Protein 2OQ2 (pdb70)

B-factor: mean 36.64, std 3.57, range [14.25, 61.61]

Nearest PDB structures (foldseek):
  2oq2-assembly2_C  TM=1.004E+00  e=1.503E-54  Saccharomyces cerevisiae
  2oq2-assembly1_B  TM=9.986E-01  e=6.247E-50  Saccharomyces cerevisiae
  2oq2-assembly1_A  TM=9.926E-01  e=9.339E-49  Saccharomyces cerevisiae
  2oq2-assembly2_D  TM=9.976E-01  e=1.194E-48  Saccharomyces cerevisiae
  4bwv-assembly1_B  TM=8.427E-01  e=4.543E-19  Physcomitrium patens

Structure (mmCIF, N/CA/C/O backbone):
data_2OQ2
#
_entry.id   2OQ2
#
_cell.length_a   49.418
_cell.length_b   63.082
_cell.length_c   323.960
_cell.angle_alpha   90.00
_cell.angle_beta   90.00
_cell.angle_gamma   90.00
#
_symmetry.space_group_name_H-M   'P 21 21 21'
#
loop_
_entity.id
_entity.type
_entity.pdbx_description
1 polymer 'Phosphoadenosine phosphosulfate reductase'
2 non-polymer "ADENOSINE-3'-5'-DIPHOSPHATE"
3 water water
#
loop_
_atom_site.group_PDB
_atom_site.id
_atom_site.type_symbol
_atom_site.label_atom_id
_atom_site.label_alt_id
_atom_site.label_comp_id
_atom_site.label_asym_id
_atom_site.label_entity_id
_atom_site.label_seq_id
_atom_site.pdbx_PDB_ins_code
_atom_site.Cartn_x
_atom_site.Cartn_y
_atom_site.Cartn_z
_atom_site.occupancy
_atom_site.B_iso_or_equiv
_atom_site.auth_seq_id
_atom_site.auth_comp_id
_atom_site.auth_asym_id
_atom_site.auth_atom_id
_atom_site.pdbx_PDB_model_num
ATOM 1 N N . MET A 1 1 ? 38.324 9.466 61.173 1.00 41.25 1 MET A N 1
ATOM 2 C CA . MET A 1 1 ? 37.109 10.203 60.722 1.00 41.36 1 MET A CA 1
ATOM 3 C C . MET A 1 1 ? 37.385 10.975 59.429 1.00 40.87 1 MET A C 1
ATOM 4 O O . MET A 1 1 ? 38.125 11.966 59.431 1.00 40.88 1 MET A O 1
ATOM 9 N N . LYS A 1 2 ? 36.798 10.508 58.328 1.00 40.24 2 LYS A N 1
ATOM 10 C CA . LYS A 1 2 ? 36.880 11.222 57.056 1.00 39.80 2 LYS A CA 1
ATOM 11 C C . LYS A 1 2 ? 36.074 12.522 57.106 1.00 39.38 2 LYS A C 1
ATOM 12 O O . LYS A 1 2 ? 34.895 12.523 57.465 1.00 39.25 2 LYS A O 1
ATOM 18 N N . THR A 1 3 ? 36.730 13.626 56.760 1.00 38.81 3 THR A N 1
ATOM 19 C CA . THR A 1 3 ? 36.055 14.910 56.640 1.00 38.56 3 THR A CA 1
ATOM 20 C C . THR A 1 3 ? 36.254 15.484 55.239 1.00 38.35 3 THR A C 1
ATOM 21 O O . THR A 1 3 ? 37.280 15.244 54.594 1.00 38.49 3 THR A O 1
ATOM 25 N N . TYR A 1 4 ? 35.257 16.234 54.785 1.00 38.09 4 TYR A N 1
ATOM 26 C CA . TYR A 1 4 ? 35.239 16.821 53.453 1.00 38.02 4 TYR A CA 1
ATOM 27 C C . TYR A 1 4 ? 35.335 18.338 53.547 1.00 37.92 4 TYR A C 1
ATOM 28 O O . TYR A 1 4 ? 34.558 18.973 54.262 1.00 38.07 4 TYR A O 1
ATOM 37 N N . HIS A 1 5 ? 36.284 18.914 52.822 1.00 37.86 5 HIS A N 1
ATOM 38 C CA . HIS A 1 5 ? 36.453 20.361 52.805 1.00 37.80 5 HIS A CA 1
ATOM 39 C C . HIS A 1 5 ? 35.711 20.980 51.630 1.00 37.61 5 HIS A C 1
ATOM 40 O O . HIS A 1 5 ? 35.935 20.613 50.475 1.00 37.84 5 HIS A O 1
ATOM 47 N N . LEU A 1 6 ? 34.817 21.912 51.946 1.00 37.17 6 LEU A N 1
ATOM 48 C CA . LEU A 1 6 ? 33.961 22.559 50.961 1.00 36.57 6 LEU A CA 1
ATOM 49 C C . LEU A 1 6 ? 34.260 24.062 50.862 1.00 36.37 6 LEU A C 1
ATOM 50 O O . LEU A 1 6 ? 34.945 24.621 51.724 1.00 36.07 6 LEU A O 1
ATOM 55 N N . ASN A 1 7 ? 33.730 24.710 49.820 1.00 35.60 7 ASN A N 1
ATOM 56 C CA . ASN A 1 7 ? 33.792 26.165 49.696 1.00 35.16 7 ASN A CA 1
ATOM 57 C C . ASN A 1 7 ? 33.199 26.872 50.929 1.00 35.09 7 ASN A C 1
ATOM 58 O O . ASN A 1 7 ? 32.411 26.280 51.677 1.00 34.93 7 ASN A O 1
ATOM 63 N N . ASN A 1 8 ? 33.593 28.128 51.136 1.00 35.15 8 ASN A N 1
ATOM 64 C CA . ASN A 1 8 ? 33.131 28.937 52.276 1.00 35.50 8 ASN A CA 1
ATOM 65 C C . ASN A 1 8 ? 33.460 28.330 53.641 1.00 35.90 8 ASN A C 1
ATOM 66 O O . ASN A 1 8 ? 32.717 28.525 54.615 1.00 36.15 8 ASN A O 1
ATOM 71 N N . ASP A 1 9 ? 34.568 27.587 53.688 1.00 36.21 9 ASP A N 1
ATOM 72 C CA . ASP A 1 9 ? 35.126 27.018 54.920 1.00 36.59 9 ASP A CA 1
ATOM 73 C C . ASP A 1 9 ? 34.227 26.039 55.671 1.00 36.63 9 ASP A C 1
ATOM 74 O O . ASP A 1 9 ? 34.455 25.753 56.849 1.00 36.90 9 ASP A O 1
ATOM 79 N N . ILE A 1 10 ? 33.222 25.517 54.975 1.00 36.64 10 ILE A N 1
ATOM 80 C CA . ILE A 1 10 ? 32.326 24.497 55.516 1.00 36.92 10 ILE A CA 1
ATOM 81 C C . ILE A 1 10 ? 33.021 23.139 55.538 1.00 36.81 10 ILE A C 1
ATOM 82 O O . ILE A 1 10 ? 33.787 22.804 54.630 1.00 37.12 10 ILE A O 1
ATOM 87 N N . ILE A 1 11 ? 32.754 22.370 56.589 1.00 36.51 11 ILE A N 1
ATOM 88 C CA . ILE A 1 11 ? 33.325 21.040 56.744 1.00 36.20 11 ILE A CA 1
ATOM 89 C C . ILE A 1 11 ? 32.207 20.051 57.063 1.00 35.92 11 ILE A C 1
ATOM 90 O O . ILE A 1 11 ? 31.342 20.326 57.908 1.00 36.14 11 ILE A O 1
ATOM 95 N N . VAL A 1 12 ? 32.215 18.919 56.361 1.00 35.26 12 VAL A N 1
ATOM 96 C CA . VAL A 1 12 ? 31.258 17.834 56.587 1.00 34.94 12 VAL A CA 1
ATOM 97 C C . VAL A 1 12 ? 32.005 16.540 56.929 1.00 34.71 12 VAL A C 1
ATOM 98 O O . VAL A 1 12 ? 32.944 16.164 56.231 1.00 34.73 12 VAL A O 1
ATOM 102 N N . THR A 1 13 ? 31.598 15.868 58.003 1.00 34.28 13 THR A N 1
ATOM 103 C CA . THR A 1 13 ? 32.170 14.567 58.343 1.00 34.08 13 THR A CA 1
ATOM 104 C C . THR A 1 13 ? 31.365 13.474 57.646 1.00 34.08 13 THR A C 1
ATOM 105 O O . THR A 1 13 ? 30.219 13.700 57.244 1.00 33.97 13 THR A O 1
ATOM 109 N N . GLN A 1 14 ? 31.969 12.297 57.505 1.00 33.85 14 GLN A N 1
ATOM 110 C CA . GLN A 1 14 ? 31.289 11.141 56.933 1.00 33.96 14 GLN A CA 1
ATOM 111 C C . GLN A 1 14 ? 30.030 10.814 57.727 1.00 33.64 14 GLN A C 1
ATOM 112 O O . GLN A 1 14 ? 29.017 10.441 57.150 1.00 33.31 14 GLN A O 1
ATOM 118 N N . GLU A 1 15 ? 30.107 10.961 59.049 1.00 33.59 15 GLU A N 1
ATOM 119 C CA . GLU A 1 15 ? 28.975 10.684 59.936 1.00 33.85 15 GLU A CA 1
ATOM 120 C C . GLU A 1 15 ? 27.774 11.562 59.615 1.00 33.58 15 GLU A C 1
ATOM 121 O O . GLU A 1 15 ? 26.648 11.084 59.623 1.00 33.52 15 GLU A O 1
ATOM 127 N N . GLN A 1 16 ? 28.025 12.839 59.344 1.00 33.80 16 GLN A N 1
ATOM 128 C CA . GLN A 1 16 ? 26.973 13.775 58.921 1.00 34.39 16 GLN A CA 1
ATOM 129 C C . GLN A 1 16 ? 26.385 13.385 57.573 1.00 34.23 16 GLN A C 1
ATOM 130 O O . GLN A 1 16 ? 25.163 13.379 57.394 1.00 34.09 16 GLN A O 1
ATOM 136 N N . LEU A 1 17 ? 27.268 13.068 56.628 1.00 34.19 17 LEU A N 1
ATOM 137 C CA . LEU A 1 17 ? 26.865 12.674 55.293 1.00 34.33 17 LEU A CA 1
ATOM 138 C C . LEU A 1 17 ? 25.991 11.419 55.352 1.00 33.98 17 LEU A C 1
ATOM 139 O O . LEU A 1 17 ? 24.890 11.399 54.804 1.00 33.54 17 LEU A O 1
ATOM 144 N N . ASP A 1 18 ? 26.492 10.390 56.031 1.00 33.93 18 ASP A N 1
ATOM 145 C CA . ASP A 1 18 ? 25.753 9.149 56.243 1.00 34.14 18 ASP A CA 1
ATOM 146 C C . ASP A 1 18 ? 24.423 9.392 56.943 1.00 34.08 18 ASP A C 1
ATOM 147 O O . ASP A 1 18 ? 23.416 8.779 56.591 1.00 34.42 18 ASP A O 1
ATOM 152 N N . HIS A 1 19 ? 24.431 10.264 57.950 1.00 33.89 19 HIS A N 1
ATOM 153 C CA . HIS A 1 19 ? 23.232 10.541 58.737 1.00 33.62 19 HIS A CA 1
ATOM 154 C C . HIS A 1 19 ? 22.154 11.194 57.878 1.00 33.52 19 HIS A C 1
ATOM 155 O O . HIS A 1 19 ? 20.987 10.816 57.967 1.00 33.73 19 HIS A O 1
ATOM 162 N N . TRP A 1 20 ? 22.542 12.146 57.033 1.00 33.91 20 TRP A N 1
ATOM 163 C CA . TRP A 1 20 ? 21.577 12.819 56.154 1.00 34.36 20 TRP A CA 1
ATOM 164 C C . TRP A 1 20 ? 20.931 11.851 55.177 1.00 35.03 20 TRP A C 1
ATOM 165 O O . TRP A 1 20 ? 19.720 11.884 55.002 1.00 35.37 20 TRP A O 1
ATOM 176 N N . ASN A 1 21 ? 21.733 10.979 54.563 1.00 35.68 21 ASN A N 1
ATOM 177 C CA . ASN A 1 21 ? 21.216 9.991 53.615 1.00 36.34 21 ASN A CA 1
ATOM 178 C C . ASN A 1 21 ? 20.333 8.940 54.265 1.00 36.49 21 ASN A C 1
ATOM 179 O O . ASN A 1 21 ? 19.456 8.391 53.609 1.00 36.79 21 ASN A O 1
ATOM 184 N N . GLU A 1 22 ? 20.577 8.652 55.544 1.00 36.66 22 GLU A N 1
ATOM 185 C CA . GLU A 1 22 ? 19.740 7.723 56.303 1.00 36.99 22 GLU A CA 1
ATOM 186 C C . GLU A 1 22 ? 18.404 8.342 56.694 1.00 36.64 22 GLU A C 1
ATOM 187 O O . GLU A 1 22 ? 17.375 7.681 56.636 1.00 36.63 22 GLU A O 1
ATOM 193 N N . GLN A 1 23 ? 18.428 9.601 57.114 1.00 36.63 23 GLN A N 1
ATOM 194 C CA . GLN A 1 23 ? 17.206 10.286 57.540 1.00 36.75 23 GLN A CA 1
ATOM 195 C C . GLN A 1 23 ? 16.353 10.774 56.368 1.00 36.78 23 GLN A C 1
ATOM 196 O O . GLN A 1 23 ? 15.120 10.708 56.422 1.00 36.40 23 GLN A O 1
ATOM 202 N N . LEU A 1 24 ? 17.009 11.249 55.313 1.00 36.73 24 LEU A N 1
ATOM 203 C CA . LEU A 1 24 ? 16.301 11.856 54.191 1.00 37.14 24 LEU A CA 1
ATOM 204 C C . LEU A 1 24 ? 15.497 10.854 53.363 1.00 37.47 24 LEU A C 1
ATOM 205 O O . LEU A 1 24 ? 14.503 11.226 52.732 1.00 37.44 24 LEU A O 1
ATOM 210 N N . ILE A 1 25 ? 15.914 9.590 53.373 1.00 37.88 25 ILE A N 1
ATOM 211 C CA . ILE A 1 25 ? 15.141 8.527 52.710 1.00 38.59 25 ILE A CA 1
ATOM 212 C C . ILE A 1 25 ? 13.774 8.318 53.368 1.00 38.72 25 ILE A C 1
ATOM 213 O O . ILE A 1 25 ? 12.884 7.707 52.781 1.00 39.12 25 ILE A O 1
ATOM 218 N N . LYS A 1 26 ? 13.613 8.850 54.576 1.00 38.87 26 LYS A N 1
ATOM 219 C CA . LYS A 1 26 ? 12.337 8.795 55.288 1.00 38.84 26 LYS A CA 1
ATOM 220 C C . LYS A 1 26 ? 11.359 9.887 54.852 1.00 38.86 26 LYS A C 1
ATOM 221 O O . LYS A 1 26 ? 10.172 9.813 55.166 1.00 39.00 26 LYS A O 1
ATOM 227 N N . LEU A 1 27 ? 11.852 10.897 54.133 1.00 38.66 27 LEU A N 1
ATOM 228 C CA . LEU A 1 27 ? 10.987 11.956 53.609 1.00 38.48 27 LEU A CA 1
ATOM 229 C C . LEU A 1 27 ? 10.173 11.454 52.407 1.00 38.46 27 LEU A C 1
ATOM 230 O O . LEU A 1 27 ? 10.675 10.701 51.558 1.00 38.47 27 LEU A O 1
ATOM 235 N N . GLU A 1 28 ? 8.911 11.865 52.358 1.00 37.93 28 GLU A N 1
ATOM 236 C CA . GLU A 1 28 ? 7.946 11.288 51.436 1.00 37.56 28 GLU A CA 1
ATOM 237 C C . GLU A 1 28 ? 7.916 11.958 50.071 1.00 36.77 28 GLU A C 1
ATOM 238 O O . GLU A 1 28 ? 7.466 11.356 49.096 1.00 36.54 28 GLU A O 1
ATOM 244 N N . THR A 1 29 ? 8.380 13.205 50.005 1.00 35.86 29 THR A N 1
ATOM 245 C CA . THR A 1 29 ? 8.267 13.998 48.785 1.00 35.11 29 THR A CA 1
ATOM 246 C C . THR A 1 29 ? 9.558 14.755 48.502 1.00 34.38 29 THR A C 1
ATOM 247 O O . THR A 1 29 ? 10.325 15.038 49.427 1.00 34.12 29 THR A O 1
ATOM 251 N N . PRO A 1 30 ? 9.819 15.063 47.214 1.00 33.79 30 PRO A N 1
ATOM 252 C CA . PRO A 1 30 ? 10.959 15.914 46.880 1.00 33.40 30 PRO A CA 1
ATOM 253 C C . PRO A 1 30 ? 10.842 17.290 47.520 1.00 33.07 30 PRO A C 1
ATOM 254 O O . PRO A 1 30 ? 11.851 17.853 47.929 1.00 32.44 30 PRO A O 1
ATOM 258 N N . GLN A 1 31 ? 9.619 17.807 47.618 1.00 33.16 31 GLN A N 1
ATOM 259 C CA . GLN A 1 31 ? 9.368 19.096 48.276 1.00 33.61 31 GLN A CA 1
ATOM 260 C C . GLN A 1 31 ? 9.878 19.131 49.721 1.00 33.99 31 GLN A C 1
ATOM 261 O O . GLN A 1 31 ? 10.384 20.147 50.184 1.00 34.16 31 GLN A O 1
ATOM 267 N N . GLU A 1 32 ? 9.765 18.008 50.421 1.00 34.95 32 GLU A N 1
ATOM 268 C CA . GLU A 1 32 ? 10.335 17.880 51.769 1.00 35.30 32 GLU A CA 1
ATOM 269 C C . GLU A 1 32 ? 11.865 17.878 51.799 1.00 35.11 32 GLU A C 1
ATOM 270 O O . GLU A 1 32 ? 12.464 18.501 52.679 1.00 35.37 32 GLU A O 1
ATOM 276 N N . ILE A 1 33 ? 12.486 17.179 50.847 1.00 34.87 33 ILE A N 1
ATOM 277 C CA . ILE A 1 33 ? 13.943 17.193 50.693 1.00 34.96 33 ILE A CA 1
ATOM 278 C C . ILE A 1 33 ? 14.417 18.615 50.355 1.00 35.05 33 ILE A C 1
ATOM 279 O O . ILE A 1 33 ? 15.377 19.126 50.940 1.00 35.24 33 ILE A O 1
ATOM 284 N N . ILE A 1 34 ? 13.737 19.246 49.405 1.00 34.63 34 ILE A N 1
ATOM 285 C CA . ILE A 1 34 ? 14.047 20.616 49.026 1.00 34.35 34 ILE A CA 1
ATOM 286 C C . ILE A 1 34 ? 13.882 21.586 50.221 1.00 34.38 34 ILE A C 1
ATOM 287 O O . ILE A 1 34 ? 14.776 22.397 50.483 1.00 34.35 34 ILE A O 1
ATOM 292 N N . ALA A 1 35 ? 12.763 21.504 50.943 1.00 33.90 35 ALA A N 1
ATOM 293 C CA . ALA A 1 35 ? 12.542 22.380 52.113 1.00 34.29 35 ALA A CA 1
ATOM 294 C C . ALA A 1 35 ? 13.648 22.251 53.165 1.00 34.65 35 ALA A C 1
ATOM 295 O O . ALA A 1 35 ? 14.117 23.256 53.710 1.00 34.64 35 ALA A O 1
ATOM 297 N N . TRP A 1 36 ? 14.062 21.014 53.439 1.00 35.01 36 TRP A N 1
ATOM 298 C CA . TRP A 1 36 ? 15.133 20.742 54.398 1.00 35.01 36 TRP A CA 1
ATOM 299 C C . TRP A 1 36 ? 16.457 21.355 53.932 1.00 35.52 36 TRP A C 1
ATOM 300 O O . TRP A 1 36 ? 17.177 21.973 54.729 1.00 35.21 36 TRP A O 1
ATOM 311 N N . SER A 1 37 ? 16.765 21.166 52.644 1.00 35.81 37 SER A N 1
ATOM 312 C CA . SER A 1 37 ? 18.001 21.668 52.038 1.00 36.06 37 SER A CA 1
ATOM 313 C C . SER A 1 37 ? 18.111 23.188 52.149 1.00 36.35 37 SER A C 1
ATOM 314 O O . SER A 1 37 ? 19.165 23.711 52.499 1.00 35.93 37 SER A O 1
ATOM 317 N N . ILE A 1 38 ? 17.014 23.869 51.808 1.00 36.83 38 ILE A N 1
ATOM 318 C CA . ILE A 1 38 ? 16.865 25.316 51.937 1.00 37.45 38 ILE A CA 1
ATOM 319 C C . ILE A 1 38 ? 17.147 25.789 53.360 1.00 37.24 38 ILE A C 1
ATOM 320 O O . ILE A 1 38 ? 17.884 26.760 53.568 1.00 37.50 38 ILE A O 1
ATOM 325 N N . VAL A 1 39 ? 16.552 25.121 54.338 1.00 37.28 39 VAL A N 1
ATOM 326 C CA . VAL A 1 39 ? 16.772 25.498 55.738 1.00 37.31 39 VAL A CA 1
ATOM 327 C C . VAL A 1 39 ? 18.211 25.197 56.174 1.00 37.38 39 VAL A C 1
ATOM 328 O O . VAL A 1 39 ? 18.805 25.948 56.952 1.00 37.64 39 VAL A O 1
ATOM 332 N N . THR A 1 40 ? 18.783 24.126 55.636 1.00 37.48 40 THR A N 1
ATOM 333 C CA . THR A 1 40 ? 20.041 23.611 56.163 1.00 37.51 40 THR A CA 1
ATOM 334 C C . THR A 1 40 ? 21.295 24.265 55.590 1.00 37.48 40 THR A C 1
ATOM 335 O O . THR A 1 40 ? 22.268 24.463 56.314 1.00 37.33 40 THR A O 1
ATOM 339 N N . PHE A 1 41 ? 21.269 24.621 54.309 1.00 37.60 41 PHE A N 1
ATOM 340 C CA . PHE A 1 41 ? 22.490 25.075 53.641 1.00 37.63 41 PHE A CA 1
ATOM 341 C C . PHE A 1 41 ? 22.501 26.531 53.185 1.00 37.34 41 PHE A C 1
ATOM 342 O O . PHE A 1 41 ? 21.668 26.934 52.357 1.00 37.66 41 PHE A O 1
ATOM 350 N N . PRO A 1 42 ? 23.454 27.324 53.724 1.00 36.74 42 PRO A N 1
ATOM 351 C CA . PRO A 1 42 ? 23.774 28.617 53.120 1.00 35.94 42 PRO A CA 1
ATOM 352 C C . PRO A 1 42 ? 24.495 28.372 51.795 1.00 35.59 42 PRO A C 1
ATOM 353 O O . PRO A 1 42 ? 24.968 27.256 51.554 1.00 35.17 42 PRO A O 1
ATOM 357 N N . HIS A 1 43 ? 24.568 29.391 50.940 1.00 35.17 43 HIS A N 1
ATOM 358 C CA . HIS A 1 43 ? 25.304 29.286 49.672 1.00 35.08 43 HIS A CA 1
ATOM 359 C C . HIS A 1 43 ? 24.770 28.124 48.837 1.00 34.51 43 HIS A C 1
ATOM 360 O O . HIS A 1 43 ? 25.526 27.334 48.262 1.00 34.22 43 HIS A O 1
ATOM 367 N N . LEU A 1 44 ? 23.449 28.030 48.804 1.00 34.12 44 LEU A N 1
ATOM 368 C CA . LEU A 1 44 ? 22.753 26.960 48.129 1.00 33.98 44 LEU A CA 1
ATOM 369 C C . LEU A 1 44 ? 22.241 27.450 46.782 1.00 34.16 44 LEU A C 1
ATOM 370 O O . LEU A 1 44 ? 21.485 28.424 46.711 1.00 33.96 44 LEU A O 1
ATOM 375 N N . PHE A 1 45 ? 22.655 26.760 45.724 1.00 34.37 45 PHE A N 1
ATOM 376 C CA . PHE A 1 45 ? 22.297 27.127 44.357 1.00 34.94 45 PHE A CA 1
ATOM 377 C C . PHE A 1 45 ? 21.604 25.932 43.717 1.00 35.00 45 PHE A C 1
ATOM 378 O O . PHE A 1 45 ? 21.668 24.828 44.240 1.00 35.62 45 PHE A O 1
ATOM 386 N N . GLN A 1 46 ? 20.914 26.165 42.610 1.00 35.09 46 GLN A N 1
ATOM 387 C CA . GLN A 1 46 ? 20.507 25.077 41.726 1.00 35.64 46 GLN A CA 1
ATOM 388 C C . GLN A 1 46 ? 21.381 25.164 40.481 1.00 36.00 46 GLN A C 1
ATOM 389 O O . GLN A 1 46 ? 21.718 26.271 40.036 1.00 36.82 46 GLN A O 1
ATOM 395 N N . THR A 1 47 ? 21.789 24.012 39.952 1.00 36.18 47 THR A N 1
ATOM 396 C CA . THR A 1 47 ? 22.381 23.959 38.612 1.00 36.74 47 THR A CA 1
ATOM 397 C C . THR A 1 47 ? 21.347 23.298 37.709 1.00 37.04 47 THR A C 1
ATOM 398 O O . THR A 1 47 ? 20.686 22.340 38.120 1.00 36.82 47 THR A O 1
ATOM 402 N N . THR A 1 48 ? 21.182 23.822 36.494 1.00 36.84 48 THR A N 1
ATOM 403 C CA . THR A 1 48 ? 20.243 23.227 35.546 1.00 36.61 48 THR A CA 1
ATOM 404 C C . THR A 1 48 ? 20.666 23.437 34.093 1.00 36.84 48 THR A C 1
ATOM 405 O O . THR A 1 48 ? 21.352 24.416 33.770 1.00 36.92 48 THR A O 1
ATOM 409 N N . ALA A 1 49 ? 20.268 22.499 33.235 1.00 36.74 49 ALA A N 1
ATOM 410 C CA . ALA A 1 49 ? 20.341 22.686 31.788 1.00 37.15 49 ALA A CA 1
ATOM 411 C C . ALA A 1 49 ? 18.932 22.856 31.233 1.00 37.15 49 ALA A C 1
ATOM 412 O O . ALA A 1 49 ? 18.727 22.812 30.025 1.00 37.78 49 ALA A O 1
ATOM 414 N N . PHE A 1 50 ? 17.972 23.070 32.133 1.00 36.96 50 PHE A N 1
ATOM 415 C CA . PHE A 1 50 ? 16.543 23.179 31.800 1.00 36.64 50 PHE A CA 1
ATOM 416 C C . PHE A 1 50 ? 15.952 21.871 31.269 1.00 36.55 50 PHE A C 1
ATOM 417 O O . PHE A 1 50 ? 14.997 21.859 30.483 1.00 36.45 50 PHE A O 1
ATOM 425 N N . GLY A 1 51 ? 16.544 20.770 31.723 1.00 36.60 51 GLY A N 1
ATOM 426 C CA . GLY A 1 51 ? 15.962 19.456 31.548 1.00 36.75 51 GLY A CA 1
ATOM 427 C C . GLY A 1 51 ? 14.683 19.428 32.361 1.00 36.46 51 GLY A C 1
ATOM 428 O O . GLY A 1 51 ? 14.504 20.222 33.287 1.00 36.60 51 GLY A O 1
ATOM 429 N N . LEU A 1 52 ? 13.796 18.516 32.003 1.00 35.99 52 LEU A N 1
ATOM 430 C CA . LEU A 1 52 ? 12.477 18.429 32.599 1.00 35.73 52 LEU A CA 1
ATOM 431 C C . LEU A 1 52 ? 12.498 18.257 34.119 1.00 35.60 52 LEU A C 1
ATOM 432 O O . LEU A 1 52 ? 11.650 18.818 34.818 1.00 34.75 52 LEU A O 1
ATOM 437 N N . THR A 1 53 ? 13.447 17.459 34.613 1.00 35.71 53 THR A N 1
ATOM 438 C CA . THR A 1 53 ? 13.588 17.210 36.050 1.00 36.05 53 THR A CA 1
ATOM 439 C C . THR A 1 53 ? 13.900 18.513 36.785 1.00 36.12 53 THR A C 1
ATOM 440 O O . THR A 1 53 ? 13.280 18.819 37.794 1.00 36.78 53 THR A O 1
ATOM 444 N N . GLY A 1 54 ? 14.853 19.278 36.264 1.00 36.03 54 GLY A N 1
ATOM 445 C CA . GLY A 1 54 ? 15.274 20.511 36.909 1.00 35.79 54 GLY A CA 1
ATOM 446 C C . GLY A 1 54 ? 14.215 21.589 36.849 1.00 35.74 54 GLY A C 1
ATOM 447 O O . GLY A 1 54 ? 14.141 22.429 37.739 1.00 35.97 54 GLY A O 1
ATOM 448 N N . LEU A 1 55 ? 13.395 21.564 35.796 1.00 35.36 55 LEU A N 1
ATOM 449 C CA . LEU A 1 55 ? 12.267 22.483 35.681 1.00 34.49 55 LEU A CA 1
ATOM 450 C C . LEU A 1 55 ? 11.234 22.244 36.774 1.00 34.73 55 LEU A C 1
ATOM 451 O O . LEU A 1 55 ? 10.626 23.199 37.284 1.00 34.88 55 LEU A O 1
ATOM 456 N N . VAL A 1 56 ? 11.026 20.970 37.113 1.00 33.94 56 VAL A N 1
ATOM 457 C CA . VAL A 1 56 ? 10.179 20.596 38.242 1.00 33.80 56 VAL A CA 1
ATOM 458 C C . VAL A 1 56 ? 10.730 21.213 39.537 1.00 33.79 56 VAL A C 1
ATOM 459 O O . VAL A 1 56 ? 9.990 21.857 40.275 1.00 33.25 56 VAL A O 1
ATOM 463 N N . THR A 1 57 ? 12.028 21.032 39.784 1.00 33.99 57 THR A N 1
ATOM 464 C CA . THR A 1 57 ? 12.684 21.624 40.952 1.00 34.64 57 THR A CA 1
ATOM 465 C C . THR A 1 57 ? 12.521 23.149 40.995 1.00 34.49 57 THR A C 1
ATOM 466 O O . THR A 1 57 ? 12.206 23.686 42.050 1.00 34.88 57 THR A O 1
ATOM 470 N N . ILE A 1 58 ? 12.732 23.835 39.863 1.00 34.27 58 ILE A N 1
ATOM 471 C CA . ILE A 1 58 ? 12.545 25.298 39.785 1.00 33.96 58 ILE A CA 1
ATOM 472 C C . ILE A 1 58 ? 11.151 25.689 40.260 1.00 34.14 58 ILE A C 1
ATOM 473 O O . ILE A 1 58 ? 10.988 26.618 41.052 1.00 34.26 58 ILE A O 1
ATOM 478 N N . ASP A 1 59 ? 10.148 24.970 39.764 1.00 34.11 59 ASP A N 1
ATOM 479 C CA . ASP A 1 59 ? 8.767 25.260 40.096 1.00 34.50 59 ASP A CA 1
ATOM 480 C C . ASP A 1 59 ? 8.469 24.955 41.562 1.00 34.57 59 ASP A C 1
ATOM 481 O O . ASP A 1 59 ? 7.767 25.718 42.222 1.00 34.56 59 ASP A O 1
ATOM 486 N N . MET A 1 60 ? 9.018 23.850 42.063 1.00 34.56 60 MET A N 1
ATOM 487 C CA . MET A 1 60 ? 8.890 23.489 43.470 1.00 34.59 60 MET A CA 1
ATOM 488 C C . MET A 1 60 ? 9.542 24.534 44.386 1.00 34.27 60 MET A C 1
ATOM 489 O O . MET A 1 60 ? 8.972 24.909 45.411 1.00 33.80 60 MET A O 1
ATOM 494 N N . LEU A 1 61 ? 10.734 24.995 44.007 1.00 34.16 61 LEU A N 1
ATOM 495 C CA . LEU A 1 61 ? 11.443 26.041 44.760 1.00 34.22 61 LEU A CA 1
ATOM 496 C C . LEU A 1 61 ? 10.664 27.353 44.747 1.00 34.24 61 LEU A C 1
ATOM 497 O O . LEU A 1 61 ? 10.646 28.084 45.736 1.00 34.25 61 LEU A O 1
ATOM 502 N N . SER A 1 62 ? 10.037 27.643 43.607 1.00 34.61 62 SER A N 1
ATOM 503 C CA . SER A 1 62 ? 9.206 28.828 43.429 1.00 34.94 62 SER A CA 1
ATOM 504 C C . SER A 1 62 ? 8.026 28.829 44.406 1.00 35.18 62 SER A C 1
ATOM 505 O O . SER A 1 62 ? 7.721 29.854 45.018 1.00 35.12 62 SER A O 1
ATOM 508 N N . LYS A 1 63 ? 7.376 27.673 44.552 1.00 35.47 63 LYS A N 1
ATOM 509 C CA . LYS A 1 63 ? 6.270 27.519 45.494 1.00 35.70 63 LYS A CA 1
ATOM 510 C C . LYS A 1 63 ? 6.752 27.635 46.940 1.00 35.88 63 LYS A C 1
ATOM 511 O O . LYS A 1 63 ? 6.071 28.229 47.783 1.00 35.63 63 LYS A O 1
ATOM 517 N N . LEU A 1 64 ? 7.937 27.090 47.207 1.00 36.02 64 LEU A N 1
ATOM 518 C CA . LEU A 1 64 ? 8.543 27.126 48.544 1.00 36.45 64 LEU A CA 1
ATOM 519 C C . LEU A 1 64 ? 9.151 28.486 48.895 1.00 36.50 64 LEU A C 1
ATOM 520 O O . LEU A 1 64 ? 9.389 28.779 50.069 1.00 36.51 64 LEU A O 1
ATOM 525 N N . SER A 1 65 ? 9.393 29.315 47.880 1.00 36.61 65 SER A N 1
ATOM 526 C CA . SER A 1 65 ? 10.111 30.580 48.064 1.00 36.52 65 SER A CA 1
ATOM 527 C C . SER A 1 65 ? 9.300 31.640 48.801 1.00 36.91 65 SER A C 1
ATOM 528 O O . SER A 1 65 ? 9.871 32.591 49.334 1.00 36.96 65 SER A O 1
ATOM 531 N N . GLU A 1 66 ? 7.977 31.483 48.812 1.00 37.42 66 GLU A N 1
ATOM 532 C CA . GLU A 1 66 ? 7.086 32.395 49.534 1.00 37.82 66 GLU A CA 1
ATOM 533 C C . GLU A 1 66 ? 7.335 32.313 51.042 1.00 38.08 66 GLU A C 1
ATOM 534 O O . GLU A 1 66 ? 7.397 33.341 51.726 1.00 38.25 66 GLU A O 1
ATOM 536 N N . LYS A 1 67 ? 7.473 31.083 51.541 1.00 37.94 67 LYS A N 1
ATOM 537 C CA . LYS A 1 67 ? 7.783 30.817 52.944 1.00 38.05 67 LYS A CA 1
ATOM 538 C C . LYS A 1 67 ? 9.263 31.061 53.242 1.00 37.87 67 LYS A C 1
ATOM 539 O O . LYS A 1 67 ? 9.588 31.697 54.245 1.00 38.15 67 LYS A O 1
ATOM 545 N N . TYR A 1 68 ? 10.141 30.552 52.371 1.00 37.34 68 TYR A N 1
ATOM 546 C CA . TYR A 1 68 ? 11.600 30.623 52.550 1.00 36.97 68 TYR A CA 1
ATOM 547 C C . TYR A 1 68 ? 12.280 31.686 51.658 1.00 36.82 68 TYR A C 1
ATOM 548 O O . TYR A 1 68 ? 12.066 32.882 51.843 1.00 36.83 68 TYR A O 1
ATOM 557 N N . TYR A 1 69 ? 13.116 31.244 50.716 1.00 36.41 69 TYR A N 1
ATOM 558 C CA . TYR A 1 69 ? 13.773 32.126 49.737 1.00 36.13 69 TYR A CA 1
ATOM 559 C C . TYR A 1 69 ? 13.936 31.344 48.434 1.00 35.37 69 TYR A C 1
ATOM 560 O O . TYR A 1 69 ? 13.773 30.117 48.421 1.00 34.97 69 TYR A O 1
ATOM 569 N N . MET A 1 70 ? 14.252 32.049 47.346 1.00 34.81 70 MET A N 1
ATOM 570 C CA . MET A 1 70 ? 14.548 31.389 46.067 1.00 34.56 70 MET A CA 1
ATOM 571 C C . MET A 1 70 ? 16.058 31.223 45.876 1.00 34.71 70 MET A C 1
ATOM 572 O O . MET A 1 70 ? 16.764 32.211 45.646 1.00 34.97 70 MET A O 1
ATOM 577 N N . PRO A 1 71 ? 16.558 29.977 45.961 1.00 34.74 71 PRO A N 1
ATOM 578 C CA . PRO A 1 71 ? 17.974 29.729 45.678 1.00 34.77 71 PRO A CA 1
ATOM 579 C C . PRO A 1 71 ? 18.302 30.133 44.246 1.00 34.82 71 PRO A C 1
ATOM 580 O O . PRO A 1 71 ? 17.519 29.863 43.330 1.00 34.81 71 PRO A O 1
ATOM 584 N N . GLU A 1 72 ? 19.438 30.801 44.067 1.00 34.78 72 GLU A N 1
ATOM 585 C CA . GLU A 1 72 ? 19.848 31.296 42.755 1.00 35.04 72 GLU A CA 1
ATOM 586 C C . GLU A 1 72 ? 20.125 30.144 41.784 1.00 34.81 72 GLU A C 1
ATOM 587 O O . GLU A 1 72 ? 20.442 29.038 42.205 1.00 34.76 72 GLU A O 1
ATOM 593 N N . LEU A 1 73 ? 20.006 30.415 40.486 1.00 35.06 73 LEU A N 1
ATOM 594 C CA . LEU A 1 73 ? 20.179 29.398 39.452 1.00 34.80 73 LEU A CA 1
ATOM 595 C C . LEU A 1 73 ? 21.469 29.590 38.667 1.00 35.24 73 LEU A C 1
ATOM 596 O O . LEU A 1 73 ? 21.801 30.698 38.260 1.00 35.23 73 LEU A O 1
ATOM 601 N N . LEU A 1 74 ? 22.183 28.486 38.458 1.00 35.62 74 LEU A N 1
ATOM 602 C CA . LEU A 1 74 ? 23.391 28.470 37.641 1.00 35.03 74 LEU A CA 1
ATOM 603 C C . LEU A 1 74 ? 23.155 27.614 36.396 1.00 35.08 74 LEU A C 1
ATOM 604 O O . LEU A 1 74 ? 22.745 26.471 36.497 1.00 34.29 74 LEU A O 1
ATOM 609 N N . PHE A 1 75 ? 23.435 28.191 35.229 1.00 35.10 75 PHE A N 1
ATOM 610 C CA . PHE A 1 75 ? 23.317 27.500 33.961 1.00 35.30 75 PHE A CA 1
ATOM 611 C C . PHE A 1 75 ? 24.651 27.609 33.237 1.00 35.56 75 PHE A C 1
ATOM 612 O O . PHE A 1 75 ? 25.206 28.701 33.104 1.00 35.61 75 PHE A O 1
ATOM 620 N N . ILE A 1 76 ? 25.172 26.476 32.774 1.00 35.75 76 ILE A N 1
ATOM 621 C CA . ILE A 1 76 ? 26.404 26.498 31.987 1.00 35.77 76 ILE A CA 1
ATOM 622 C C . ILE A 1 76 ? 26.043 26.593 30.510 1.00 35.74 76 ILE A C 1
ATOM 623 O O . ILE A 1 76 ? 25.383 25.702 29.952 1.00 36.12 76 ILE A O 1
ATOM 628 N N . ASP A 1 77 ? 26.444 27.691 29.884 1.00 35.60 77 ASP A N 1
ATOM 629 C CA . ASP A 1 77 ? 26.279 27.819 28.432 1.00 35.57 77 ASP A CA 1
ATOM 630 C C . ASP A 1 77 ? 27.513 27.261 27.729 1.00 34.96 77 ASP A C 1
ATOM 631 O O . ASP A 1 77 ? 28.540 27.936 27.634 1.00 34.12 77 ASP A O 1
ATOM 636 N N . THR A 1 78 ? 27.383 26.033 27.228 1.00 34.81 78 THR A N 1
ATOM 637 C CA . THR A 1 78 ? 28.481 25.309 26.549 1.00 34.15 78 THR A CA 1
ATOM 638 C C . THR A 1 78 ? 28.852 25.939 25.219 1.00 33.92 78 THR A C 1
ATOM 639 O O . THR A 1 78 ? 29.837 25.543 24.586 1.00 34.33 78 THR A O 1
ATOM 643 N N . LEU A 1 79 ? 28.029 26.895 24.796 1.00 33.39 79 LEU A N 1
ATOM 644 C CA . LEU A 1 79 ? 28.099 27.552 23.482 1.00 33.31 79 LEU A CA 1
ATOM 645 C C . LEU A 1 79 ? 27.641 26.671 22.319 1.00 33.61 79 LEU A C 1
ATOM 646 O O . LEU A 1 79 ? 27.760 27.058 21.151 1.00 33.55 79 LEU A O 1
ATOM 651 N N . HIS A 1 80 ? 27.089 25.509 22.652 1.00 33.83 80 HIS A N 1
ATOM 652 C CA . HIS A 1 80 ? 26.715 24.499 21.659 1.00 34.36 80 HIS A CA 1
ATOM 653 C C . HIS A 1 80 ? 25.325 23.953 21.960 1.00 34.59 80 HIS A C 1
ATOM 654 O O . HIS A 1 80 ? 24.970 22.852 21.535 1.00 34.53 80 HIS A O 1
ATOM 661 N N . HIS A 1 81 ? 24.539 24.740 22.698 1.00 34.79 81 HIS A N 1
ATOM 662 C CA . HIS A 1 81 ? 23.162 24.385 23.014 1.00 34.32 81 HIS A CA 1
ATOM 663 C C . HIS A 1 81 ? 22.263 24.483 21.785 1.00 34.40 81 HIS A C 1
ATOM 664 O O . HIS A 1 81 ? 22.590 25.167 20.814 1.00 34.22 81 HIS A O 1
ATOM 671 N N . PHE A 1 82 ? 21.115 23.814 21.839 1.00 34.56 82 PHE A N 1
ATOM 672 C CA . PHE A 1 82 ? 20.037 24.097 20.894 1.00 34.28 82 PHE A CA 1
ATOM 673 C C . PHE A 1 82 ? 19.505 25.489 21.257 1.00 34.26 82 PHE A C 1
ATOM 674 O O . PHE A 1 82 ? 19.403 25.811 22.444 1.00 34.58 82 PHE A O 1
ATOM 682 N N . PRO A 1 83 ? 19.189 26.328 20.253 1.00 34.22 83 PRO A N 1
ATOM 683 C CA . PRO A 1 83 ? 18.524 27.611 20.524 1.00 34.00 83 PRO A CA 1
ATOM 684 C C . PRO A 1 83 ? 17.296 27.494 21.424 1.00 34.02 83 PRO A C 1
ATOM 685 O O . PRO A 1 83 ? 17.021 28.413 22.201 1.00 33.81 83 PRO A O 1
ATOM 689 N N . GLN A 1 84 ? 16.568 26.381 21.282 1.00 33.86 84 GLN A N 1
ATOM 690 C CA . GLN A 1 84 ? 15.344 26.096 22.033 1.00 34.01 84 GLN A CA 1
ATOM 691 C C . GLN A 1 84 ? 15.580 25.998 23.537 1.00 34.42 84 GLN A C 1
ATOM 692 O O . GLN A 1 84 ? 14.729 26.421 24.312 1.00 34.45 84 GLN A O 1
ATOM 698 N N . THR A 1 85 ? 16.718 25.420 23.933 1.00 34.50 85 THR A N 1
ATOM 699 C CA . THR A 1 85 ? 17.181 25.446 25.322 1.00 34.58 85 THR A CA 1
ATOM 700 C C . THR A 1 85 ? 17.360 26.879 25.823 1.00 35.24 85 THR A C 1
ATOM 701 O O . THR A 1 85 ? 16.993 27.188 26.963 1.00 35.36 85 THR A O 1
ATOM 705 N N . LEU A 1 86 ? 17.933 27.739 24.975 1.00 35.37 86 LEU A N 1
ATOM 706 C CA . LEU A 1 86 ? 18.235 29.128 25.346 1.00 35.52 86 LEU A CA 1
ATOM 707 C C . LEU A 1 86 ? 17.000 30.012 25.448 1.00 35.37 86 LEU A C 1
ATOM 708 O O . LEU A 1 86 ? 16.929 30.879 26.314 1.00 35.59 86 LEU A O 1
ATOM 713 N N . THR A 1 87 ? 16.025 29.793 24.576 1.00 35.19 87 THR A N 1
ATOM 714 C CA . THR A 1 87 ? 14.771 30.529 24.653 1.00 35.87 87 THR A CA 1
ATOM 715 C C . THR A 1 87 ? 13.965 30.103 25.887 1.00 35.95 87 THR A C 1
ATOM 716 O O . THR A 1 87 ? 13.318 30.932 26.528 1.00 35.87 87 THR A O 1
ATOM 720 N N . LEU A 1 88 ? 14.020 28.815 26.214 1.00 36.05 88 LEU A N 1
ATOM 721 C CA . LEU A 1 88 ? 13.403 28.298 27.433 1.00 36.71 88 LEU A CA 1
ATOM 722 C C . LEU A 1 88 ? 14.005 28.955 28.671 1.00 36.99 88 LEU A C 1
ATOM 723 O O . LEU A 1 88 ? 13.276 29.328 29.577 1.00 37.29 88 LEU A O 1
ATOM 728 N N . LYS A 1 89 ? 15.329 29.093 28.694 1.00 37.53 89 LYS A N 1
ATOM 729 C CA . LYS A 1 89 ? 16.030 29.880 29.712 1.00 38.10 89 LYS A CA 1
ATOM 730 C C . LYS A 1 89 ? 15.423 31.283 29.906 1.00 38.20 89 LYS A C 1
ATOM 731 O O . LYS A 1 89 ? 15.162 31.694 31.040 1.00 38.57 89 LYS A O 1
ATOM 737 N N . ASN A 1 90 ? 15.210 32.013 28.808 1.00 38.46 90 ASN A N 1
ATOM 738 C CA . ASN A 1 90 ? 14.631 33.364 28.880 1.00 38.74 90 ASN A CA 1
ATOM 739 C C . ASN A 1 90 ? 13.227 33.323 29.468 1.00 38.62 90 ASN A C 1
ATOM 740 O O . ASN A 1 90 ? 12.890 34.139 30.323 1.00 38.46 90 ASN A O 1
ATOM 745 N N . GLU A 1 91 ? 12.427 32.362 29.000 1.00 38.78 91 GLU A N 1
ATOM 746 C CA . GLU A 1 91 ? 11.087 32.074 29.521 1.00 39.45 91 GLU A CA 1
ATOM 747 C C . GLU A 1 91 ? 11.089 31.782 31.023 1.00 38.73 91 GLU A C 1
ATOM 748 O O . GLU A 1 91 ? 10.220 32.251 31.767 1.00 38.69 91 GLU A O 1
ATOM 754 N N . ILE A 1 92 ? 12.061 30.982 31.452 1.00 38.03 92 ILE A N 1
ATOM 755 C CA . ILE A 1 92 ? 12.225 30.627 32.857 1.00 37.52 92 ILE A CA 1
ATOM 756 C C . ILE A 1 92 ? 12.696 31.814 33.706 1.00 37.54 92 ILE A C 1
ATOM 757 O O . ILE A 1 92 ? 12.200 32.016 34.816 1.00 37.09 92 ILE A O 1
ATOM 762 N N . GLU A 1 93 ? 13.634 32.600 33.176 1.00 37.77 93 GLU A N 1
ATOM 763 C CA . GLU A 1 93 ? 14.091 33.814 33.854 1.00 38.06 93 GLU A CA 1
ATOM 764 C C . GLU A 1 93 ? 12.929 34.790 34.057 1.00 37.91 93 GLU A C 1
ATOM 765 O O . GLU A 1 93 ? 12.736 35.306 35.162 1.00 37.80 93 GLU A O 1
ATOM 771 N N . LYS A 1 94 ? 12.149 35.016 32.999 1.00 37.97 94 LYS A N 1
ATOM 772 C CA . LYS A 1 94 ? 10.979 35.900 33.058 1.00 38.48 94 LYS A CA 1
ATOM 773 C C . LYS A 1 94 ? 9.947 35.430 34.085 1.00 38.04 94 LYS A C 1
ATOM 774 O O . LYS A 1 94 ? 9.466 36.226 34.891 1.00 38.03 94 LYS A O 1
ATOM 780 N N . LYS A 1 95 ? 9.616 34.138 34.051 1.00 37.86 95 LYS A N 1
ATOM 781 C CA . LYS A 1 95 ? 8.554 33.593 34.903 1.00 37.59 95 LYS A CA 1
ATOM 782 C C . LYS A 1 95 ? 8.954 33.486 36.376 1.00 37.49 95 LYS A C 1
ATOM 783 O O . LYS A 1 95 ? 8.189 33.890 37.251 1.00 37.46 95 LYS A O 1
ATOM 789 N N . TYR A 1 96 ? 10.146 32.950 36.640 1.00 37.18 96 TYR A N 1
ATOM 790 C CA . TYR A 1 96 ? 10.514 32.547 37.997 1.00 36.79 96 TYR A CA 1
ATOM 791 C C . TYR A 1 96 ? 11.549 33.418 38.701 1.00 36.91 96 TYR A C 1
ATOM 792 O O . TYR A 1 96 ? 11.602 33.436 39.926 1.00 36.84 96 TYR A O 1
ATOM 801 N N . TYR A 1 97 ? 12.377 34.128 37.944 1.00 37.14 97 TYR A N 1
ATOM 802 C CA . TYR A 1 97 ? 13.512 34.833 38.553 1.00 37.63 97 TYR A CA 1
ATOM 803 C C . TYR A 1 97 ? 13.399 36.352 38.555 1.00 37.94 97 TYR A C 1
ATOM 804 O O . TYR A 1 97 ? 13.673 36.983 39.576 1.00 37.84 97 TYR A O 1
ATOM 813 N N . GLN A 1 98 ? 12.967 36.926 37.430 1.00 38.33 98 GLN A N 1
ATOM 814 C CA . GLN A 1 98 ? 12.729 38.371 37.321 1.00 39.07 98 GLN A CA 1
ATOM 815 C C . GLN A 1 98 ? 11.795 38.913 38.419 1.00 39.13 98 GLN A C 1
ATOM 816 O O . GLN A 1 98 ? 12.099 39.947 39.027 1.00 39.01 98 GLN A O 1
ATOM 822 N N . PRO A 1 99 ? 10.643 38.243 38.653 1.00 39.27 99 PRO A N 1
ATOM 823 C CA . PRO A 1 99 ? 9.734 38.662 39.725 1.00 39.49 99 PRO A CA 1
ATOM 824 C C . PRO A 1 99 ? 10.375 38.721 41.112 1.00 39.67 99 PRO A C 1
ATOM 825 O O . PRO A 1 99 ? 9.927 39.498 41.958 1.00 40.00 99 PRO A O 1
ATOM 829 N N . LYS A 1 100 ? 11.410 37.910 41.329 1.00 39.61 100 LYS A N 1
ATOM 830 C CA . LYS A 1 100 ? 12.109 37.836 42.615 1.00 39.55 100 LYS A CA 1
ATOM 831 C C . LYS A 1 100 ? 13.419 38.653 42.616 1.00 39.43 100 LYS A C 1
ATOM 832 O O . LYS A 1 100 ? 14.297 38.442 43.464 1.00 39.27 100 LYS A O 1
ATOM 838 N N . ASN A 1 101 ? 13.519 39.595 41.674 1.00 39.19 101 ASN A N 1
ATOM 839 C CA . ASN A 1 101 ? 14.704 40.457 41.475 1.00 39.23 101 ASN A CA 1
ATOM 840 C C . ASN A 1 101 ? 16.010 39.683 41.259 1.00 38.78 101 ASN A C 1
ATOM 841 O O . ASN A 1 101 ? 17.083 40.086 41.732 1.00 38.76 101 ASN A O 1
ATOM 846 N N . GLN A 1 102 ? 15.910 38.572 40.540 1.00 38.24 102 GLN A N 1
ATOM 847 C CA . GLN A 1 102 ? 17.070 37.743 40.251 1.00 38.00 102 GLN A CA 1
ATOM 848 C C . GLN A 1 102 ? 17.287 37.619 38.757 1.00 37.84 102 GLN A C 1
ATOM 849 O O . GLN A 1 102 ? 16.360 37.802 37.964 1.00 37.96 102 GLN A O 1
ATOM 855 N N . THR A 1 103 ? 18.526 37.318 38.387 1.00 37.43 103 THR A N 1
ATOM 856 C CA . THR A 1 103 ? 18.841 36.830 37.058 1.00 37.15 103 THR A CA 1
ATOM 857 C C . THR A 1 103 ? 19.508 35.468 37.191 1.00 36.75 103 THR A C 1
ATOM 858 O O . THR A 1 103 ? 20.167 35.187 38.198 1.00 36.49 103 THR A O 1
ATOM 862 N N . ILE A 1 104 ? 19.302 34.619 36.184 1.00 36.27 104 ILE A N 1
ATOM 863 C CA . ILE A 1 104 ? 19.993 33.336 36.090 1.00 35.46 104 ILE A CA 1
ATOM 864 C C . ILE A 1 104 ? 21.481 33.598 35.837 1.00 35.67 104 ILE A C 1
ATOM 865 O O . ILE A 1 104 ? 21.839 34.414 34.982 1.00 34.97 104 ILE A O 1
ATOM 870 N N . HIS A 1 105 ? 22.343 32.941 36.612 1.00 35.97 105 HIS A N 1
ATOM 871 C CA . HIS A 1 105 ? 23.786 33.076 36.413 1.00 36.51 105 HIS A CA 1
ATOM 872 C C . HIS A 1 105 ? 24.175 32.209 35.233 1.00 36.40 105 HIS A C 1
ATOM 873 O O . HIS A 1 105 ? 23.871 31.026 35.211 1.00 36.45 105 HIS A O 1
ATOM 880 N N . VAL A 1 106 ? 24.842 32.803 34.254 1.00 36.83 106 VAL A N 1
ATOM 881 C CA . VAL A 1 106 ? 25.251 32.064 33.062 1.00 37.43 106 VAL A CA 1
ATOM 882 C C . VAL A 1 106 ? 26.763 32.062 32.977 1.00 37.35 106 VAL A C 1
ATOM 883 O O . VAL A 1 106 ? 27.380 33.115 32.956 1.00 37.38 106 VAL A O 1
ATOM 887 N N . TYR A 1 107 ? 27.348 30.866 32.946 1.00 37.57 107 TYR A N 1
ATOM 888 C CA . TYR A 1 107 ? 28.798 30.719 32.799 1.00 37.23 107 TYR A CA 1
ATOM 889 C C . TYR A 1 107 ? 29.171 30.031 31.483 1.00 37.35 107 TYR A C 1
ATOM 890 O O . TYR A 1 107 ? 28.541 29.049 31.074 1.00 37.05 107 TYR A O 1
ATOM 899 N N . LYS A 1 108 ? 30.192 30.573 30.825 1.00 37.44 108 LYS A N 1
ATOM 900 C CA . LYS A 1 108 ? 30.617 30.146 29.496 1.00 37.93 108 LYS A CA 1
ATOM 901 C C . LYS A 1 108 ? 32.076 29.671 29.522 1.00 37.84 108 LYS A C 1
ATOM 902 O O . LYS A 1 108 ? 32.815 30.014 30.432 1.00 38.19 108 LYS A O 1
ATOM 908 N N . PRO A 1 109 ? 32.490 28.860 28.529 1.00 38.30 109 PRO A N 1
ATOM 909 C CA . PRO A 1 109 ? 33.907 28.511 28.398 1.00 38.27 109 PRO A CA 1
ATOM 910 C C . PRO A 1 109 ? 34.789 29.752 28.406 1.00 38.47 109 PRO A C 1
ATOM 911 O O . PRO A 1 109 ? 34.476 30.740 27.737 1.00 38.59 109 PRO A O 1
ATOM 915 N N . ASP A 1 110 ? 35.874 29.687 29.174 1.00 38.26 110 ASP A N 1
ATOM 916 C CA . ASP A 1 110 ? 36.767 30.818 29.381 1.00 38.39 110 ASP A CA 1
ATOM 917 C C . ASP A 1 110 ? 37.224 31.455 28.070 1.00 37.83 110 ASP A C 1
ATOM 918 O O . ASP A 1 110 ? 37.692 30.764 27.160 1.00 37.96 110 ASP A O 1
ATOM 923 N N . GLY A 1 111 ? 37.052 32.770 27.972 1.00 37.46 111 GLY A N 1
ATOM 924 C CA . GLY A 1 111 ? 37.511 33.544 26.810 1.00 37.31 111 GLY A CA 1
ATOM 925 C C . GLY A 1 111 ? 36.685 33.404 25.538 1.00 37.21 111 GLY A C 1
ATOM 926 O O . GLY A 1 111 ?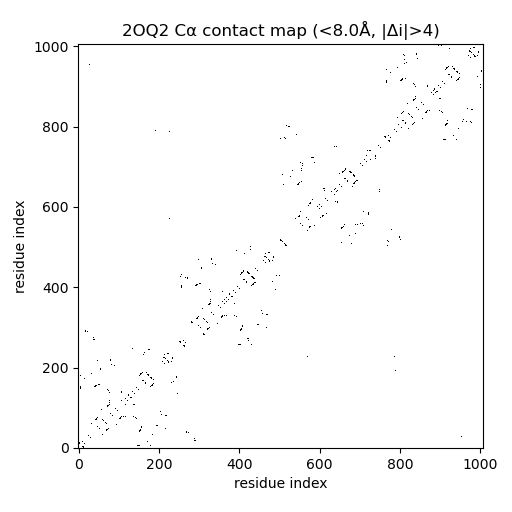 37.032 33.985 24.509 1.00 37.20 111 GLY A O 1
ATOM 927 N N . CYS A 1 112 ? 35.595 32.638 25.609 1.00 36.99 112 CYS A N 1
ATOM 928 C CA . CYS A 1 112 ? 34.723 32.390 24.456 1.00 36.88 112 CYS A CA 1
ATOM 929 C C . CYS A 1 112 ? 33.321 32.949 24.683 1.00 36.47 112 CYS A C 1
ATOM 930 O O . CYS A 1 112 ? 32.741 32.767 25.752 1.00 36.39 112 CYS A O 1
ATOM 933 N N . GLU A 1 113 ? 32.767 33.594 23.664 1.00 36.31 113 GLU A N 1
ATOM 934 C CA . GLU A 1 113 ? 31.382 34.054 23.723 1.00 36.41 113 GLU A CA 1
ATOM 935 C C . GLU A 1 113 ? 30.500 33.370 22.674 1.00 35.30 113 GLU A C 1
ATOM 936 O O . GLU A 1 113 ? 29.288 33.577 22.655 1.00 35.29 113 GLU A O 1
ATOM 942 N N . SER A 1 114 ? 31.111 32.553 21.814 1.00 34.24 114 SER A N 1
ATOM 943 C CA . SER A 1 114 ? 30.391 31.870 20.743 1.00 33.22 114 SER A CA 1
ATOM 944 C C . SER A 1 114 ? 31.049 30.541 20.383 1.00 33.31 114 SER A C 1
ATOM 945 O O . SER A 1 114 ? 32.194 30.281 20.760 1.00 32.96 114 SER A O 1
ATOM 948 N N . GLU A 1 115 ? 30.311 29.724 19.633 1.00 33.09 115 GLU A N 1
ATOM 949 C CA . GLU A 1 115 ? 30.803 28.472 19.078 1.00 33.25 115 GLU A CA 1
ATOM 950 C C . GLU A 1 115 ? 32.013 28.687 18.163 1.00 33.01 115 GLU A C 1
ATOM 951 O O . GLU A 1 115 ? 32.957 27.911 18.205 1.00 32.60 115 GLU A O 1
ATOM 957 N N . ALA A 1 116 ? 31.976 29.739 17.345 1.00 32.91 116 ALA A N 1
ATOM 958 C CA . ALA A 1 116 ? 33.115 30.092 16.490 1.00 33.14 116 ALA A CA 1
ATOM 959 C C . ALA A 1 116 ? 34.356 30.487 17.305 1.00 33.12 116 ALA A C 1
ATOM 960 O O . ALA A 1 116 ? 35.464 30.096 16.962 1.00 33.23 116 ALA A O 1
ATOM 962 N N . ASP A 1 117 ? 34.167 31.237 18.390 1.00 33.30 117 ASP A N 1
ATOM 963 C CA . ASP A 1 117 ? 35.264 31.516 19.333 1.00 33.50 117 ASP A CA 1
ATOM 964 C C . ASP A 1 117 ? 35.904 30.211 19.830 1.00 33.74 117 ASP A C 1
ATOM 965 O O . ASP A 1 117 ? 37.130 30.081 19.868 1.00 33.49 117 ASP A O 1
ATOM 970 N N . PHE A 1 118 ? 35.052 29.262 20.220 1.00 34.03 118 PHE A N 1
ATOM 971 C CA . PHE A 1 118 ? 35.472 27.960 20.737 1.00 34.20 118 PHE A CA 1
ATOM 972 C C . PHE A 1 118 ? 36.268 27.166 19.706 1.00 34.40 118 PHE A C 1
ATOM 973 O O . PHE A 1 118 ? 37.314 26.595 20.031 1.00 34.42 118 PHE A O 1
ATOM 981 N N . ALA A 1 119 ? 35.772 27.132 18.470 1.00 34.69 119 ALA A N 1
ATOM 982 C CA . ALA A 1 119 ? 36.428 26.404 17.390 1.00 35.03 119 ALA A CA 1
ATOM 983 C C . ALA A 1 119 ? 37.731 27.093 16.985 1.00 35.50 119 ALA A C 1
ATOM 984 O O . ALA A 1 119 ? 38.696 26.432 16.597 1.00 35.95 119 ALA A O 1
ATOM 986 N N . SER A 1 120 ? 37.761 28.421 17.093 1.00 35.68 120 SER A N 1
ATOM 987 C CA . SER A 1 120 ? 38.984 29.188 16.871 1.00 35.67 120 SER A CA 1
ATOM 988 C C . SER A 1 120 ? 40.065 28.811 17.892 1.00 35.85 120 SER A C 1
ATOM 989 O O . SER A 1 120 ? 41.233 28.619 17.530 1.00 35.72 120 SER A O 1
ATOM 992 N N . LYS A 1 121 ? 39.665 28.698 19.158 1.00 35.73 121 LYS A N 1
ATOM 993 C CA . LYS A 1 121 ? 40.591 28.377 20.238 1.00 36.10 121 LYS A CA 1
ATOM 994 C C . LYS A 1 121 ? 41.091 26.928 20.250 1.00 36.12 121 LYS A C 1
ATOM 995 O O . LYS A 1 121 ? 42.242 26.675 20.580 1.00 36.42 121 LYS A O 1
ATOM 1001 N N . TYR A 1 122 ? 40.228 25.985 19.886 1.00 36.24 122 TYR A N 1
ATOM 1002 C CA . TYR A 1 122 ? 40.495 24.572 20.147 1.00 36.09 122 TYR A CA 1
ATOM 1003 C C . TYR A 1 122 ? 40.327 23.662 18.934 1.00 36.27 122 TYR A C 1
ATOM 1004 O O . TYR A 1 122 ? 40.527 22.444 19.037 1.00 36.11 122 TYR A O 1
ATOM 1013 N N . GLY A 1 123 ? 39.973 24.257 17.794 1.00 36.36 123 GLY A N 1
ATOM 1014 C CA . GLY A 1 123 ? 39.799 23.517 16.545 1.00 36.42 123 GLY A CA 1
ATOM 1015 C C . GLY A 1 123 ? 38.347 23.176 16.276 1.00 36.56 123 GLY A C 1
ATOM 1016 O O . GLY A 1 123 ? 37.525 23.133 17.197 1.00 36.72 123 GLY A O 1
ATOM 1017 N N . ASP A 1 124 ? 38.032 22.936 15.007 1.00 36.90 124 ASP A N 1
ATOM 1018 C CA . ASP A 1 124 ? 36.683 22.533 14.594 1.00 36.90 124 ASP A CA 1
ATOM 1019 C C . ASP A 1 124 ? 36.349 21.132 15.108 1.00 36.27 124 ASP A C 1
ATOM 1020 O O . ASP A 1 124 ? 37.246 20.286 15.254 1.00 36.26 124 ASP A O 1
ATOM 1025 N N . PHE A 1 125 ? 35.064 20.906 15.384 1.00 35.42 125 PHE A N 1
ATOM 1026 C CA . PHE A 1 125 ? 34.517 19.589 15.736 1.00 34.94 125 PHE A CA 1
ATOM 1027 C C . PHE A 1 125 ? 35.203 18.896 16.922 1.00 34.54 125 PHE A C 1
ATOM 1028 O O . PHE A 1 125 ? 35.365 17.672 16.906 1.00 34.52 125 PHE A O 1
ATOM 1036 N N . LEU A 1 126 ? 35.591 19.657 17.947 1.00 33.79 126 LEU A N 1
ATOM 1037 C CA . LEU A 1 126 ? 36.354 19.085 19.065 1.00 33.64 126 LEU A CA 1
ATOM 1038 C C . LEU A 1 126 ? 35.642 17.912 19.752 1.00 33.45 126 LEU A C 1
ATOM 1039 O O . LEU A 1 126 ? 36.286 16.951 20.164 1.00 33.17 126 LEU A O 1
ATOM 1044 N N . TRP A 1 127 ? 34.319 18.001 19.869 1.00 33.47 127 TRP A N 1
ATOM 1045 C CA . TRP A 1 127 ? 33.510 16.930 20.455 1.00 33.67 127 TRP A CA 1
ATOM 1046 C C . TRP A 1 127 ? 33.615 15.589 19.700 1.00 33.96 127 TRP A C 1
ATOM 1047 O O . TRP A 1 127 ? 33.222 14.550 20.230 1.00 33.87 127 TRP A O 1
ATOM 1058 N N . GLU A 1 128 ? 34.108 15.628 18.461 1.00 34.38 128 GLU A N 1
ATOM 1059 C CA . GLU A 1 128 ? 34.352 14.419 17.673 1.00 35.37 128 GLU A CA 1
ATOM 1060 C C . GLU A 1 128 ? 35.779 13.919 17.898 1.00 35.33 128 GLU A C 1
ATOM 1061 O O . GLU A 1 128 ? 36.009 12.720 18.043 1.00 35.12 128 GLU A O 1
ATOM 1067 N N . LYS A 1 129 ? 36.724 14.859 17.926 1.00 35.65 129 LYS A N 1
ATOM 1068 C CA . LYS A 1 129 ? 38.156 14.560 17.950 1.00 35.71 129 LYS A CA 1
ATOM 1069 C C . LYS A 1 129 ? 38.673 14.195 19.333 1.00 35.75 129 LYS A C 1
ATOM 1070 O O . LYS A 1 129 ? 39.446 13.254 19.470 1.00 35.57 129 LYS A O 1
ATOM 1076 N N . ASP A 1 130 ? 38.256 14.947 20.352 1.00 36.17 130 ASP A N 1
ATOM 1077 C CA . ASP A 1 130 ? 38.629 14.649 21.737 1.00 36.42 130 ASP A CA 1
ATOM 1078 C C . ASP A 1 130 ? 37.487 14.972 22.701 1.00 36.71 130 ASP A C 1
ATOM 1079 O O . ASP A 1 130 ? 37.391 16.097 23.209 1.00 36.22 130 ASP A O 1
ATOM 1084 N N . ASP A 1 131 ? 36.637 13.974 22.954 1.00 37.14 131 ASP A N 1
ATOM 1085 C CA . ASP A 1 131 ? 35.432 14.157 23.777 1.00 37.62 131 ASP A CA 1
ATOM 1086 C C . ASP A 1 131 ? 35.753 14.586 25.208 1.00 37.54 131 ASP A C 1
ATOM 1087 O O . ASP A 1 131 ? 35.017 15.384 25.797 1.00 37.63 131 ASP A O 1
ATOM 1092 N N . ASP A 1 132 ? 36.843 14.051 25.760 1.00 37.11 132 ASP A N 1
ATOM 1093 C CA . ASP A 1 132 ? 37.306 14.428 27.097 1.00 36.91 132 ASP A CA 1
ATOM 1094 C C . ASP A 1 132 ? 37.699 15.899 27.184 1.00 36.48 132 ASP A C 1
ATOM 1095 O O . ASP A 1 132 ? 37.207 16.620 28.051 1.00 36.45 132 ASP A O 1
ATOM 1100 N N . LYS A 1 133 ? 38.587 16.336 26.291 1.00 36.20 133 LYS A N 1
ATOM 1101 C CA . LYS A 1 133 ? 39.024 17.732 26.270 1.00 36.29 133 LYS A CA 1
ATOM 1102 C C . LYS A 1 133 ? 37.847 18.670 26.031 1.00 35.92 133 LYS A C 1
ATOM 1103 O O . LYS A 1 133 ? 37.762 19.727 26.662 1.00 35.99 133 LYS A O 1
ATOM 1109 N N . TYR A 1 134 ? 36.942 18.275 25.132 1.00 35.61 134 TYR A N 1
ATOM 1110 C CA . TYR A 1 134 ? 35.738 19.056 24.857 1.00 35.32 134 TYR A CA 1
ATOM 1111 C C . TYR A 1 134 ? 34.880 19.181 26.111 1.00 35.63 134 TYR A C 1
ATOM 1112 O O . TYR A 1 134 ? 34.424 20.272 26.456 1.00 35.47 134 TYR A O 1
ATOM 1121 N N . ASP A 1 135 ? 34.656 18.048 26.771 1.00 36.09 135 ASP A N 1
ATOM 1122 C CA . ASP A 1 135 ? 33.858 17.982 27.986 1.00 36.83 135 ASP A CA 1
ATOM 1123 C C . ASP A 1 135 ? 34.401 18.938 29.052 1.00 36.68 135 ASP A C 1
ATOM 1124 O O . ASP A 1 135 ? 33.638 19.657 29.698 1.00 36.81 135 ASP A O 1
ATOM 1129 N N . TYR A 1 136 ? 35.722 18.948 29.212 1.00 36.80 136 TYR A N 1
ATOM 1130 C CA . TYR A 1 136 ? 36.382 19.821 30.177 1.00 36.82 136 TYR A CA 1
ATOM 1131 C C . TYR A 1 136 ? 36.245 21.313 29.852 1.00 36.48 136 TYR A C 1
ATOM 1132 O O . TYR A 1 136 ? 35.989 22.126 30.741 1.00 36.83 136 TYR A O 1
ATOM 1141 N N . LEU A 1 137 ? 36.417 21.667 28.585 1.00 35.87 137 LEU A N 1
ATOM 1142 C CA . LEU A 1 137 ? 36.439 23.068 28.176 1.00 35.12 137 LEU A CA 1
ATOM 1143 C C . LEU A 1 137 ? 35.037 23.662 28.035 1.00 35.04 137 LEU A C 1
ATOM 1144 O O . LEU A 1 137 ? 34.837 24.851 28.309 1.00 34.35 137 LEU A O 1
ATOM 1149 N N . ALA A 1 138 ? 34.083 22.822 27.626 1.00 34.66 138 ALA A N 1
ATOM 1150 C CA . ALA A 1 138 ? 32.693 23.237 27.390 1.00 35.05 138 ALA A CA 1
ATOM 1151 C C . ALA A 1 138 ? 31.827 23.325 28.657 1.00 35.21 138 ALA A C 1
ATOM 1152 O O . ALA A 1 138 ? 30.930 24.182 28.752 1.00 34.95 138 ALA A O 1
ATOM 1154 N N . LYS A 1 139 ? 32.080 22.439 29.620 1.00 35.04 139 LYS A N 1
ATOM 1155 C CA . LYS A 1 139 ? 31.191 22.326 30.767 1.00 35.50 139 LYS A CA 1
ATOM 1156 C C . LYS A 1 139 ? 31.887 22.261 32.138 1.00 35.65 139 LYS A C 1
ATOM 1157 O O . LYS A 1 139 ? 31.501 22.994 33.047 1.00 35.61 139 LYS A O 1
ATOM 1163 N N . VAL A 1 140 ? 32.902 21.406 32.272 1.00 35.37 140 VAL A N 1
ATOM 1164 C CA . VAL A 1 140 ? 33.575 21.174 33.560 1.00 35.76 140 VAL A CA 1
ATOM 1165 C C . VAL A 1 140 ? 34.297 22.417 34.079 1.00 35.94 140 VAL A C 1
ATOM 1166 O O . VAL A 1 140 ? 34.102 22.811 35.227 1.00 36.10 140 VAL A O 1
ATOM 1170 N N . GLU A 1 141 ? 35.123 23.029 33.232 1.00 36.09 141 GLU A N 1
ATOM 1171 C CA . GLU A 1 141 ? 35.844 24.247 33.604 1.00 36.24 141 GLU A CA 1
ATOM 1172 C C . GLU A 1 141 ? 34.899 25.419 33.951 1.00 36.11 141 GLU A C 1
ATOM 1173 O O . GLU A 1 141 ? 35.072 26.044 35.003 1.00 36.13 141 GLU A O 1
ATOM 1179 N N . PRO A 1 142 ? 33.913 25.726 33.081 1.00 36.20 142 PRO A N 1
ATOM 1180 C CA . PRO A 1 142 ? 32.974 26.817 33.421 1.00 36.17 142 PRO A CA 1
ATOM 1181 C C . PRO A 1 142 ? 32.221 26.605 34.733 1.00 36.36 142 PRO A C 1
ATOM 1182 O O . PRO A 1 142 ? 32.058 27.560 35.501 1.00 36.20 142 PRO A O 1
ATOM 1186 N N . ALA A 1 143 ? 31.755 25.372 34.970 1.00 36.38 143 ALA A N 1
ATOM 1187 C CA . ALA A 1 143 ? 31.045 25.008 36.195 1.00 36.70 143 ALA A CA 1
ATOM 1188 C C . ALA A 1 143 ? 31.926 25.201 37.429 1.00 37.08 143 ALA A C 1
ATOM 1189 O O . ALA A 1 143 ? 31.469 25.743 38.438 1.00 36.95 143 ALA A O 1
ATOM 1191 N N . HIS A 1 144 ? 33.188 24.779 37.325 1.00 37.07 144 HIS A N 1
ATOM 1192 C CA . HIS A 1 144 ? 34.156 24.859 38.424 1.00 36.99 144 HIS A CA 1
ATOM 1193 C C . HIS A 1 144 ? 34.519 26.299 38.771 1.00 36.93 144 HIS A C 1
ATOM 1194 O O . HIS A 1 144 ? 34.699 26.638 39.943 1.00 36.38 144 HIS A O 1
ATOM 1201 N N . ARG A 1 145 ? 34.643 27.126 37.733 1.00 36.84 145 ARG A N 1
ATOM 1202 C CA . ARG A 1 145 ? 34.891 28.546 37.876 1.00 36.58 145 ARG A CA 1
ATOM 1203 C C . ARG A 1 145 ? 33.699 29.198 38.574 1.00 36.21 145 ARG A C 1
ATOM 1204 O O . ARG A 1 145 ? 33.877 30.042 39.439 1.00 36.23 145 ARG A O 1
ATOM 1212 N N . ALA A 1 146 ? 32.493 28.793 38.176 1.00 35.93 146 ALA A N 1
ATOM 1213 C CA . ALA A 1 146 ? 31.241 29.272 38.770 1.00 35.74 146 ALA A CA 1
ATOM 1214 C C . ALA A 1 146 ? 31.114 28.963 40.267 1.00 35.43 146 ALA A C 1
ATOM 1215 O O . ALA A 1 146 ? 30.793 29.852 41.051 1.00 35.11 146 ALA A O 1
ATOM 1217 N N . TYR A 1 147 ? 31.353 27.709 40.655 1.00 35.45 147 TYR A N 1
ATOM 1218 C CA . TYR A 1 147 ? 31.252 27.311 42.062 1.00 35.39 147 TYR A CA 1
ATOM 1219 C C . TYR A 1 147 ? 32.162 28.164 42.925 1.00 35.16 147 TYR A C 1
ATOM 1220 O O . TYR A 1 147 ? 31.792 28.555 44.029 1.00 34.62 147 TYR A O 1
ATOM 1229 N N . LYS A 1 148 ? 33.346 28.457 42.396 1.00 35.45 148 LYS A N 1
ATOM 1230 C CA . LYS A 1 148 ? 34.361 29.189 43.135 1.00 35.98 148 LYS A CA 1
ATOM 1231 C C . LYS A 1 148 ? 34.062 30.680 43.196 1.00 36.19 148 LYS A C 1
ATOM 1232 O O . LYS A 1 148 ? 34.195 31.293 44.253 1.00 36.46 148 LYS A O 1
ATOM 1238 N N . GLU A 1 149 ? 33.655 31.259 42.068 1.00 36.28 149 GLU A N 1
ATOM 1239 C CA . GLU A 1 149 ? 33.400 32.703 41.988 1.00 36.88 149 GLU A CA 1
ATOM 1240 C C . GLU A 1 149 ? 32.077 33.088 42.647 1.00 36.30 149 GLU A C 1
ATOM 1241 O O . GLU A 1 149 ? 31.963 34.149 43.248 1.00 36.38 149 GLU A O 1
ATOM 1247 N N . LEU A 1 150 ? 31.076 32.225 42.530 1.00 36.19 150 LEU A N 1
ATOM 1248 C CA . LEU A 1 150 ? 29.776 32.503 43.137 1.00 35.90 150 LEU A CA 1
ATOM 1249 C C . LEU A 1 150 ? 29.682 32.013 44.587 1.00 35.83 150 LEU A C 1
ATOM 1250 O O . LEU A 1 150 ? 28.642 32.182 45.237 1.00 35.98 150 LEU A O 1
ATOM 1255 N N . HIS A 1 151 ? 30.782 31.443 45.090 1.00 35.39 151 HIS A N 1
ATOM 1256 C CA . HIS A 1 151 ? 30.868 30.898 46.455 1.00 34.97 151 HIS A CA 1
ATOM 1257 C C . HIS A 1 151 ? 29.749 29.910 46.761 1.00 34.59 151 HIS A C 1
ATOM 1258 O O . HIS A 1 151 ? 28.977 30.080 47.705 1.00 34.47 151 HIS A O 1
ATOM 1265 N N . ILE A 1 152 ? 29.682 28.872 45.935 1.00 33.79 152 ILE A N 1
ATOM 1266 C CA . ILE A 1 152 ? 28.664 27.848 46.049 1.00 33.17 152 ILE A CA 1
ATOM 1267 C C . ILE A 1 152 ? 29.176 26.739 46.964 1.00 33.22 152 ILE A C 1
ATOM 1268 O O . ILE A 1 152 ? 30.288 26.253 46.779 1.00 33.69 152 ILE A O 1
ATOM 1273 N N . SER A 1 153 ? 28.374 26.367 47.963 1.00 33.24 153 SER A N 1
ATOM 1274 C CA . SER A 1 153 ? 28.717 25.284 48.887 1.00 33.37 153 SER A CA 1
ATOM 1275 C C . SER A 1 153 ? 27.876 24.034 48.610 1.00 33.72 153 SER A C 1
ATOM 1276 O O . SER A 1 153 ? 28.297 22.911 48.897 1.00 33.62 153 SER A O 1
ATOM 1279 N N . ALA A 1 154 ? 26.682 24.244 48.065 1.00 33.96 154 ALA A N 1
ATOM 1280 C CA . ALA A 1 154 ? 25.718 23.163 47.836 1.00 34.62 154 ALA A CA 1
ATOM 1281 C C . ALA A 1 154 ? 24.854 23.474 46.624 1.00 35.00 154 ALA A C 1
ATOM 1282 O O . ALA A 1 154 ? 24.504 24.633 46.398 1.00 35.27 154 ALA A O 1
ATOM 1284 N N . VAL A 1 155 ? 24.526 22.443 45.839 1.00 35.42 155 VAL A N 1
ATOM 1285 C CA . VAL A 1 155 ? 23.688 22.602 44.643 1.00 35.60 155 VAL A CA 1
ATOM 1286 C C . VAL A 1 155 ? 22.624 21.507 44.535 1.00 35.58 155 VAL A C 1
ATOM 1287 O O . VAL A 1 155 ? 22.883 20.353 44.872 1.00 35.49 155 VAL A O 1
ATOM 1291 N N . PHE A 1 156 ? 21.429 21.882 44.079 1.00 35.26 156 PHE A N 1
ATOM 1292 C CA . PHE A 1 156 ? 20.459 20.911 43.563 1.00 35.36 156 PHE A CA 1
ATOM 1293 C C . PHE A 1 156 ? 20.878 20.497 42.150 1.00 35.02 156 PHE A C 1
ATOM 1294 O O . PHE A 1 156 ? 21.273 21.339 41.348 1.00 34.74 156 PHE A O 1
ATOM 1302 N N . THR A 1 157 ? 20.819 19.201 41.860 1.00 35.56 157 THR A N 1
ATOM 1303 C CA . THR A 1 157 ? 20.963 18.712 40.485 1.00 35.76 157 THR A CA 1
ATOM 1304 C C . THR A 1 157 ? 19.689 18.014 40.027 1.00 35.65 157 THR A C 1
ATOM 1305 O O . THR A 1 157 ? 18.911 17.527 40.846 1.00 35.62 157 THR A O 1
ATOM 1309 N N . GLY A 1 158 ? 19.492 17.945 38.713 1.00 36.04 158 GLY A N 1
ATOM 1310 C CA . GLY A 1 158 ? 18.306 17.290 38.158 1.00 36.49 158 GLY A CA 1
ATOM 1311 C C . GLY A 1 158 ? 18.490 15.828 37.792 1.00 36.71 158 GLY A C 1
ATOM 1312 O O . GLY A 1 158 ? 17.848 15.344 36.864 1.00 37.50 158 GLY A O 1
ATOM 1313 N N . ARG A 1 159 ? 19.353 15.120 38.518 1.00 36.83 159 ARG A N 1
ATOM 1314 C CA . ARG A 1 159 ? 19.634 13.708 38.238 1.00 37.06 159 ARG A CA 1
ATOM 1315 C C . ARG A 1 159 ? 18.695 12.767 38.991 1.00 37.16 159 ARG A C 1
ATOM 1316 O O . ARG A 1 159 ? 18.314 13.042 40.130 1.00 37.25 159 ARG A O 1
ATOM 1324 N N . ARG A 1 160 ? 18.341 11.650 38.353 1.00 36.93 160 ARG A N 1
ATOM 1325 C CA . ARG A 1 160 ? 17.434 10.673 38.956 1.00 36.76 160 ARG A CA 1
ATOM 1326 C C . ARG A 1 160 ? 17.920 9.252 38.721 1.00 37.20 160 ARG A C 1
ATOM 1327 O O . ARG A 1 160 ? 18.545 8.958 37.692 1.00 36.77 160 ARG A O 1
ATOM 1335 N N . LYS A 1 161 ? 17.611 8.376 39.680 1.00 37.63 161 LYS A N 1
ATOM 1336 C CA . LYS A 1 161 ? 17.920 6.950 39.590 1.00 38.18 161 LYS A CA 1
ATOM 1337 C C . LYS A 1 161 ? 17.364 6.319 38.317 1.00 38.12 161 LYS A C 1
ATOM 1338 O O . LYS A 1 161 ? 18.078 5.598 37.624 1.00 38.10 161 LYS A O 1
ATOM 1344 N N . SER A 1 162 ? 16.099 6.613 38.006 1.00 38.37 162 SER A N 1
ATOM 1345 C CA . SER A 1 162 ? 15.426 6.027 36.836 1.00 38.42 162 SER A CA 1
ATOM 1346 C C . SER A 1 162 ? 16.019 6.448 35.488 1.00 38.38 162 SER A C 1
ATOM 1347 O O . SER A 1 162 ? 15.628 5.923 34.440 1.00 38.19 162 SER A O 1
ATOM 1350 N N . GLN A 1 163 ? 16.968 7.382 35.515 1.00 38.31 163 GLN A N 1
ATOM 1351 C CA . GLN A 1 163 ? 17.686 7.771 34.297 1.00 38.63 163 GLN A CA 1
ATOM 1352 C C . GLN A 1 163 ? 18.716 6.710 33.909 1.00 38.95 163 GLN A C 1
ATOM 1353 O O . GLN A 1 163 ? 19.266 6.736 32.801 1.00 39.36 163 GLN A O 1
ATOM 1359 N N . GLY A 1 164 ? 18.965 5.781 34.832 1.00 38.98 164 GLY A N 1
ATOM 1360 C CA . GLY A 1 164 ? 19.752 4.587 34.552 1.00 39.09 164 GLY A CA 1
ATOM 1361 C C . GLY A 1 164 ? 21.244 4.825 34.514 1.00 39.03 164 GLY A C 1
ATOM 1362 O O . GLY A 1 164 ? 21.730 5.857 34.993 1.00 38.91 164 GLY A O 1
ATOM 1363 N N . SER A 1 165 ? 21.961 3.866 33.921 1.00 38.85 165 SER A N 1
ATOM 1364 C CA . SER A 1 165 ? 23.430 3.846 33.901 1.00 38.82 165 SER A CA 1
ATOM 1365 C C . SER A 1 165 ? 24.021 4.174 35.282 1.00 38.72 165 SER A C 1
ATOM 1366 O O . SER A 1 165 ? 23.511 3.703 36.300 1.00 38.65 165 SER A O 1
ATOM 1368 N N . ALA A 1 166 ? 25.069 4.995 35.316 1.00 38.75 166 ALA A N 1
ATOM 1369 C CA . ALA A 1 166 ? 25.732 5.375 36.566 1.00 38.84 166 ALA A CA 1
ATOM 1370 C C . ALA A 1 166 ? 24.823 6.074 37.593 1.00 38.87 166 ALA A C 1
ATOM 1371 O O . ALA A 1 166 ? 25.150 6.117 38.782 1.00 39.12 166 ALA A O 1
ATOM 1373 N N . ARG A 1 167 ? 23.686 6.602 37.139 1.00 38.79 167 ARG A N 1
ATOM 1374 C CA . ARG A 1 167 ? 22.769 7.356 38.010 1.00 38.64 167 ARG A CA 1
ATOM 1375 C C . ARG A 1 167 ? 21.827 6.506 38.865 1.00 38.68 167 ARG A C 1
ATOM 1376 O O . ARG A 1 167 ? 21.144 7.033 39.733 1.00 38.65 167 ARG A O 1
ATOM 1384 N N . SER A 1 168 ? 21.777 5.200 38.613 1.00 38.94 168 SER A N 1
ATOM 1385 C CA . SER A 1 168 ? 21.024 4.293 39.477 1.00 39.10 168 SER A CA 1
ATOM 1386 C C . SER A 1 168 ? 21.757 4.107 40.808 1.00 39.03 168 SER A C 1
ATOM 1387 O O . SER A 1 168 ? 21.160 3.676 41.790 1.00 39.08 168 SER A O 1
ATOM 1390 N N . GLN A 1 169 ? 23.043 4.459 40.823 1.00 39.02 169 GLN A N 1
ATOM 1391 C CA . GLN A 1 169 ? 23.877 4.408 42.024 1.00 39.15 169 GLN A CA 1
ATOM 1392 C C . GLN A 1 169 ? 23.907 5.751 42.766 1.00 39.15 169 GLN A C 1
ATOM 1393 O O . GLN A 1 169 ? 24.854 6.050 43.495 1.00 39.27 169 GLN A O 1
ATOM 1395 N N . LEU A 1 170 ? 22.862 6.553 42.588 1.00 38.86 170 LEU A N 1
ATOM 1396 C CA . LEU A 1 170 ? 22.808 7.893 43.171 1.00 38.73 170 LEU A CA 1
ATOM 1397 C C . LEU A 1 170 ? 22.310 7.889 44.620 1.00 37.99 170 LEU A C 1
ATOM 1398 O O . LEU A 1 170 ? 21.460 7.073 44.984 1.00 37.85 170 LEU A O 1
ATOM 1403 N N . SER A 1 171 ? 22.851 8.800 45.433 1.00 37.17 171 SER A N 1
ATOM 1404 C CA . SER A 1 171 ? 22.346 9.071 46.784 1.00 36.63 171 SER A CA 1
ATOM 1405 C C . SER A 1 171 ? 21.684 10.446 46.830 1.00 36.18 171 SER A C 1
ATOM 1406 O O . SER A 1 171 ? 21.955 11.292 45.969 1.00 36.09 171 SER A O 1
ATOM 1409 N N . ILE A 1 172 ? 20.818 10.675 47.819 1.00 35.48 172 ILE A N 1
ATOM 1410 C CA . ILE A 1 172 ? 20.165 11.988 47.964 1.00 35.66 172 ILE A CA 1
ATOM 1411 C C . ILE A 1 172 ? 21.211 13.105 48.111 1.00 35.32 172 ILE A C 1
ATOM 1412 O O . ILE A 1 172 ? 21.127 14.131 47.442 1.00 35.13 172 ILE A O 1
ATOM 1417 N N . ILE A 1 173 ? 22.197 12.880 48.976 1.00 35.50 173 ILE A N 1
ATOM 1418 C CA . ILE A 1 173 ? 23.289 13.834 49.187 1.00 35.70 173 ILE A CA 1
ATOM 1419 C C . ILE A 1 173 ? 24.644 13.233 48.836 1.00 35.71 173 ILE A C 1
ATOM 1420 O O . ILE A 1 173 ? 24.953 12.103 49.218 1.00 35.24 173 ILE A O 1
ATOM 1425 N N . GLU A 1 174 ? 25.440 14.016 48.109 1.00 36.16 174 GLU A N 1
ATOM 1426 C CA . GLU A 1 174 ? 26.783 13.634 47.693 1.00 36.76 174 GLU A CA 1
ATOM 1427 C C . GLU A 1 174 ? 27.764 14.771 47.938 1.00 36.88 174 GLU A C 1
ATOM 1428 O O . GLU A 1 174 ? 27.367 15.933 48.060 1.00 36.42 174 GLU A O 1
ATOM 1434 N N . ILE A 1 175 ? 29.050 14.432 47.987 1.00 37.09 175 ILE A N 1
ATOM 1435 C CA . ILE A 1 175 ? 30.098 15.439 48.079 1.00 37.33 175 ILE A CA 1
ATOM 1436 C C . ILE A 1 175 ? 31.023 15.361 46.873 1.00 37.29 175 ILE A C 1
ATOM 1437 O O . ILE A 1 175 ? 31.571 14.306 46.563 1.00 37.16 175 ILE A O 1
ATOM 1442 N N . ASP A 1 176 ? 31.164 16.493 46.194 1.00 37.57 176 ASP A N 1
ATOM 1443 C CA . ASP A 1 176 ? 32.177 16.693 45.168 1.00 37.61 176 ASP A CA 1
ATOM 1444 C C . ASP A 1 176 ? 33.259 17.630 45.742 1.00 37.30 176 ASP A C 1
ATOM 1445 O O . ASP A 1 176 ? 33.187 18.853 45.599 1.00 37.23 176 ASP A O 1
ATOM 1450 N N . GLU A 1 177 ? 34.257 17.041 46.388 1.00 37.07 177 GLU A N 1
ATOM 1451 C CA . GLU A 1 177 ? 35.290 17.796 47.096 1.00 37.13 177 GLU A CA 1
ATOM 1452 C C . GLU A 1 177 ? 36.231 18.551 46.154 1.00 37.21 177 GLU A C 1
ATOM 1453 O O . GLU A 1 177 ? 36.775 19.599 46.512 1.00 37.19 177 GLU A O 1
ATOM 1459 N N . LEU A 1 178 ? 36.417 18.012 44.954 1.00 37.30 178 LEU A N 1
ATOM 1460 C CA . LEU A 1 178 ? 37.254 18.638 43.937 1.00 37.39 178 LEU A CA 1
ATOM 1461 C C . LEU A 1 178 ? 36.671 19.988 43.506 1.00 37.21 178 LEU A C 1
ATOM 1462 O O . LEU A 1 178 ? 37.415 20.939 43.246 1.00 37.42 178 LEU A O 1
ATOM 1467 N N . ASN A 1 179 ? 35.344 20.060 43.438 1.00 36.67 179 ASN A N 1
ATOM 1468 C CA . ASN A 1 179 ? 34.639 21.308 43.156 1.00 36.49 179 ASN A CA 1
ATOM 1469 C C . ASN A 1 179 ? 34.305 22.121 44.417 1.00 36.18 179 ASN A C 1
ATOM 1470 O O . ASN A 1 179 ? 33.866 23.270 44.323 1.00 36.19 179 ASN A O 1
ATOM 1475 N N . GLY A 1 180 ? 34.516 21.519 45.587 1.00 35.62 180 GLY A N 1
ATOM 1476 C CA . GLY A 1 180 ? 34.183 22.149 46.866 1.00 35.25 180 GLY A CA 1
ATOM 1477 C C . GLY A 1 180 ? 32.693 22.308 47.124 1.00 35.00 180 GLY A C 1
ATOM 1478 O O . GLY A 1 180 ? 32.273 23.241 47.816 1.00 35.15 180 GLY A O 1
ATOM 1479 N N . ILE A 1 181 ? 31.896 21.391 46.581 1.00 34.39 181 ILE A N 1
ATOM 1480 C CA . ILE A 1 181 ? 30.440 21.459 46.694 1.00 34.09 181 ILE A CA 1
ATOM 1481 C C . ILE A 1 181 ? 29.792 20.173 47.208 1.00 34.17 181 ILE A C 1
ATOM 1482 O O . ILE A 1 181 ? 30.305 19.066 47.028 1.00 34.06 181 ILE A O 1
ATOM 1487 N N . LEU A 1 182 ? 28.644 20.356 47.840 1.00 34.04 182 LEU A N 1
ATOM 1488 C CA . LEU A 1 182 ? 27.743 19.278 48.187 1.00 34.35 182 LEU A CA 1
ATOM 1489 C C . LEU A 1 182 ? 26.633 19.286 47.130 1.00 34.42 182 LEU A C 1
ATOM 1490 O O . LEU A 1 182 ? 26.191 20.361 46.694 1.00 33.89 182 LEU A O 1
ATOM 1495 N N . LYS A 1 183 ? 26.214 18.102 46.685 1.00 34.38 183 LYS A N 1
ATOM 1496 C CA . LYS A 1 183 ? 25.149 17.996 45.695 1.00 34.31 183 LYS A CA 1
ATOM 1497 C C . LYS A 1 183 ? 23.935 17.315 46.300 1.00 34.25 183 LYS A C 1
ATOM 1498 O O . LYS A 1 183 ? 24.067 16.320 47.013 1.00 33.97 183 LYS A O 1
ATOM 1504 N N . ILE A 1 184 ? 22.755 17.864 46.014 1.00 34.05 184 ILE A N 1
ATOM 1505 C CA . ILE A 1 184 ? 21.496 17.313 46.495 1.00 33.72 184 ILE A CA 1
ATOM 1506 C C . ILE A 1 184 ? 20.686 16.931 45.260 1.00 33.68 184 ILE A C 1
ATOM 1507 O O . ILE A 1 184 ? 20.552 17.731 44.330 1.00 33.97 184 ILE A O 1
ATOM 1512 N N . ASN A 1 185 ? 20.173 15.704 45.256 1.00 33.74 185 ASN A N 1
ATOM 1513 C CA . ASN A 1 185 ? 19.410 15.168 44.135 1.00 33.95 185 ASN A CA 1
ATOM 1514 C C . ASN A 1 185 ? 17.984 14.879 44.588 1.00 34.59 185 ASN A C 1
ATOM 1515 O O . ASN A 1 185 ? 17.638 13.722 44.847 1.00 34.10 185 ASN A O 1
ATOM 1520 N N . PRO A 1 186 ? 17.149 15.935 44.695 1.00 35.43 186 PRO A N 1
ATOM 1521 C CA . PRO A 1 186 ? 15.870 15.786 45.415 1.00 35.97 186 PRO A CA 1
ATOM 1522 C C . PRO A 1 186 ? 14.812 14.969 44.676 1.00 36.52 186 PRO A C 1
ATOM 1523 O O . PRO A 1 186 ? 13.844 14.517 45.294 1.00 37.00 186 PRO A O 1
ATOM 1527 N N . LEU A 1 187 ? 14.997 14.787 43.371 1.00 36.77 187 LEU A N 1
ATOM 1528 C CA . LEU A 1 187 ? 14.090 13.965 42.569 1.00 36.83 187 LEU A CA 1
ATOM 1529 C C . LEU A 1 187 ? 14.730 12.620 42.180 1.00 36.41 187 LEU A C 1
ATOM 1530 O O . LEU A 1 187 ? 14.318 11.979 41.219 1.00 35.86 187 LEU A O 1
ATOM 1535 N N . ILE A 1 188 ? 15.725 12.199 42.964 1.00 36.34 188 ILE A N 1
ATOM 1536 C CA . ILE A 1 188 ? 16.391 10.890 42.828 1.00 36.17 188 ILE A CA 1
ATOM 1537 C C . ILE A 1 188 ? 15.427 9.710 42.636 1.00 35.92 188 ILE A C 1
ATOM 1538 O O . ILE A 1 188 ? 15.696 8.804 41.852 1.00 35.86 188 ILE A O 1
ATOM 1543 N N . ASN A 1 189 ? 14.307 9.741 43.350 1.00 35.71 189 ASN A N 1
ATOM 1544 C CA . ASN A 1 189 ? 13.358 8.637 43.362 1.00 35.82 189 ASN A CA 1
ATOM 1545 C C . ASN A 1 189 ? 12.153 8.831 42.440 1.00 35.38 189 ASN A C 1
ATOM 1546 O O . ASN A 1 189 ? 11.211 8.033 42.466 1.00 35.67 189 ASN A O 1
ATOM 1551 N N . TRP A 1 190 ? 12.188 9.886 41.631 1.00 35.20 190 TRP A N 1
ATOM 1552 C CA . TRP A 1 190 ? 11.105 10.173 40.702 1.00 34.50 190 TRP A CA 1
ATOM 1553 C C . TRP A 1 190 ? 11.352 9.555 39.337 1.00 34.85 190 TRP A C 1
ATOM 1554 O O . TRP A 1 190 ? 12.461 9.625 38.796 1.00 34.98 190 TRP A O 1
ATOM 1565 N N . THR A 1 191 ? 10.303 8.929 38.804 1.00 34.77 191 THR A N 1
ATOM 1566 C CA . THR A 1 191 ? 10.298 8.382 37.457 1.00 34.49 191 THR A CA 1
ATOM 1567 C C . THR A 1 191 ? 10.022 9.517 36.484 1.00 34.32 191 THR A C 1
ATOM 1568 O O . THR A 1 191 ? 9.654 10.620 36.903 1.00 33.92 191 THR A O 1
ATOM 1572 N N . PHE A 1 192 ? 10.199 9.252 35.190 1.00 34.42 192 PHE A N 1
ATOM 1573 C CA . PHE A 1 192 ? 9.945 10.261 34.163 1.00 34.25 192 PHE A CA 1
ATOM 1574 C C . PHE A 1 192 ? 8.454 10.548 34.049 1.00 34.16 192 PHE A C 1
ATOM 1575 O O . PHE A 1 192 ? 8.053 11.680 33.780 1.00 33.71 192 PHE A O 1
ATOM 1583 N N . GLU A 1 193 ? 7.638 9.518 34.272 1.00 34.44 193 GLU A N 1
ATOM 1584 C CA . GLU A 1 193 ? 6.185 9.679 34.338 1.00 34.71 193 GLU A CA 1
ATOM 1585 C C . GLU A 1 193 ? 5.820 10.727 35.407 1.00 34.40 193 GLU A C 1
ATOM 1586 O O . GLU A 1 193 ? 5.001 11.599 35.165 1.00 34.25 193 GLU A O 1
ATOM 1592 N N . GLN A 1 194 ? 6.452 10.647 36.574 1.00 34.87 194 GLN A N 1
ATOM 1593 C CA . GLN A 1 194 ? 6.214 11.613 37.660 1.00 35.25 194 GLN A CA 1
ATOM 1594 C C . GLN A 1 194 ? 6.644 13.029 37.281 1.00 35.44 194 GLN A C 1
ATOM 1595 O O . GLN A 1 194 ? 5.931 13.999 37.557 1.00 35.40 194 GLN A O 1
ATOM 1601 N N . VAL A 1 195 ? 7.805 13.139 36.646 1.00 35.78 195 VAL A N 1
ATOM 1602 C CA . VAL A 1 195 ? 8.328 14.436 36.203 1.00 36.36 195 VAL A CA 1
ATOM 1603 C C . VAL A 1 195 ? 7.366 15.118 35.216 1.00 36.78 195 VAL A C 1
ATOM 1604 O O . VAL A 1 195 ? 7.015 16.281 35.400 1.00 36.85 195 VAL A O 1
ATOM 1608 N N . LYS A 1 196 ? 6.940 14.382 34.189 1.00 37.33 196 LYS A N 1
ATOM 1609 C CA . LYS A 1 196 ? 6.011 14.886 33.164 1.00 37.61 196 LYS A CA 1
ATOM 1610 C C . LYS A 1 196 ? 4.648 15.243 33.743 1.00 37.35 196 LYS A C 1
ATOM 1611 O O . LYS A 1 196 ? 4.071 16.268 33.393 1.00 37.71 196 LYS A O 1
ATOM 1617 N N . GLN A 1 197 ? 4.133 14.376 34.611 1.00 36.87 197 GLN A N 1
ATOM 1618 C CA . GLN A 1 197 ? 2.886 14.627 35.333 1.00 36.34 197 GLN A CA 1
ATOM 1619 C C . GLN A 1 197 ? 2.940 15.991 36.047 1.00 35.92 197 GLN A C 1
ATOM 1620 O O . GLN A 1 197 ? 2.028 16.810 35.900 1.00 35.85 197 GLN A O 1
ATOM 1626 N N . TYR A 1 198 ? 4.016 16.244 36.785 1.00 35.55 198 TYR A N 1
ATOM 1627 C CA . TYR A 1 198 ? 4.177 17.528 37.483 1.00 35.29 198 TYR A CA 1
ATOM 1628 C C . TYR A 1 198 ? 4.267 18.722 36.517 1.00 35.52 198 TYR A C 1
ATOM 1629 O O . TYR A 1 198 ? 3.608 19.743 36.722 1.00 35.19 198 TYR A O 1
ATOM 1638 N N . ILE A 1 199 ? 5.078 18.595 35.470 1.00 36.02 199 ILE A N 1
ATOM 1639 C CA . ILE A 1 199 ? 5.187 19.643 34.448 1.00 36.58 199 ILE A CA 1
ATOM 1640 C C . ILE A 1 199 ? 3.797 20.021 33.918 1.00 37.02 199 ILE A C 1
ATOM 1641 O O . ILE A 1 199 ? 3.446 21.201 33.879 1.00 37.35 199 ILE A O 1
ATOM 1646 N N . ASP A 1 200 ? 3.010 19.009 33.551 1.00 37.19 200 ASP A N 1
ATOM 1647 C CA . ASP A 1 200 ? 1.671 19.200 32.994 1.00 37.61 200 ASP A CA 1
ATOM 1648 C C . ASP A 1 200 ? 0.679 19.801 33.991 1.00 37.46 200 ASP A C 1
ATOM 1649 O O . ASP A 1 200 ? -0.051 20.729 33.653 1.00 37.51 200 ASP A O 1
ATOM 1654 N N . ALA A 1 201 ? 0.662 19.275 35.213 1.00 37.69 201 ALA A N 1
ATOM 1655 C CA . ALA A 1 201 ? -0.262 19.738 36.256 1.00 37.66 201 ALA A CA 1
ATOM 1656 C C . ALA A 1 201 ? -0.020 21.198 36.670 1.00 37.61 201 ALA A C 1
ATOM 1657 O O . ALA A 1 201 ? -0.965 21.926 36.983 1.00 37.60 201 ALA A O 1
ATOM 1659 N N . ASN A 1 202 ? 1.242 21.619 36.651 1.00 37.22 202 ASN A N 1
ATOM 1660 C CA . ASN A 1 202 ? 1.621 22.963 37.088 1.00 37.21 202 ASN A CA 1
ATOM 1661 C C . ASN A 1 202 ? 1.961 23.948 35.963 1.00 37.27 202 ASN A C 1
ATOM 1662 O O . ASN A 1 202 ? 2.370 25.081 36.227 1.00 37.17 202 ASN A O 1
ATOM 1667 N N . ASN A 1 203 ? 1.755 23.517 34.716 1.00 37.51 203 ASN A N 1
ATOM 1668 C CA . ASN A 1 203 ? 1.988 24.350 33.526 1.00 37.68 203 ASN A CA 1
ATOM 1669 C C . ASN A 1 203 ? 3.345 25.064 33.533 1.00 37.19 203 ASN A C 1
ATOM 1670 O O . ASN A 1 203 ? 3.428 26.269 33.274 1.00 37.06 203 ASN A O 1
ATOM 1675 N N . VAL A 1 204 ? 4.401 24.322 33.850 1.00 36.64 204 VAL A N 1
ATOM 1676 C CA . VAL A 1 204 ? 5.749 24.886 33.806 1.00 36.68 204 VAL A CA 1
ATOM 1677 C C . VAL A 1 204 ? 6.288 24.827 32.367 1.00 36.39 204 VAL A C 1
ATOM 1678 O O . VAL A 1 204 ? 6.088 23.824 31.661 1.00 36.24 204 VAL A O 1
ATOM 1682 N N . PRO A 1 205 ? 6.926 25.918 31.908 1.00 36.25 205 PRO A N 1
ATOM 1683 C CA . PRO A 1 205 ? 7.428 25.908 30.538 1.00 35.95 205 PRO A CA 1
ATOM 1684 C C . PRO A 1 205 ? 8.498 24.835 30.380 1.00 35.70 205 PRO A C 1
ATOM 1685 O O . PRO A 1 205 ? 9.262 24.572 31.310 1.00 35.47 205 PRO A O 1
ATOM 1689 N N . TYR A 1 206 ? 8.524 24.199 29.218 1.00 35.60 206 TYR A N 1
ATOM 1690 C CA . TYR A 1 206 ? 9.491 23.151 28.941 1.00 35.31 206 TYR A CA 1
ATOM 1691 C C . TYR A 1 206 ? 10.015 23.324 27.522 1.00 35.19 206 TYR A C 1
ATOM 1692 O O . TYR A 1 206 ? 9.447 24.086 26.733 1.00 35.03 206 TYR A O 1
ATOM 1701 N N . ASN A 1 207 ? 11.105 22.631 27.203 1.00 34.94 207 ASN A N 1
ATOM 1702 C CA . ASN A 1 207 ? 11.759 22.781 25.911 1.00 34.67 207 ASN A CA 1
ATOM 1703 C C . ASN A 1 207 ? 10.908 22.243 24.767 1.00 34.67 207 ASN A C 1
ATOM 1704 O O . ASN A 1 207 ? 10.429 21.115 24.844 1.00 34.70 207 ASN A O 1
ATOM 1709 N N . GLU A 1 208 ? 10.751 23.047 23.707 1.00 34.37 208 GLU A N 1
ATOM 1710 C CA . GLU A 1 208 ? 9.931 22.695 22.545 1.00 34.45 208 GLU A CA 1
ATOM 1711 C C . GLU A 1 208 ? 10.366 21.378 21.941 1.00 33.66 208 GLU A C 1
ATOM 1712 O O . GLU A 1 208 ? 9.559 20.655 21.369 1.00 33.44 208 GLU A O 1
ATOM 1718 N N . LEU A 1 209 ? 11.658 21.091 22.037 1.00 33.39 209 LEU A N 1
ATOM 1719 C CA . LEU A 1 209 ? 12.211 19.863 21.472 1.00 33.16 209 LEU A CA 1
ATOM 1720 C C . LEU A 1 209 ? 11.619 18.590 22.086 1.00 33.02 209 LEU A C 1
ATOM 1721 O O . LEU A 1 209 ? 11.716 17.526 21.488 1.00 32.78 209 LEU A O 1
ATOM 1726 N N . LEU A 1 210 ? 11.008 18.709 23.264 1.00 32.95 210 LEU A N 1
ATOM 1727 C CA . LEU A 1 210 ? 10.337 17.579 23.917 1.00 33.76 210 LEU A CA 1
ATOM 1728 C C . LEU A 1 210 ? 9.117 17.130 23.103 1.00 33.87 210 LEU A C 1
ATOM 1729 O O . LEU A 1 210 ? 8.823 15.934 23.017 1.00 33.45 210 LEU A O 1
ATOM 1734 N N . ASP A 1 211 ? 8.432 18.106 22.502 1.00 34.57 211 ASP A N 1
ATOM 1735 C CA . ASP A 1 211 ? 7.306 17.872 21.593 1.00 35.43 211 ASP A CA 1
ATOM 1736 C C . ASP A 1 211 ? 7.757 17.300 20.248 1.00 35.65 211 ASP A C 1
ATOM 1737 O O . ASP A 1 211 ? 6.927 16.987 19.394 1.00 35.78 211 ASP A O 1
ATOM 1742 N N . LEU A 1 212 ? 9.068 17.172 20.068 1.00 35.96 212 LEU A N 1
ATOM 1743 C CA . LEU A 1 212 ? 9.645 16.618 18.847 1.00 36.54 212 LEU A CA 1
ATOM 1744 C C . LEU A 1 212 ? 10.456 15.338 19.118 1.00 37.02 212 LEU A C 1
ATOM 1745 O O . LEU A 1 212 ? 11.130 14.829 18.224 1.00 37.05 212 LEU A O 1
ATOM 1750 N N . GLY A 1 213 ? 10.393 14.836 20.352 1.00 37.67 213 GLY A N 1
ATOM 1751 C CA . GLY A 1 213 ? 11.021 13.559 20.714 1.00 38.49 213 GLY A CA 1
ATOM 1752 C C . GLY A 1 213 ? 12.160 13.646 21.721 1.00 39.15 213 GLY A C 1
ATOM 1753 O O . GLY A 1 213 ? 12.556 12.642 22.314 1.00 39.84 213 GLY A O 1
ATOM 1754 N N . TYR A 1 214 ? 12.689 14.841 21.925 1.00 39.29 214 TYR A N 1
ATOM 1755 C CA . TYR A 1 214 ? 13.850 15.018 22.789 1.00 39.31 214 TYR A CA 1
ATOM 1756 C C . TYR A 1 214 ? 13.497 14.946 24.285 1.00 39.44 214 TYR A C 1
ATOM 1757 O O . TYR A 1 214 ? 13.271 15.973 24.957 1.00 39.30 214 TYR A O 1
ATOM 1766 N N . ARG A 1 215 ? 13.469 13.714 24.792 1.00 38.95 215 ARG A N 1
ATOM 1767 C CA . ARG A 1 215 ? 13.256 13.454 26.216 1.00 38.65 215 ARG A CA 1
ATOM 1768 C C . ARG A 1 215 ? 14.472 13.838 27.075 1.00 38.03 215 ARG A C 1
ATOM 1769 O O . ARG A 1 215 ? 14.338 14.093 28.274 1.00 37.86 215 ARG A O 1
ATOM 1777 N N . SER A 1 216 ? 15.642 13.895 26.439 1.00 37.33 216 SER A N 1
ATOM 1778 C CA . SER A 1 216 ? 16.874 14.377 27.062 1.00 36.41 216 SER A CA 1
ATOM 1779 C C . SER A 1 216 ? 17.627 15.264 26.065 1.00 36.29 216 SER A C 1
ATOM 1780 O O . SER A 1 216 ? 17.852 14.868 24.918 1.00 35.95 216 SER A O 1
ATOM 1783 N N . ILE A 1 217 ? 18.024 16.455 26.516 1.00 35.94 217 ILE A N 1
ATOM 1784 C CA . ILE A 1 217 ? 18.629 17.452 25.639 1.00 35.68 217 ILE A CA 1
ATOM 1785 C C . ILE A 1 217 ? 20.018 17.914 26.098 1.00 35.60 217 ILE A C 1
ATOM 1786 O O . ILE A 1 217 ? 20.171 18.479 27.184 1.00 35.90 217 ILE A O 1
ATOM 1791 N N . GLY A 1 218 ? 21.017 17.692 25.247 1.00 35.24 218 GLY A N 1
ATOM 1792 C CA . GLY A 1 218 ? 22.353 18.241 25.463 1.00 34.75 218 GLY A CA 1
ATOM 1793 C C . GLY A 1 218 ? 22.738 19.226 24.379 1.00 34.20 218 GLY A C 1
ATOM 1794 O O . GLY A 1 218 ? 21.978 20.142 24.068 1.00 33.90 218 GLY A O 1
ATOM 1795 N N . ASP A 1 219 ? 23.919 19.036 23.796 1.00 33.74 219 ASP A N 1
ATOM 1796 C CA . ASP A 1 219 ? 24.398 19.947 22.754 1.00 33.68 219 ASP A CA 1
ATOM 1797 C C . ASP A 1 219 ? 23.763 19.617 21.398 1.00 33.38 219 ASP A C 1
ATOM 1798 O O . ASP A 1 219 ? 23.422 18.464 21.139 1.00 33.16 219 ASP A O 1
ATOM 1803 N N . TYR A 1 220 ? 23.599 20.632 20.542 1.00 33.17 220 TYR A N 1
ATOM 1804 C CA . TYR A 1 220 ? 22.944 20.448 19.234 1.00 32.53 220 TYR A CA 1
ATOM 1805 C C . TYR A 1 220 ? 23.612 19.349 18.416 1.00 32.67 220 TYR A C 1
ATOM 1806 O O . TYR A 1 220 ? 22.945 18.618 17.675 1.00 32.64 220 TYR A O 1
ATOM 1815 N N . HIS A 1 221 ? 24.930 19.235 18.558 1.00 32.32 221 HIS A N 1
ATOM 1816 C CA . HIS A 1 221 ? 25.720 18.293 17.757 1.00 31.92 221 HIS A CA 1
ATOM 1817 C C . HIS A 1 221 ? 25.769 16.867 18.305 1.00 32.17 221 HIS A C 1
ATOM 1818 O O . HIS A 1 221 ? 26.214 15.954 17.609 1.00 31.88 221 HIS A O 1
ATOM 1825 N N . SER A 1 222 ? 25.329 16.674 19.543 1.00 32.54 222 SER A N 1
ATOM 1826 C CA . SER A 1 222 ? 25.429 15.359 20.178 1.00 33.51 222 SER A CA 1
ATOM 1827 C C . SER A 1 222 ? 24.117 14.874 20.798 1.00 33.69 222 SER A C 1
ATOM 1828 O O . SER A 1 222 ? 24.128 14.071 21.730 1.00 33.53 222 SER A O 1
ATOM 1831 N N . THR A 1 223 ? 22.994 15.367 20.283 1.00 33.96 223 THR A N 1
ATOM 1832 C CA . THR A 1 223 ? 21.677 15.016 20.813 1.00 34.14 223 THR A CA 1
ATOM 1833 C C . THR A 1 223 ? 20.733 14.624 19.687 1.00 34.32 223 THR A C 1
ATOM 1834 O O . THR A 1 223 ? 20.653 15.311 18.670 1.00 34.50 223 THR A O 1
ATOM 1838 N N . GLN A 1 224 ? 20.026 13.514 19.878 1.00 34.90 224 GLN A N 1
ATOM 1839 C CA . GLN A 1 224 ? 19.056 13.006 18.904 1.00 35.57 224 GLN A CA 1
ATOM 1840 C C . GLN A 1 224 ? 17.723 12.706 19.596 1.00 3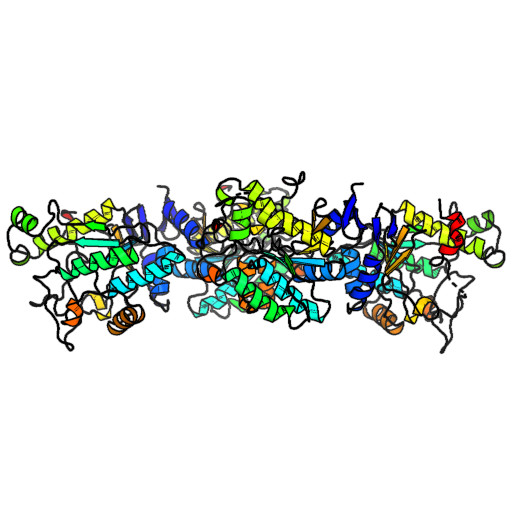5.68 224 GLN A C 1
ATOM 1841 O O . GLN A 1 224 ? 17.696 12.501 20.816 1.00 35.95 224 GLN A O 1
ATOM 1847 N N . PRO A 1 225 ? 16.606 12.722 18.838 1.00 35.87 225 PRO A N 1
ATOM 1848 C CA . PRO A 1 225 ? 15.318 12.389 19.461 1.00 36.12 225 PRO A CA 1
ATOM 1849 C C . PRO A 1 225 ? 15.200 10.905 19.833 1.00 36.32 225 PRO A C 1
ATOM 1850 O O . PRO A 1 225 ? 15.940 10.075 19.303 1.00 36.23 225 PRO A O 1
ATOM 1854 N N . VAL A 1 226 ? 14.295 10.593 20.762 1.00 36.83 226 VAL A N 1
ATOM 1855 C CA . VAL A 1 226 ? 14.015 9.205 21.157 1.00 37.28 226 VAL A CA 1
ATOM 1856 C C . VAL A 1 226 ? 12.522 8.887 21.216 1.00 37.56 226 VAL A C 1
ATOM 1857 O O . VAL A 1 226 ? 11.706 9.736 21.592 1.00 37.76 226 VAL A O 1
ATOM 1861 N N . LYS A 1 227 ? 12.178 7.653 20.852 1.00 37.78 227 LYS A N 1
ATOM 1862 C CA . LYS A 1 227 ? 10.807 7.173 20.947 1.00 37.92 227 LYS A CA 1
ATOM 1863 C C . LYS A 1 227 ? 10.487 6.741 22.378 1.00 38.11 227 LYS A C 1
ATOM 1864 O O . LYS A 1 227 ? 11.391 6.470 23.172 1.00 37.95 227 LYS A O 1
ATOM 1870 N N . GLU A 1 228 ? 9.191 6.657 22.679 1.00 38.56 228 GLU A N 1
ATOM 1871 C CA . GLU A 1 228 ? 8.679 6.392 24.032 1.00 38.79 228 GLU A CA 1
ATOM 1872 C C . GLU A 1 228 ? 9.143 5.081 24.686 1.00 38.70 228 GLU A C 1
ATOM 1873 O O . GLU A 1 228 ? 8.961 4.889 25.893 1.00 38.72 228 GLU A O 1
ATOM 1879 N N . GLY A 1 229 ? 9.749 4.193 23.900 1.00 38.62 229 GLY A N 1
ATOM 1880 C CA . GLY A 1 229 ? 10.215 2.899 24.410 1.00 38.55 229 GLY A CA 1
ATOM 1881 C C . GLY A 1 229 ? 11.670 2.858 24.848 1.00 38.44 229 GLY A C 1
ATOM 1882 O O . GLY A 1 229 ? 12.038 2.072 25.725 1.00 38.38 229 GLY A O 1
ATOM 1883 N N . GLU A 1 230 ? 12.492 3.704 24.229 1.00 38.27 230 GLU A N 1
ATOM 1884 C CA . GLU A 1 230 ? 13.936 3.745 24.475 1.00 38.32 230 GLU A CA 1
ATOM 1885 C C . GLU A 1 230 ? 14.294 4.409 25.807 1.00 37.85 230 GLU A C 1
ATOM 1886 O O . GLU A 1 230 ? 13.481 5.132 26.391 1.00 37.87 230 GLU A O 1
ATOM 1892 N N . ASP A 1 231 ? 15.518 4.163 26.276 1.00 37.35 231 ASP A N 1
ATOM 1893 C CA . ASP A 1 231 ? 16.049 4.824 27.469 1.00 36.70 231 ASP A CA 1
ATOM 1894 C C . ASP A 1 231 ? 15.958 6.351 27.344 1.00 36.05 231 ASP A C 1
ATOM 1895 O O . ASP A 1 231 ? 16.205 6.922 26.274 1.00 35.74 231 ASP A O 1
ATOM 1900 N N . GLU A 1 232 ? 15.606 6.998 28.452 1.00 35.18 232 GLU A N 1
ATOM 1901 C CA . GLU A 1 232 ? 15.463 8.453 28.535 1.00 34.27 232 GLU A CA 1
ATOM 1902 C C . GLU A 1 232 ? 16.601 9.233 27.863 1.00 34.03 232 GLU A C 1
ATOM 1903 O O . GLU A 1 232 ? 16.358 10.210 27.145 1.00 33.54 232 GLU A O 1
ATOM 1909 N N . ARG A 1 233 ? 17.834 8.787 28.088 1.00 33.84 233 ARG A N 1
ATOM 1910 C CA . ARG A 1 233 ? 19.018 9.485 27.587 1.00 33.99 233 ARG A CA 1
ATOM 1911 C C . ARG A 1 233 ? 19.707 8.785 26.398 1.00 34.01 233 ARG A C 1
ATOM 1912 O O . ARG A 1 233 ? 20.864 9.082 26.085 1.00 33.79 233 ARG A O 1
ATOM 1920 N N . ALA A 1 234 ? 18.989 7.873 25.735 1.00 34.14 234 ALA A N 1
ATOM 1921 C CA . ALA A 1 234 ? 19.515 7.145 24.563 1.00 34.37 234 ALA A CA 1
ATOM 1922 C C . ALA A 1 234 ? 19.909 8.055 23.382 1.00 34.69 234 ALA A C 1
ATOM 1923 O O . ALA A 1 234 ? 20.783 7.710 22.587 1.00 34.57 234 ALA A O 1
ATOM 1925 N N . GLY A 1 235 ? 19.268 9.213 23.275 1.00 35.25 235 GLY A N 1
ATOM 1926 C CA . GLY A 1 235 ? 19.620 10.197 22.254 1.00 36.28 235 GLY A CA 1
ATOM 1927 C C . GLY A 1 235 ? 20.855 11.010 22.596 1.00 37.06 235 GLY A C 1
ATOM 1928 O O . GLY A 1 235 ? 21.332 11.797 21.772 1.00 37.12 235 GLY A O 1
ATOM 1929 N N . ARG A 1 236 ? 21.376 10.823 23.809 1.00 37.76 236 ARG A N 1
ATOM 1930 C CA . ARG A 1 236 ? 22.607 11.496 24.257 1.00 38.67 236 ARG A CA 1
ATOM 1931 C C . ARG A 1 236 ? 23.857 10.651 23.963 1.00 39.63 236 ARG A C 1
ATOM 1932 O O . ARG A 1 236 ? 24.957 11.182 23.815 1.00 40.01 236 ARG A O 1
ATOM 1940 N N . TRP A 1 237 ? 23.678 9.338 23.874 1.00 40.50 237 TRP A N 1
ATOM 1941 C CA . TRP A 1 237 ? 24.803 8.425 23.661 1.00 41.61 237 TRP A CA 1
ATOM 1942 C C . TRP A 1 237 ? 25.234 8.374 22.189 1.00 41.71 237 TRP A C 1
ATOM 1943 O O . TRP A 1 237 ? 24.710 7.584 21.396 1.00 41.93 237 TRP A O 1
ATOM 1954 N N . THR A 1 243 ? 28.423 6.679 29.258 1.00 49.53 243 THR A N 1
ATOM 1955 C CA . THR A 1 243 ? 29.389 7.549 29.921 1.00 49.55 243 THR A CA 1
ATOM 1956 C C . THR A 1 243 ? 28.713 8.740 30.609 1.00 49.52 243 THR A C 1
ATOM 1957 O O . THR A 1 243 ? 27.970 9.502 29.977 1.00 49.60 243 THR A O 1
ATOM 1959 N N . GLU A 1 244 ? 28.974 8.878 31.909 1.00 49.37 244 GLU A N 1
ATOM 1960 C CA . GLU A 1 244 ? 28.448 9.977 32.724 1.00 49.19 244 GLU A CA 1
ATOM 1961 C C . GLU A 1 244 ? 29.067 11.313 32.302 1.00 48.89 244 GLU A C 1
ATOM 1962 O O . GLU A 1 244 ? 30.270 11.394 32.025 1.00 48.82 244 GLU A O 1
ATOM 1968 N N . CYS A 1 245 ? 28.227 12.344 32.247 1.00 48.52 245 CYS A N 1
ATOM 1969 C CA . CYS A 1 245 ? 28.652 13.707 31.924 1.00 47.96 245 CYS A CA 1
ATOM 1970 C C . CYS A 1 245 ? 29.726 14.201 32.902 1.00 47.20 245 CYS A C 1
ATOM 1971 O O . CYS A 1 245 ? 29.621 13.977 34.109 1.00 46.79 245 CYS A O 1
ATOM 1974 N N . GLY A 1 246 ? 30.743 14.878 32.365 1.00 46.53 246 GLY A N 1
ATOM 1975 C CA . GLY A 1 246 ? 31.946 15.258 33.113 1.00 45.67 246 GLY A CA 1
ATOM 1976 C C . GLY A 1 246 ? 31.762 16.095 34.368 1.00 45.27 246 GLY A C 1
ATOM 1977 O O . GLY A 1 246 ? 32.578 16.017 35.292 1.00 44.96 246 GLY A O 1
ATOM 1978 N N . ILE A 1 247 ? 30.699 16.898 34.404 1.00 44.74 247 ILE A N 1
ATOM 1979 C CA . ILE A 1 247 ? 30.404 17.751 35.564 1.00 44.39 247 ILE A CA 1
ATOM 1980 C C . ILE A 1 247 ? 30.066 16.984 36.850 1.00 44.11 247 ILE A C 1
ATOM 1981 O O . ILE A 1 247 ? 30.223 17.512 37.951 1.00 44.05 247 ILE A O 1
ATOM 1986 N N . HIS A 1 248 ? 29.601 15.745 36.700 1.00 43.81 248 HIS A N 1
ATOM 1987 C CA . HIS A 1 248 ? 29.293 14.877 37.836 1.00 43.76 248 HIS A CA 1
ATOM 1988 C C . HIS A 1 248 ? 30.447 13.937 38.159 1.00 43.90 248 HIS A C 1
ATOM 1989 O O . HIS A 1 248 ? 30.659 13.578 39.319 1.00 43.79 248 HIS A O 1
ATOM 1996 N N . GLU A 1 249 ? 31.176 13.536 37.119 1.00 44.23 249 GLU A N 1
ATOM 1997 C CA . GLU A 1 249 ? 32.377 12.717 37.259 1.00 44.58 249 GLU A CA 1
ATOM 1998 C C . GLU A 1 249 ? 33.606 13.606 37.057 1.00 44.72 249 GLU A C 1
ATOM 1999 O O . GLU A 1 249 ? 34.157 13.686 35.954 1.00 44.81 249 GLU A O 1
ATOM 2001 N N . ALA A 1 250 ? 34.020 14.279 38.128 1.00 44.82 250 ALA A N 1
ATOM 2002 C CA . ALA A 1 250 ? 35.032 15.336 38.052 1.00 45.04 250 ALA A CA 1
ATOM 2003 C C . ALA A 1 250 ? 36.472 14.838 38.171 1.00 45.20 250 ALA A C 1
ATOM 2004 O O . ALA A 1 250 ? 37.402 15.517 37.728 1.00 45.23 250 ALA A O 1
ATOM 2006 N N . SER A 1 251 ? 36.643 13.655 38.760 1.00 45.31 251 SER A N 1
ATOM 2007 C CA . SER A 1 251 ? 37.963 13.100 39.070 1.00 45.42 251 SER A CA 1
ATOM 2008 C C . SER A 1 251 ? 38.850 12.820 37.851 1.00 45.51 251 SER A C 1
ATOM 2009 O O . SER A 1 251 ? 40.077 12.791 37.971 1.00 45.47 251 SER A O 1
ATOM 2011 N N . ARG A 1 252 ? 38.234 12.617 36.689 1.00 45.67 252 ARG A N 1
ATOM 2012 C CA . ARG A 1 252 ? 38.985 12.430 35.440 1.00 45.87 252 ARG A CA 1
ATOM 2013 C C . ARG A 1 252 ? 39.597 13.730 34.894 1.00 45.82 252 ARG A C 1
ATOM 2014 O O . ARG A 1 252 ? 40.423 13.695 33.973 1.00 45.85 252 ARG A O 1
ATOM 2022 N N . PHE A 1 253 ? 39.195 14.863 35.473 1.00 45.65 253 PHE A N 1
ATOM 2023 C CA . PHE A 1 253 ? 39.771 16.170 35.142 1.00 45.51 253 PHE A CA 1
ATOM 2024 C C . PHE A 1 253 ? 40.407 16.839 36.363 1.00 45.57 253 PHE A C 1
ATOM 2025 O O . PHE A 1 253 ? 40.425 18.068 36.465 1.00 45.64 253 PHE A O 1
ATOM 2033 N N . ALA A 1 254 ? 40.934 16.023 37.276 1.00 45.65 254 ALA A N 1
ATOM 2034 C CA . ALA A 1 254 ? 41.547 16.511 38.515 1.00 45.69 254 ALA A CA 1
ATOM 2035 C C . ALA A 1 254 ? 42.927 17.124 38.288 1.00 45.78 254 ALA A C 1
ATOM 2036 O O . ALA A 1 254 ? 43.443 17.846 39.147 1.00 45.82 254 ALA A O 1
ATOM 2038 N N . GLN A 1 255 ? 43.521 16.824 37.134 1.00 45.85 255 GLN A N 1
ATOM 2039 C CA . GLN A 1 255 ? 44.792 17.414 36.724 1.00 45.88 255 GLN A CA 1
ATOM 2040 C C . GLN A 1 255 ? 44.608 18.882 36.337 1.00 45.89 255 GLN A C 1
ATOM 2041 O O . GLN A 1 255 ? 45.349 19.750 36.799 1.00 45.98 255 GLN A O 1
ATOM 2043 N N . PHE A 1 256 ? 43.607 19.146 35.499 1.00 45.93 256 PHE A N 1
ATOM 2044 C CA . PHE A 1 256 ? 43.328 20.495 35.009 1.00 45.87 256 PHE A CA 1
ATOM 2045 C C . PHE A 1 256 ? 42.192 21.142 35.796 1.00 45.68 256 PHE A C 1
ATOM 2046 O O . PHE A 1 256 ? 42.368 21.528 36.954 1.00 45.47 256 PHE A O 1
ATOM 2054 N N . MET B 1 1 ? 36.540 33.394 58.740 1.00 40.76 1 MET B N 1
ATOM 2055 C CA . MET B 1 1 ? 35.318 33.582 59.569 1.00 40.83 1 MET B CA 1
ATOM 2056 C C . MET B 1 1 ? 35.364 32.688 60.810 1.00 40.31 1 MET B C 1
ATOM 2057 O O . MET B 1 1 ? 36.208 31.792 60.907 1.00 40.16 1 MET B O 1
ATOM 2062 N N . LYS B 1 2 ? 34.457 32.937 61.752 1.00 39.89 2 LYS B N 1
ATOM 2063 C CA . LYS B 1 2 ? 34.359 32.132 62.967 1.00 39.59 2 LYS B CA 1
ATOM 2064 C C . LYS B 1 2 ? 33.799 30.727 62.691 1.00 39.06 2 LYS B C 1
ATOM 2065 O O . LYS B 1 2 ? 32.729 30.573 62.105 1.00 38.98 2 LYS B O 1
ATOM 2071 N N . THR B 1 3 ? 34.554 29.713 63.112 1.00 38.72 3 THR B N 1
ATOM 2072 C CA . THR B 1 3 ? 34.136 28.311 63.044 1.00 38.09 3 THR B CA 1
ATOM 2073 C C . THR B 1 3 ? 34.147 27.711 64.446 1.00 38.08 3 THR B C 1
ATOM 2074 O O . THR B 1 3 ? 35.032 28.010 65.253 1.00 37.81 3 THR B O 1
ATOM 2078 N N . TYR B 1 4 ? 33.159 26.867 64.729 1.00 38.04 4 TYR B N 1
ATOM 2079 C CA . TYR B 1 4 ? 33.018 26.236 66.037 1.00 38.14 4 TYR B CA 1
ATOM 2080 C C . TYR B 1 4 ? 33.329 24.743 65.951 1.00 38.10 4 TYR B C 1
ATOM 2081 O O . TYR B 1 4 ? 32.856 24.054 65.044 1.00 38.20 4 TYR B O 1
ATOM 2090 N N . HIS B 1 5 ? 34.127 24.253 66.895 1.00 37.95 5 HIS B N 1
ATOM 2091 C CA . HIS B 1 5 ? 34.490 22.838 66.961 1.00 37.89 5 HIS B CA 1
ATOM 2092 C C . HIS B 1 5 ? 33.616 22.093 67.970 1.00 37.40 5 HIS B C 1
ATOM 2093 O O . HIS B 1 5 ? 33.702 22.336 69.173 1.00 37.50 5 HIS B O 1
ATOM 2100 N N . LEU B 1 6 ? 32.772 21.193 67.471 1.00 36.82 6 LEU B N 1
ATOM 2101 C CA . LEU B 1 6 ? 31.893 20.389 68.321 1.00 36.17 6 LEU B CA 1
ATOM 2102 C C . LEU B 1 6 ? 32.486 19.002 68.533 1.00 35.64 6 LEU B C 1
ATOM 2103 O O . LEU B 1 6 ? 33.479 18.645 67.897 1.00 35.64 6 LEU B O 1
ATOM 2108 N N . ASN B 1 7 ? 31.877 18.223 69.426 1.00 35.04 7 ASN B N 1
ATOM 2109 C CA . ASN B 1 7 ? 32.230 16.816 69.581 1.00 34.49 7 ASN B CA 1
ATOM 2110 C C . ASN B 1 7 ? 31.933 16.037 68.298 1.00 34.26 7 ASN B C 1
ATOM 2111 O O . ASN B 1 7 ? 31.079 16.445 67.491 1.00 33.68 7 ASN B O 1
ATOM 2116 N N . ASN B 1 8 ? 32.659 14.933 68.119 1.00 33.68 8 ASN B N 1
ATOM 2117 C CA . ASN B 1 8 ? 32.564 14.078 66.932 1.00 33.63 8 ASN B CA 1
ATOM 2118 C C . ASN B 1 8 ? 33.145 14.724 65.679 1.00 33.60 8 ASN B C 1
ATOM 2119 O O . ASN B 1 8 ? 32.696 14.448 64.566 1.00 33.82 8 ASN B O 1
ATOM 2124 N N . ASP B 1 9 ? 34.143 15.586 65.873 1.00 33.58 9 ASP B N 1
ATOM 2125 C CA . ASP B 1 9 ? 34.859 16.246 64.773 1.00 33.87 9 ASP B CA 1
ATOM 2126 C C . ASP B 1 9 ? 33.959 17.135 63.902 1.00 33.92 9 ASP B C 1
ATOM 2127 O O . ASP B 1 9 ? 34.336 17.526 62.796 1.00 33.84 9 ASP B O 1
ATOM 2132 N N . ILE B 1 10 ? 32.775 17.452 64.413 1.00 33.95 10 ILE B N 1
ATOM 2133 C CA . ILE B 1 10 ? 31.823 18.286 63.696 1.00 34.08 10 ILE B CA 1
ATOM 2134 C C . ILE B 1 10 ? 32.230 19.758 63.793 1.00 34.47 10 ILE B C 1
ATOM 2135 O O . ILE B 1 10 ? 32.696 20.231 64.843 1.00 34.58 10 ILE B O 1
ATOM 2140 N N . ILE B 1 11 ? 32.080 20.463 62.675 1.00 34.60 11 ILE B N 1
ATOM 2141 C CA . ILE B 1 11 ? 32.474 21.865 62.568 1.00 34.78 11 ILE B CA 1
ATOM 2142 C C . ILE B 1 11 ? 31.327 22.709 61.990 1.00 34.78 11 ILE B C 1
ATOM 2143 O O . ILE B 1 11 ? 30.726 22.363 60.967 1.00 35.06 11 ILE B O 1
ATOM 2148 N N . VAL B 1 12 ? 31.009 23.799 62.679 1.00 34.62 12 VAL B N 1
ATOM 2149 C CA . VAL B 1 12 ? 29.956 24.708 62.249 1.00 34.21 12 VAL B CA 1
ATOM 2150 C C . VAL B 1 12 ? 30.571 26.086 62.031 1.00 34.18 12 VAL B C 1
ATOM 2151 O O . VAL B 1 12 ? 31.283 26.588 62.895 1.00 33.73 12 VAL B O 1
ATOM 2155 N N . THR B 1 13 ? 30.318 26.682 60.867 1.00 33.93 13 THR B N 1
ATOM 2156 C CA . THR B 1 13 ? 30.739 28.060 60.634 1.00 33.98 13 THR B CA 1
ATOM 2157 C C . THR B 1 13 ? 29.666 29.021 61.142 1.00 33.93 13 THR B C 1
ATOM 2158 O O . THR B 1 13 ? 28.518 28.626 61.358 1.00 33.96 13 THR B O 1
ATOM 2162 N N . GLN B 1 14 ? 30.054 30.276 61.337 1.00 33.98 14 GLN B N 1
ATOM 2163 C CA . GLN B 1 14 ? 29.131 31.328 61.755 1.00 34.08 14 GLN B CA 1
ATOM 2164 C C . GLN B 1 14 ? 28.012 31.524 60.725 1.00 34.10 14 GLN B C 1
ATOM 2165 O O . GLN B 1 14 ? 26.866 31.796 61.092 1.00 34.40 14 GLN B O 1
ATOM 2171 N N . GLU B 1 15 ? 28.355 31.382 59.445 1.00 33.78 15 GLU B N 1
ATOM 2172 C CA . GLU B 1 15 ? 27.395 31.490 58.341 1.00 33.78 15 GLU B CA 1
ATOM 2173 C C . GLU B 1 15 ? 26.326 30.404 58.400 1.00 33.58 15 GLU B C 1
ATOM 2174 O O . GLU B 1 15 ? 25.166 30.660 58.097 1.00 33.52 15 GLU B O 1
ATOM 2180 N N . GLN B 1 16 ? 26.728 29.195 58.782 1.00 33.86 16 GLN B N 1
ATOM 2181 C CA . GLN B 1 16 ? 25.788 28.095 59.012 1.00 33.87 16 GLN B CA 1
ATOM 2182 C C . GLN B 1 16 ? 24.883 28.377 60.198 1.00 34.26 16 GLN B C 1
ATOM 2183 O O . GLN B 1 16 ? 23.668 28.185 60.113 1.00 34.72 16 GLN B O 1
ATOM 2189 N N . LEU B 1 17 ? 25.479 28.822 61.304 1.00 34.10 17 LEU B N 1
ATOM 2190 C CA . LEU B 1 17 ? 24.728 29.162 62.507 1.00 34.10 17 LEU B CA 1
ATOM 2191 C C . LEU B 1 17 ? 23.711 30.254 62.213 1.00 34.10 17 LEU B C 1
ATOM 2192 O O . LEU B 1 17 ? 22.541 30.118 62.559 1.00 34.32 17 LEU B O 1
ATOM 2197 N N . ASP B 1 18 ? 24.167 31.331 61.571 1.00 34.01 18 ASP B N 1
ATOM 2198 C CA . ASP B 1 18 ? 23.303 32.454 61.204 1.00 33.84 18 ASP B CA 1
ATOM 2199 C C . ASP B 1 18 ? 22.216 32.062 60.213 1.00 34.00 18 ASP B C 1
ATOM 2200 O O . ASP B 1 18 ? 21.091 32.543 60.308 1.00 34.74 18 ASP B O 1
ATOM 2205 N N . HIS B 1 19 ? 22.548 31.189 59.271 1.00 34.14 19 HIS B N 1
ATOM 2206 C CA . HIS B 1 19 ? 21.572 30.720 58.285 1.00 34.17 19 HIS B CA 1
ATOM 2207 C C . HIS B 1 19 ? 20.456 29.909 58.939 1.00 34.44 19 HIS B C 1
ATOM 2208 O O . HIS B 1 19 ? 19.280 30.093 58.625 1.00 34.38 19 HIS B O 1
ATOM 2215 N N . TRP B 1 20 ? 20.832 29.007 59.840 1.00 34.61 20 TRP B N 1
ATOM 2216 C CA . TRP B 1 20 ? 19.852 28.204 60.568 1.00 35.30 20 TRP B CA 1
ATOM 2217 C C . TRP B 1 20 ? 18.885 29.065 61.378 1.00 35.98 20 TRP B C 1
ATOM 2218 O O . TRP B 1 20 ? 17.670 28.910 61.270 1.00 36.22 20 TRP B O 1
ATOM 2229 N N . ASN B 1 21 ? 19.429 29.983 62.170 1.00 36.48 21 ASN B N 1
ATOM 2230 C CA . ASN B 1 21 ? 18.612 30.907 62.953 1.00 37.18 21 ASN B CA 1
ATOM 2231 C C . ASN B 1 21 ? 17.680 31.765 62.093 1.00 37.56 21 ASN B C 1
ATOM 2232 O O . ASN B 1 21 ? 16.554 32.048 62.497 1.00 37.84 21 ASN B O 1
ATOM 2237 N N . GLU B 1 22 ? 18.149 32.163 60.910 1.00 37.74 22 GLU B N 1
ATOM 2238 C CA . GLU B 1 22 ? 17.348 32.960 59.975 1.00 38.32 22 GLU B CA 1
ATOM 2239 C C . GLU B 1 22 ? 16.199 32.190 59.334 1.00 37.58 22 GLU B C 1
ATOM 2240 O O . GLU B 1 22 ? 15.112 32.737 59.160 1.00 37.57 22 GLU B O 1
ATOM 2246 N N . GLN B 1 23 ? 16.446 30.938 58.965 1.00 37.11 23 GLN B N 1
ATOM 2247 C CA . GLN B 1 23 ? 15.426 30.109 58.315 1.00 37.25 23 GLN B CA 1
ATOM 2248 C C . GLN B 1 23 ? 14.460 29.430 59.302 1.00 37.17 23 GLN B C 1
ATOM 2249 O O . GLN B 1 23 ? 13.268 29.313 59.023 1.00 37.41 23 GLN B O 1
ATOM 2255 N N . LEU B 1 24 ? 14.970 28.990 60.449 1.00 36.81 24 LEU B N 1
ATOM 2256 C CA . LEU B 1 24 ? 14.140 28.292 61.430 1.00 36.94 24 LEU B CA 1
ATOM 2257 C C . LEU B 1 24 ? 13.036 29.160 62.040 1.00 37.18 24 LEU B C 1
ATOM 2258 O O . LEU B 1 24 ? 12.018 28.637 62.485 1.00 36.96 24 LEU B O 1
ATOM 2263 N N . ILE B 1 25 ? 13.250 30.478 62.056 1.00 37.87 25 ILE B N 1
ATOM 2264 C CA . ILE B 1 25 ? 12.228 31.460 62.449 1.00 38.51 25 ILE B CA 1
ATOM 2265 C C . ILE B 1 25 ? 10.979 31.371 61.564 1.00 38.35 25 ILE B C 1
ATOM 2266 O O . ILE B 1 25 ? 9.879 31.702 62.003 1.00 38.60 25 ILE B O 1
ATOM 2271 N N . LYS B 1 26 ? 11.153 30.924 60.322 1.00 38.38 26 LYS B N 1
ATOM 2272 C CA . LYS B 1 26 ? 10.041 30.841 59.366 1.00 38.29 26 LYS B CA 1
ATOM 2273 C C . LYS B 1 26 ? 9.128 29.628 59.604 1.00 38.09 26 LYS B C 1
ATOM 2274 O O . LYS B 1 26 ? 8.022 29.571 59.061 1.00 37.92 26 LYS B O 1
ATOM 2280 N N . LEU B 1 27 ? 9.604 28.661 60.393 1.00 37.77 27 LEU B N 1
ATOM 2281 C CA . LEU B 1 27 ? 8.821 27.472 60.744 1.00 37.49 27 LEU B CA 1
ATOM 2282 C C . LEU B 1 27 ? 7.723 27.828 61.734 1.00 37.51 27 LEU B C 1
ATOM 2283 O O . LEU B 1 27 ? 7.892 28.709 62.582 1.00 37.62 27 LEU B O 1
ATOM 2288 N N . GLU B 1 28 ? 6.604 27.121 61.629 1.00 37.27 28 GLU B N 1
ATOM 2289 C CA . GLU B 1 28 ? 5.373 27.506 62.306 1.00 37.09 28 GLU B CA 1
ATOM 2290 C C . GLU B 1 28 ? 5.154 26.785 63.634 1.00 36.51 28 GLU B C 1
ATOM 2291 O O . GLU B 1 28 ? 4.490 27.320 64.527 1.00 36.20 28 GLU B O 1
ATOM 2297 N N . THR B 1 29 ? 5.708 25.580 63.755 1.00 35.56 29 THR B N 1
ATOM 2298 C CA . THR B 1 29 ? 5.530 24.758 64.951 1.00 35.07 29 THR B CA 1
ATOM 2299 C C . THR B 1 29 ? 6.870 24.306 65.536 1.00 34.57 29 THR B C 1
ATOM 2300 O O . THR B 1 29 ? 7.847 24.163 64.802 1.00 34.60 29 THR B O 1
ATOM 2304 N N . PRO B 1 30 ? 6.923 24.102 66.866 1.00 34.24 30 PRO B N 1
ATOM 2305 C CA . PRO B 1 30 ? 8.073 23.472 67.509 1.00 33.97 30 PRO B CA 1
ATOM 2306 C C . PRO B 1 30 ? 8.395 22.096 66.914 1.00 33.82 30 PRO B C 1
ATOM 2307 O O . PRO B 1 30 ? 9.562 21.739 66.803 1.00 33.57 30 PRO B O 1
ATOM 2311 N N . GLN B 1 31 ? 7.362 21.349 66.523 1.00 33.91 31 GLN B N 1
ATOM 2312 C CA . GLN B 1 31 ? 7.528 20.031 65.905 1.00 33.82 31 GLN B CA 1
ATOM 2313 C C . GLN B 1 31 ? 8.358 20.086 64.618 1.00 34.00 31 GLN B C 1
ATOM 2314 O O . GLN B 1 31 ? 9.177 19.205 64.359 1.00 33.96 31 GLN B O 1
ATOM 2320 N N . GLU B 1 32 ? 8.159 21.130 63.821 1.00 34.24 32 GLU B N 1
ATOM 2321 C CA . GLU B 1 32 ? 8.938 21.311 62.591 1.00 34.15 32 GLU B CA 1
ATOM 2322 C C . GLU B 1 32 ? 10.412 21.577 62.882 1.00 34.05 32 GLU B C 1
ATOM 2323 O O . GLU B 1 32 ? 11.289 21.033 62.210 1.00 34.07 32 GLU B O 1
ATOM 2329 N N . ILE B 1 33 ? 10.681 22.419 63.875 1.00 33.84 33 ILE B N 1
ATOM 2330 C CA . ILE B 1 33 ? 12.048 22.662 64.322 1.00 33.98 33 ILE B CA 1
ATOM 2331 C C . ILE B 1 33 ? 12.664 21.360 64.827 1.00 34.14 33 ILE B C 1
ATOM 2332 O O . ILE B 1 33 ? 13.829 21.076 64.555 1.00 34.82 33 ILE B O 1
ATOM 2337 N N . ILE B 1 34 ? 11.867 20.561 65.534 1.00 34.15 34 ILE B N 1
ATOM 2338 C CA . ILE B 1 34 ? 12.332 19.290 66.092 1.00 34.19 34 ILE B CA 1
ATOM 2339 C C . ILE B 1 34 ? 12.633 18.285 64.964 1.00 34.71 34 ILE B C 1
ATOM 2340 O O . ILE B 1 34 ? 13.703 17.666 64.945 1.00 35.04 34 ILE B O 1
ATOM 2345 N N . ALA B 1 35 ? 11.701 18.152 64.020 1.00 34.51 35 ALA B N 1
ATOM 2346 C CA . ALA B 1 35 ? 11.870 17.270 62.864 1.00 34.85 35 ALA B CA 1
ATOM 2347 C C . ALA B 1 35 ? 13.136 17.611 62.067 1.00 35.09 35 ALA B C 1
ATOM 2348 O O . ALA B 1 35 ? 13.911 16.724 61.711 1.00 35.39 35 ALA B O 1
ATOM 2350 N N . TRP B 1 36 ? 13.346 18.901 61.808 1.00 35.00 36 TRP B N 1
ATOM 2351 C CA . TRP B 1 36 ? 14.548 19.370 61.127 1.00 35.13 36 TRP B CA 1
ATOM 2352 C C . TRP B 1 36 ? 15.840 18.968 61.858 1.00 35.30 36 TRP B C 1
ATOM 2353 O O . TRP B 1 36 ? 16.776 18.469 61.235 1.00 35.12 36 TRP B O 1
ATOM 2364 N N . SER B 1 37 ? 15.884 19.204 63.171 1.00 35.80 37 SER B N 1
ATOM 2365 C CA . SER B 1 37 ? 17.045 18.865 64.003 1.00 35.98 37 SER B CA 1
ATOM 2366 C C . SER B 1 37 ? 17.394 17.374 63.948 1.00 36.18 37 SER B C 1
ATOM 2367 O O . SER B 1 37 ? 18.566 17.001 63.804 1.00 36.37 37 SER B O 1
ATOM 2370 N N . ILE B 1 38 ? 16.367 16.530 64.063 1.00 36.22 38 ILE B N 1
ATOM 2371 C CA . ILE B 1 38 ? 16.498 15.073 63.926 1.00 36.06 38 ILE B CA 1
ATOM 2372 C C . ILE B 1 38 ? 17.179 14.672 62.615 1.00 36.10 38 ILE B C 1
ATOM 2373 O O . ILE B 1 38 ? 18.113 13.854 62.600 1.00 35.97 38 ILE B O 1
ATOM 2378 N N . VAL B 1 39 ? 16.704 15.251 61.518 1.00 36.10 39 VAL B N 1
ATOM 2379 C CA . VAL B 1 39 ? 17.239 14.950 60.192 1.00 36.03 39 VAL B CA 1
ATOM 2380 C C . VAL B 1 39 ? 18.665 15.494 60.040 1.00 35.94 39 VAL B C 1
ATOM 2381 O O . VAL B 1 39 ? 19.522 14.849 59.422 1.00 35.67 39 VAL B O 1
ATOM 2385 N N . THR B 1 40 ? 18.919 16.650 60.650 1.00 36.01 40 THR B N 1
ATOM 2386 C CA . THR B 1 40 ? 20.164 17.390 60.433 1.00 36.52 40 THR B CA 1
ATOM 2387 C C . THR B 1 40 ? 21.347 16.901 61.279 1.00 37.01 40 THR B C 1
ATOM 2388 O O . THR B 1 40 ? 22.459 16.786 60.767 1.00 37.45 40 THR B O 1
ATOM 2392 N N . PHE B 1 41 ? 21.120 16.611 62.556 1.00 37.53 41 PHE B N 1
ATOM 2393 C CA . PHE B 1 41 ? 22.242 16.321 63.453 1.00 37.99 41 PHE B CA 1
ATOM 2394 C C . PHE B 1 41 ? 22.307 14.888 63.934 1.00 37.78 41 PHE B C 1
ATOM 2395 O O . PHE B 1 41 ? 21.345 14.395 64.524 1.00 37.94 41 PHE B O 1
ATOM 2403 N N . PRO B 1 42 ? 23.458 14.224 63.708 1.00 37.53 42 PRO B N 1
ATOM 2404 C CA . PRO B 1 42 ? 23.725 12.966 64.392 1.00 37.41 42 PRO B CA 1
ATOM 2405 C C . PRO B 1 42 ? 24.101 13.288 65.833 1.00 36.93 42 PRO B C 1
ATOM 2406 O O . PRO B 1 42 ? 24.338 14.461 66.152 1.00 37.05 42 PRO B O 1
ATOM 2410 N N . HIS B 1 43 ? 24.140 12.269 66.690 1.00 36.03 43 HIS B N 1
ATOM 2411 C CA . HIS B 1 43 ? 24.511 12.440 68.101 1.00 35.59 43 HIS B CA 1
ATOM 2412 C C . HIS B 1 43 ? 23.660 13.522 68.775 1.00 35.12 43 HIS B C 1
ATOM 2413 O O . HIS B 1 43 ? 24.166 14.354 69.528 1.00 34.69 43 HIS B O 1
ATOM 2420 N N . LEU B 1 44 ? 22.364 13.481 68.479 1.00 35.00 44 LEU B N 1
ATOM 2421 C CA . LEU B 1 44 ? 21.370 14.392 69.022 1.00 34.90 44 LEU B CA 1
ATOM 2422 C C . LEU B 1 44 ? 20.696 13.782 70.250 1.00 35.12 44 LEU B C 1
ATOM 2423 O O . LEU B 1 44 ? 20.144 12.680 70.179 1.00 34.99 44 LEU B O 1
ATOM 2428 N N . PHE B 1 45 ? 20.741 14.509 71.364 1.00 34.82 45 PHE B N 1
ATOM 2429 C CA . PHE B 1 45 ? 20.077 14.113 72.608 1.00 35.48 45 PHE B CA 1
ATOM 2430 C C . PHE B 1 45 ? 19.113 15.217 73.048 1.00 35.42 45 PHE B C 1
ATOM 2431 O O . PHE B 1 45 ? 19.040 16.276 72.434 1.00 35.54 45 PHE B O 1
ATOM 2439 N N . GLN B 1 46 ? 18.366 14.958 74.110 1.00 35.44 46 GLN B N 1
ATOM 2440 C CA . GLN B 1 46 ? 17.628 16.010 74.795 1.00 35.52 46 GLN B CA 1
ATOM 2441 C C . GLN B 1 46 ? 18.116 16.043 76.229 1.00 36.00 46 GLN B C 1
ATOM 2442 O O . GLN B 1 46 ? 18.264 14.981 76.847 1.00 36.66 46 GLN B O 1
ATOM 2448 N N . THR B 1 47 ? 18.408 17.242 76.739 1.00 35.89 47 THR B N 1
ATOM 2449 C CA . THR B 1 47 ? 18.669 17.438 78.171 1.00 36.00 47 THR B CA 1
ATOM 2450 C C . THR B 1 47 ? 17.412 17.965 78.842 1.00 35.50 47 THR B C 1
ATOM 2451 O O . THR B 1 47 ? 16.747 18.844 78.306 1.00 34.86 47 THR B O 1
ATOM 2455 N N . THR B 1 48 ? 17.081 17.413 80.007 1.00 35.45 48 THR B N 1
ATOM 2456 C CA . THR B 1 48 ? 15.923 17.890 80.763 1.00 35.63 48 THR B CA 1
ATOM 2457 C C . THR B 1 48 ? 16.157 17.849 82.275 1.00 35.67 48 THR B C 1
ATOM 2458 O O . THR B 1 48 ? 16.832 16.949 82.781 1.00 35.60 48 THR B O 1
ATOM 2462 N N . ALA B 1 49 ? 15.617 18.839 82.985 1.00 35.67 49 ALA B N 1
ATOM 2463 C CA . ALA B 1 49 ? 15.472 18.744 84.443 1.00 35.90 49 ALA B CA 1
ATOM 2464 C C . ALA B 1 49 ? 14.026 18.380 84.761 1.00 35.84 49 ALA B C 1
ATOM 2465 O O . ALA B 1 49 ? 13.566 18.543 85.894 1.00 35.76 49 ALA B O 1
ATOM 2467 N N . PHE B 1 50 ? 13.328 17.888 83.735 1.00 35.78 50 PHE B N 1
ATOM 2468 C CA . PHE B 1 50 ? 11.891 17.571 83.775 1.00 35.85 50 PHE B CA 1
ATOM 2469 C C . PHE B 1 50 ? 11.005 18.780 84.095 1.00 35.81 50 PHE B C 1
ATOM 2470 O O . PHE B 1 50 ? 9.913 18.640 84.648 1.00 35.99 50 PHE B O 1
ATOM 2478 N N . GLY B 1 51 ? 11.491 19.960 83.712 1.00 36.10 51 GLY B N 1
ATOM 2479 C CA . GLY B 1 51 ? 10.701 21.191 83.718 1.00 36.02 51 GLY B CA 1
ATOM 2480 C C . GLY B 1 51 ? 9.593 21.102 82.687 1.00 35.84 51 GLY B C 1
ATOM 2481 O O . GLY B 1 51 ? 9.664 20.299 81.752 1.00 35.87 51 GLY B O 1
ATOM 2482 N N . LEU B 1 52 ? 8.566 21.922 82.860 1.00 35.85 52 LEU B N 1
ATOM 2483 C CA . LEU B 1 52 ? 7.359 21.833 82.042 1.00 36.00 52 LEU B CA 1
ATOM 2484 C C . LEU B 1 52 ? 7.623 21.908 80.527 1.00 35.70 52 LEU B C 1
ATOM 2485 O O . LEU B 1 52 ? 7.003 21.178 79.752 1.00 35.66 52 LEU B O 1
ATOM 2490 N N . THR B 1 53 ? 8.545 22.781 80.117 1.00 35.50 53 THR B N 1
ATOM 2491 C CA . THR B 1 53 ? 8.878 22.959 78.696 1.00 35.16 53 THR B CA 1
ATOM 2492 C C . THR B 1 53 ? 9.467 21.684 78.089 1.00 34.89 53 THR B C 1
ATOM 2493 O O . THR B 1 53 ? 9.000 21.210 77.058 1.00 34.97 53 THR B O 1
ATOM 2497 N N . GLY B 1 54 ? 10.481 21.127 78.742 1.00 35.02 54 GLY B N 1
ATOM 2498 C CA . GLY B 1 54 ? 11.121 19.905 78.267 1.00 35.13 54 GLY B CA 1
ATOM 2499 C C . GLY B 1 54 ? 10.201 18.700 78.219 1.00 35.32 54 GLY B C 1
ATOM 2500 O O . GLY B 1 54 ? 10.442 17.765 77.460 1.00 35.36 54 GLY B O 1
ATOM 2501 N N . LEU B 1 55 ? 9.154 18.706 79.042 1.00 35.42 55 LEU B N 1
ATOM 2502 C CA . LEU B 1 55 ? 8.178 17.613 79.029 1.00 35.50 55 LEU B CA 1
ATOM 2503 C C . LEU B 1 55 ? 7.358 17.620 77.733 1.00 35.85 55 LEU B C 1
ATOM 2504 O O . LEU B 1 55 ? 7.082 16.559 77.158 1.00 35.82 55 LEU B O 1
ATOM 2509 N N . VAL B 1 56 ? 6.998 18.820 77.270 1.00 35.92 56 VAL B N 1
ATOM 2510 C CA . VAL B 1 56 ? 6.328 18.989 75.983 1.00 36.08 56 VAL B CA 1
ATOM 2511 C C . VAL B 1 56 ? 7.199 18.426 74.856 1.00 36.09 56 VAL B C 1
ATOM 2512 O O . VAL B 1 56 ? 6.710 17.688 74.003 1.00 35.96 56 VAL B O 1
ATOM 2516 N N . THR B 1 57 ? 8.487 18.773 74.873 1.00 36.27 57 THR B N 1
ATOM 2517 C CA . THR B 1 57 ? 9.451 18.248 73.911 1.00 36.55 57 THR B CA 1
ATOM 2518 C C . THR B 1 57 ? 9.469 16.715 73.930 1.00 36.65 57 THR B C 1
ATOM 2519 O O . THR B 1 57 ? 9.480 16.094 72.868 1.00 37.19 57 THR B O 1
ATOM 2523 N N . ILE B 1 58 ? 9.450 16.117 75.125 1.00 36.36 58 ILE B N 1
ATOM 2524 C CA . ILE B 1 58 ? 9.484 14.653 75.269 1.00 36.25 58 ILE B CA 1
ATOM 2525 C C . ILE B 1 58 ? 8.304 14.001 74.537 1.00 36.30 58 ILE B C 1
ATOM 2526 O O . ILE B 1 58 ? 8.487 13.077 73.733 1.00 36.11 58 ILE B O 1
ATOM 2531 N N . ASP B 1 59 ? 7.103 14.510 74.809 1.00 36.04 59 ASP B N 1
ATOM 2532 C CA . ASP B 1 59 ? 5.881 14.027 74.174 1.00 35.91 59 ASP B CA 1
ATOM 2533 C C . ASP B 1 59 ? 5.885 14.278 72.658 1.00 35.76 59 ASP B C 1
ATOM 2534 O O . ASP B 1 59 ? 5.466 13.416 71.881 1.00 35.65 59 ASP B O 1
ATOM 2539 N N . MET B 1 60 ? 6.359 15.457 72.252 1.00 35.60 60 MET B N 1
ATOM 2540 C CA . MET B 1 60 ? 6.490 15.809 70.837 1.00 35.46 60 MET B CA 1
ATOM 2541 C C . MET B 1 60 ? 7.434 14.869 70.106 1.00 35.50 60 MET B C 1
ATOM 2542 O O . MET B 1 60 ? 7.136 14.438 68.985 1.00 35.78 60 MET B O 1
ATOM 2547 N N . LEU B 1 61 ? 8.564 14.563 70.752 1.00 35.03 61 LEU B N 1
ATOM 2548 C CA . LEU B 1 61 ? 9.560 13.625 70.237 1.00 34.96 61 LEU B CA 1
ATOM 2549 C C . LEU B 1 61 ? 8.999 12.219 70.162 1.00 35.00 61 LEU B C 1
ATOM 2550 O O . LEU B 1 61 ? 9.308 11.473 69.231 1.00 35.42 61 LEU B O 1
ATOM 2555 N N . SER B 1 62 ? 8.172 11.871 71.146 1.00 34.99 62 SER B N 1
ATOM 2556 C CA . SER B 1 62 ? 7.536 10.561 71.221 1.00 34.97 62 SER B CA 1
ATOM 2557 C C . SER B 1 62 ? 6.679 10.302 69.983 1.00 34.99 62 SER B C 1
ATOM 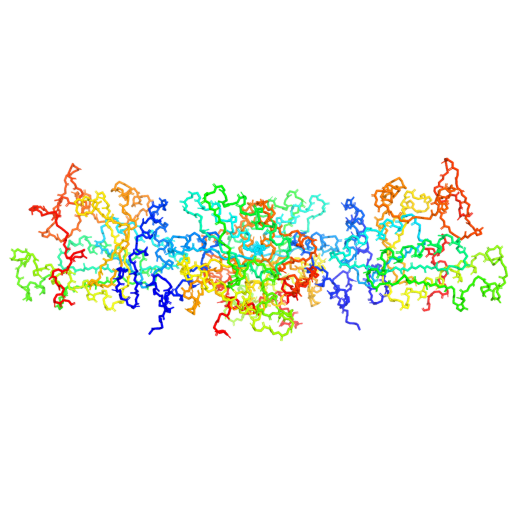2558 O O . SER B 1 62 ? 6.824 9.274 69.330 1.00 35.33 62 SER B O 1
ATOM 2561 N N . LYS B 1 63 ? 5.800 11.247 69.668 1.00 35.17 63 LYS B N 1
ATOM 2562 C CA . LYS B 1 63 ? 4.962 11.186 68.471 1.00 35.39 63 LYS B CA 1
ATOM 2563 C C . LYS B 1 63 ? 5.773 11.181 67.165 1.00 35.63 63 LYS B C 1
ATOM 2564 O O . LYS B 1 63 ? 5.440 10.457 66.232 1.00 36.21 63 LYS B O 1
ATOM 2570 N N . LEU B 1 64 ? 6.833 11.980 67.104 1.00 35.90 64 LEU B N 1
ATOM 2571 C CA . LEU B 1 64 ? 7.693 12.038 65.920 1.00 36.04 64 LEU B CA 1
ATOM 2572 C C . LEU B 1 64 ? 8.534 10.786 65.713 1.00 36.35 64 LEU B C 1
ATOM 2573 O O . LEU B 1 64 ? 8.944 10.495 64.582 1.00 36.19 64 LEU B O 1
ATOM 2578 N N . SER B 1 65 ? 8.794 10.063 66.807 1.00 36.73 65 SER B N 1
ATOM 2579 C CA . SER B 1 65 ? 9.691 8.901 66.808 1.00 37.15 65 SER B CA 1
ATOM 2580 C C . SER B 1 65 ? 9.166 7.758 65.951 1.00 37.46 65 SER B C 1
ATOM 2581 O O . SER B 1 65 ? 9.947 6.962 65.423 1.00 37.74 65 SER B O 1
ATOM 2584 N N . GLU B 1 66 ? 7.844 7.678 65.830 1.00 37.65 66 GLU B N 1
ATOM 2585 C CA . GLU B 1 66 ? 7.203 6.676 64.991 1.00 37.58 66 GLU B CA 1
ATOM 2586 C C . GLU B 1 66 ? 7.747 6.780 63.563 1.00 37.61 66 GLU B C 1
ATOM 2587 O O . GLU B 1 66 ? 8.144 5.775 62.975 1.00 37.76 66 GLU B O 1
ATOM 2589 N N . LYS B 1 67 ? 7.798 8.007 63.041 1.00 37.34 67 LYS B N 1
ATOM 2590 C CA . LYS B 1 67 ? 8.354 8.293 61.722 1.00 37.21 67 LYS B CA 1
ATOM 2591 C C . LYS B 1 67 ? 9.890 8.331 61.731 1.00 37.12 67 LYS B C 1
ATOM 2592 O O . LYS B 1 67 ? 10.543 7.736 60.868 1.00 37.31 67 LYS B O 1
ATOM 2598 N N . TYR B 1 68 ? 10.463 9.033 62.700 1.00 36.76 68 TYR B N 1
ATOM 2599 C CA . TYR B 1 68 ? 11.915 9.143 62.791 1.00 36.78 68 TYR B CA 1
ATOM 2600 C C . TYR B 1 68 ? 12.444 8.137 63.820 1.00 37.01 68 TYR B C 1
ATOM 2601 O O . TYR B 1 68 ? 12.376 6.918 63.606 1.00 36.74 68 TYR B O 1
ATOM 2610 N N . TYR B 1 69 ? 12.955 8.651 64.933 1.00 37.26 69 TYR B N 1
ATOM 2611 C CA . TYR B 1 69 ? 13.412 7.838 66.057 1.00 37.35 69 TYR B CA 1
ATOM 2612 C C . TYR B 1 69 ? 13.336 8.721 67.309 1.00 37.34 69 TYR B C 1
ATOM 2613 O O . TYR B 1 69 ? 13.003 9.906 67.222 1.00 36.91 69 TYR B O 1
ATOM 2622 N N . MET B 1 70 ? 13.627 8.138 68.469 1.00 37.37 70 MET B N 1
ATOM 2623 C CA . MET B 1 70 ? 13.577 8.867 69.727 1.00 37.41 70 MET B CA 1
ATOM 2624 C C . MET B 1 70 ? 14.999 9.195 70.187 1.00 37.57 70 MET B C 1
ATOM 2625 O O . MET B 1 70 ? 15.749 8.282 70.549 1.00 37.91 70 MET B O 1
ATOM 2630 N N . PRO B 1 71 ? 15.382 10.493 70.164 1.00 37.54 71 PRO B N 1
ATOM 2631 C CA . PRO B 1 71 ? 16.674 10.910 70.721 1.00 37.14 71 PRO B CA 1
ATOM 2632 C C . PRO B 1 71 ? 16.731 10.608 72.210 1.00 37.01 71 PRO B C 1
ATOM 2633 O O . PRO B 1 71 ? 15.736 10.795 72.915 1.00 36.69 71 PRO B O 1
ATOM 2637 N N . GLU B 1 72 ? 17.885 10.140 72.679 1.00 36.90 72 GLU B N 1
ATOM 2638 C CA . GLU B 1 72 ? 18.043 9.754 74.076 1.00 36.87 72 GLU B CA 1
ATOM 2639 C C . GLU B 1 72 ? 17.955 10.953 75.022 1.00 36.77 72 GLU B C 1
ATOM 2640 O O . GLU B 1 72 ? 18.179 12.100 74.611 1.00 36.45 72 GLU B O 1
ATOM 2646 N N . LEU B 1 73 ? 17.597 10.683 76.275 1.00 36.48 73 LEU B N 1
ATOM 2647 C CA . LEU B 1 73 ? 17.382 11.730 77.265 1.00 36.67 73 LEU B CA 1
ATOM 2648 C C . LEU B 1 73 ? 18.491 11.769 78.311 1.00 36.96 73 LEU B C 1
ATOM 2649 O O . LEU B 1 73 ? 18.924 10.725 78.819 1.00 36.77 73 LEU B O 1
ATOM 2654 N N . LEU B 1 74 ? 18.936 12.983 78.628 1.00 37.06 74 LEU B N 1
ATOM 2655 C CA . LEU B 1 74 ? 19.979 13.195 79.622 1.00 37.18 74 LEU B CA 1
ATOM 2656 C C . LEU B 1 74 ? 19.458 14.051 80.773 1.00 37.34 74 LEU B C 1
ATOM 2657 O O . LEU B 1 74 ? 18.904 15.137 80.569 1.00 37.13 74 LEU B O 1
ATOM 2662 N N . PHE B 1 75 ? 19.632 13.530 81.982 1.00 37.14 75 PHE B N 1
ATOM 2663 C CA . PHE B 1 75 ? 19.204 14.194 83.198 1.00 37.16 75 PHE B CA 1
ATOM 2664 C C . PHE B 1 75 ? 20.405 14.314 84.130 1.00 36.87 75 PHE B C 1
ATOM 2665 O O . PHE B 1 75 ? 21.025 13.312 84.475 1.00 36.93 75 PHE B O 1
ATOM 2673 N N . ILE B 1 76 ? 20.745 15.540 84.515 1.00 36.52 76 ILE B N 1
ATOM 2674 C CA . ILE B 1 76 ? 21.815 15.761 85.487 1.00 36.43 76 ILE B CA 1
ATOM 2675 C C . ILE B 1 76 ? 21.208 15.717 86.884 1.00 36.22 76 ILE B C 1
ATOM 2676 O O . ILE B 1 76 ? 20.450 16.609 87.265 1.00 36.01 76 ILE B O 1
ATOM 2681 N N . ASP B 1 77 ? 21.505 14.654 87.626 1.00 36.24 77 ASP B N 1
ATOM 2682 C CA . ASP B 1 77 ? 21.096 14.569 89.018 1.00 36.25 77 ASP B CA 1
ATOM 2683 C C . ASP B 1 77 ? 22.148 15.278 89.867 1.00 36.24 77 ASP B C 1
ATOM 2684 O O . ASP B 1 77 ? 23.256 14.773 90.055 1.00 36.33 77 ASP B O 1
ATOM 2689 N N . THR B 1 78 ? 21.787 16.458 90.365 1.00 36.25 78 THR B N 1
ATOM 2690 C CA . THR B 1 78 ? 22.689 17.294 91.168 1.00 36.31 78 THR B CA 1
ATOM 2691 C C . THR B 1 78 ? 22.854 16.775 92.595 1.00 36.29 78 THR B C 1
ATOM 2692 O O . THR B 1 78 ? 23.655 17.311 93.362 1.00 36.43 78 THR B O 1
ATOM 2696 N N . LEU B 1 79 ? 22.090 15.730 92.920 1.00 36.02 79 LEU B N 1
ATOM 2697 C CA . LEU B 1 79 ? 21.967 15.145 94.264 1.00 35.96 79 LEU B CA 1
ATOM 2698 C C . LEU B 1 79 ? 21.239 16.059 95.247 1.00 35.90 79 LEU B C 1
ATOM 2699 O O . LEU B 1 79 ? 21.238 15.822 96.454 1.00 35.60 79 LEU B O 1
ATOM 2704 N N . HIS B 1 80 ? 20.604 17.098 94.711 1.00 35.76 80 HIS B N 1
ATOM 2705 C CA . HIS B 1 80 ? 19.896 18.085 95.521 1.00 35.76 80 HIS B CA 1
ATOM 2706 C C . HIS B 1 80 ? 18.553 18.449 94.883 1.00 35.77 80 HIS B C 1
ATOM 2707 O O . HIS B 1 80 ? 18.033 19.547 95.089 1.00 35.64 80 HIS B O 1
ATOM 2714 N N . HIS B 1 81 ? 18.000 17.518 94.108 1.00 35.82 81 HIS B N 1
ATOM 2715 C CA . HIS B 1 81 ? 16.696 17.711 93.479 1.00 36.12 81 HIS B CA 1
ATOM 2716 C C . HIS B 1 81 ? 15.583 17.534 94.505 1.00 36.32 81 HIS B C 1
ATOM 2717 O O . HIS B 1 81 ? 15.785 16.911 95.554 1.00 36.38 81 HIS B O 1
ATOM 2724 N N . PHE B 1 82 ? 14.412 18.092 94.208 1.00 36.41 82 PHE B N 1
ATOM 2725 C CA . PHE B 1 82 ? 13.208 17.771 94.960 1.00 36.45 82 PHE B CA 1
ATOM 2726 C C . PHE B 1 82 ? 12.908 16.289 94.724 1.00 36.56 82 PHE B C 1
ATOM 2727 O O . PHE B 1 82 ? 13.116 15.792 93.612 1.00 36.59 82 PHE B O 1
ATOM 2735 N N . PRO B 1 83 ? 12.453 15.570 95.770 1.00 36.63 83 PRO B N 1
ATOM 2736 C CA . PRO B 1 83 ? 12.101 14.153 95.624 1.00 36.72 83 PRO B CA 1
ATOM 2737 C C . PRO B 1 83 ? 11.110 13.881 94.487 1.00 36.80 83 PRO B C 1
ATOM 2738 O O . PRO B 1 83 ? 11.298 12.929 93.723 1.00 36.67 83 PRO B O 1
ATOM 2742 N N . GLN B 1 84 ? 10.078 14.715 94.367 1.00 37.12 84 GLN B N 1
ATOM 2743 C CA . GLN B 1 84 ? 9.073 14.543 93.308 1.00 37.45 84 GLN B CA 1
ATOM 2744 C C . GLN B 1 84 ? 9.594 14.796 91.890 1.00 37.30 84 GLN B C 1
ATOM 2745 O O . GLN B 1 84 ? 8.959 14.375 90.926 1.00 37.31 84 GLN B O 1
ATOM 2751 N N . THR B 1 85 ? 10.729 15.488 91.771 1.00 37.20 85 THR B N 1
ATOM 2752 C CA . THR B 1 85 ? 11.424 15.623 90.487 1.00 37.16 85 THR B CA 1
ATOM 2753 C C . THR B 1 85 ? 11.953 14.245 90.089 1.00 37.25 85 THR B C 1
ATOM 2754 O O . THR B 1 85 ? 11.831 13.829 88.935 1.00 37.19 85 THR B O 1
ATOM 2758 N N . LEU B 1 86 ? 12.518 13.535 91.064 1.00 37.23 86 LEU B N 1
ATOM 2759 C CA . LEU B 1 86 ? 13.005 12.173 90.857 1.00 37.31 86 LEU B CA 1
ATOM 2760 C C . LEU B 1 86 ? 11.853 11.182 90.655 1.00 37.18 86 LEU B C 1
ATOM 2761 O O . LEU B 1 86 ? 11.977 10.241 89.870 1.00 37.29 86 LEU B O 1
ATOM 2766 N N . THR B 1 87 ? 10.738 11.407 91.352 1.00 37.05 87 THR B N 1
ATOM 2767 C CA . THR B 1 87 ? 9.513 10.621 91.152 1.00 37.00 87 THR B CA 1
ATOM 2768 C C . THR B 1 87 ? 8.954 10.814 89.731 1.00 36.85 87 THR B C 1
ATOM 2769 O O . THR B 1 87 ? 8.509 9.853 89.096 1.00 36.92 87 THR B O 1
ATOM 2773 N N . LEU B 1 88 ? 8.987 12.054 89.243 1.00 36.70 88 LEU B N 1
ATOM 2774 C CA . LEU B 1 88 ? 8.578 12.380 87.867 1.00 36.41 88 LEU B CA 1
ATOM 2775 C C . LEU B 1 88 ? 9.479 11.722 86.815 1.00 36.40 88 LEU B C 1
ATOM 2776 O O . LEU B 1 88 ? 8.993 11.240 85.786 1.00 36.12 88 LEU B O 1
ATOM 2781 N N . LYS B 1 89 ? 10.785 11.712 87.081 1.00 36.47 89 LYS B N 1
ATOM 2782 C CA . LYS B 1 89 ? 11.766 11.042 86.228 1.00 36.63 89 LYS B CA 1
ATOM 2783 C C . LYS B 1 89 ? 11.400 9.574 85.994 1.00 36.74 89 LYS B C 1
ATOM 2784 O O . LYS B 1 89 ? 11.541 9.066 84.879 1.00 36.90 89 LYS B O 1
ATOM 2790 N N . ASN B 1 90 ? 10.920 8.907 87.045 1.00 37.05 90 ASN B N 1
ATOM 2791 C CA . ASN B 1 90 ? 10.494 7.509 86.962 1.00 37.11 90 ASN B CA 1
ATOM 2792 C C . ASN B 1 90 ? 9.262 7.323 86.082 1.00 37.19 90 ASN B C 1
ATOM 2793 O O . ASN B 1 90 ? 9.242 6.444 85.217 1.00 37.13 90 ASN B O 1
ATOM 2798 N N . GLU B 1 91 ? 8.248 8.159 86.306 1.00 37.32 91 GLU B N 1
ATOM 2799 C CA . GLU B 1 91 ? 7.026 8.165 85.494 1.00 37.73 91 GLU B CA 1
ATOM 2800 C C . GLU B 1 91 ? 7.334 8.387 84.011 1.00 37.45 91 GLU B C 1
ATOM 2801 O O . GLU B 1 91 ? 6.774 7.708 83.151 1.00 37.59 91 GLU B O 1
ATOM 2807 N N . ILE B 1 92 ? 8.219 9.338 83.719 1.00 37.33 92 ILE B N 1
ATOM 2808 C CA . ILE B 1 92 ? 8.577 9.658 82.334 1.00 37.18 92 ILE B CA 1
ATOM 2809 C C . ILE B 1 92 ? 9.306 8.490 81.660 1.00 37.11 92 ILE B C 1
ATOM 2810 O O . ILE B 1 92 ? 8.952 8.098 80.544 1.00 37.21 92 ILE B O 1
ATOM 2815 N N . GLU B 1 93 ? 10.309 7.939 82.343 1.00 36.74 93 GLU B N 1
ATOM 2816 C CA . GLU B 1 93 ? 11.027 6.765 81.849 1.00 36.66 93 GLU B CA 1
ATOM 2817 C C . GLU B 1 93 ? 10.056 5.642 81.478 1.00 36.53 93 GLU B C 1
ATOM 2818 O O . GLU B 1 93 ? 10.143 5.067 80.388 1.00 36.34 93 GLU B O 1
ATOM 2824 N N . LYS B 1 94 ? 9.126 5.355 82.386 1.00 36.40 94 LYS B N 1
ATOM 2825 C CA . LYS B 1 94 ? 8.165 4.269 82.209 1.00 36.47 94 LYS B CA 1
ATOM 2826 C C . LYS B 1 94 ? 7.218 4.541 81.039 1.00 36.34 94 LYS B C 1
ATOM 2827 O O . LYS B 1 94 ? 6.918 3.637 80.253 1.00 36.55 94 LYS B O 1
ATOM 2833 N N . LYS B 1 95 ? 6.769 5.788 80.924 1.00 35.92 95 LYS B N 1
ATOM 2834 C CA . LYS B 1 95 ? 5.805 6.175 79.900 1.00 35.61 95 LYS B CA 1
ATOM 2835 C C . LYS B 1 95 ? 6.422 6.249 78.501 1.00 35.42 95 LYS B C 1
ATOM 2836 O O . LYS B 1 95 ? 5.871 5.680 77.553 1.00 35.15 95 LYS B O 1
ATOM 2842 N N . TYR B 1 96 ? 7.568 6.927 78.388 1.00 35.18 96 TYR B N 1
ATOM 2843 C CA . TYR B 1 96 ? 8.135 7.309 77.090 1.00 35.12 96 TYR B CA 1
ATOM 2844 C C . TYR B 1 96 ? 9.352 6.507 76.611 1.00 35.35 96 TYR B C 1
ATOM 2845 O O . TYR B 1 96 ? 9.593 6.407 75.400 1.00 35.54 96 TYR B O 1
ATOM 2854 N N . TYR B 1 97 ? 10.132 5.968 77.544 1.00 35.19 97 TYR B N 1
ATOM 2855 C CA . TYR B 1 97 ? 11.441 5.423 77.190 1.00 35.12 97 TYR B CA 1
ATOM 2856 C C . TYR B 1 97 ? 11.532 3.905 77.231 1.00 35.19 97 TYR B C 1
ATOM 2857 O O . TYR B 1 97 ? 12.070 3.287 76.307 1.00 34.87 97 TYR B O 1
ATOM 2866 N N . GLN B 1 98 ? 11.001 3.316 78.300 1.00 35.58 98 GLN B N 1
ATOM 2867 C CA . GLN B 1 98 ? 10.920 1.867 78.431 1.00 35.97 98 GLN B CA 1
ATOM 2868 C C . GLN B 1 98 ? 10.274 1.192 77.204 1.00 35.76 98 GLN B C 1
ATOM 2869 O O . GLN B 1 98 ? 10.839 0.228 76.684 1.00 35.68 98 GLN B O 1
ATOM 2875 N N . PRO B 1 99 ? 9.113 1.706 76.725 1.00 35.72 99 PRO B N 1
ATOM 2876 C CA . PRO B 1 99 ? 8.460 1.038 75.589 1.00 35.59 99 PRO B CA 1
ATOM 2877 C C . PRO B 1 99 ? 9.273 1.132 74.297 1.00 35.33 99 PRO B C 1
ATOM 2878 O O . PRO B 1 99 ? 8.986 0.418 73.331 1.00 34.99 99 PRO B O 1
ATOM 2882 N N . LYS B 1 100 ? 10.283 2.000 74.300 1.00 35.14 100 LYS B N 1
ATOM 2883 C CA . LYS B 1 100 ? 11.155 2.208 73.147 1.00 35.12 100 LYS B CA 1
ATOM 2884 C C . LYS B 1 100 ? 12.550 1.616 73.373 1.00 35.08 100 LYS B C 1
ATOM 2885 O O . LYS B 1 100 ? 13.487 1.918 72.626 1.00 35.12 100 LYS B O 1
ATOM 2891 N N . ASN B 1 101 ? 12.677 0.773 74.398 1.00 34.72 101 ASN B N 1
ATOM 2892 C CA . ASN B 1 101 ? 13.947 0.127 74.752 1.00 34.56 101 ASN B CA 1
ATOM 2893 C C . ASN B 1 101 ? 15.050 1.096 75.169 1.00 34.50 101 ASN B C 1
ATOM 2894 O O . ASN B 1 101 ? 16.218 0.917 74.816 1.00 34.09 101 ASN B O 1
ATOM 2899 N N . GLN B 1 102 ? 14.658 2.119 75.922 1.00 34.95 102 GLN B N 1
ATOM 2900 C CA . GLN B 1 102 ? 15.577 3.137 76.423 1.00 35.45 102 GLN B CA 1
ATOM 2901 C C . GLN B 1 102 ? 15.425 3.302 77.929 1.00 35.79 102 GLN B C 1
ATOM 2902 O O . GLN B 1 102 ? 14.358 3.049 78.490 1.00 35.90 102 GLN B O 1
ATOM 2908 N N . THR B 1 103 ? 16.509 3.718 78.574 1.00 36.23 103 THR B N 1
ATOM 2909 C CA . THR B 1 103 ? 16.445 4.302 79.909 1.00 36.60 103 THR B CA 1
ATOM 2910 C C . THR B 1 103 ? 16.912 5.749 79.811 1.00 36.60 103 THR B C 1
ATOM 2911 O O . THR B 1 103 ? 17.642 6.122 78.880 1.00 36.43 103 THR B O 1
ATOM 2915 N N . ILE B 1 104 ? 16.489 6.568 80.768 1.00 36.63 104 ILE B N 1
ATOM 2916 C CA . ILE B 1 104 ? 16.969 7.934 80.843 1.00 36.47 104 ILE B CA 1
ATOM 2917 C C . ILE B 1 104 ? 18.403 7.911 81.365 1.00 36.41 104 ILE B C 1
ATOM 2918 O O . ILE B 1 104 ? 18.695 7.267 82.382 1.00 36.29 104 ILE B O 1
ATOM 2923 N N . HIS B 1 105 ? 19.298 8.580 80.642 1.00 36.41 105 HIS B N 1
ATOM 2924 C CA . HIS B 1 105 ? 20.680 8.755 81.092 1.00 36.34 105 HIS B CA 1
ATOM 2925 C C . HIS B 1 105 ? 20.699 9.685 82.291 1.00 36.08 105 HIS B C 1
ATOM 2926 O O . HIS B 1 105 ? 20.080 10.738 82.268 1.00 36.04 105 HIS B O 1
ATOM 2933 N N . VAL B 1 106 ? 21.379 9.267 83.350 1.00 35.89 106 VAL B N 1
ATOM 2934 C CA . VAL B 1 106 ? 21.418 10.027 84.592 1.00 35.82 106 VAL B CA 1
ATOM 2935 C C . VAL B 1 106 ? 22.871 10.240 84.979 1.00 35.67 106 VAL B C 1
ATOM 2936 O O . VAL B 1 106 ? 23.607 9.281 85.215 1.00 35.56 106 VAL B O 1
ATOM 2940 N N . TYR B 1 107 ? 23.285 11.500 85.014 1.00 35.38 107 TYR B N 1
ATOM 2941 C CA . TYR B 1 107 ? 24.645 11.837 85.403 1.00 35.37 107 TYR B CA 1
ATOM 2942 C C . TYR B 1 107 ? 24.661 12.604 86.715 1.00 35.34 107 TYR B C 1
ATOM 2943 O O . TYR B 1 107 ? 23.876 13.533 86.914 1.00 34.90 107 TYR B O 1
ATOM 2952 N N . LYS B 1 108 ? 25.552 12.174 87.605 1.00 35.26 108 LYS B N 1
ATOM 2953 C CA . LYS B 1 108 ? 25.697 12.725 88.941 1.00 35.36 108 LYS B CA 1
ATOM 2954 C C . LYS B 1 108 ? 27.108 13.303 89.098 1.00 35.59 108 LYS B C 1
ATOM 2955 O O . LYS B 1 108 ? 27.995 12.980 88.302 1.00 35.83 108 LYS B O 1
ATOM 2961 N N . PRO B 1 109 ? 27.327 14.164 90.114 1.00 35.59 109 PRO B N 1
ATOM 2962 C CA . PRO B 1 109 ? 28.682 14.608 90.440 1.00 35.79 109 PRO B CA 1
ATOM 2963 C C . PRO B 1 109 ? 29.682 13.447 90.512 1.00 36.05 109 PRO B C 1
ATOM 2964 O O . PRO B 1 109 ? 29.344 12.364 91.003 1.00 36.17 109 PRO B O 1
ATOM 2968 N N . ASP B 1 110 ? 30.896 13.684 90.015 1.00 36.33 110 ASP B N 1
ATOM 2969 C CA . ASP B 1 110 ? 31.946 12.660 89.932 1.00 36.53 110 ASP B CA 1
ATOM 2970 C C . ASP B 1 110 ? 32.258 12.010 91.279 1.00 36.54 110 ASP B C 1
ATOM 2971 O O . ASP B 1 110 ? 32.564 12.692 92.259 1.00 36.55 110 ASP B O 1
ATOM 2976 N N . GLY B 1 111 ? 32.163 10.684 91.307 1.00 36.60 111 GLY B N 1
ATOM 2977 C CA . GLY B 1 111 ? 32.448 9.887 92.498 1.00 36.82 111 GLY B CA 1
ATOM 2978 C C . GLY B 1 111 ? 31.374 9.924 93.571 1.00 36.97 111 GLY B C 1
ATOM 2979 O O . GLY B 1 111 ? 31.630 9.548 94.714 1.00 37.14 111 GLY B O 1
ATOM 2980 N N . CYS B 1 112 ? 30.171 10.366 93.210 1.00 37.20 112 CYS B N 1
ATOM 2981 C CA . CYS B 1 112 ? 29.082 10.499 94.179 1.00 37.21 112 CYS B CA 1
ATOM 2982 C C . CYS B 1 112 ? 27.813 9.793 93.731 1.00 37.49 112 CYS B C 1
ATOM 2983 O O . CYS B 1 112 ? 27.439 9.838 92.554 1.00 37.79 112 CYS B O 1
ATOM 2986 N N . GLU B 1 113 ? 27.153 9.162 94.699 1.00 37.57 113 GLU B N 1
ATOM 2987 C CA . GLU B 1 113 ? 25.979 8.328 94.473 1.00 37.73 113 GLU B CA 1
ATOM 2988 C C . GLU B 1 113 ? 24.736 8.980 95.086 1.00 37.44 113 GLU B C 1
ATOM 2989 O O . GLU B 1 113 ? 23.612 8.754 94.629 1.00 37.47 113 GLU B O 1
ATOM 2995 N N . SER B 1 114 ? 24.953 9.794 96.123 1.00 37.15 114 SER B N 1
ATOM 2996 C CA . SER B 1 114 ? 23.862 10.386 96.891 1.00 36.82 114 SER B CA 1
ATOM 2997 C C . SER B 1 114 ? 24.270 11.731 97.487 1.00 36.68 114 SER B C 1
ATOM 2998 O O . SER B 1 114 ? 25.439 12.113 97.432 1.00 36.42 114 SER B O 1
ATOM 3001 N N . GLU B 1 115 ? 23.297 12.434 98.063 1.00 36.72 115 GLU B N 1
ATOM 3002 C CA . GLU B 1 115 ? 23.531 13.722 98.724 1.00 36.94 115 GLU B CA 1
ATOM 3003 C C . GLU B 1 115 ? 24.549 13.617 99.871 1.00 36.95 115 GLU B C 1
ATOM 3004 O O . GLU B 1 115 ? 25.325 14.552 100.102 1.00 36.89 115 GLU B O 1
ATOM 3010 N N . ALA B 1 116 ? 24.541 12.480 100.574 1.00 37.05 116 ALA B N 1
ATOM 3011 C CA . ALA B 1 116 ? 25.456 12.242 101.698 1.00 37.11 116 ALA B CA 1
ATOM 3012 C C . ALA B 1 116 ? 26.909 12.082 101.247 1.00 37.09 116 ALA B C 1
ATOM 3013 O O . ALA B 1 116 ? 27.829 12.511 101.949 1.00 37.17 116 ALA B O 1
ATOM 3015 N N . ASP B 1 117 ? 27.108 11.463 100.081 1.00 36.96 117 ASP B N 1
ATOM 3016 C CA . ASP B 1 117 ? 28.442 11.321 99.492 1.00 36.91 117 ASP B CA 1
ATOM 3017 C C . ASP B 1 117 ? 29.031 12.686 99.153 1.00 36.86 117 ASP B C 1
ATOM 3018 O O . ASP B 1 117 ? 30.207 12.948 99.428 1.00 36.81 117 ASP B O 1
ATOM 3023 N N . PHE B 1 118 ? 28.199 13.543 98.558 1.00 36.74 118 PHE B N 1
ATOM 3024 C CA . PHE B 1 118 ? 28.583 14.906 98.197 1.00 36.66 118 PHE B CA 1
ATOM 3025 C C . PHE B 1 118 ? 29.028 15.690 99.429 1.00 36.58 118 PHE B C 1
ATOM 3026 O O . PHE B 1 118 ? 30.087 16.319 99.413 1.00 36.47 118 PHE B O 1
ATOM 3034 N N . ALA B 1 119 ? 28.218 15.635 100.487 1.00 36.64 119 ALA B N 1
ATOM 3035 C CA . ALA B 1 119 ? 28.494 16.351 101.741 1.00 36.89 119 ALA B CA 1
ATOM 3036 C C . ALA B 1 119 ? 29.748 15.855 102.461 1.00 36.95 119 ALA B C 1
ATOM 3037 O O . ALA B 1 119 ? 30.385 16.612 103.190 1.00 37.11 119 ALA B O 1
ATOM 3039 N N . SER B 1 120 ? 30.090 14.585 102.256 1.00 37.18 120 SER B N 1
ATOM 3040 C CA . SER B 1 120 ? 31.280 13.985 102.864 1.00 37.39 120 SER B CA 1
ATOM 3041 C C . SER B 1 120 ? 32.547 14.264 102.056 1.00 37.40 120 SER B C 1
ATOM 3042 O O . SER B 1 120 ? 33.664 14.044 102.539 1.00 37.56 120 SER B O 1
ATOM 3045 N N . LYS B 1 121 ? 32.354 14.753 100.834 1.00 37.26 121 LYS B N 1
ATOM 3046 C CA . LYS B 1 121 ? 33.439 15.090 99.917 1.00 37.24 121 LYS B CA 1
ATOM 3047 C C . LYS B 1 121 ? 33.862 16.552 100.050 1.00 37.00 121 LYS B C 1
ATOM 3048 O O . LYS B 1 121 ? 35.056 16.858 100.132 1.00 36.77 121 LYS B O 1
ATOM 3054 N N . TYR B 1 122 ? 32.873 17.446 100.072 1.00 36.75 122 TYR B N 1
ATOM 3055 C CA . TYR B 1 122 ? 33.121 18.882 99.981 1.00 36.69 122 TYR B CA 1
ATOM 3056 C C . TYR B 1 122 ? 32.573 19.682 101.167 1.00 36.83 122 TYR B C 1
ATOM 3057 O O . TYR B 1 122 ? 32.688 20.910 101.200 1.00 36.93 122 TYR B O 1
ATOM 3066 N N . GLY B 1 123 ? 31.999 18.980 102.141 1.00 36.83 123 GLY B N 1
ATOM 3067 C CA . GLY B 1 123 ? 31.373 19.621 103.290 1.00 36.85 123 GLY B CA 1
ATOM 3068 C C . GLY B 1 123 ? 29.891 19.880 103.086 1.00 36.91 123 GLY B C 1
ATOM 3069 O O . GLY B 1 123 ? 29.409 19.940 101.951 1.00 36.76 123 GLY B O 1
ATOM 3070 N N . ASP B 1 124 ? 29.175 20.032 104.199 1.00 37.06 124 ASP B N 1
ATOM 3071 C CA . ASP B 1 124 ? 27.745 20.344 104.197 1.00 37.26 124 ASP B CA 1
ATOM 3072 C C . ASP B 1 124 ? 27.485 21.749 103.652 1.00 37.28 124 ASP B C 1
ATOM 3073 O O . ASP B 1 124 ? 28.360 22.619 103.720 1.00 37.39 124 ASP B O 1
ATOM 3078 N N . PHE B 1 125 ? 26.281 21.957 103.115 1.00 37.23 125 PHE B N 1
ATOM 3079 C CA . PHE B 1 125 ? 25.813 23.272 102.637 1.00 37.25 125 PHE B CA 1
ATOM 3080 C C . PHE B 1 125 ? 26.791 24.008 101.704 1.00 37.11 125 PHE B C 1
ATOM 3081 O O . PHE B 1 125 ? 26.993 25.219 101.844 1.00 37.02 125 PHE B O 1
ATOM 3089 N N . LEU B 1 126 ? 27.385 23.286 100.754 1.00 37.07 126 LEU B N 1
ATOM 3090 C CA . LEU B 1 126 ? 28.376 23.881 99.844 1.00 37.03 126 LEU B CA 1
ATOM 3091 C C . LEU B 1 126 ? 27.827 25.066 99.040 1.00 37.02 126 LEU B C 1
ATOM 3092 O O . LEU B 1 126 ? 28.550 26.032 98.787 1.00 37.07 126 LEU B O 1
ATOM 3097 N N . TRP B 1 127 ? 26.549 24.987 98.664 1.00 36.89 127 TRP B N 1
ATOM 3098 C CA . TRP B 1 127 ? 25.879 26.031 97.877 1.00 36.82 127 TRP B CA 1
ATOM 3099 C C . TRP B 1 127 ? 25.867 27.410 98.543 1.00 36.77 127 TRP B C 1
ATOM 3100 O O . TRP B 1 127 ? 25.937 28.429 97.858 1.00 36.78 127 TRP B O 1
ATOM 3111 N N . GLU B 1 128 ? 25.776 27.438 99.870 1.00 36.71 128 GLU B N 1
ATOM 3112 C CA . GLU B 1 128 ? 25.777 28.700 100.608 1.00 36.74 128 GLU B CA 1
ATOM 3113 C C . GLU B 1 128 ? 27.181 29.117 101.054 1.00 36.70 128 GLU B C 1
ATOM 3114 O O . GLU B 1 128 ? 27.398 30.270 101.431 1.00 36.88 128 GLU B O 1
ATOM 3120 N N . LYS B 1 129 ? 28.125 28.178 101.012 1.00 36.59 129 LYS B N 1
ATOM 3121 C CA . LYS B 1 129 ? 29.513 28.462 101.374 1.00 36.54 129 LYS B CA 1
ATOM 3122 C C . LYS B 1 129 ? 30.346 28.895 100.164 1.00 36.61 129 LYS B C 1
ATOM 3123 O O . LYS B 1 129 ? 31.175 29.800 100.268 1.00 36.32 129 LYS B O 1
ATOM 3125 N N . ASP B 1 130 ? 30.115 28.248 99.020 1.00 36.75 130 ASP B N 1
ATOM 3126 C CA . ASP B 1 130 ? 30.836 28.551 97.783 1.00 36.88 130 ASP B CA 1
ATOM 3127 C C . ASP B 1 130 ? 29.974 28.165 96.583 1.00 36.93 130 ASP B C 1
ATOM 3128 O O . ASP B 1 130 ? 29.955 27.005 96.169 1.00 36.75 130 ASP B O 1
ATOM 3133 N N . ASP B 1 131 ? 29.265 29.146 96.027 1.00 36.98 131 ASP B N 1
ATOM 3134 C CA . ASP B 1 131 ? 28.315 28.887 94.938 1.00 37.11 131 ASP B CA 1
ATOM 3135 C C . ASP B 1 131 ? 28.978 28.520 93.595 1.00 36.76 131 ASP B C 1
ATOM 3136 O O . ASP B 1 131 ? 28.399 27.777 92.806 1.00 36.90 131 ASP B O 1
ATOM 3141 N N . ASP B 1 132 ? 30.178 29.045 93.343 1.00 36.42 132 ASP B N 1
ATOM 3142 C CA . ASP B 1 132 ? 30.938 28.715 92.131 1.00 36.00 132 ASP B CA 1
ATOM 3143 C C . ASP B 1 132 ? 31.421 27.269 92.170 1.00 35.78 132 ASP B C 1
ATOM 3144 O O . ASP B 1 132 ? 31.310 26.539 91.175 1.00 35.74 132 ASP B O 1
ATOM 3149 N N . LYS B 1 133 ? 31.960 26.873 93.322 1.00 35.27 133 LYS B N 1
ATOM 3150 C CA . LYS B 1 133 ? 32.389 25.501 93.569 1.00 34.98 133 LYS B CA 1
ATOM 3151 C C . LYS B 1 133 ? 31.202 24.550 93.422 1.00 34.62 133 LYS B C 1
ATOM 3152 O O . LYS B 1 133 ? 31.315 23.501 92.785 1.00 34.52 133 LYS B O 1
ATOM 3158 N N . TYR B 1 134 ? 30.066 24.932 94.007 1.00 34.17 134 TYR B N 1
ATOM 3159 C CA . TYR B 1 134 ? 28.868 24.101 93.977 1.00 33.79 134 TYR B CA 1
ATOM 3160 C C . TYR B 1 134 ? 28.314 23.926 92.561 1.00 33.67 134 TYR B C 1
ATOM 3161 O O . TYR B 1 134 ? 28.075 22.797 92.125 1.00 33.42 134 TYR B O 1
ATOM 3170 N N . ASP B 1 135 ? 28.102 25.043 91.859 1.00 33.65 135 ASP B N 1
ATOM 3171 C CA . ASP B 1 135 ? 27.562 25.015 90.494 1.00 33.53 135 ASP B CA 1
ATOM 3172 C C . ASP B 1 135 ? 28.418 24.144 89.591 1.00 33.41 135 ASP B C 1
ATOM 3173 O O . ASP B 1 135 ? 27.891 23.385 88.778 1.00 33.31 135 ASP B O 1
ATOM 3178 N N . TYR B 1 136 ? 29.737 24.245 89.752 1.00 33.42 136 TYR B N 1
ATOM 3179 C CA . TYR B 1 136 ? 30.668 23.446 88.964 1.00 33.53 136 TYR B CA 1
ATOM 3180 C C . TYR B 1 136 ? 30.565 21.952 89.263 1.00 33.80 136 TYR B C 1
ATOM 3181 O O . TYR B 1 136 ? 30.352 21.156 88.351 1.00 33.87 136 TYR B O 1
ATOM 3190 N N . LEU B 1 137 ? 30.708 21.586 90.537 1.00 34.05 137 LEU B N 1
ATOM 3191 C CA . LEU B 1 137 ? 30.797 20.182 90.949 1.00 34.17 137 LEU B CA 1
ATOM 3192 C C . LEU B 1 137 ? 29.468 19.429 90.851 1.00 34.48 137 LEU B C 1
ATOM 3193 O O . LEU B 1 137 ? 29.454 18.220 90.588 1.00 34.23 137 LEU B O 1
ATOM 3198 N N . ALA B 1 138 ? 28.365 20.149 91.063 1.00 34.92 138 ALA B N 1
ATOM 3199 C CA . ALA B 1 138 ? 27.025 19.554 91.059 1.00 35.34 138 ALA B CA 1
ATOM 3200 C C . ALA B 1 138 ? 26.306 19.531 89.701 1.00 35.76 138 ALA B C 1
ATOM 3201 O O . ALA B 1 138 ? 25.489 18.640 89.468 1.00 36.01 138 ALA B O 1
ATOM 3203 N N . LYS B 1 139 ? 26.608 20.492 88.821 1.00 36.21 139 LYS B N 1
ATOM 3204 C CA . LYS B 1 139 ? 25.862 20.689 87.559 1.00 36.66 139 LYS B CA 1
ATOM 3205 C C . LYS B 1 139 ? 26.749 20.711 86.307 1.00 36.75 139 LYS B C 1
ATOM 3206 O O . LYS B 1 139 ? 26.531 19.943 85.357 1.00 36.32 139 LYS B O 1
ATOM 3212 N N . VAL B 1 140 ? 27.730 21.613 86.302 1.00 36.96 140 VAL B N 1
ATOM 3213 C CA . VAL B 1 140 ? 28.575 21.845 85.126 1.00 37.30 140 VAL B CA 1
ATOM 3214 C C . VAL B 1 140 ? 29.487 20.655 84.807 1.00 37.58 140 VAL B C 1
ATOM 3215 O O . VAL B 1 140 ? 29.523 20.191 83.654 1.00 37.95 140 VAL B O 1
ATOM 3219 N N . GLU B 1 141 ? 30.211 20.172 85.819 1.00 37.45 141 GLU B N 1
ATOM 3220 C CA . GLU B 1 141 ? 31.104 19.014 85.666 1.00 37.70 141 GLU B CA 1
ATOM 3221 C C . GLU B 1 141 ? 30.373 17.750 85.186 1.00 37.25 141 GLU B C 1
ATOM 3222 O O . GLU B 1 141 ? 30.782 17.184 84.181 1.00 37.16 141 GLU B O 1
ATOM 3228 N N . PRO B 1 142 ? 29.303 17.308 85.896 1.00 37.13 142 PRO B N 1
ATOM 3229 C CA . PRO B 1 142 ? 28.575 16.131 85.405 1.00 37.02 142 PRO B CA 1
ATOM 3230 C C . PRO B 1 142 ? 28.004 16.286 83.990 1.00 37.11 142 PRO B C 1
ATOM 3231 O O . PRO B 1 142 ? 28.111 15.349 83.188 1.00 37.54 142 PRO B O 1
ATOM 3235 N N . ALA B 1 143 ? 27.416 17.446 83.686 1.00 37.00 143 ALA B N 1
ATOM 3236 C CA . ALA B 1 143 ? 26.924 17.734 82.337 1.00 36.58 143 ALA B CA 1
ATOM 3237 C C . ALA B 1 143 ? 28.044 17.626 81.317 1.00 36.43 143 ALA B C 1
ATOM 3238 O O . ALA B 1 143 ? 27.889 16.955 80.305 1.00 36.26 143 ALA B O 1
ATOM 3240 N N . HIS B 1 144 ? 29.169 18.286 81.593 1.00 36.35 144 HIS B N 1
ATOM 3241 C CA . HIS B 1 144 ? 30.329 18.246 80.699 1.00 36.31 144 HIS B CA 1
ATOM 3242 C C . HIS B 1 144 ? 30.812 16.806 80.462 1.00 36.18 144 HIS B C 1
ATOM 3243 O O . HIS B 1 144 ? 31.104 16.424 79.321 1.00 36.18 144 HIS B O 1
ATOM 3250 N N . ARG B 1 145 ? 30.885 16.031 81.543 1.00 35.99 145 ARG B N 1
ATOM 3251 C CA . ARG B 1 145 ? 31.330 14.638 81.502 1.00 35.69 145 ARG B CA 1
ATOM 3252 C C . ARG B 1 145 ? 30.408 13.803 80.615 1.00 35.64 145 ARG B C 1
ATOM 3253 O O . ARG B 1 145 ? 30.880 13.011 79.806 1.00 35.39 145 ARG B O 1
ATOM 3261 N N . ALA B 1 146 ? 29.098 14.010 80.768 1.00 35.81 146 ALA B N 1
ATOM 3262 C CA . ALA B 1 146 ? 28.072 13.373 79.929 1.00 35.57 146 ALA B CA 1
ATOM 3263 C C . ALA B 1 146 ? 28.209 13.698 78.434 1.00 35.63 146 ALA B C 1
ATOM 3264 O O . ALA B 1 146 ? 28.138 12.803 77.595 1.00 35.47 146 ALA B O 1
ATOM 3266 N N . TYR B 1 147 ? 28.410 14.970 78.096 1.00 35.74 147 TYR B N 1
ATOM 3267 C CA . TYR B 1 147 ? 28.562 15.346 76.688 1.00 35.83 147 TYR B CA 1
ATOM 3268 C C . TYR B 1 147 ? 29.737 14.603 76.046 1.00 35.95 147 TYR B C 1
ATOM 3269 O O . TYR B 1 147 ? 29.642 14.156 74.901 1.00 35.61 147 TYR B O 1
ATOM 3278 N N . LYS B 1 148 ? 30.830 14.480 76.800 1.00 36.13 148 LYS B N 1
ATOM 3279 C CA . LYS B 1 148 ? 32.055 13.831 76.334 1.00 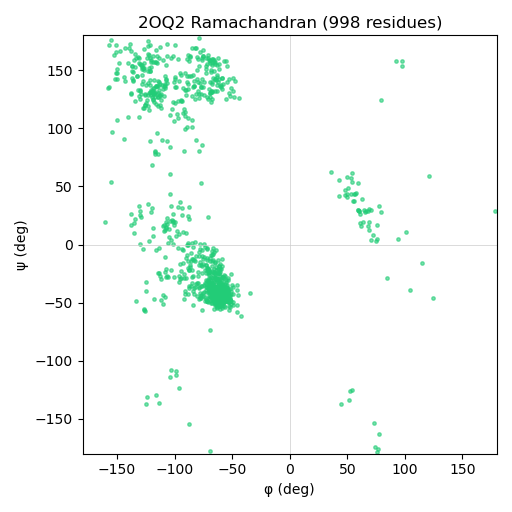36.29 148 LYS B CA 1
ATOM 3280 C C . LYS B 1 148 ? 31.889 12.322 76.226 1.00 36.42 148 LYS B C 1
ATOM 3281 O O . LYS B 1 148 ? 32.231 11.729 75.202 1.00 36.40 148 LYS B O 1
ATOM 3283 N N . GLU B 1 149 ? 31.355 11.715 77.286 1.00 36.43 149 GLU B N 1
ATOM 3284 C CA . GLU B 1 149 ? 31.232 10.262 77.384 1.00 36.38 149 GLU B CA 1
ATOM 3285 C C . GLU B 1 149 ? 30.161 9.698 76.462 1.00 36.09 149 GLU B C 1
ATOM 3286 O O . GLU B 1 149 ? 30.362 8.650 75.846 1.00 35.84 149 GLU B O 1
ATOM 3292 N N . LEU B 1 150 ? 29.032 10.396 76.368 1.00 36.05 150 LEU B N 1
ATOM 3293 C CA . LEU B 1 150 ? 27.940 9.971 75.493 1.00 36.14 150 LEU B CA 1
ATOM 3294 C C . LEU B 1 150 ? 28.120 10.454 74.043 1.00 36.18 150 LEU B C 1
ATOM 3295 O O . LEU B 1 150 ? 27.278 10.183 73.183 1.00 36.35 150 LEU B O 1
ATOM 3300 N N . HIS B 1 151 ? 29.230 11.150 73.786 1.00 36.27 151 HIS B N 1
ATOM 3301 C CA . HIS B 1 151 ? 29.561 11.714 72.469 1.00 36.28 151 HIS B CA 1
ATOM 3302 C C . HIS B 1 151 ? 28.400 12.514 71.879 1.00 35.88 151 HIS B C 1
ATOM 3303 O O . HIS B 1 151 ? 27.908 12.207 70.791 1.00 35.81 151 HIS B O 1
ATOM 3310 N N . ILE B 1 152 ? 27.970 13.533 72.614 1.00 35.46 152 ILE B N 1
ATOM 3311 C CA . ILE B 1 152 ? 26.845 14.369 72.219 1.00 34.93 152 ILE B CA 1
ATOM 3312 C C . ILE B 1 152 ? 27.341 15.560 71.398 1.00 35.13 152 ILE B C 1
ATOM 3313 O O . ILE B 1 152 ? 28.316 16.218 71.763 1.00 35.57 152 ILE B O 1
ATOM 3318 N N . SER B 1 153 ? 26.684 15.817 70.273 1.00 34.95 153 SER B N 1
ATOM 3319 C CA . SER B 1 153 ? 27.031 16.965 69.441 1.00 35.19 153 SER B CA 1
ATOM 3320 C C . SER B 1 153 ? 25.983 18.068 69.516 1.00 35.20 153 SER B C 1
ATOM 3321 O O . SER B 1 153 ? 26.278 19.228 69.211 1.00 35.11 153 SER B O 1
ATOM 3324 N N . ALA B 1 154 ? 24.768 17.697 69.920 1.00 35.06 154 ALA B N 1
ATOM 3325 C CA . ALA B 1 154 ? 23.609 18.575 69.815 1.00 35.41 154 ALA B CA 1
ATOM 3326 C C . ALA B 1 154 ? 22.548 18.162 70.813 1.00 35.54 154 ALA B C 1
ATOM 3327 O O . ALA B 1 154 ? 22.256 16.979 70.952 1.00 35.54 154 ALA B O 1
ATOM 3329 N N . VAL B 1 155 ? 21.968 19.143 71.500 1.00 35.79 155 VAL B N 1
ATOM 3330 C CA . VAL B 1 155 ? 20.921 18.872 72.485 1.00 36.11 155 VAL B CA 1
ATOM 3331 C C . VAL B 1 155 ? 19.701 19.780 72.328 1.00 36.44 155 VAL B C 1
ATOM 3332 O O . VAL B 1 155 ? 19.840 20.955 71.985 1.00 36.28 155 VAL B O 1
ATOM 3336 N N . PHE B 1 156 ? 18.518 19.224 72.595 1.00 36.57 156 PHE B N 1
ATOM 3337 C CA . PHE B 1 156 ? 17.316 20.029 72.838 1.00 36.79 156 PHE B CA 1
ATOM 3338 C C . PHE B 1 156 ? 17.307 20.511 74.285 1.00 36.79 156 PHE B C 1
ATOM 3339 O O . PHE B 1 156 ? 17.490 19.709 75.202 1.00 36.57 156 PHE B O 1
ATOM 3347 N N . THR B 1 157 ? 17.100 21.813 74.490 1.00 36.97 157 THR B N 1
ATOM 3348 C CA . THR B 1 157 ? 16.879 22.358 75.839 1.00 36.84 157 THR B CA 1
ATOM 3349 C C . THR B 1 157 ? 15.465 22.932 75.957 1.00 37.03 157 THR B C 1
ATOM 3350 O O . THR B 1 157 ? 14.861 23.325 74.956 1.00 37.20 157 THR B O 1
ATOM 3354 N N . GLY B 1 158 ? 14.954 23.000 77.183 1.00 36.99 158 GLY B N 1
ATOM 3355 C CA . GLY B 1 158 ? 13.621 23.539 77.434 1.00 37.33 158 GLY B CA 1
ATOM 3356 C C . GLY B 1 158 ? 13.577 25.008 77.827 1.00 37.35 158 GLY B C 1
ATOM 3357 O O . GLY B 1 158 ? 12.765 25.405 78.653 1.00 37.79 158 GLY B O 1
ATOM 3358 N N . ARG B 1 159 ? 14.445 25.819 77.233 1.00 37.32 159 ARG B N 1
ATOM 3359 C CA . ARG B 1 159 ? 14.442 27.260 77.473 1.00 37.20 159 ARG B CA 1
ATOM 3360 C C . ARG B 1 159 ? 13.549 27.990 76.469 1.00 37.18 159 ARG B C 1
ATOM 3361 O O . ARG B 1 159 ? 13.407 27.562 75.322 1.00 36.55 159 ARG B O 1
ATOM 3369 N N . ARG B 1 160 ? 12.943 29.087 76.919 1.00 37.26 160 ARG B N 1
ATOM 3370 C CA . ARG B 1 160 ? 12.042 29.887 76.084 1.00 37.45 160 ARG B CA 1
ATOM 3371 C C . ARG B 1 160 ? 12.307 31.381 76.265 1.00 37.48 160 ARG B C 1
ATOM 3372 O O . ARG B 1 160 ? 12.785 31.806 77.321 1.00 37.03 160 ARG B O 1
ATOM 3380 N N . LYS B 1 161 ? 11.990 32.173 75.240 1.00 37.60 161 LYS B N 1
ATOM 3381 C CA . LYS B 1 161 ? 12.144 33.627 75.325 1.00 37.95 161 LYS B CA 1
ATOM 3382 C C . LYS B 1 161 ? 11.233 34.216 76.388 1.00 37.89 161 LYS B C 1
ATOM 3383 O O . LYS B 1 161 ? 11.651 35.090 77.146 1.00 37.40 161 LYS B O 1
ATOM 3389 N N . SER B 1 162 ? 10.003 33.700 76.452 1.00 38.06 162 SER B N 1
ATOM 3390 C CA . SER B 1 162 ? 8.986 34.187 77.386 1.00 38.29 162 SER B CA 1
ATOM 3391 C C . SER B 1 162 ? 9.322 33.910 78.853 1.00 38.39 162 SER B C 1
ATOM 3392 O O . SER B 1 162 ? 8.582 34.326 79.748 1.00 38.32 162 SER B O 1
ATOM 3395 N N . GLN B 1 163 ? 10.440 33.223 79.092 1.00 38.49 163 GLN B N 1
ATOM 3396 C CA . GLN B 1 163 ? 10.913 32.959 80.458 1.00 38.79 163 GLN B CA 1
ATOM 3397 C C . GLN B 1 163 ? 11.599 34.166 81.120 1.00 38.89 163 GLN B C 1
ATOM 3398 O O . GLN B 1 163 ? 12.056 34.072 82.263 1.00 38.95 163 GLN B O 1
ATOM 3404 N N . GLY B 1 164 ? 11.672 35.286 80.397 1.00 38.95 164 GLY B N 1
ATOM 3405 C CA . GLY B 1 164 ? 12.196 36.545 80.936 1.00 39.25 164 GLY B CA 1
ATOM 3406 C C . GLY B 1 164 ? 13.709 36.631 81.058 1.00 39.27 164 GLY B C 1
ATOM 3407 O O . GLY B 1 164 ? 14.429 35.716 80.647 1.00 39.13 164 GLY B O 1
ATOM 3408 N N . SER B 1 165 ? 14.175 37.745 81.632 1.00 39.40 165 SER B N 1
ATOM 3409 C CA . SER B 1 165 ? 15.605 38.023 81.854 1.00 39.41 165 SER B CA 1
ATOM 3410 C C . SER B 1 165 ? 16.469 37.847 80.592 1.00 39.33 165 SER B C 1
ATOM 3411 O O . SER B 1 165 ? 16.096 38.321 79.519 1.00 39.11 165 SER B O 1
ATOM 3413 N N . ALA B 1 166 ? 17.610 37.167 80.734 1.00 39.36 166 ALA B N 1
ATOM 3414 C CA . ALA B 1 166 ? 18.557 36.945 79.633 1.00 39.28 166 ALA B CA 1
ATOM 3415 C C . ALA B 1 166 ? 17.997 36.041 78.537 1.00 39.23 166 ALA B C 1
ATOM 3416 O O . ALA B 1 166 ? 18.443 36.095 77.386 1.00 39.54 166 ALA B O 1
ATOM 3418 N N . ARG B 1 167 ? 17.022 35.212 78.902 1.00 38.80 167 ARG B N 1
ATOM 3419 C CA . ARG B 1 167 ? 16.324 34.340 77.956 1.00 38.24 167 ARG B CA 1
ATOM 3420 C C . ARG B 1 167 ? 15.555 35.105 76.872 1.00 37.77 167 ARG B C 1
ATOM 3421 O O . ARG B 1 167 ? 15.123 34.508 75.889 1.00 37.68 167 ARG B O 1
ATOM 3429 N N . SER B 1 168 ? 15.378 36.415 77.055 1.00 37.34 168 SER B N 1
ATOM 3430 C CA . SER B 1 168 ? 14.762 37.273 76.029 1.00 36.84 168 SER B CA 1
ATOM 3431 C C . SER B 1 168 ? 15.567 37.333 74.729 1.00 36.19 168 SER B C 1
ATOM 3432 O O . SER B 1 168 ? 15.000 37.524 73.660 1.00 36.34 168 SER B O 1
ATOM 3435 N N . GLN B 1 169 ? 16.882 37.176 74.837 1.00 35.47 169 GLN B N 1
ATOM 3436 C CA . GLN B 1 169 ? 17.783 37.268 73.693 1.00 34.98 169 GLN B CA 1
ATOM 3437 C C . GLN B 1 169 ? 18.144 35.909 73.084 1.00 34.83 169 GLN B C 1
ATOM 3438 O O . GLN B 1 169 ? 19.019 35.827 72.218 1.00 34.67 169 GLN B O 1
ATOM 3444 N N . LEU B 1 170 ? 17.471 34.852 73.538 1.00 34.55 170 LEU B N 1
ATOM 3445 C CA . LEU B 1 170 ? 17.743 33.498 73.059 1.00 34.65 170 LEU B CA 1
ATOM 3446 C C . LEU B 1 170 ? 17.554 33.338 71.555 1.00 34.44 170 LEU B C 1
ATOM 3447 O O . LEU B 1 170 ? 16.656 33.936 70.960 1.00 34.06 170 LEU B O 1
ATOM 3452 N N . SER B 1 171 ? 18.417 32.523 70.956 1.00 34.24 171 SER B N 1
ATOM 3453 C CA . SER B 1 171 ? 18.268 32.111 69.571 1.00 34.25 171 SER B CA 1
ATOM 3454 C C . SER B 1 171 ? 17.730 30.690 69.521 1.00 34.12 171 SER B C 1
ATOM 3455 O O . SER B 1 171 ? 17.798 29.954 70.519 1.00 33.89 171 SER B O 1
ATOM 3458 N N . ILE B 1 172 ? 17.169 30.315 68.377 1.00 33.88 172 ILE B N 1
ATOM 3459 C CA . ILE B 1 172 ? 16.700 28.950 68.169 1.00 34.24 172 ILE B CA 1
ATOM 3460 C C . ILE B 1 172 ? 17.887 27.992 68.318 1.00 34.49 172 ILE B C 1
ATOM 3461 O O . ILE B 1 172 ? 17.794 26.977 69.012 1.00 33.75 172 ILE B O 1
ATOM 3466 N N . ILE B 1 173 ? 19.007 28.354 67.696 1.00 34.91 173 ILE B N 1
ATOM 3467 C CA . ILE B 1 173 ? 20.232 27.566 67.776 1.00 35.98 173 ILE B CA 1
ATOM 3468 C C . ILE B 1 173 ? 21.352 28.399 68.370 1.00 36.23 173 ILE B C 1
ATOM 3469 O O . ILE B 1 173 ? 21.588 29.530 67.954 1.00 35.89 173 ILE B O 1
ATOM 3474 N N . GLU B 1 174 ? 22.044 27.828 69.347 1.00 37.11 174 GLU B N 1
ATOM 3475 C CA . GLU B 1 174 ? 23.256 28.444 69.875 1.00 37.61 174 GLU B CA 1
ATOM 3476 C C . GLU B 1 174 ? 24.349 27.393 70.017 1.00 37.51 174 GLU B C 1
ATOM 3477 O O . GLU B 1 174 ? 24.072 26.189 69.960 1.00 37.20 174 GLU B O 1
ATOM 3483 N N . ILE B 1 175 ? 25.589 27.846 70.174 1.00 37.25 175 ILE B N 1
ATOM 3484 C CA . ILE B 1 175 ? 26.717 26.934 70.267 1.00 37.40 175 ILE B CA 1
ATOM 3485 C C . ILE B 1 175 ? 27.475 27.100 71.574 1.00 37.54 175 ILE B C 1
ATOM 3486 O O . ILE B 1 175 ? 27.716 28.213 72.039 1.00 37.47 175 ILE B O 1
ATOM 3491 N N . ASP B 1 176 ? 27.826 25.961 72.159 1.00 38.03 176 ASP B N 1
ATOM 3492 C CA . ASP B 1 176 ? 28.607 25.897 73.379 1.00 38.28 176 ASP B CA 1
ATOM 3493 C C . ASP B 1 176 ? 29.868 25.101 73.070 1.00 38.23 176 ASP B C 1
ATOM 3494 O O . ASP B 1 176 ? 29.897 23.874 73.225 1.00 38.45 176 ASP B O 1
ATOM 3499 N N . GLU B 1 177 ? 30.898 25.814 72.624 1.00 37.99 177 GLU B N 1
ATOM 3500 C CA . GLU B 1 177 ? 32.159 25.214 72.192 1.00 37.93 177 GLU B CA 1
ATOM 3501 C C . GLU B 1 177 ? 32.954 24.528 73.294 1.00 37.49 177 GLU B C 1
ATOM 3502 O O . GLU B 1 177 ? 33.672 23.564 73.022 1.00 37.35 177 GLU B O 1
ATOM 3508 N N . LEU B 1 178 ? 32.853 25.048 74.517 1.00 37.01 178 LEU B N 1
ATOM 3509 C CA . LEU B 1 178 ? 33.560 24.480 75.666 1.00 36.44 178 LEU B CA 1
ATOM 3510 C C . LEU B 1 178 ? 33.044 23.091 76.003 1.00 36.10 178 LEU B C 1
ATOM 3511 O O . LEU B 1 178 ? 33.820 22.214 76.371 1.00 36.36 178 LEU B O 1
ATOM 3516 N N . ASN B 1 179 ? 31.736 22.898 75.871 1.00 35.42 179 ASN B N 1
ATOM 3517 C CA . ASN B 1 179 ? 31.137 21.589 76.055 1.00 35.32 179 ASN B CA 1
ATOM 3518 C C . ASN B 1 179 ? 31.152 20.774 74.758 1.00 35.19 179 ASN B C 1
ATOM 3519 O O . ASN B 1 179 ? 30.994 19.548 74.790 1.00 35.11 179 ASN B O 1
ATOM 3524 N N . GLY B 1 180 ? 31.351 21.469 73.634 1.00 34.65 180 GLY B N 1
ATOM 3525 C CA . GLY B 1 180 ? 31.461 20.848 72.311 1.00 34.72 180 GLY B CA 1
ATOM 3526 C C . GLY B 1 180 ? 30.109 20.449 71.753 1.00 34.80 180 GLY B C 1
ATOM 3527 O O . GLY B 1 180 ? 29.986 19.449 71.039 1.00 34.87 180 GLY B O 1
ATOM 3528 N N . ILE B 1 181 ? 29.089 21.236 72.084 1.00 34.74 181 ILE B N 1
ATOM 3529 C CA . ILE B 1 181 ? 27.730 20.925 71.686 1.00 34.83 181 ILE B CA 1
ATOM 3530 C C . ILE B 1 181 ? 27.016 22.102 71.050 1.00 35.24 181 ILE B C 1
ATOM 3531 O O . ILE B 1 181 ? 27.352 23.269 71.269 1.00 34.98 181 ILE B O 1
ATOM 3536 N N . LEU B 1 182 ? 26.016 21.753 70.256 1.00 35.50 182 LEU B N 1
ATOM 3537 C CA . LEU B 1 182 ? 25.069 22.690 69.726 1.00 35.99 182 LEU B CA 1
ATOM 3538 C C . LEU B 1 182 ? 23.807 22.606 70.603 1.00 35.78 182 LEU B C 1
ATOM 3539 O O . LEU B 1 182 ? 23.454 21.532 71.103 1.00 35.67 182 LEU B O 1
ATOM 3544 N N . LYS B 1 183 ? 23.149 23.741 70.821 1.00 35.36 183 LYS B N 1
ATOM 3545 C CA . LYS B 1 183 ? 21.938 23.761 71.632 1.00 35.23 183 LYS B CA 1
ATOM 3546 C C . LYS B 1 183 ? 20.757 24.213 70.797 1.00 34.68 183 LYS B C 1
ATOM 3547 O O . LYS B 1 183 ? 20.836 25.210 70.090 1.00 34.12 183 LYS B O 1
ATOM 3553 N N . ILE B 1 184 ? 19.680 23.431 70.845 1.00 34.44 184 ILE B N 1
ATOM 3554 C CA . ILE B 1 184 ? 18.470 23.730 70.095 1.00 33.68 184 ILE B CA 1
ATOM 3555 C C . ILE B 1 184 ? 17.361 24.004 71.095 1.00 33.60 184 ILE B C 1
ATOM 3556 O O . ILE B 1 184 ? 17.146 23.220 72.018 1.00 32.91 184 ILE B O 1
ATOM 3561 N N . ASN B 1 185 ? 16.670 25.128 70.900 1.00 33.55 185 ASN B N 1
ATOM 3562 C CA . ASN B 1 185 ? 15.592 25.560 71.792 1.00 33.41 185 ASN B CA 1
ATOM 3563 C C . ASN B 1 185 ? 14.266 25.592 71.022 1.00 33.66 185 ASN B C 1
ATOM 3564 O O . ASN B 1 185 ? 13.819 26.659 70.611 1.00 33.23 185 ASN B O 1
ATOM 3569 N N . PRO B 1 186 ? 13.627 24.419 70.838 1.00 34.18 186 PRO B N 1
ATOM 3570 C CA . PRO B 1 186 ? 12.499 24.285 69.910 1.00 34.51 186 PRO B CA 1
ATOM 3571 C C . PRO B 1 186 ? 11.217 24.983 70.366 1.00 34.82 186 PRO B C 1
ATOM 3572 O O . PRO B 1 186 ? 10.375 25.310 69.533 1.00 35.08 186 PRO B O 1
ATOM 3576 N N . LEU B 1 187 ? 11.067 25.208 71.668 1.00 35.05 187 LEU B N 1
ATOM 3577 C CA . LEU B 1 187 ? 9.882 25.911 72.173 1.00 35.16 187 LEU B CA 1
ATOM 3578 C C . LEU B 1 187 ? 10.183 27.368 72.529 1.00 35.03 187 LEU B C 1
ATOM 3579 O O . LEU B 1 187 ? 9.439 27.987 73.298 1.00 34.80 187 LEU B O 1
ATOM 3584 N N . ILE B 1 188 ? 11.267 27.897 71.958 1.00 35.32 188 ILE B N 1
ATOM 3585 C CA . ILE B 1 188 ? 11.737 29.279 72.174 1.00 35.70 188 ILE B CA 1
ATOM 3586 C C . ILE B 1 188 ? 10.641 30.359 72.104 1.00 35.96 188 ILE B C 1
ATOM 3587 O O . ILE B 1 188 ? 10.694 31.360 72.828 1.00 35.71 188 ILE B O 1
ATOM 3592 N N . ASN B 1 189 ? 9.661 30.144 71.232 1.00 36.43 189 ASN B N 1
ATOM 3593 C CA . ASN B 1 189 ? 8.642 31.149 70.936 1.00 36.81 189 ASN B CA 1
ATOM 3594 C C . ASN B 1 189 ? 7.302 30.904 71.623 1.00 36.98 189 ASN B C 1
ATOM 3595 O O . ASN B 1 189 ? 6.356 31.674 71.452 1.00 37.43 189 ASN B O 1
ATOM 3600 N N . TRP B 1 190 ? 7.234 29.827 72.397 1.00 36.71 190 TRP B N 1
ATOM 3601 C CA . TRP B 1 190 ? 6.032 29.479 73.140 1.00 36.51 190 TRP B CA 1
ATOM 3602 C C . TRP B 1 190 ? 5.963 30.186 74.490 1.00 36.40 190 TRP B C 1
ATOM 3603 O O . TRP B 1 190 ? 6.991 30.429 75.126 1.00 36.50 190 TRP B O 1
ATOM 3614 N N . THR B 1 191 ? 4.746 30.548 74.892 1.00 36.24 191 THR B N 1
ATOM 3615 C CA . THR B 1 191 ? 4.477 31.084 76.227 1.00 36.43 191 THR B CA 1
ATOM 3616 C C . THR B 1 191 ? 4.176 29.930 77.188 1.00 36.56 191 THR B C 1
ATOM 3617 O O . THR B 1 191 ? 3.858 28.818 76.754 1.00 36.47 191 THR B O 1
ATOM 3621 N N . PHE B 1 192 ? 4.262 30.208 78.487 1.00 36.81 192 PHE B N 1
ATOM 3622 C CA . PHE B 1 192 ? 3.907 29.235 79.520 1.00 37.05 192 PHE B CA 1
ATOM 3623 C C . PHE B 1 192 ? 2.496 28.681 79.320 1.00 37.08 192 PHE B C 1
ATOM 3624 O O . PHE B 1 192 ? 2.256 27.501 79.572 1.00 37.30 192 PHE B O 1
ATOM 3632 N N . GLU B 1 193 ? 1.574 29.536 78.879 1.00 37.02 193 GLU B N 1
ATOM 3633 C CA . GLU B 1 193 ? 0.195 29.130 78.607 1.00 36.94 193 GLU B CA 1
ATOM 3634 C C . GLU B 1 193 ? 0.123 28.074 77.510 1.00 36.55 193 GLU B C 1
ATOM 3635 O O . GLU B 1 193 ? -0.552 27.058 77.668 1.00 36.50 193 GLU B O 1
ATOM 3641 N N . GLN B 1 194 ? 0.818 28.327 76.403 1.00 36.26 194 GLN B N 1
ATOM 3642 C CA . GLN B 1 194 ? 0.929 27.360 75.306 1.00 35.99 194 GLN B CA 1
ATOM 3643 C C . GLN B 1 194 ? 1.531 26.036 75.787 1.00 35.80 194 GLN B C 1
ATOM 3644 O O . GLN B 1 194 ? 1.023 24.966 75.455 1.00 35.80 194 GLN B O 1
ATOM 3650 N N . VAL B 1 195 ? 2.604 26.125 76.573 1.00 35.69 195 VAL B N 1
ATOM 3651 C CA . VAL B 1 195 ? 3.257 24.958 77.181 1.00 35.59 195 VAL B CA 1
ATOM 3652 C C . VAL B 1 195 ? 2.291 24.186 78.090 1.00 35.67 195 VAL B C 1
ATOM 3653 O O . VAL B 1 195 ? 2.200 22.959 78.005 1.00 35.58 195 VAL B O 1
ATOM 3657 N N . LYS B 1 196 ? 1.573 24.913 78.949 1.00 35.60 196 LYS B N 1
ATOM 3658 C CA . LYS B 1 196 ? 0.580 24.318 79.844 1.00 35.63 196 LYS B CA 1
ATOM 3659 C C . LYS B 1 196 ? -0.575 23.686 79.072 1.00 35.66 196 LYS B C 1
ATOM 3660 O O . LYS B 1 196 ? -1.082 22.638 79.465 1.00 36.00 196 LYS B O 1
ATOM 3662 N N . GLN B 1 197 ? -0.974 24.322 77.972 1.00 35.71 197 GLN B N 1
ATOM 3663 C CA . GLN B 1 197 ? -2.064 23.828 77.128 1.00 35.78 197 GLN B CA 1
ATOM 3664 C C . GLN B 1 197 ? -1.736 22.486 76.476 1.00 35.83 197 GLN B C 1
ATOM 3665 O O . GLN B 1 197 ? -2.602 21.616 76.389 1.00 35.70 197 GLN B O 1
ATOM 3667 N N . TYR B 1 198 ? -0.493 22.329 76.015 1.00 35.82 198 TYR B N 1
ATOM 3668 C CA . TYR B 1 198 ? -0.039 21.063 75.430 1.00 35.79 198 TYR B CA 1
ATOM 3669 C C . TYR B 1 198 ? 0.094 19.959 76.491 1.00 35.91 198 TYR B C 1
ATOM 3670 O O . TYR B 1 198 ? -0.318 18.818 76.259 1.00 36.12 198 TYR B O 1
ATOM 3679 N N . ILE B 1 199 ? 0.676 20.300 77.642 1.00 35.92 199 ILE B N 1
ATOM 3680 C CA . ILE B 1 199 ? 0.791 19.371 78.778 1.00 35.72 199 ILE B CA 1
ATOM 3681 C C . ILE B 1 199 ? -0.588 18.823 79.162 1.00 35.92 199 ILE B C 1
ATOM 3682 O O . ILE B 1 199 ? -0.759 17.609 79.334 1.00 35.95 199 ILE B O 1
ATOM 3687 N N . ASP B 1 200 ? -1.559 19.730 79.273 1.00 35.93 200 ASP B N 1
ATOM 3688 C CA . ASP B 1 200 ? -2.944 19.393 79.597 1.00 36.24 200 ASP B CA 1
ATOM 3689 C C . ASP B 1 200 ? -3.640 18.551 78.523 1.00 36.27 200 ASP B C 1
ATOM 3690 O O . ASP B 1 200 ? -4.243 17.523 78.834 1.00 36.19 200 ASP B O 1
ATOM 3695 N N . ALA B 1 201 ? -3.555 19.001 77.269 1.00 36.31 201 ALA B N 1
ATOM 3696 C CA . ALA B 1 201 ? -4.272 18.378 76.150 1.00 36.33 201 ALA B CA 1
ATOM 3697 C C . ALA B 1 201 ? -3.800 16.957 75.838 1.00 36.33 201 ALA B C 1
ATOM 3698 O O . ALA B 1 201 ? -4.579 16.123 75.371 1.00 36.26 201 ALA B O 1
ATOM 3700 N N . ASN B 1 202 ? -2.525 16.694 76.101 1.00 36.34 202 ASN B N 1
ATOM 3701 C CA . ASN B 1 202 ? -1.917 15.406 75.783 1.00 36.35 202 ASN B CA 1
ATOM 3702 C C . ASN B 1 202 ? -1.593 14.571 77.018 1.00 36.32 202 ASN B C 1
ATOM 3703 O O . ASN B 1 202 ? -0.835 13.604 76.932 1.00 36.34 202 ASN B O 1
ATOM 3708 N N . ASN B 1 203 ? -2.180 14.955 78.153 1.00 36.46 203 ASN B N 1
ATOM 3709 C CA . ASN B 1 203 ? -2.017 14.259 79.445 1.00 36.54 203 ASN B CA 1
ATOM 3710 C C . ASN B 1 203 ? -0.582 13.815 79.753 1.00 36.50 203 ASN B C 1
ATOM 3711 O O . ASN B 1 203 ? -0.312 12.634 79.991 1.00 36.50 203 ASN B O 1
ATOM 3716 N N . VAL B 1 204 ? 0.329 14.785 79.727 1.00 36.46 204 VAL B N 1
ATOM 3717 C CA . VAL B 1 204 ? 1.744 14.557 79.996 1.00 36.40 204 VAL B CA 1
ATOM 3718 C C . VAL B 1 204 ? 1.984 14.697 81.501 1.00 36.50 204 VAL B C 1
ATOM 3719 O O . VAL B 1 204 ? 1.492 15.649 82.118 1.00 36.82 204 VAL B O 1
ATOM 3723 N N . PRO B 1 205 ? 2.726 13.743 82.104 1.00 36.53 205 PRO B N 1
ATOM 3724 C CA . PRO B 1 205 ? 3.010 13.828 83.538 1.00 36.44 205 PRO B CA 1
ATOM 3725 C C . PRO B 1 205 ? 3.932 15.001 83.860 1.00 36.37 205 PRO B C 1
ATOM 3726 O O . PRO B 1 205 ? 4.956 15.186 83.197 1.00 36.48 205 PRO B O 1
ATOM 3730 N N . TYR B 1 206 ? 3.560 15.791 84.860 1.00 36.23 206 TYR B N 1
ATOM 3731 C CA . TYR B 1 206 ? 4.358 16.944 85.270 1.00 36.15 206 TYR B CA 1
ATOM 3732 C C . TYR B 1 206 ? 4.671 16.898 86.765 1.00 35.98 206 TYR B C 1
ATOM 3733 O O . TYR B 1 206 ? 4.100 16.088 87.502 1.00 35.85 206 TYR B O 1
ATOM 3742 N N . ASN B 1 207 ? 5.584 17.763 87.202 1.00 35.71 207 ASN B N 1
ATOM 3743 C CA . ASN B 1 207 ? 5.965 17.854 88.610 1.00 35.45 207 ASN B CA 1
ATOM 3744 C C . ASN B 1 207 ? 4.782 18.284 89.471 1.00 35.20 207 ASN B C 1
ATOM 3745 O O . ASN B 1 207 ? 4.079 19.239 89.139 1.00 35.05 207 ASN B O 1
ATOM 3750 N N . GLU B 1 208 ? 4.563 17.565 90.568 1.00 35.16 208 GLU B N 1
ATOM 3751 C CA . GLU B 1 208 ? 3.458 17.857 91.480 1.00 35.03 208 GLU B CA 1
ATOM 3752 C C . GLU B 1 208 ? 3.596 19.226 92.152 1.00 35.01 208 GLU B C 1
ATOM 3753 O O . GLU B 1 208 ? 2.593 19.858 92.488 1.00 35.09 208 GLU B O 1
ATOM 3755 N N . LEU B 1 209 ? 4.837 19.680 92.328 1.00 35.02 209 LEU B N 1
ATOM 3756 C CA . LEU B 1 209 ? 5.133 20.967 92.967 1.00 35.24 209 LEU B CA 1
ATOM 3757 C C . LEU B 1 209 ? 4.549 22.165 92.230 1.00 35.50 209 LEU B C 1
ATOM 3758 O O . LEU B 1 209 ? 4.327 23.217 92.831 1.00 35.50 209 LEU B O 1
ATOM 3763 N N . LEU B 1 210 ? 4.307 21.999 90.931 1.00 35.79 210 LEU B N 1
ATOM 3764 C CA . LEU B 1 210 ? 3.790 23.071 90.086 1.00 36.22 210 LEU B CA 1
ATOM 3765 C C . LEU B 1 210 ? 2.391 23.506 90.521 1.00 36.49 210 LEU B C 1
ATOM 3766 O O . LEU B 1 210 ? 2.012 24.660 90.336 1.00 36.66 210 LEU B O 1
ATOM 3771 N N . ASP B 1 211 ? 1.641 22.578 91.113 1.00 36.88 211 ASP B N 1
ATOM 3772 C CA . ASP B 1 211 ? 0.314 22.867 91.661 1.00 37.16 211 ASP B CA 1
ATOM 3773 C C . ASP B 1 211 ? 0.406 23.620 92.991 1.00 37.26 211 ASP B C 1
ATOM 3774 O O . ASP B 1 211 ? -0.534 24.317 93.385 1.00 37.32 211 ASP B O 1
ATOM 3779 N N . LEU B 1 212 ? 1.537 23.466 93.680 1.00 37.23 212 LEU B N 1
ATOM 3780 C CA . LEU B 1 212 ? 1.783 24.146 94.951 1.00 37.18 212 LEU B CA 1
ATOM 3781 C C . LEU B 1 212 ? 2.424 25.527 94.761 1.00 37.22 212 LEU B C 1
ATOM 3782 O O . LEU B 1 212 ? 3.102 26.036 95.661 1.00 37.21 212 LEU B O 1
ATOM 3787 N N . GLY B 1 213 ? 2.205 26.127 93.591 1.00 37.19 213 GLY B N 1
ATOM 3788 C CA . GLY B 1 213 ? 2.662 27.489 93.317 1.00 37.23 213 GLY B CA 1
ATOM 3789 C C . GLY B 1 213 ? 3.875 27.573 92.412 1.00 37.19 213 GLY B C 1
ATOM 3790 O O . GLY B 1 213 ? 3.956 28.458 91.554 1.00 37.26 213 GLY B O 1
ATOM 3791 N N . TYR B 1 214 ? 4.815 26.648 92.604 1.00 37.04 214 TYR B N 1
ATOM 3792 C CA . TYR B 1 214 ? 6.066 26.602 91.842 1.00 36.85 214 TYR B CA 1
ATOM 3793 C C . TYR B 1 214 ? 5.825 26.699 90.328 1.00 36.83 214 TYR B C 1
ATOM 3794 O O . TYR B 1 214 ? 4.835 26.170 89.817 1.00 37.14 214 TYR B O 1
ATOM 3803 N N . ARG B 1 215 ? 6.714 27.395 89.619 1.00 36.38 215 ARG B N 1
ATOM 3804 C CA . ARG B 1 215 ? 6.616 27.512 88.159 1.00 35.95 215 ARG B CA 1
ATOM 3805 C C . ARG B 1 215 ? 7.902 27.055 87.468 1.00 35.66 215 ARG B C 1
ATOM 3806 O O . ARG B 1 215 ? 7.871 26.543 86.347 1.00 35.32 215 ARG B O 1
ATOM 3808 N N . SER B 1 216 ? 9.027 27.267 88.146 1.00 35.36 216 SER B N 1
ATOM 3809 C CA . SER B 1 216 ? 10.318 26.731 87.732 1.00 35.11 216 SER B CA 1
ATOM 3810 C C . SER B 1 216 ? 10.890 25.931 88.901 1.00 34.88 216 SER B C 1
ATOM 3811 O O . SER B 1 216 ? 10.811 26.367 90.053 1.00 34.95 216 SER B O 1
ATOM 3814 N N . ILE B 1 217 ? 11.450 24.758 88.610 1.00 34.48 217 ILE B N 1
ATOM 3815 C CA . ILE B 1 217 ? 11.942 23.869 89.669 1.00 34.15 217 ILE B CA 1
ATOM 3816 C C . ILE B 1 217 ? 13.432 23.548 89.508 1.00 33.94 217 ILE B C 1
ATOM 3817 O O . ILE B 1 217 ? 13.843 22.930 88.525 1.00 33.78 217 ILE B O 1
ATOM 3822 N N . GLY B 1 218 ? 14.229 23.982 90.483 1.00 33.74 218 GLY B N 1
ATOM 3823 C CA . GLY B 1 218 ? 15.655 23.662 90.530 1.00 33.56 218 GLY B CA 1
ATOM 3824 C C . GLY B 1 218 ? 15.977 22.777 91.718 1.00 33.32 218 GLY B C 1
ATOM 3825 O O . GLY B 1 218 ? 15.249 21.822 92.001 1.00 33.43 218 GLY B O 1
ATOM 3826 N N . ASP B 1 219 ? 17.067 23.091 92.413 1.00 33.14 219 ASP B N 1
ATOM 3827 C CA . ASP B 1 219 ? 17.453 22.359 93.619 1.00 33.00 219 ASP B CA 1
ATOM 3828 C C . ASP B 1 219 ? 16.524 22.694 94.792 1.00 33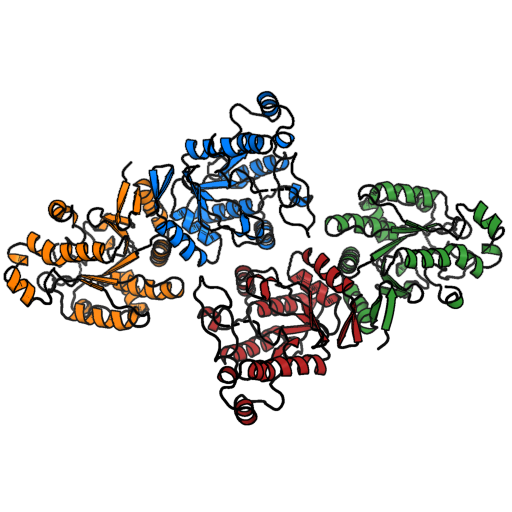.06 219 ASP B C 1
ATOM 3829 O O . ASP B 1 219 ? 15.947 23.785 94.837 1.00 32.98 219 ASP B O 1
ATOM 3834 N N . TYR B 1 220 ? 16.390 21.758 95.734 1.00 33.09 220 TYR B N 1
ATOM 3835 C CA . TYR B 1 220 ? 15.475 21.912 96.878 1.00 33.23 220 TYR B CA 1
ATOM 3836 C C . TYR B 1 220 ? 15.799 23.104 97.787 1.00 33.40 220 TYR B C 1
ATOM 3837 O O . TYR B 1 220 ? 14.901 23.702 98.393 1.00 33.47 220 TYR B O 1
ATOM 3846 N N . HIS B 1 221 ? 17.082 23.438 97.877 1.00 33.61 221 HIS B N 1
ATOM 3847 C CA . HIS B 1 221 ? 17.549 24.522 98.735 1.00 33.82 221 HIS B CA 1
ATOM 3848 C C . HIS B 1 221 ? 17.460 25.890 98.065 1.00 33.91 221 HIS B C 1
ATOM 3849 O O . HIS B 1 221 ? 17.409 26.917 98.745 1.00 33.86 221 HIS B O 1
ATOM 3856 N N . SER B 1 222 ? 17.426 25.900 96.735 1.00 34.11 222 SER B N 1
ATOM 3857 C CA . SER B 1 222 ? 17.496 27.148 95.977 1.00 34.30 222 SER B CA 1
ATOM 3858 C C . SER B 1 222 ? 16.286 27.399 95.068 1.00 34.22 222 SER B C 1
ATOM 3859 O O . SER B 1 222 ? 16.409 28.079 94.049 1.00 34.29 222 SER B O 1
ATOM 3862 N N . THR B 1 223 ? 15.124 26.867 95.442 1.00 34.19 223 THR B N 1
ATOM 3863 C CA . THR B 1 223 ? 13.908 27.036 94.641 1.00 34.20 223 THR B CA 1
ATOM 3864 C C . THR B 1 223 ? 12.707 27.491 95.474 1.00 34.26 223 THR B C 1
ATOM 3865 O O . THR B 1 223 ? 12.170 26.732 96.281 1.00 34.29 223 THR B O 1
ATOM 3869 N N . GLN B 1 224 ? 12.297 28.738 95.259 1.00 34.39 224 GLN B N 1
ATOM 3870 C CA . GLN B 1 224 ? 11.122 29.317 95.910 1.00 34.51 224 GLN B CA 1
ATOM 3871 C C . GLN B 1 224 ? 9.915 29.207 94.975 1.00 34.52 224 GLN B C 1
ATOM 3872 O O . GLN B 1 224 ? 10.087 29.041 93.767 1.00 34.60 224 GLN B O 1
ATOM 3878 N N . PRO B 1 225 ? 8.687 29.292 95.525 1.00 34.58 225 PRO B N 1
ATOM 3879 C CA . PRO B 1 225 ? 7.525 29.424 94.645 1.00 34.59 225 PRO B CA 1
ATOM 3880 C C . PRO B 1 225 ? 7.368 30.867 94.145 1.00 34.62 225 PRO B C 1
ATOM 3881 O O . PRO B 1 225 ? 8.155 31.743 94.522 1.00 34.55 225 PRO B O 1
ATOM 3885 N N . VAL B 1 226 ? 6.367 31.104 93.300 1.00 34.63 226 VAL B N 1
ATOM 3886 C CA . VAL B 1 226 ? 6.087 32.451 92.792 1.00 34.69 226 VAL B CA 1
ATOM 3887 C C . VAL B 1 226 ? 4.631 32.865 93.028 1.00 34.76 226 VAL B C 1
ATOM 3888 O O . VAL B 1 226 ? 3.737 32.015 93.096 1.00 34.81 226 VAL B O 1
ATOM 3892 N N . LYS B 1 227 ? 4.406 34.171 93.153 1.00 34.75 227 LYS B N 1
ATOM 3893 C CA . LYS B 1 227 ? 3.067 34.718 93.380 1.00 34.85 227 LYS B CA 1
ATOM 3894 C C . LYS B 1 227 ? 2.314 34.974 92.066 1.00 35.00 227 LYS B C 1
ATOM 3895 O O . LYS B 1 227 ? 2.590 34.333 91.046 1.00 34.99 227 LYS B O 1
ATOM 3901 N N . GLU B 1 228 ? 1.368 35.914 92.103 1.00 35.12 228 GLU B N 1
ATOM 3902 C CA . GLU B 1 228 ? 0.529 36.243 90.950 1.00 35.17 228 GLU B CA 1
ATOM 3903 C C . GLU B 1 228 ? 1.303 36.940 89.828 1.00 35.23 228 GLU B C 1
ATOM 3904 O O . GLU B 1 228 ? 1.588 36.332 88.794 1.00 35.20 228 GLU B O 1
ATOM 3906 N N . GLY B 1 229 ? 1.649 38.209 90.045 1.00 35.34 229 GLY B N 1
ATOM 3907 C CA . GLY B 1 229 ? 2.292 39.035 89.019 1.00 35.37 229 GLY B CA 1
ATOM 3908 C C . GLY B 1 229 ? 3.807 38.943 88.966 1.00 35.33 229 GLY B C 1
ATOM 3909 O O . GLY B 1 229 ? 4.482 39.922 88.627 1.00 35.31 229 GLY B O 1
ATOM 3910 N N . GLU B 1 230 ? 4.339 37.767 89.296 1.00 35.19 230 GLU B N 1
ATOM 3911 C CA . GLU B 1 230 ? 5.778 37.525 89.283 1.00 35.11 230 GLU B CA 1
ATOM 3912 C C . GLU B 1 230 ? 6.166 36.635 88.104 1.00 35.10 230 GLU B C 1
ATOM 3913 O O . GLU B 1 230 ? 5.343 35.863 87.606 1.00 35.05 230 GLU B O 1
ATOM 3915 N N . ASP B 1 231 ? 7.419 36.756 87.662 1.00 35.10 231 ASP B N 1
ATOM 3916 C CA . ASP B 1 231 ? 7.939 35.982 86.532 1.00 35.10 231 ASP B CA 1
ATOM 3917 C C . ASP B 1 231 ? 8.053 34.502 86.881 1.00 35.13 231 ASP B C 1
ATOM 3918 O O . ASP B 1 231 ? 8.281 34.150 88.042 1.00 35.11 231 ASP B O 1
ATOM 3920 N N . GLU B 1 232 ? 7.903 33.641 85.874 1.00 35.15 232 GLU B N 1
ATOM 3921 C CA . GLU B 1 232 ? 7.924 32.188 86.088 1.00 35.04 232 GLU B CA 1
ATOM 3922 C C . GLU B 1 232 ? 9.226 31.679 86.719 1.00 34.95 232 GLU B C 1
ATOM 3923 O O . GLU B 1 232 ? 9.225 30.671 87.427 1.00 34.89 232 GLU B O 1
ATOM 3929 N N . ARG B 1 233 ? 10.323 32.393 86.471 1.00 34.91 233 ARG B N 1
ATOM 3930 C CA . ARG B 1 233 ? 11.638 32.005 86.980 1.00 34.81 233 ARG B CA 1
ATOM 3931 C C . ARG B 1 233 ? 12.118 32.885 88.150 1.00 34.67 233 ARG B C 1
ATOM 3932 O O . ARG B 1 233 ? 13.215 32.681 88.683 1.00 34.43 233 ARG B O 1
ATOM 3940 N N . ALA B 1 234 ? 11.285 33.848 88.551 1.00 34.61 234 ALA B N 1
ATOM 3941 C CA . ALA B 1 234 ? 11.605 34.767 89.652 1.00 34.67 234 ALA B CA 1
ATOM 3942 C C . ALA B 1 234 ? 11.436 34.101 91.018 1.00 34.68 234 ALA B C 1
ATOM 3943 O O . ALA B 1 234 ? 10.740 34.619 91.895 1.00 34.63 234 ALA B O 1
ATOM 3945 N N . GLY B 1 235 ? 12.083 32.950 91.184 1.00 34.69 235 GLY B N 1
ATOM 3946 C CA . GLY B 1 235 ? 11.992 32.167 92.409 1.00 34.82 235 GLY B CA 1
ATOM 3947 C C . GLY B 1 235 ? 13.128 31.175 92.567 1.00 34.80 235 GLY B C 1
ATOM 3948 O O . GLY B 1 235 ? 13.010 30.216 93.319 1.00 34.72 235 GLY B O 1
ATOM 3949 N N . ARG B 1 236 ? 14.226 31.404 91.850 1.00 34.91 236 ARG B N 1
ATOM 3950 C CA . ARG B 1 236 ? 15.428 30.579 91.987 1.00 35.04 236 ARG B CA 1
ATOM 3951 C C . ARG B 1 236 ? 16.698 31.322 91.566 1.00 35.41 236 ARG B C 1
ATOM 3952 O O . ARG B 1 236 ? 17.477 30.842 90.735 1.00 35.64 236 ARG B O 1
ATOM 3960 N N . TRP B 1 237 ? 16.897 32.492 92.166 1.00 35.84 237 TRP B N 1
ATOM 3961 C CA . TRP B 1 237 ? 18.023 33.362 91.852 1.00 36.14 237 TRP B CA 1
ATOM 3962 C C . TRP B 1 237 ? 18.748 33.792 93.126 1.00 36.14 237 TRP B C 1
ATOM 3963 O O . TRP B 1 237 ? 18.135 34.323 94.055 1.00 36.22 237 TRP B O 1
ATOM 3974 N N . CYS B 1 245 ? 22.168 30.416 85.204 1.00 52.57 245 CYS B N 1
ATOM 3975 C CA . CYS B 1 245 ? 22.073 29.227 86.047 1.00 52.42 245 CYS B CA 1
ATOM 3976 C C . CYS B 1 245 ? 23.440 28.593 86.307 1.00 52.13 245 CYS B C 1
ATOM 3977 O O . CYS B 1 245 ? 23.770 28.259 87.449 1.00 52.30 245 CYS B O 1
ATOM 3980 N N . GLY B 1 246 ? 24.226 28.434 85.243 1.00 51.68 246 GLY B N 1
ATOM 3981 C CA . GLY B 1 246 ? 25.520 27.759 85.320 1.00 50.95 246 GLY B CA 1
ATOM 3982 C C . GLY B 1 246 ? 25.595 26.603 84.340 1.00 50.49 246 GLY B C 1
ATOM 3983 O O . GLY B 1 246 ? 26.586 26.455 83.617 1.00 50.51 246 GLY B O 1
ATOM 3984 N N . ILE B 1 247 ? 24.537 25.791 84.313 1.00 49.80 247 ILE B N 1
ATOM 3985 C CA . ILE B 1 247 ? 24.423 24.660 83.387 1.00 49.02 247 ILE B CA 1
ATOM 3986 C C . ILE B 1 247 ? 24.488 25.113 81.918 1.00 48.47 247 ILE B C 1
ATOM 3987 O O . ILE B 1 247 ? 24.968 24.375 81.058 1.00 48.52 247 ILE B O 1
ATOM 3992 N N . HIS B 1 248 ? 24.015 26.333 81.650 1.00 47.73 248 HIS B N 1
ATOM 3993 C CA . HIS B 1 248 ? 24.166 26.975 80.334 1.00 46.84 248 HIS B CA 1
ATOM 3994 C C . HIS B 1 248 ? 25.177 28.126 80.348 1.00 46.05 248 HIS B C 1
ATOM 3995 O O . HIS B 1 248 ? 25.560 28.638 79.294 1.00 46.04 248 HIS B O 1
ATOM 4002 N N . GLU B 1 249 ? 25.603 28.526 81.545 1.00 45.01 249 GLU B N 1
ATOM 4003 C CA . GLU B 1 249 ? 26.658 29.526 81.706 1.00 44.00 249 GLU B CA 1
ATOM 4004 C C . GLU B 1 249 ? 27.974 28.851 82.103 1.00 43.21 249 GLU B C 1
ATOM 4005 O O . GLU B 1 249 ? 28.695 29.330 82.984 1.00 43.27 249 GLU B O 1
ATOM 4007 N N . ALA B 1 250 ? 28.274 27.734 81.443 1.00 42.00 250 ALA B N 1
ATOM 4008 C CA . ALA B 1 250 ? 29.475 26.940 81.718 1.00 40.69 250 ALA B CA 1
ATOM 4009 C C . ALA B 1 250 ? 30.736 27.646 81.230 1.00 39.76 250 ALA B C 1
ATOM 4010 O O . ALA B 1 250 ? 31.854 27.243 81.568 1.00 39.46 250 ALA B O 1
ATOM 4012 N N . SER B 1 251 ? 30.533 28.704 80.442 1.00 38.61 251 SER B N 1
ATOM 4013 C CA . SER B 1 251 ? 31.606 29.516 79.862 1.00 37.48 251 SER B CA 1
ATOM 4014 C C . SER B 1 251 ? 32.563 30.096 80.905 1.00 36.58 251 SER B C 1
ATOM 4015 O O . SER B 1 251 ? 33.758 30.230 80.647 1.00 36.48 251 SER B O 1
ATOM 4017 N N . ARG B 1 252 ? 32.033 30.432 82.077 1.00 35.48 252 ARG B N 1
ATOM 4018 C CA . ARG B 1 252 ? 32.849 30.987 83.155 1.00 34.62 252 ARG B CA 1
ATOM 4019 C C . ARG B 1 252 ? 33.803 29.972 83.798 1.00 33.93 252 ARG B C 1
ATOM 4020 O O . ARG B 1 252 ? 34.834 30.356 84.355 1.00 33.59 252 ARG B O 1
ATOM 4028 N N . PHE B 1 253 ? 33.467 28.683 83.697 1.00 33.03 253 PHE B N 1
ATOM 4029 C CA . PHE B 1 253 ? 34.338 27.611 84.194 1.00 32.23 253 PHE B CA 1
ATOM 4030 C C . PHE B 1 253 ? 35.371 27.133 83.161 1.00 32.20 253 PHE B C 1
ATOM 4031 O O . PHE B 1 253 ? 35.907 26.026 83.274 1.00 32.14 253 PHE B O 1
ATOM 4039 N N . ALA B 1 254 ? 35.664 27.992 82.184 1.00 32.33 254 ALA B N 1
ATOM 4040 C CA . ALA B 1 254 ? 36.557 27.680 81.062 1.00 32.59 254 ALA B CA 1
ATOM 4041 C C . ALA B 1 254 ? 37.904 27.074 81.459 1.00 32.85 254 ALA B C 1
ATOM 4042 O O . ALA B 1 254 ? 38.364 26.125 80.822 1.00 32.82 254 ALA B O 1
ATOM 4044 N N . GLN B 1 255 ? 38.523 27.620 82.506 1.00 33.36 255 GLN B N 1
ATOM 4045 C CA . GLN B 1 255 ? 39.835 27.156 82.982 1.00 33.83 255 GLN B CA 1
ATOM 4046 C C . GLN B 1 255 ? 39.832 25.687 83.421 1.00 34.04 255 GLN B C 1
ATOM 4047 O O . GLN B 1 255 ? 40.878 25.035 83.421 1.00 34.07 255 GLN B O 1
ATOM 4053 N N . PHE B 1 256 ? 38.654 25.182 83.788 1.00 34.45 256 PHE B N 1
ATOM 4054 C CA . PHE B 1 256 ? 38.481 23.783 84.181 1.00 34.81 256 PHE B CA 1
ATOM 4055 C C . PHE B 1 256 ? 38.092 22.896 82.999 1.00 35.03 256 PHE B C 1
ATOM 4056 O O . PHE B 1 256 ? 38.391 21.701 82.993 1.00 35.16 256 PHE B O 1
ATOM 4064 N N . LEU B 1 257 ? 37.415 23.481 82.013 1.00 35.25 257 LEU B N 1
ATOM 4065 C CA . LEU B 1 257 ? 36.822 22.711 80.914 1.00 35.52 257 LEU B CA 1
ATOM 4066 C C . LEU B 1 257 ? 37.712 22.601 79.671 1.00 35.69 257 LEU B C 1
ATOM 4067 O O . LEU B 1 257 ? 37.549 21.676 78.877 1.00 35.51 257 LEU B O 1
ATOM 4072 N N . LYS B 1 258 ? 38.653 23.535 79.515 1.00 36.02 258 LYS B N 1
ATOM 4073 C CA . LYS B 1 258 ? 39.497 23.598 78.310 1.00 36.38 258 LYS B CA 1
ATOM 4074 C C . LYS B 1 258 ? 40.541 22.466 78.187 1.00 36.50 258 LYS B C 1
ATOM 4075 O O . LYS B 1 258 ? 41.548 22.618 77.493 1.00 36.61 258 LYS B O 1
ATOM 4081 N N . GLN B 1 259 ? 40.288 21.338 78.850 1.00 36.75 259 GLN B N 1
ATOM 4082 C CA . GLN B 1 259 ? 41.150 20.157 78.740 1.00 36.87 259 GLN B CA 1
ATOM 4083 C C . GLN B 1 259 ? 40.667 19.199 77.650 1.00 36.98 259 GLN B C 1
ATOM 4084 O O . GLN B 1 259 ? 39.480 18.874 77.566 1.00 37.16 259 GLN B O 1
ATOM 4090 N N . MET C 1 1 ? -15.990 -24.053 20.951 1.00 36.50 1 MET C N 1
ATOM 4091 C CA . MET C 1 1 ? -15.428 -22.707 20.658 1.00 36.34 1 MET C CA 1
ATOM 4092 C C . MET C 1 1 ? -14.842 -22.656 19.256 1.00 36.02 1 MET C C 1
ATOM 4093 O O . MET C 1 1 ? -13.858 -23.338 18.987 1.00 35.83 1 MET C O 1
ATOM 4098 N N . LYS C 1 2 ? -15.424 -21.839 18.372 1.00 35.55 2 LYS C N 1
ATOM 4099 C CA . LYS C 1 2 ? -14.853 -21.663 17.040 1.00 35.06 2 LYS C CA 1
ATOM 4100 C C . LYS C 1 2 ? -13.523 -20.928 17.147 1.00 34.65 2 LYS C C 1
ATOM 4101 O O . LYS C 1 2 ? -13.412 -19.926 17.844 1.00 34.42 2 LYS C O 1
ATOM 4107 N N . THR C 1 3 ? -12.504 -21.445 16.472 1.00 34.86 3 THR C N 1
ATOM 4108 C CA . THR C 1 3 ? -11.193 -20.792 16.472 1.00 35.00 3 THR C CA 1
ATOM 4109 C C . THR C 1 3 ? -10.725 -20.569 15.050 1.00 35.07 3 THR C C 1
ATOM 4110 O O . THR C 1 3 ? -11.182 -21.242 14.121 1.00 34.86 3 THR C O 1
ATOM 4114 N N . TYR C 1 4 ? -9.840 -19.592 14.891 1.00 35.32 4 TYR C N 1
ATOM 4115 C CA . TYR C 1 4 ? -9.248 -19.252 13.615 1.00 35.87 4 TYR C CA 1
ATOM 4116 C C . TYR C 1 4 ? -7.743 -19.420 13.712 1.00 36.54 4 TYR C C 1
ATOM 4117 O O . TYR C 1 4 ? -7.120 -18.953 14.674 1.00 36.39 4 TYR C O 1
ATOM 4126 N N . HIS C 1 5 ? -7.173 -20.103 12.722 1.00 37.27 5 HIS C N 1
ATOM 4127 C CA . HIS C 1 5 ? -5.738 -20.269 12.618 1.00 38.72 5 HIS C CA 1
ATOM 4128 C C . HIS C 1 5 ? -5.197 -19.279 11.608 1.00 38.96 5 HIS C C 1
ATOM 4129 O O . HIS C 1 5 ? -5.615 -19.281 10.440 1.00 40.20 5 HIS C O 1
ATOM 4136 N N . LEU C 1 6 ? -4.278 -18.436 12.066 1.00 38.20 6 LEU C N 1
ATOM 4137 C CA . LEU C 1 6 ? -3.687 -17.386 11.248 1.00 37.50 6 LEU C CA 1
ATOM 4138 C C . LEU C 1 6 ? -2.198 -17.653 10.991 1.00 36.49 6 LEU C C 1
ATOM 4139 O O . LEU C 1 6 ? -1.604 -18.550 11.598 1.00 36.14 6 LEU C O 1
ATOM 4144 N N . ASN C 1 7 ? -1.597 -16.871 10.093 1.00 35.21 7 ASN C N 1
ATOM 4145 C CA . ASN C 1 7 ? -0.149 -16.935 9.872 1.00 34.37 7 ASN C CA 1
ATOM 4146 C C . ASN C 1 7 ? 0.644 -16.682 11.167 1.00 34.03 7 ASN C C 1
ATOM 4147 O O . ASN C 1 7 ? 0.118 -16.106 12.133 1.00 33.41 7 ASN C O 1
ATOM 4152 N N . ASN C 1 8 ? 1.888 -17.157 11.186 1.00 33.50 8 ASN C N 1
ATOM 4153 C CA . ASN C 1 8 ? 2.768 -17.019 12.341 1.00 33.66 8 ASN C CA 1
ATOM 4154 C C . ASN C 1 8 ? 2.227 -17.697 13.597 1.00 33.74 8 ASN C C 1
ATOM 4155 O O . ASN C 1 8 ? 2.549 -17.277 14.710 1.00 33.35 8 ASN C O 1
ATOM 4160 N N . ASP C 1 9 ? 1.400 -18.728 13.394 1.00 34.24 9 ASP C N 1
ATOM 4161 C CA . ASP C 1 9 ? 0.918 -19.636 14.466 1.00 35.73 9 ASP C CA 1
ATOM 4162 C C . ASP C 1 9 ? -0.039 -18.991 15.486 1.00 35.48 9 ASP C C 1
ATOM 4163 O O . ASP C 1 9 ? -0.296 -19.537 16.568 1.00 34.97 9 ASP C O 1
ATOM 4168 N N . ILE C 1 10 ? -0.570 -17.836 15.111 1.00 35.59 10 ILE C N 1
ATOM 4169 C CA . ILE C 1 10 ? -1.546 -17.118 15.916 1.00 35.86 10 ILE C CA 1
ATOM 4170 C C . ILE C 1 10 ? -2.895 -17.810 15.813 1.00 35.93 10 ILE C C 1
ATOM 4171 O O . ILE C 1 10 ? -3.306 -18.225 14.733 1.00 36.55 10 ILE C O 1
ATOM 4176 N N . ILE C 1 11 ? -3.551 -17.969 16.956 1.00 36.02 11 ILE C N 1
ATOM 4177 C CA . ILE C 1 11 ? -4.905 -18.503 17.023 1.00 35.44 11 ILE C CA 1
ATOM 4178 C C . ILE C 1 11 ? -5.801 -17.468 17.687 1.00 35.19 11 ILE C C 1
ATOM 4179 O O . ILE C 1 11 ? -5.452 -16.911 18.736 1.00 35.24 11 ILE C O 1
ATOM 4184 N N . VAL C 1 12 ? -6.941 -17.199 17.059 1.00 34.18 12 VAL C N 1
ATOM 4185 C CA . VAL C 1 12 ? -7.966 -16.311 17.621 1.00 34.03 12 VAL C CA 1
ATOM 4186 C C . VAL C 1 12 ? -9.250 -17.124 17.868 1.00 33.82 12 VAL C C 1
ATOM 4187 O O . VAL C 1 12 ? -9.690 -17.864 16.976 1.00 32.45 12 VAL C O 1
ATOM 4191 N N . THR C 1 13 ? -9.833 -16.998 19.064 1.00 33.42 13 THR C N 1
ATOM 4192 C CA . THR C 1 13 ? -11.129 -17.626 19.340 1.00 33.44 13 THR C CA 1
ATOM 4193 C C . THR C 1 13 ? -12.238 -16.666 18.915 1.00 33.82 13 THR C C 1
ATOM 4194 O O . THR C 1 13 ? -12.012 -15.450 18.803 1.00 33.09 13 THR C O 1
ATOM 4198 N N . GLN C 1 14 ? -13.423 -17.219 18.662 1.00 33.84 14 GLN C N 1
ATOM 4199 C CA . GLN C 1 14 ? -14.598 -16.411 18.376 1.00 34.30 14 GLN C CA 1
ATOM 4200 C C . GLN C 1 14 ? -14.910 -15.439 19.521 1.00 34.15 14 GLN C C 1
ATOM 4201 O O . GLN C 1 14 ? -15.313 -14.309 19.269 1.00 34.27 14 GLN C O 1
ATOM 4207 N N . GLU C 1 15 ? -14.735 -15.883 20.764 1.00 34.32 15 GLU C N 1
ATOM 4208 C CA . GLU C 1 15 ? -14.905 -15.012 21.943 1.00 34.83 15 GLU C CA 1
ATOM 4209 C C . GLU C 1 15 ? -14.011 -13.768 21.896 1.00 34.25 15 GLU C C 1
ATOM 4210 O O . GLU C 1 15 ? -14.450 -12.677 22.243 1.00 34.24 15 GLU C O 1
ATOM 4216 N N . GLN C 1 16 ? -12.765 -13.940 21.475 1.00 34.36 16 GLN C N 1
ATOM 4217 C CA . GLN C 1 16 ? -11.837 -12.815 21.289 1.00 34.49 16 GLN C CA 1
ATOM 4218 C C . GLN C 1 16 ? -12.302 -11.876 20.188 1.00 34.29 16 GLN C C 1
ATOM 4219 O O . GLN C 1 1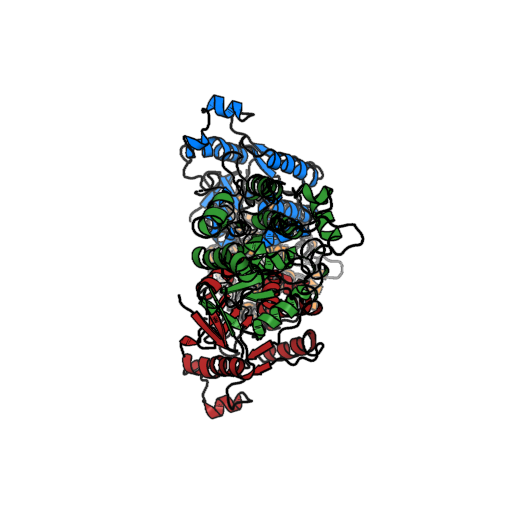6 ? -12.346 -10.672 20.400 1.00 34.97 16 GLN C O 1
ATOM 4225 N N . LEU C 1 17 ? -12.646 -12.437 19.024 1.00 33.72 17 LEU C N 1
ATOM 4226 C CA . LEU C 1 17 ? -13.154 -11.667 17.889 1.00 33.14 17 LEU C CA 1
ATOM 4227 C C . LEU C 1 17 ? -14.392 -10.840 18.246 1.00 32.66 17 LEU C C 1
ATOM 4228 O O . LEU C 1 17 ? -14.463 -9.657 17.921 1.00 32.59 17 LEU C O 1
ATOM 4233 N N . ASP C 1 18 ? -15.361 -11.473 18.903 1.00 31.69 18 ASP C N 1
ATOM 4234 C CA . ASP C 1 18 ? -16.583 -10.801 19.318 1.00 31.66 18 ASP C CA 1
ATOM 4235 C C . ASP C 1 18 ? -16.293 -9.716 20.373 1.00 31.59 18 ASP C C 1
ATOM 4236 O O . ASP C 1 18 ? -16.872 -8.641 20.338 1.00 31.68 18 ASP C O 1
ATOM 4241 N N . HIS C 1 19 ? -15.411 -10.025 21.314 1.00 31.91 19 HIS C N 1
ATOM 4242 C CA . HIS C 1 19 ? -15.003 -9.083 22.361 1.00 32.68 19 HIS C CA 1
ATOM 4243 C C . HIS C 1 19 ? -14.387 -7.823 21.757 1.00 33.08 19 HIS C C 1
ATOM 4244 O O . HIS C 1 19 ? -14.732 -6.710 22.149 1.00 33.41 19 HIS C O 1
ATOM 4251 N N . TRP C 1 20 ? -13.488 -8.007 20.796 1.00 33.80 20 TRP C N 1
ATOM 4252 C CA . TRP C 1 20 ? -12.793 -6.880 20.163 1.00 34.20 20 TRP C CA 1
ATOM 4253 C C . TRP C 1 20 ? -13.789 -5.997 19.416 1.00 35.11 20 TRP C C 1
ATOM 4254 O O . TRP C 1 20 ? -13.781 -4.793 19.593 1.00 35.86 20 TRP C O 1
ATOM 4265 N N . ASN C 1 21 ? -14.683 -6.598 18.632 1.00 35.47 21 ASN C N 1
ATOM 4266 C CA . ASN C 1 21 ? -15.711 -5.824 17.929 1.00 36.50 21 ASN C CA 1
ATOM 4267 C C . ASN C 1 21 ? -16.691 -5.076 18.847 1.00 36.71 21 ASN C C 1
ATOM 4268 O O . ASN C 1 21 ? -17.112 -3.964 18.525 1.00 36.72 21 ASN C O 1
ATOM 4273 N N . GLU C 1 22 ? -17.037 -5.685 19.983 1.00 37.56 22 GLU C N 1
ATOM 4274 C CA . GLU C 1 22 ? -17.892 -5.048 21.004 1.00 38.66 22 GLU C CA 1
ATOM 4275 C C . GLU C 1 22 ? -17.207 -3.838 21.641 1.00 38.02 22 GLU C C 1
ATOM 4276 O O . GLU C 1 22 ? -17.831 -2.801 21.841 1.00 38.69 22 GLU C O 1
ATOM 4282 N N . GLN C 1 23 ? -15.930 -3.991 21.978 1.00 37.62 23 GLN C N 1
ATOM 4283 C CA . GLN C 1 23 ? -15.152 -2.954 22.675 1.00 37.14 23 GLN C CA 1
ATOM 4284 C C . GLN C 1 23 ? -14.566 -1.856 21.769 1.00 36.63 23 GLN C C 1
ATOM 4285 O O . GLN C 1 23 ? -14.520 -0.697 22.169 1.00 36.61 23 GLN C O 1
ATOM 4291 N N . LEU C 1 24 ? -14.123 -2.206 20.563 1.00 36.51 24 LEU C N 1
ATOM 4292 C CA . LEU C 1 24 ? -13.556 -1.203 19.640 1.00 36.86 24 LEU C CA 1
ATOM 4293 C C . LEU C 1 24 ? -14.620 -0.252 19.088 1.00 37.47 24 LEU C C 1
ATOM 4294 O O . LEU C 1 24 ? -14.315 0.854 18.650 1.00 37.40 24 LEU C O 1
ATOM 4299 N N . ILE C 1 25 ? -15.874 -0.689 19.115 1.00 38.28 25 ILE C N 1
ATOM 4300 C CA . ILE C 1 25 ? -16.974 0.144 18.641 1.00 39.23 25 ILE C CA 1
ATOM 4301 C C . ILE C 1 25 ? -17.244 1.289 19.634 1.00 39.26 25 ILE C C 1
ATOM 4302 O O . ILE C 1 25 ? -17.916 2.260 19.304 1.00 39.57 25 ILE C O 1
ATOM 4307 N N . LYS C 1 26 ? -16.660 1.172 20.828 1.00 39.30 26 LYS C N 1
ATOM 4308 C CA . LYS C 1 26 ? -16.725 2.197 21.865 1.00 39.14 26 LYS C CA 1
ATOM 4309 C C . LYS C 1 26 ? -15.631 3.266 21.742 1.00 38.78 26 LYS C C 1
ATOM 4310 O O . LYS C 1 26 ? -15.762 4.356 22.310 1.00 38.68 26 LYS C O 1
ATOM 4316 N N . LEU C 1 27 ? -14.558 2.959 21.016 1.00 38.36 27 LEU C N 1
ATOM 4317 C CA . LEU C 1 27 ? -13.488 3.936 20.775 1.00 38.00 27 LEU C CA 1
ATOM 4318 C C . LEU C 1 27 ? -13.983 5.075 19.881 1.00 37.91 27 LEU C C 1
ATOM 4319 O O . LEU C 1 27 ? -14.741 4.852 18.934 1.00 37.77 27 LEU C O 1
ATOM 4324 N N . GLU C 1 28 ? -13.561 6.292 20.208 1.00 37.70 28 GLU C N 1
ATOM 4325 C CA . GLU C 1 28 ? -14.095 7.508 19.593 1.00 37.76 28 GLU C CA 1
ATOM 4326 C C . GLU C 1 28 ? -13.512 7.820 18.209 1.00 37.00 28 GLU C C 1
ATOM 4327 O O . GLU C 1 28 ? -14.164 8.463 17.386 1.00 37.16 28 GLU C O 1
ATOM 4333 N N . THR C 1 29 ? -12.287 7.373 17.952 1.00 36.17 29 THR C N 1
ATOM 4334 C CA . THR C 1 29 ? -11.576 7.791 16.739 1.00 35.34 29 THR C CA 1
ATOM 4335 C C . THR C 1 29 ? -10.917 6.616 16.022 1.00 34.68 29 THR C C 1
ATOM 4336 O O . THR C 1 29 ? -10.568 5.623 16.660 1.00 34.30 29 THR C O 1
ATOM 4340 N N . PRO C 1 30 ? -10.734 6.730 14.691 1.00 34.35 30 PRO C N 1
ATOM 4341 C CA . PRO C 1 30 ? -9.938 5.738 13.962 1.00 34.24 30 PRO C CA 1
ATOM 4342 C C . PRO C 1 30 ? -8.524 5.585 14.502 1.00 34.39 30 PRO C C 1
ATOM 4343 O O . PRO C 1 30 ? -8.005 4.468 14.530 1.00 33.95 30 PRO C O 1
ATOM 4347 N N . GLN C 1 31 ? -7.915 6.694 14.934 1.00 34.60 31 GLN C N 1
ATOM 4348 C CA . GLN C 1 31 ? -6.546 6.679 15.460 1.00 34.80 31 GLN C CA 1
ATOM 4349 C C . GLN C 1 31 ? -6.414 5.776 16.695 1.00 35.26 31 GLN C C 1
ATOM 4350 O O . GLN C 1 31 ? -5.387 5.124 16.890 1.00 35.25 31 GLN C O 1
ATOM 4356 N N . GLU C 1 32 ? -7.453 5.743 17.528 1.00 36.00 32 GLU C N 1
ATOM 4357 C CA . GLU C 1 32 ? -7.471 4.858 18.704 1.00 36.59 32 GLU C CA 1
ATOM 4358 C C . GLU C 1 32 ? -7.499 3.383 18.324 1.00 36.59 32 GLU C C 1
ATOM 4359 O O . GLU C 1 32 ? -6.784 2.570 18.910 1.00 36.56 32 GLU C O 1
ATOM 4365 N N . ILE C 1 33 ? -8.326 3.048 17.339 1.00 36.76 33 ILE C N 1
ATOM 4366 C CA . ILE C 1 33 ? -8.401 1.693 16.809 1.00 36.31 33 ILE C CA 1
ATOM 4367 C C . ILE C 1 33 ? -7.049 1.270 16.217 1.00 36.11 33 ILE C C 1
ATOM 4368 O O . ILE C 1 33 ? -6.579 0.151 16.451 1.00 36.40 33 ILE C O 1
ATOM 4373 N N . ILE C 1 34 ? -6.448 2.173 15.447 1.00 35.93 34 ILE C N 1
ATOM 4374 C CA . ILE C 1 34 ? -5.135 1.961 14.859 1.00 35.74 34 ILE C CA 1
ATOM 4375 C C . ILE C 1 34 ? -4.046 1.764 15.922 1.00 35.82 34 ILE C C 1
ATOM 4376 O O . ILE C 1 34 ? -3.235 0.842 15.804 1.00 36.00 34 ILE C O 1
ATOM 4381 N N . ALA C 1 35 ? -4.025 2.619 16.949 1.00 35.99 35 ALA C N 1
ATOM 4382 C CA . ALA C 1 35 ? -3.040 2.496 18.034 1.00 36.52 35 ALA C CA 1
ATOM 4383 C C . ALA C 1 35 ? -3.207 1.166 18.789 1.00 36.50 35 ALA C C 1
ATOM 4384 O O . ALA C 1 35 ? -2.225 0.468 19.050 1.00 36.96 35 ALA C O 1
ATOM 4386 N N . TRP C 1 36 ? -4.451 0.813 19.117 1.00 36.29 36 TRP C N 1
ATOM 4387 C CA . TRP C 1 36 ? -4.747 -0.502 19.689 1.00 36.02 36 TRP C CA 1
ATOM 4388 C C . TRP C 1 36 ? -4.172 -1.654 18.849 1.00 35.58 36 TRP C C 1
ATOM 4389 O O . TRP C 1 36 ? -3.551 -2.554 19.389 1.00 35.49 36 TRP C O 1
ATOM 4400 N N . SER C 1 37 ? -4.380 -1.615 17.537 1.00 36.26 37 SER C N 1
ATOM 4401 C CA . SER C 1 37 ? -3.937 -2.692 16.630 1.00 36.49 37 SER C CA 1
ATOM 4402 C C . SER C 1 37 ? -2.415 -2.817 16.602 1.00 36.90 37 SER C C 1
ATOM 4403 O O . SER C 1 37 ? -1.875 -3.931 16.623 1.00 37.44 37 SER C O 1
ATOM 4406 N N . ILE C 1 38 ? -1.736 -1.669 16.534 1.00 36.49 38 ILE C N 1
ATOM 4407 C CA . ILE C 1 38 ? -0.287 -1.594 16.638 1.00 37.06 38 ILE C CA 1
ATOM 4408 C C . ILE C 1 38 ? 0.221 -2.297 17.908 1.00 37.02 38 ILE C C 1
ATOM 4409 O O . ILE C 1 38 ? 1.140 -3.123 17.840 1.00 36.73 38 ILE C O 1
ATOM 4414 N N . VAL C 1 39 ? -0.379 -1.980 19.056 1.00 36.63 39 VAL C N 1
ATOM 4415 C CA . VAL C 1 39 ? 0.046 -2.587 20.323 1.00 36.40 39 VAL C CA 1
ATOM 4416 C C . VAL C 1 39 ? -0.233 -4.100 20.376 1.00 36.52 39 VAL C C 1
ATOM 4417 O O . VAL C 1 39 ? 0.566 -4.871 20.916 1.00 36.62 39 VAL C O 1
ATOM 4421 N N . THR C 1 40 ? -1.358 -4.501 19.796 1.00 36.25 40 THR C N 1
ATOM 4422 C CA . THR C 1 40 ? -1.912 -5.854 19.938 1.00 36.72 40 THR C CA 1
ATOM 4423 C C . THR C 1 40 ? -1.314 -6.880 18.960 1.00 37.03 40 THR C C 1
ATOM 4424 O O . THR C 1 40 ? -1.047 -8.032 19.359 1.00 36.48 40 THR C O 1
ATOM 4428 N N . PHE C 1 41 ? -1.080 -6.469 17.712 1.00 36.45 41 PHE C N 1
ATOM 4429 C CA . PHE C 1 41 ? -0.699 -7.440 16.669 1.00 36.90 41 PHE C CA 1
ATOM 4430 C C . PHE C 1 41 ? 0.710 -7.322 16.140 1.00 36.51 41 PHE C C 1
ATOM 4431 O O . PHE C 1 41 ? 1.099 -6.264 15.623 1.00 36.79 41 PHE C O 1
ATOM 4439 N N . PRO C 1 42 ? 1.496 -8.401 16.295 1.00 35.87 42 PRO C N 1
ATOM 4440 C CA . PRO C 1 42 ? 2.740 -8.476 15.557 1.00 35.89 42 PRO C CA 1
ATOM 4441 C C . PRO C 1 42 ? 2.427 -8.813 14.100 1.00 35.50 42 PRO C C 1
ATOM 4442 O O . PRO C 1 42 ? 1.322 -9.280 13.790 1.00 35.17 42 PRO C O 1
ATOM 4446 N N . HIS C 1 43 ? 3.390 -8.562 13.220 1.00 35.26 43 HIS C N 1
ATOM 4447 C CA . HIS C 1 43 ? 3.233 -8.825 11.790 1.00 34.49 43 HIS C CA 1
ATOM 4448 C C . HIS C 1 43 ? 2.015 -8.102 11.225 1.00 33.81 43 HIS C C 1
ATOM 4449 O O . HIS C 1 43 ? 1.227 -8.674 10.456 1.00 34.09 43 HIS C O 1
ATOM 4456 N N . LEU C 1 44 ? 1.874 -6.850 11.634 1.00 33.08 44 LEU C N 1
ATOM 4457 C CA . LEU C 1 44 ? 0.815 -5.964 11.174 1.00 33.01 44 LEU C CA 1
ATOM 4458 C C . LEU C 1 44 ? 1.289 -5.129 9.996 1.00 33.42 44 LEU C C 1
ATOM 4459 O O . LEU C 1 44 ? 2.290 -4.407 10.078 1.00 33.09 44 LEU C O 1
ATOM 4464 N N . PHE C 1 45 ? 0.554 -5.241 8.901 1.00 33.88 45 PHE C N 1
ATOM 4465 C CA . PHE C 1 45 ? 0.809 -4.473 7.706 1.00 34.76 45 PHE C CA 1
ATOM 4466 C C . PHE C 1 45 ? -0.436 -3.649 7.348 1.00 35.24 45 PHE C C 1
ATOM 4467 O O . PHE C 1 45 ? -1.502 -3.816 7.945 1.00 35.08 45 PHE C O 1
ATOM 4475 N N . GLN C 1 46 ? -0.285 -2.767 6.366 1.00 35.82 46 GLN C N 1
ATOM 4476 C CA . GLN C 1 46 ? -1.429 -2.123 5.723 1.00 36.50 46 GLN C CA 1
ATOM 4477 C C . GLN C 1 46 ? -1.487 -2.584 4.278 1.00 36.52 46 GLN C C 1
ATOM 4478 O O . GLN C 1 46 ? -0.458 -2.751 3.630 1.00 36.67 46 GLN C O 1
ATOM 4484 N N . THR C 1 47 ? -2.694 -2.821 3.794 1.00 36.52 47 THR C N 1
ATOM 4485 C CA . THR C 1 47 ? -2.917 -3.102 2.389 1.00 36.80 47 THR C CA 1
ATOM 4486 C C . THR C 1 47 ? -3.680 -1.902 1.792 1.00 36.31 47 THR C C 1
ATOM 4487 O O . THR C 1 47 ? -4.582 -1.353 2.447 1.00 35.86 47 THR C O 1
ATOM 4491 N N . THR C 1 48 ? -3.290 -1.458 0.594 1.00 35.95 48 THR C N 1
ATOM 4492 C CA . THR C 1 48 ? -3.937 -0.310 -0.050 1.00 35.66 48 THR C CA 1
ATOM 4493 C C . THR C 1 48 ? -3.898 -0.366 -1.578 1.00 35.92 48 THR C C 1
ATOM 4494 O O . THR C 1 48 ? -2.947 -0.882 -2.168 1.00 35.69 48 THR C O 1
ATOM 4498 N N . ALA C 1 49 ? -4.937 0.176 -2.208 1.00 36.07 49 ALA C N 1
ATOM 4499 C CA . ALA C 1 49 ? -4.906 0.496 -3.639 1.00 35.92 49 ALA C CA 1
ATOM 4500 C C . ALA C 1 49 ? -4.753 2.004 -3.823 1.00 35.81 49 ALA C C 1
ATOM 4501 O O . ALA C 1 49 ? -4.983 2.542 -4.927 1.00 35.72 49 ALA C O 1
ATOM 4503 N N . PHE C 1 50 ? -4.396 2.685 -2.734 1.00 35.25 50 PHE C N 1
ATOM 4504 C CA . PHE C 1 50 ? -4.275 4.155 -2.700 1.00 34.47 50 PHE C CA 1
ATOM 4505 C C . PHE C 1 50 ? -5.613 4.873 -2.926 1.00 34.48 50 PHE C C 1
ATOM 4506 O O . PHE C 1 50 ? -5.670 5.993 -3.454 1.00 33.92 50 PHE C O 1
ATOM 4514 N N . GLY C 1 51 ? -6.690 4.211 -2.511 1.00 34.68 51 GLY C N 1
ATOM 4515 C CA . GLY C 1 51 ? -7.996 4.844 -2.428 1.00 34.59 51 GLY C CA 1
ATOM 4516 C C . GLY C 1 51 ? -7.943 5.861 -1.303 1.00 35.37 51 GLY C C 1
ATOM 4517 O O . GLY C 1 51 ? -7.080 5.780 -0.412 1.00 35.00 51 GLY C O 1
ATOM 4518 N N . LEU C 1 52 ? -8.856 6.828 -1.342 1.00 35.64 52 LEU C N 1
ATOM 4519 C CA . LEU C 1 52 ? -8.873 7.923 -0.363 1.00 36.06 52 LEU C CA 1
ATOM 4520 C C . LEU C 1 52 ? -8.824 7.491 1.096 1.00 36.20 52 LEU C C 1
ATOM 4521 O O . LEU C 1 52 ? -8.138 8.126 1.921 1.00 35.79 52 LEU C O 1
ATOM 4526 N N . THR C 1 53 ? -9.596 6.453 1.420 1.00 36.28 53 THR C N 1
ATOM 4527 C CA . THR C 1 53 ? -9.717 5.983 2.800 1.00 36.44 53 THR C CA 1
ATOM 4528 C C . THR C 1 53 ? -8.376 5.472 3.315 1.00 36.05 53 THR C C 1
ATOM 4529 O O . THR C 1 53 ? -7.984 5.792 4.440 1.00 36.26 53 THR C O 1
ATOM 4533 N N . GLY C 1 54 ? -7.682 4.692 2.484 1.00 35.43 54 GLY C N 1
ATOM 4534 C CA . GLY C 1 54 ? -6.384 4.118 2.842 1.00 34.93 54 GLY C CA 1
ATOM 4535 C C . GLY C 1 54 ? -5.284 5.152 2.990 1.00 35.03 54 GLY C C 1
ATOM 4536 O O . GLY C 1 54 ? -4.383 4.989 3.818 1.00 35.74 54 GLY C O 1
ATOM 4537 N N . LEU C 1 55 ? -5.360 6.218 2.195 1.00 34.78 55 LEU C N 1
ATOM 4538 C CA . LEU C 1 55 ? -4.432 7.350 2.288 1.00 35.22 55 LEU C CA 1
ATOM 4539 C C . LEU C 1 55 ? -4.542 8.067 3.635 1.00 35.01 55 LEU C C 1
ATOM 4540 O O . LEU C 1 55 ? -3.526 8.498 4.199 1.00 34.95 55 LEU C O 1
ATOM 4545 N N . VAL C 1 56 ? -5.775 8.199 4.133 1.00 34.91 56 VAL C N 1
ATOM 4546 C CA . VAL C 1 56 ? -6.025 8.680 5.499 1.00 35.12 56 VAL C CA 1
ATOM 4547 C C . VAL C 1 56 ? -5.303 7.797 6.547 1.00 35.41 56 VAL C C 1
ATOM 4548 O O . VAL C 1 56 ? -4.650 8.315 7.468 1.00 36.29 56 VAL C O 1
ATOM 4552 N N . THR C 1 57 ? -5.430 6.479 6.402 1.00 35.75 57 THR C N 1
ATOM 4553 C CA . THR C 1 57 ? -4.779 5.504 7.301 1.00 36.41 57 THR C CA 1
ATOM 4554 C C . THR C 1 57 ? -3.260 5.631 7.238 1.00 36.38 57 THR C C 1
ATOM 4555 O O . THR C 1 57 ? -2.602 5.623 8.273 1.00 36.93 57 THR C O 1
ATOM 4559 N N . ILE C 1 58 ? -2.716 5.775 6.030 1.00 35.90 58 ILE C N 1
ATOM 4560 C CA . ILE C 1 58 ? -1.277 5.995 5.857 1.00 35.61 58 ILE C CA 1
ATOM 4561 C C . ILE C 1 58 ? -0.811 7.209 6.668 1.00 35.30 58 ILE C C 1
ATOM 4562 O O . ILE C 1 58 ? 0.185 7.134 7.395 1.00 34.82 58 ILE C O 1
ATOM 4567 N N . ASP C 1 59 ? -1.538 8.320 6.539 1.00 35.00 59 ASP C N 1
ATOM 4568 C CA . ASP C 1 59 ? -1.154 9.558 7.199 1.00 35.30 59 ASP C CA 1
ATOM 4569 C C . ASP C 1 59 ? -1.338 9.433 8.716 1.00 35.64 59 ASP C C 1
ATOM 4570 O O . ASP C 1 59 ? -0.516 9.922 9.488 1.00 36.23 59 ASP C O 1
ATOM 4575 N N . MET C 1 60 ? -2.410 8.774 9.140 1.00 36.01 60 MET C N 1
ATOM 4576 C CA . MET C 1 60 ? -2.620 8.548 10.568 1.00 36.28 60 MET C CA 1
ATOM 4577 C C . MET C 1 60 ? -1.513 7.691 11.143 1.00 36.32 60 MET C C 1
ATOM 4578 O O . MET C 1 60 ? -1.034 7.964 12.241 1.00 36.70 60 MET C O 1
ATOM 4583 N N . LEU C 1 61 ? -1.122 6.653 10.400 1.00 36.19 61 LEU C N 1
ATOM 4584 C CA . LEU C 1 61 ? -0.027 5.771 10.799 1.00 35.91 61 LEU C CA 1
ATOM 4585 C C . LEU C 1 61 ? 1.311 6.498 10.881 1.00 35.79 61 LEU C C 1
ATOM 4586 O O . LEU C 1 61 ? 2.111 6.209 11.768 1.00 36.44 61 LEU C O 1
ATOM 4591 N N . SER C 1 62 ? 1.561 7.416 9.945 1.00 35.58 62 SER C N 1
ATOM 4592 C CA . SER C 1 62 ? 2.807 8.189 9.922 1.00 35.45 62 SER C CA 1
ATOM 4593 C C . SER C 1 62 ? 2.956 9.052 11.181 1.00 35.73 62 SER C C 1
ATOM 4594 O O . SER C 1 62 ? 4.034 9.100 11.779 1.00 35.73 62 SER C O 1
ATOM 4597 N N . LYS C 1 63 ? 1.866 9.713 11.581 1.00 36.16 63 LYS C N 1
ATOM 4598 C CA . LYS C 1 63 ? 1.835 10.511 12.814 1.00 36.82 63 LYS C CA 1
ATOM 4599 C C . LYS C 1 63 ? 2.006 9.623 14.055 1.00 36.58 63 LYS C C 1
ATOM 4600 O O . LYS C 1 63 ? 2.732 9.980 14.975 1.00 36.60 63 LYS C O 1
ATOM 4606 N N . LEU C 1 64 ? 1.342 8.468 14.056 1.00 36.43 64 LEU C N 1
ATOM 4607 C CA . LEU C 1 64 ? 1.458 7.501 15.148 1.00 36.67 64 LEU C CA 1
ATOM 4608 C C . LEU C 1 64 ? 2.840 6.826 15.257 1.00 36.28 64 LEU C C 1
ATOM 4609 O O . LEU C 1 64 ? 3.246 6.425 16.346 1.00 36.14 64 LEU C O 1
ATOM 4614 N N . SER C 1 65 ? 3.545 6.710 14.132 1.00 36.25 65 SER C N 1
ATOM 4615 C CA . SER C 1 65 ? 4.843 6.019 14.060 1.00 36.16 65 SER C CA 1
ATOM 4616 C C . SER C 1 65 ? 5.927 6.704 14.883 1.00 36.51 65 SER C C 1
ATOM 4617 O O . SER C 1 65 ? 6.919 6.072 15.254 1.00 36.71 65 SER C O 1
ATOM 4620 N N . GLU C 1 66 ? 5.733 7.994 15.158 1.00 36.49 66 GLU C N 1
ATOM 4621 C CA . GLU C 1 66 ? 6.633 8.751 16.012 1.00 36.55 66 GLU C CA 1
ATOM 4622 C C . GLU C 1 66 ? 6.637 8.147 17.415 1.00 36.67 66 GLU C C 1
ATOM 4623 O O . GLU C 1 66 ? 7.681 8.076 18.058 1.00 36.67 66 GLU C O 1
ATOM 4625 N N . LYS C 1 67 ? 5.467 7.701 17.874 1.00 36.49 67 LYS C N 1
ATOM 4626 C CA . LYS C 1 67 ? 5.352 7.032 19.162 1.00 36.31 67 LYS C CA 1
ATOM 4627 C C . LYS C 1 67 ? 5.697 5.551 19.025 1.00 35.92 67 LYS C C 1
ATOM 4628 O O . LYS C 1 67 ? 6.530 5.027 19.763 1.00 36.03 67 LYS C O 1
ATOM 4634 N N . TYR C 1 68 ? 5.053 4.886 18.069 1.00 35.24 68 TYR C N 1
ATOM 4635 C CA . TYR C 1 68 ? 5.198 3.457 17.890 1.00 35.18 68 TYR C CA 1
ATOM 4636 C C . TYR C 1 68 ? 6.186 3.171 16.770 1.00 35.21 68 TYR C C 1
ATOM 4637 O O . TYR C 1 68 ? 7.381 3.396 16.931 1.00 35.27 68 TYR C O 1
ATOM 4646 N N . TYR C 1 69 ? 5.680 2.693 15.635 1.00 35.17 69 TYR C N 1
ATOM 4647 C CA . TYR C 1 69 ? 6.501 2.417 14.463 1.00 35.54 69 TYR C CA 1
ATOM 4648 C C . TYR C 1 69 ? 5.583 2.446 13.227 1.00 35.30 69 TYR C C 1
ATOM 4649 O O . TYR C 1 69 ? 4.358 2.522 13.367 1.00 35.46 69 TYR C O 1
ATOM 4658 N N . MET C 1 70 ? 6.166 2.393 12.029 1.00 35.25 70 MET C N 1
ATOM 4659 C CA . MET C 1 70 ? 5.391 2.485 10.784 1.00 35.11 70 MET C CA 1
ATOM 4660 C C . MET C 1 70 ? 5.156 1.113 10.159 1.00 35.00 70 MET C C 1
ATOM 4661 O O . MET C 1 70 ? 6.092 0.528 9.607 1.00 34.80 70 MET C O 1
ATOM 4666 N N . PRO C 1 71 ? 3.914 0.589 10.255 1.00 34.44 71 PRO C N 1
ATOM 4667 C CA . PRO C 1 71 ? 3.624 -0.671 9.572 1.00 34.43 71 PRO C CA 1
ATOM 4668 C C . PRO C 1 71 ? 3.875 -0.561 8.077 1.00 34.49 71 PRO C C 1
ATOM 4669 O O . PRO C 1 71 ? 3.463 0.415 7.442 1.00 34.55 71 PRO C O 1
ATOM 4673 N N . GLU C 1 72 ? 4.563 -1.558 7.539 1.00 34.51 72 GLU C N 1
ATOM 4674 C CA . GLU C 1 72 ? 4.822 -1.657 6.114 1.00 35.10 72 GLU C CA 1
ATOM 4675 C C . GLU C 1 72 ? 3.552 -1.760 5.260 1.00 34.75 72 GLU C C 1
ATOM 4676 O O . GLU C 1 72 ? 2.525 -2.273 5.701 1.00 34.68 72 GLU C O 1
ATOM 4682 N N . LEU C 1 73 ? 3.651 -1.270 4.033 1.00 34.62 73 LEU C N 1
ATOM 4683 C CA . LEU C 1 73 ? 2.526 -1.180 3.132 1.00 35.05 73 LEU C CA 1
ATOM 4684 C C . LEU C 1 73 ? 2.636 -2.189 1.979 1.00 35.08 73 LEU C C 1
ATOM 4685 O O . LEU C 1 73 ? 3.709 -2.380 1.399 1.00 34.17 73 LEU C O 1
ATOM 4690 N N . LEU C 1 74 ? 1.509 -2.835 1.679 1.00 35.03 74 LEU C N 1
ATOM 4691 C CA . LEU C 1 74 ? 1.404 -3.767 0.572 1.00 35.64 74 LEU C CA 1
ATOM 4692 C C . LEU C 1 74 ? 0.405 -3.261 -0.467 1.00 36.10 74 LEU C C 1
ATOM 4693 O O . LEU C 1 74 ? -0.753 -2.958 -0.138 1.00 36.48 74 LEU C O 1
ATOM 4698 N N . PHE C 1 75 ? 0.868 -3.205 -1.716 1.00 36.29 75 PHE C N 1
ATOM 4699 C CA . PHE C 1 75 ? 0.078 -2.817 -2.881 1.00 35.85 75 PHE C CA 1
ATOM 4700 C C . PHE C 1 75 ? 0.064 -3.997 -3.829 1.00 36.11 75 PHE C C 1
ATOM 4701 O O . PHE C 1 75 ? 1.117 -4.565 -4.131 1.00 36.19 75 PHE C O 1
ATOM 4709 N N . ILE C 1 76 ? -1.121 -4.395 -4.283 1.00 35.93 76 ILE C N 1
ATOM 4710 C CA . ILE C 1 76 ? -1.194 -5.368 -5.370 1.00 35.72 76 ILE C CA 1
ATOM 4711 C C . ILE C 1 76 ? -1.274 -4.617 -6.693 1.00 35.58 76 ILE C C 1
ATOM 4712 O O . ILE C 1 76 ? -2.249 -3.906 -6.975 1.00 35.52 76 ILE C O 1
ATOM 4717 N N . ASP C 1 77 ? -0.224 -4.748 -7.489 1.00 34.90 77 ASP C N 1
ATOM 4718 C CA . ASP C 1 77 ? -0.231 -4.159 -8.807 1.00 35.29 77 ASP C CA 1
ATOM 4719 C C . ASP C 1 77 ? -0.771 -5.227 -9.748 1.00 34.81 77 ASP C C 1
ATOM 4720 O O . ASP C 1 77 ? -0.033 -6.128 -10.151 1.00 33.55 77 ASP C O 1
ATOM 4725 N N . THR C 1 78 ? -2.064 -5.114 -10.070 1.00 34.35 78 THR C N 1
ATOM 4726 C CA . THR C 1 78 ? -2.760 -6.028 -10.999 1.00 34.63 78 THR C CA 1
ATOM 4727 C C . THR C 1 78 ? -2.251 -5.892 -12.439 1.00 34.70 78 THR C C 1
ATOM 4728 O O . THR C 1 78 ? -2.630 -6.683 -13.305 1.00 35.51 78 THR C O 1
ATOM 4732 N N . LEU C 1 79 ? -1.416 -4.876 -12.684 1.00 33.99 79 LEU C N 1
ATOM 4733 C CA . LEU C 1 79 ? -0.912 -4.499 -14.009 1.00 33.97 79 LEU C CA 1
ATOM 4734 C C . LEU C 1 79 ? -1.933 -3.761 -14.885 1.00 34.06 79 LEU C C 1
ATOM 4735 O O . LEU C 1 79 ? -1.651 -3.436 -16.033 1.00 34.33 79 LEU C O 1
ATOM 4740 N N . HIS C 1 80 ? -3.106 -3.470 -14.325 1.00 34.74 80 HIS C N 1
ATOM 4741 C CA . HIS C 1 80 ? -4.193 -2.866 -15.081 1.00 34.29 80 HIS C CA 1
ATOM 4742 C C . HIS C 1 80 ? -4.733 -1.642 -14.345 1.00 34.79 80 HIS C C 1
ATOM 4743 O O . HIS C 1 80 ? -5.884 -1.228 -14.550 1.00 34.83 80 HIS C O 1
ATOM 4750 N N . HIS C 1 81 ? -3.884 -1.071 -13.489 1.00 34.52 81 HIS C N 1
ATOM 4751 C CA . HIS C 1 81 ? -4.142 0.204 -12.830 1.00 34.17 81 HIS C CA 1
ATOM 4752 C C . HIS C 1 81 ? -4.093 1.373 -13.821 1.00 33.93 81 HIS C C 1
ATOM 4753 O O . HIS C 1 81 ? -3.463 1.288 -14.864 1.00 33.44 81 HIS C O 1
ATOM 4760 N N . PHE C 1 82 ? -4.772 2.460 -13.473 1.00 33.58 82 PHE C N 1
ATOM 4761 C CA . PHE C 1 82 ? -4.578 3.737 -14.131 1.00 33.68 82 PHE C CA 1
ATOM 4762 C C . PHE C 1 82 ? -3.156 4.234 -13.855 1.00 34.17 82 PHE C C 1
ATOM 4763 O O . PHE C 1 82 ? -2.650 4.070 -12.742 1.00 33.85 82 PHE C O 1
ATOM 4771 N N . PRO C 1 83 ? -2.509 4.862 -14.856 1.00 34.75 83 PRO C N 1
ATOM 4772 C CA . PRO C 1 83 ? -1.165 5.368 -14.601 1.00 34.94 83 PRO C CA 1
ATOM 4773 C C . PRO C 1 83 ? -1.147 6.378 -13.446 1.00 35.04 83 PRO C C 1
ATOM 4774 O O . PRO C 1 83 ? -0.160 6.460 -12.722 1.00 35.22 83 PRO C O 1
ATOM 4778 N N . GLN C 1 84 ? -2.244 7.112 -13.273 1.00 35.02 84 GLN C N 1
ATOM 4779 C CA . GLN C 1 84 ? -2.381 8.086 -12.195 1.00 35.06 84 GLN C CA 1
ATOM 4780 C C . GLN C 1 84 ? -2.335 7.445 -10.805 1.00 35.35 84 GLN C C 1
ATOM 4781 O O . GLN C 1 84 ? -1.934 8.094 -9.847 1.00 35.59 84 GLN C O 1
ATOM 4787 N N . THR C 1 85 ? -2.777 6.194 -10.701 1.00 35.45 85 THR C N 1
ATOM 4788 C CA . THR C 1 85 ? -2.715 5.437 -9.451 1.00 36.45 85 THR C CA 1
ATOM 4789 C C . THR C 1 85 ? -1.268 5.153 -9.089 1.00 36.53 85 THR C C 1
ATOM 4790 O O . THR C 1 85 ? -0.889 5.273 -7.928 1.00 37.67 85 THR C O 1
ATOM 4794 N N . LEU C 1 86 ? -0.472 4.796 -10.095 1.00 36.57 86 LEU C N 1
ATOM 4795 C CA . LEU C 1 86 ? 0.951 4.505 -9.919 1.00 36.98 86 LEU C CA 1
ATOM 4796 C C . LEU C 1 86 ? 1.771 5.791 -9.687 1.00 36.81 86 LEU C C 1
ATOM 4797 O O . LEU C 1 86 ? 2.759 5.778 -8.957 1.00 37.02 86 LEU C O 1
ATOM 4802 N N . THR C 1 87 ? 1.352 6.896 -10.303 1.00 35.92 87 THR C N 1
ATOM 4803 C CA . THR C 1 87 ? 1.916 8.215 -10.005 1.00 35.75 87 THR C CA 1
ATOM 4804 C C . THR C 1 87 ? 1.743 8.520 -8.516 1.00 35.40 87 THR C C 1
ATOM 4805 O O . THR C 1 87 ? 2.698 8.896 -7.836 1.00 35.09 87 THR C O 1
ATOM 4809 N N . LEU C 1 88 ? 0.519 8.329 -8.024 1.00 34.93 88 LEU C N 1
ATOM 4810 C CA . LEU C 1 88 ? 0.200 8.513 -6.614 1.00 34.77 88 LEU C CA 1
ATOM 4811 C C . LEU C 1 88 ? 1.005 7.563 -5.705 1.00 35.22 88 LEU C C 1
ATOM 4812 O O . LEU C 1 88 ? 1.524 7.981 -4.669 1.00 34.95 88 LEU C O 1
ATOM 4817 N N . LYS C 1 89 ? 1.118 6.302 -6.110 1.00 35.53 89 LYS C N 1
ATOM 4818 C CA . LYS C 1 89 ? 1.941 5.329 -5.392 1.00 36.15 89 LYS C CA 1
ATOM 4819 C C . LYS C 1 89 ? 3.344 5.878 -5.103 1.00 36.31 89 LYS C C 1
ATOM 4820 O O . LYS C 1 89 ? 3.794 5.855 -3.954 1.00 36.35 89 LYS C O 1
ATOM 4826 N N . ASN C 1 90 ? 4.017 6.382 -6.140 1.00 36.75 90 ASN C N 1
ATOM 4827 C CA . ASN C 1 90 ? 5.346 6.982 -6.005 1.00 37.29 90 ASN C CA 1
ATOM 4828 C C . ASN C 1 90 ? 5.389 8.224 -5.118 1.00 36.84 90 ASN C C 1
ATOM 4829 O O . ASN C 1 90 ? 6.294 8.368 -4.316 1.00 37.23 90 ASN C O 1
ATOM 4834 N N . GLU C 1 91 ? 4.416 9.118 -5.256 1.00 36.83 91 GLU C N 1
ATOM 4835 C CA . GLU C 1 91 ? 4.301 10.283 -4.357 1.00 36.77 91 GLU C CA 1
ATOM 4836 C C . GLU C 1 91 ? 4.195 9.869 -2.888 1.00 35.66 91 GLU C C 1
ATOM 4837 O O . GLU C 1 91 ? 4.860 10.440 -2.032 1.00 34.97 91 GLU C O 1
ATOM 4843 N N . ILE C 1 92 ? 3.351 8.873 -2.616 1.00 35.04 92 ILE C N 1
ATOM 4844 C CA . ILE C 1 92 ? 3.187 8.310 -1.280 1.00 34.78 92 ILE C CA 1
ATOM 4845 C C . ILE C 1 92 ? 4.478 7.655 -0.752 1.00 34.88 92 ILE C C 1
ATOM 4846 O O . ILE C 1 92 ? 4.885 7.914 0.390 1.00 34.37 92 ILE C O 1
ATOM 4851 N N . GLU C 1 93 ? 5.137 6.839 -1.580 1.00 34.85 93 GLU C N 1
ATOM 4852 C CA . GLU C 1 93 ? 6.405 6.241 -1.172 1.00 35.34 93 GLU C CA 1
ATOM 4853 C C . GLU C 1 93 ? 7.406 7.300 -0.703 1.00 35.80 93 GLU C C 1
ATOM 4854 O O . GLU C 1 93 ? 8.008 7.155 0.359 1.00 35.73 93 GLU C O 1
ATOM 4860 N N . LYS C 1 94 ? 7.570 8.362 -1.490 1.00 36.05 94 LYS C N 1
ATOM 4861 C CA . LYS C 1 94 ? 8.573 9.391 -1.204 1.00 37.05 94 LYS C CA 1
ATOM 4862 C C . LYS C 1 94 ? 8.226 10.231 0.034 1.00 36.83 94 LYS C C 1
ATOM 4863 O O . LYS C 1 94 ? 9.112 10.592 0.803 1.00 36.90 94 LYS C O 1
ATOM 4869 N N . LYS C 1 95 ? 6.939 10.505 0.232 1.00 36.68 95 LYS C N 1
ATOM 4870 C CA . LYS C 1 95 ? 6.487 11.350 1.336 1.00 36.81 95 LYS C CA 1
ATOM 4871 C C . LYS C 1 95 ? 6.469 10.630 2.688 1.00 36.52 95 LYS C C 1
ATOM 4872 O O . LYS C 1 95 ? 6.883 11.203 3.697 1.00 37.16 95 LYS C O 1
ATOM 4878 N N . TYR C 1 96 ? 6.010 9.383 2.696 1.00 36.14 96 TYR C N 1
ATOM 4879 C CA . TYR C 1 96 ? 5.723 8.646 3.939 1.00 35.61 96 TYR C CA 1
ATOM 4880 C C . TYR C 1 96 ? 6.629 7.448 4.218 1.00 35.62 96 TYR C C 1
ATOM 4881 O O . TYR C 1 96 ? 6.764 7.022 5.369 1.00 35.40 96 TYR C O 1
ATOM 4890 N N . TYR C 1 97 ? 7.226 6.875 3.179 1.00 35.45 97 TYR C N 1
ATOM 4891 C CA . TYR C 1 97 ? 7.966 5.628 3.365 1.00 35.11 97 TYR C CA 1
ATOM 4892 C C . TYR C 1 97 ? 9.477 5.793 3.234 1.00 35.53 97 TYR C C 1
ATOM 4893 O O . TYR C 1 97 ? 10.225 5.391 4.129 1.00 35.01 97 TYR C O 1
ATOM 4902 N N . GLN C 1 98 ? 9.911 6.422 2.146 1.00 35.93 98 GLN C N 1
ATOM 4903 C CA . GLN C 1 98 ? 11.320 6.783 1.958 1.00 37.12 98 GLN C CA 1
ATOM 4904 C C . GLN C 1 98 ? 11.975 7.428 3.197 1.00 37.03 98 GLN C C 1
ATOM 4905 O O . GLN C 1 98 ? 13.031 6.957 3.631 1.00 37.34 98 GLN C O 1
ATOM 4911 N N . PRO C 1 99 ? 11.354 8.486 3.782 1.00 37.09 99 PRO C N 1
ATOM 4912 C CA . PRO C 1 99 ? 11.944 9.129 4.966 1.00 37.26 99 PRO C CA 1
ATOM 4913 C C . PRO C 1 99 ? 12.119 8.206 6.172 1.00 37.49 99 PRO C C 1
ATOM 4914 O O . PRO C 1 99 ? 12.930 8.501 7.058 1.00 37.52 99 PRO C O 1
ATOM 4918 N N . LYS C 1 100 ? 11.367 7.107 6.198 1.00 37.10 100 LYS C N 1
ATOM 4919 C CA . LYS C 1 100 ? 11.438 6.132 7.277 1.00 37.17 100 LYS C CA 1
ATOM 4920 C C . LYS C 1 100 ? 12.256 4.914 6.866 1.00 37.41 100 LYS C C 1
ATOM 4921 O O . LYS C 1 100 ? 12.139 3.856 7.479 1.00 37.16 100 LYS C O 1
ATOM 4927 N N . ASN C 1 101 ? 13.098 5.083 5.843 1.00 37.80 101 ASN C N 1
ATOM 4928 C CA . ASN C 1 101 ? 13.858 3.983 5.220 1.00 38.15 101 ASN C CA 1
ATOM 4929 C C . ASN C 1 101 ? 13.012 2.738 4.892 1.00 37.84 101 ASN C C 1
ATOM 4930 O O . ASN C 1 101 ? 13.433 1.597 5.117 1.00 37.72 101 ASN C O 1
ATOM 4935 N N . GLN C 1 102 ? 11.819 2.971 4.359 1.00 37.41 102 GLN C N 1
ATOM 4936 C CA . GLN C 1 102 ? 10.973 1.882 3.881 1.00 37.35 102 GLN C CA 1
ATOM 4937 C C . GLN C 1 102 ? 10.696 2.000 2.390 1.00 37.42 102 GLN C C 1
ATOM 4938 O O . GLN C 1 102 ? 10.769 3.080 1.810 1.00 37.07 102 GLN C O 1
ATOM 4944 N N . THR C 1 103 ? 10.364 0.878 1.768 1.00 37.79 103 THR C N 1
ATOM 4945 C CA . THR C 1 103 ? 9.761 0.931 0.447 1.00 37.95 103 THR C CA 1
ATOM 4946 C C . THR C 1 103 ? 8.412 0.230 0.512 1.00 38.05 103 THR C C 1
ATOM 4947 O O . THR C 1 103 ? 8.184 -0.640 1.371 1.00 37.95 103 THR C O 1
ATOM 4951 N N . ILE C 1 104 ? 7.500 0.649 -0.361 1.00 37.38 104 ILE C N 1
ATOM 4952 C CA . ILE C 1 104 ? 6.215 -0.009 -0.476 1.00 36.80 104 ILE C CA 1
ATOM 4953 C C . ILE C 1 104 ? 6.425 -1.383 -1.107 1.00 37.12 104 ILE C C 1
ATOM 4954 O O . ILE C 1 104 ? 7.183 -1.511 -2.080 1.00 37.10 104 ILE C O 1
ATOM 4959 N N . HIS C 1 105 ? 5.791 -2.401 -0.521 1.00 36.72 105 HIS C N 1
ATOM 4960 C CA . HIS C 1 105 ? 5.790 -3.749 -1.089 1.00 36.51 105 HIS C CA 1
ATOM 4961 C C . HIS C 1 105 ? 4.780 -3.819 -2.215 1.00 36.24 105 HIS C C 1
ATOM 4962 O O . HIS C 1 105 ? 3.616 -3.456 -2.047 1.00 36.57 105 HIS C O 1
ATOM 4969 N N . VAL C 1 106 ? 5.226 -4.319 -3.353 1.00 36.18 106 VAL C N 1
ATOM 4970 C CA . VAL C 1 106 ? 4.399 -4.396 -4.539 1.00 36.30 106 VAL C CA 1
ATOM 4971 C C . VAL C 1 106 ? 4.458 -5.834 -5.027 1.00 36.21 106 VAL C C 1
ATOM 4972 O O . VAL C 1 106 ? 5.542 -6.345 -5.366 1.00 35.90 106 VAL C O 1
ATOM 4976 N N . TYR C 1 107 ? 3.299 -6.481 -5.030 1.00 35.04 107 TYR C N 1
ATOM 4977 C CA . TYR C 1 107 ? 3.157 -7.792 -5.618 1.00 34.99 107 TYR C CA 1
ATOM 4978 C C . TYR C 1 107 ? 2.357 -7.697 -6.909 1.00 35.02 107 TYR C C 1
ATOM 4979 O O . TYR C 1 107 ? 1.446 -6.866 -7.027 1.00 34.16 107 TYR C O 1
ATOM 4988 N N . LYS C 1 108 ? 2.736 -8.551 -7.858 1.00 34.77 108 LYS C N 1
ATOM 4989 C CA . LYS C 1 108 ? 2.255 -8.545 -9.231 1.00 35.32 108 LYS C CA 1
ATOM 4990 C C . LYS C 1 108 ? 1.813 -9.950 -9.652 1.00 35.01 108 LYS C C 1
ATOM 4991 O O . LYS C 1 108 ? 2.229 -10.930 -9.045 1.00 34.42 108 LYS C O 1
ATOM 4997 N N . PRO C 1 109 ? 0.983 -10.060 -10.715 1.00 34.98 109 PRO C N 1
ATOM 4998 C CA . PRO C 1 109 ? 0.668 -11.390 -11.246 1.00 34.93 109 PRO C CA 1
ATOM 4999 C C . PRO C 1 109 ? 1.927 -12.202 -11.545 1.00 34.95 109 PRO C C 1
ATOM 5000 O O . PRO C 1 109 ? 2.940 -11.647 -12.000 1.00 34.45 109 PRO C O 1
ATOM 5004 N N . ASP C 1 110 ? 1.863 -13.507 -11.285 1.00 35.18 110 ASP C N 1
ATOM 5005 C CA . ASP C 1 110 ? 3.005 -14.410 -11.510 1.00 35.32 110 ASP C CA 1
ATOM 5006 C C . ASP C 1 110 ? 3.656 -14.244 -12.894 1.00 34.57 110 ASP C C 1
ATOM 5007 O O . ASP C 1 110 ? 2.979 -14.305 -13.926 1.00 34.40 110 ASP C O 1
ATOM 5012 N N . GLY C 1 111 ? 4.972 -14.031 -12.891 1.00 33.93 111 GLY C N 1
ATOM 5013 C CA . GLY C 1 111 ? 5.782 -13.970 -14.102 1.00 33.25 111 GLY C CA 1
ATOM 5014 C C . GLY C 1 111 ? 5.540 -12.771 -14.999 1.00 33.01 111 GLY C C 1
ATOM 5015 O O . GLY C 1 111 ? 5.892 -12.796 -16.171 1.00 33.28 111 GLY C O 1
ATOM 5016 N N . CYS C 1 112 ? 4.949 -11.718 -14.453 1.00 32.68 112 CYS C N 1
ATOM 5017 C CA . CYS C 1 112 ? 4.602 -10.545 -15.241 1.00 32.94 112 CYS C CA 1
ATOM 5018 C C . CYS C 1 112 ? 5.136 -9.286 -14.590 1.00 32.95 112 CYS C C 1
ATOM 5019 O O . CYS C 1 112 ? 5.051 -9.111 -13.363 1.00 32.70 112 CYS C O 1
ATOM 5022 N N . GLU C 1 113 ? 5.674 -8.409 -15.421 1.00 33.35 113 GLU C N 1
ATOM 5023 C CA . GLU C 1 113 ? 6.115 -7.090 -14.977 1.00 34.22 113 GLU C CA 1
ATOM 5024 C C . GLU C 1 113 ? 5.159 -5.988 -15.495 1.00 34.19 113 GLU C C 1
ATOM 5025 O O . GLU C 1 113 ? 5.014 -4.941 -14.872 1.00 33.92 113 GLU C O 1
ATOM 5031 N N . SER C 1 114 ? 4.516 -6.238 -16.635 1.00 34.47 114 SER C N 1
ATOM 5032 C CA . SER C 1 114 ? 3.637 -5.245 -17.271 1.00 34.88 114 SER C CA 1
ATOM 5033 C C . SER C 1 114 ? 2.363 -5.880 -17.820 1.00 34.99 114 SER C C 1
ATOM 5034 O O . SER C 1 114 ? 2.242 -7.104 -17.848 1.00 35.71 114 SER C O 1
ATOM 5037 N N . GLU C 1 115 ? 1.431 -5.048 -18.282 1.00 35.00 115 GLU C N 1
ATOM 5038 C CA . GLU C 1 115 ? 0.183 -5.533 -18.887 1.00 35.05 115 GLU C CA 1
ATOM 5039 C C . GLU C 1 115 ? 0.424 -6.328 -20.184 1.00 34.34 115 GLU C C 1
ATOM 5040 O O . GLU C 1 115 ? -0.278 -7.307 -20.448 1.00 34.84 115 GLU C O 1
ATOM 5046 N N . ALA C 1 116 ? 1.391 -5.898 -20.992 1.00 33.05 116 ALA C N 1
ATOM 5047 C CA . ALA C 1 116 ? 1.803 -6.667 -22.167 1.00 33.05 116 ALA C CA 1
ATOM 5048 C C . ALA C 1 116 ? 2.252 -8.099 -21.810 1.00 32.75 116 ALA C C 1
ATOM 5049 O O . ALA C 1 116 ? 1.884 -9.040 -22.507 1.00 33.29 116 ALA C O 1
ATOM 5051 N N . ASP C 1 117 ? 3.041 -8.255 -20.743 1.00 32.36 117 ASP C N 1
ATOM 5052 C CA . ASP C 1 117 ? 3.436 -9.581 -20.224 1.00 32.17 117 ASP C CA 1
ATOM 5053 C C . ASP C 1 117 ? 2.213 -10.444 -19.878 1.00 32.36 117 ASP C C 1
ATOM 5054 O O . ASP C 1 117 ? 2.158 -11.623 -20.219 1.00 32.27 117 ASP C O 1
ATOM 5059 N N . PHE C 1 118 ? 1.253 -9.849 -19.167 1.00 32.55 118 PHE C N 1
ATOM 5060 C CA . PHE C 1 118 ? 0.046 -10.541 -18.732 1.00 33.06 118 PHE C CA 1
ATOM 5061 C C . PHE C 1 118 ? -0.766 -11.041 -19.932 1.00 33.31 118 PHE C C 1
ATOM 5062 O O . PHE C 1 118 ? -1.226 -12.185 -19.935 1.00 33.29 118 PHE C O 1
ATOM 5070 N N . ALA C 1 119 ? -0.929 -10.187 -20.945 1.00 33.44 119 ALA C N 1
ATOM 5071 C CA . ALA C 1 119 ? -1.715 -10.522 -22.125 1.00 34.02 119 ALA C CA 1
ATOM 5072 C C . ALA C 1 119 ? -1.011 -11.618 -22.923 1.00 34.51 119 ALA C C 1
ATOM 5073 O O . ALA C 1 119 ? -1.656 -12.530 -23.432 1.00 34.97 119 ALA C O 1
ATOM 5075 N N . SER C 1 120 ? 0.312 -11.524 -23.013 1.00 34.40 120 SER C N 1
ATOM 5076 C CA . SER C 1 120 ? 1.120 -12.510 -23.722 1.00 34.98 120 SER C CA 1
ATOM 5077 C C . SER C 1 120 ? 1.061 -13.891 -23.051 1.00 35.19 120 SER C C 1
ATOM 5078 O O . SER C 1 120 ? 0.949 -14.910 -23.723 1.00 34.70 120 SER C O 1
ATOM 5081 N N . LYS C 1 121 ? 1.130 -13.901 -21.722 1.00 35.65 121 LYS C N 1
ATOM 5082 C CA . LYS C 1 121 ? 1.101 -15.127 -20.932 1.00 36.25 121 LYS C CA 1
ATOM 5083 C C . LYS C 1 121 ? -0.297 -15.721 -20.796 1.00 36.52 121 LYS C C 1
ATOM 5084 O O . LYS C 1 121 ? -0.467 -16.926 -20.877 1.00 36.32 121 LYS C O 1
ATOM 5090 N N . TYR C 1 122 ? -1.291 -14.871 -20.542 1.00 37.29 122 TYR C N 1
ATOM 5091 C CA . TYR C 1 122 ? -2.627 -15.359 -20.198 1.00 37.71 122 TYR C CA 1
ATOM 5092 C C . TYR C 1 122 ? -3.703 -15.037 -21.239 1.00 37.99 122 TYR C C 1
ATOM 5093 O O . TYR C 1 122 ? -4.848 -15.469 -21.091 1.00 38.37 122 TYR C O 1
ATOM 5102 N N . GLY C 1 123 ? -3.327 -14.302 -22.289 1.00 37.95 123 GLY C N 1
ATOM 5103 C CA . GLY C 1 123 ? -4.253 -13.939 -23.374 1.00 38.02 123 GLY C CA 1
ATOM 5104 C C . GLY C 1 123 ? -4.828 -12.536 -23.198 1.00 37.82 123 GLY C C 1
ATOM 5105 O O . GLY C 1 123 ? -4.913 -12.030 -22.075 1.00 37.47 123 GLY C O 1
ATOM 5106 N N . ASP C 1 124 ? -5.203 -11.914 -24.313 1.00 37.70 124 ASP C N 1
ATOM 5107 C CA . ASP C 1 124 ? -5.768 -10.559 -24.333 1.00 37.99 124 ASP C CA 1
ATOM 5108 C C . ASP C 1 124 ? -7.095 -10.497 -23.585 1.00 37.11 124 ASP C C 1
ATOM 5109 O O . ASP C 1 124 ? -7.874 -11.453 -23.623 1.00 37.35 124 ASP C O 1
ATOM 5114 N N . PHE C 1 125 ? -7.359 -9.372 -22.923 1.00 36.05 125 PHE C N 1
ATOM 5115 C CA . PHE C 1 125 ? -8.693 -9.067 -22.374 1.00 35.52 125 PHE C CA 1
ATOM 5116 C C . PHE C 1 125 ? -9.258 -10.208 -21.529 1.00 34.65 125 PHE C C 1
ATOM 5117 O O . PHE C 1 125 ? -10.406 -10.615 -21.712 1.00 34.04 125 PHE C O 1
ATOM 5125 N N . LEU C 1 126 ? -8.455 -10.725 -20.606 1.00 33.89 126 LEU C N 1
ATOM 5126 C CA . LEU C 1 126 ? -8.882 -11.873 -19.814 1.00 33.15 126 LEU C CA 1
ATOM 5127 C C . LEU C 1 126 ? -10.120 -11.597 -18.952 1.00 32.91 126 LEU C C 1
ATOM 5128 O O . LEU C 1 126 ? -10.968 -12.475 -18.797 1.00 32.82 126 LEU C O 1
ATOM 5133 N N . TRP C 1 127 ? -10.237 -10.371 -18.434 1.00 32.54 127 TRP C N 1
ATOM 5134 C CA . TRP C 1 127 ? -11.390 -9.953 -17.630 1.00 32.77 127 TRP C CA 1
ATOM 5135 C C . TRP C 1 127 ? -12.712 -10.045 -18.406 1.00 33.26 127 TRP C C 1
ATOM 5136 O O . TRP C 1 127 ? -13.788 -10.098 -17.801 1.00 32.77 127 TRP C O 1
ATOM 5147 N N . GLU C 1 128 ? -12.620 -10.044 -19.737 1.00 34.02 128 GLU C N 1
ATOM 5148 C CA . GLU C 1 128 ? -13.791 -10.163 -20.602 1.00 35.27 128 GLU C CA 1
ATOM 5149 C C . GLU C 1 128 ? -14.164 -11.624 -20.803 1.00 36.01 128 GLU C C 1
ATOM 5150 O O . GLU C 1 128 ? -15.331 -11.956 -21.053 1.00 35.37 128 GLU C O 1
ATOM 5156 N N . LYS C 1 129 ? -13.151 -12.486 -20.711 1.00 37.46 129 LYS C N 1
ATOM 5157 C CA . LYS C 1 129 ? -13.302 -13.925 -20.960 1.00 39.06 129 LYS C CA 1
ATOM 5158 C C . LYS C 1 129 ? -13.970 -14.627 -19.788 1.00 39.47 129 LYS C C 1
ATOM 5159 O O . LYS C 1 129 ? -14.996 -15.297 -19.954 1.00 39.41 129 LYS C O 1
ATOM 5165 N N . ASP C 1 130 ? -13.380 -14.481 -18.606 1.00 40.31 130 ASP C N 1
ATOM 5166 C CA . ASP C 1 130 ? -14.073 -14.840 -17.374 1.00 40.97 130 ASP C CA 1
ATOM 5167 C C . ASP C 1 130 ? -13.507 -14.149 -16.151 1.00 40.96 130 ASP C C 1
ATOM 5168 O O . ASP C 1 130 ? -12.276 -14.051 -15.965 1.00 41.10 130 ASP C O 1
ATOM 5173 N N . ASP C 1 131 ? -14.443 -13.647 -15.347 1.00 40.43 131 ASP C N 1
ATOM 5174 C CA . ASP C 1 131 ? -14.165 -13.070 -14.041 1.00 40.47 131 ASP C CA 1
ATOM 5175 C C . ASP C 1 131 ? -13.139 -13.891 -13.248 1.00 39.35 131 ASP C C 1
ATOM 5176 O O . ASP C 1 131 ? -12.058 -13.391 -12.952 1.00 39.19 131 ASP C O 1
ATOM 5181 N N . ASP C 1 132 ? -13.481 -15.151 -12.956 1.00 38.39 132 ASP C N 1
ATOM 5182 C CA . ASP C 1 132 ? -12.681 -16.049 -12.103 1.00 37.50 132 ASP C CA 1
ATOM 5183 C C . ASP C 1 132 ? -11.187 -16.068 -12.414 1.00 36.45 132 ASP C C 1
ATOM 5184 O O . ASP C 1 132 ? -10.367 -15.772 -11.542 1.00 36.02 132 ASP C O 1
ATOM 5189 N N . LYS C 1 133 ? -10.851 -16.415 -13.656 1.00 35.19 133 LYS C N 1
ATOM 5190 C CA . LYS C 1 133 ? -9.467 -16.551 -14.084 1.00 34.73 133 LYS C CA 1
ATOM 5191 C C . LYS C 1 133 ? -8.673 -15.265 -13.858 1.00 33.45 133 LYS C C 1
ATOM 5192 O O . LYS C 1 133 ? -7.587 -15.296 -13.275 1.00 31.93 133 LYS C O 1
ATOM 5198 N N . TYR C 1 134 ? -9.226 -14.142 -14.317 1.00 32.82 134 TYR C N 1
ATOM 5199 C CA . TYR C 1 134 ? -8.540 -12.861 -14.234 1.00 33.18 134 TYR C CA 1
ATOM 5200 C C . TYR C 1 134 ? -8.400 -12.431 -12.772 1.00 33.62 134 TYR C C 1
ATOM 5201 O O . TYR C 1 134 ? -7.342 -11.985 -12.344 1.00 33.38 134 TYR C O 1
ATOM 5210 N N . ASP C 1 135 ? -9.490 -12.561 -12.022 1.00 34.45 135 ASP C N 1
ATOM 5211 C CA . ASP C 1 135 ? -9.495 -12.327 -10.580 1.00 35.37 135 ASP C CA 1
ATOM 5212 C C . ASP C 1 135 ? -8.420 -13.098 -9.834 1.00 34.73 135 ASP C C 1
ATOM 5213 O O . ASP C 1 135 ? -7.711 -12.534 -9.003 1.00 34.76 135 ASP C O 1
ATOM 5218 N N . TYR C 1 136 ? -8.292 -14.383 -10.147 1.00 34.66 136 TYR C N 1
ATOM 5219 C CA . TYR C 1 136 ? -7.286 -15.229 -9.502 1.00 34.16 136 TYR C CA 1
ATOM 5220 C C . TYR C 1 136 ? -5.866 -14.767 -9.794 1.00 34.25 136 TYR C C 1
ATOM 5221 O O . TYR C 1 136 ? -5.079 -14.559 -8.869 1.00 33.56 136 TYR C O 1
ATOM 5230 N N . LEU C 1 137 ? -5.550 -14.612 -11.082 1.00 34.43 137 LEU C N 1
ATOM 5231 C CA . LEU C 1 137 ? -4.190 -14.303 -11.516 1.00 34.74 137 LEU C CA 1
ATOM 5232 C C . LEU C 1 137 ? -3.742 -12.887 -11.226 1.00 35.11 137 LEU C C 1
ATOM 5233 O O . LEU C 1 137 ? -2.590 -12.675 -10.889 1.00 35.46 137 LEU C O 1
ATOM 5238 N N . ALA C 1 138 ? -4.642 -11.923 -11.392 1.00 35.34 138 ALA C N 1
ATOM 5239 C CA . ALA C 1 138 ? -4.307 -10.520 -11.165 1.00 36.02 138 ALA C CA 1
ATOM 5240 C C . ALA C 1 138 ? -4.405 -10.071 -9.713 1.00 36.09 138 ALA C C 1
ATOM 5241 O O . ALA C 1 138 ? -3.703 -9.131 -9.321 1.00 37.36 138 ALA C O 1
ATOM 5243 N N . LYS C 1 139 ? -5.257 -10.717 -8.916 1.00 36.00 139 LYS C N 1
ATOM 5244 C CA . LYS C 1 139 ? -5.545 -10.211 -7.566 1.00 36.48 139 LYS C CA 1
ATOM 5245 C C . LYS C 1 139 ? -5.335 -11.214 -6.438 1.00 36.38 139 LYS C C 1
ATOM 5246 O O . LYS C 1 139 ? -4.558 -10.955 -5.500 1.00 36.24 139 LYS C O 1
ATOM 5252 N N . VAL C 1 140 ? -6.036 -12.346 -6.527 1.00 35.25 140 VAL C N 1
ATOM 5253 C CA . VAL C 1 140 ? -6.086 -13.316 -5.455 1.00 35.18 140 VAL C CA 1
ATOM 5254 C C . VAL C 1 140 ? -4.754 -14.032 -5.227 1.00 35.02 140 VAL C C 1
ATOM 5255 O O . VAL C 1 140 ? -4.302 -14.152 -4.088 1.00 35.10 140 VAL C O 1
ATOM 5259 N N . GLU C 1 141 ? -4.152 -14.526 -6.304 1.00 34.57 141 GLU C N 1
ATOM 5260 C CA . GLU C 1 141 ? -2.903 -15.264 -6.196 1.00 34.81 141 GLU C CA 1
ATOM 5261 C C . GLU C 1 141 ? -1.743 -14.364 -5.676 1.00 34.74 141 GLU C C 1
ATOM 5262 O O . GLU C 1 141 ? -1.048 -14.773 -4.752 1.00 35.24 141 GLU C O 1
ATOM 5268 N N . PRO C 1 142 ? -1.546 -13.160 -6.261 1.00 34.82 142 PRO C N 1
ATOM 5269 C CA . PRO C 1 142 ? -0.493 -12.234 -5.799 1.00 34.81 142 PRO C CA 1
ATOM 5270 C C . PRO C 1 142 ? -0.637 -11.797 -4.338 1.00 35.12 142 PRO C C 1
ATOM 5271 O O . PRO C 1 142 ? 0.366 -11.692 -3.632 1.00 35.35 142 PRO C O 1
ATOM 5275 N N . ALA C 1 143 ? -1.866 -11.519 -3.902 1.00 35.62 143 ALA C N 1
ATOM 5276 C CA . ALA C 1 143 ? -2.149 -11.168 -2.507 1.00 35.79 143 ALA C CA 1
ATOM 5277 C C . ALA C 1 143 ? -1.816 -12.329 -1.574 1.00 36.26 143 ALA C C 1
ATOM 5278 O O . ALA C 1 143 ? -1.107 -12.138 -0.578 1.00 36.02 143 ALA C O 1
ATOM 5280 N N . HIS C 1 144 ? -2.334 -13.518 -1.899 1.00 36.00 144 HIS C N 1
ATOM 5281 C CA . HIS C 1 144 ? -2.105 -14.718 -1.104 1.00 36.64 144 HIS C CA 1
ATOM 5282 C C . HIS C 1 144 ? -0.618 -14.953 -0.916 1.00 36.95 144 HIS C C 1
ATOM 5283 O O . HIS C 1 144 ? -0.163 -15.227 0.194 1.00 37.70 144 HIS C O 1
ATOM 5290 N N . ARG C 1 145 ? 0.111 -14.841 -2.023 1.00 36.30 145 ARG C N 1
ATOM 5291 C CA . ARG C 1 145 ? 1.549 -15.017 -2.083 1.00 36.28 145 ARG C CA 1
ATOM 5292 C C . ARG C 1 145 ? 2.264 -13.957 -1.244 1.00 35.55 145 ARG C C 1
ATOM 5293 O O . ARG C 1 145 ? 3.230 -14.265 -0.564 1.00 35.63 145 ARG C O 1
ATOM 5301 N N . ALA C 1 146 ? 1.770 -12.726 -1.285 1.00 35.37 146 ALA C N 1
ATOM 5302 C CA . ALA C 1 146 ? 2.282 -11.636 -0.452 1.00 35.92 146 ALA C CA 1
ATOM 5303 C C . ALA C 1 146 ? 2.121 -11.926 1.033 1.00 36.13 146 ALA C C 1
ATOM 5304 O O . ALA C 1 146 ? 3.102 -11.871 1.771 1.00 36.17 146 ALA C O 1
ATOM 5306 N N . TYR C 1 147 ? 0.901 -12.271 1.461 1.00 35.96 147 TYR C N 1
ATOM 5307 C CA . TYR C 1 147 ? 0.653 -12.613 2.859 1.00 36.27 147 TYR C CA 1
ATOM 5308 C C . TYR C 1 147 ? 1.576 -13.723 3.364 1.00 36.34 147 TYR C C 1
ATOM 5309 O O . TYR C 1 147 ? 2.114 -13.609 4.451 1.00 36.51 147 TYR C O 1
ATOM 5318 N N . LYS C 1 148 ? 1.756 -14.783 2.574 1.00 36.26 148 LYS C N 1
ATOM 5319 C CA . LYS C 1 148 ? 2.625 -15.902 2.959 1.00 36.64 148 LYS C CA 1
ATOM 5320 C C . LYS C 1 148 ? 4.106 -15.545 2.960 1.00 36.36 148 LYS C C 1
ATOM 5321 O O . LYS C 1 148 ? 4.814 -15.874 3.912 1.00 37.12 148 LYS C O 1
ATOM 5327 N N . GLU C 1 149 ? 4.569 -14.871 1.909 1.00 36.01 149 GLU C N 1
ATOM 5328 C CA . GLU C 1 149 ? 5.984 -14.509 1.774 1.00 36.61 149 GLU C CA 1
ATOM 5329 C C . GLU C 1 149 ? 6.421 -13.467 2.800 1.00 36.10 149 GLU C C 1
ATOM 5330 O O . GLU C 1 149 ? 7.554 -13.507 3.288 1.00 35.52 149 GLU C O 1
ATOM 5336 N N . LEU C 1 150 ? 5.520 -12.547 3.135 1.00 35.60 150 LEU C N 1
ATOM 5337 C CA . LEU C 1 150 ? 5.864 -11.487 4.067 1.00 35.30 150 LEU C CA 1
ATOM 5338 C C . LEU C 1 150 ? 5.519 -11.834 5.516 1.00 35.06 150 LEU C C 1
ATOM 5339 O O . LEU C 1 150 ? 5.845 -11.067 6.424 1.00 35.30 150 LEU C O 1
ATOM 5344 N N . HIS C 1 151 ? 4.869 -12.991 5.713 1.00 34.60 151 HIS C N 1
ATOM 5345 C CA . HIS C 1 151 ? 4.449 -13.494 7.021 1.00 33.98 151 HIS C CA 1
ATOM 5346 C C . HIS C 1 151 ? 3.512 -12.481 7.684 1.00 33.36 151 HIS C C 1
ATOM 5347 O O . HIS C 1 151 ? 3.736 -12.034 8.813 1.00 32.35 151 HIS C O 1
ATOM 5354 N N . ILE C 1 152 ? 2.476 -12.102 6.950 1.00 32.61 152 ILE C N 1
ATOM 5355 C CA . ILE C 1 152 ? 1.512 -11.120 7.433 1.00 32.37 152 ILE C CA 1
ATOM 5356 C C . ILE C 1 152 ? 0.471 -11.840 8.281 1.00 32.95 152 ILE C C 1
ATOM 5357 O O . ILE C 1 152 ? -0.098 -12.838 7.837 1.00 32.42 152 ILE C O 1
ATOM 5362 N N . SER C 1 153 ? 0.255 -11.350 9.506 1.00 33.71 153 SER C N 1
ATOM 5363 C CA . SER C 1 153 ? -0.816 -11.850 10.375 1.00 34.22 153 SER C CA 1
ATOM 5364 C C . SER C 1 153 ? -2.045 -10.952 10.391 1.00 34.23 153 SER C C 1
ATOM 5365 O O . SER C 1 153 ? -3.164 -11.409 10.661 1.00 34.47 153 SER C O 1
ATOM 5368 N N . ALA C 1 154 ? -1.840 -9.667 10.146 1.00 34.29 154 ALA C N 1
ATOM 5369 C CA . ALA C 1 154 ? -2.915 -8.690 10.292 1.00 34.20 154 ALA C CA 1
ATOM 5370 C C . ALA C 1 154 ? -2.678 -7.511 9.350 1.00 34.90 154 ALA C C 1
ATOM 5371 O O . ALA C 1 154 ? -1.522 -7.129 9.115 1.00 34.23 154 ALA C O 1
ATOM 5373 N N . VAL C 1 155 ? -3.764 -6.980 8.776 1.00 34.86 155 VAL C N 1
ATOM 5374 C CA . VAL C 1 155 ? -3.689 -5.867 7.812 1.00 35.17 155 VAL C CA 1
ATOM 5375 C C . VAL C 1 155 ? -4.767 -4.818 8.078 1.00 35.33 155 VAL C C 1
ATOM 5376 O O . VAL C 1 155 ? -5.902 -5.152 8.446 1.00 34.62 155 VAL C O 1
ATOM 5380 N N . PHE C 1 156 ? -4.400 -3.553 7.880 1.00 35.15 156 PHE C N 1
ATOM 5381 C CA . PHE C 1 156 ? -5.386 -2.480 7.806 1.00 35.66 156 PHE C CA 1
ATOM 5382 C C . PHE C 1 156 ? -5.909 -2.470 6.374 1.00 35.60 156 PHE C C 1
ATOM 5383 O O . PHE C 1 156 ? -5.127 -2.612 5.431 1.00 36.00 156 PHE C O 1
ATOM 5391 N N . THR C 1 157 ? -7.222 -2.338 6.225 1.00 35.09 157 THR C N 1
ATOM 5392 C CA . THR C 1 157 ? -7.847 -2.171 4.919 1.00 35.50 157 THR C CA 1
ATOM 5393 C C . THR C 1 157 ? -8.651 -0.866 4.906 1.00 35.34 157 THR C C 1
ATOM 5394 O O . THR C 1 157 ? -8.975 -0.302 5.965 1.00 34.52 157 THR C O 1
ATOM 5398 N N . GLY C 1 158 ? -8.981 -0.396 3.706 1.00 35.21 158 GLY C N 1
ATOM 5399 C CA . GLY C 1 158 ? -9.651 0.889 3.564 1.00 35.04 158 GLY C CA 1
ATOM 5400 C C . GLY C 1 158 ? -11.133 0.796 3.284 1.00 34.75 158 GLY C C 1
ATOM 5401 O O . GLY C 1 158 ? -11.671 1.640 2.589 1.00 35.54 158 GLY C O 1
ATOM 5402 N N . ARG C 1 159 ? -11.791 -0.224 3.828 1.00 34.77 159 ARG C N 1
ATOM 5403 C CA . ARG C 1 159 ? -13.235 -0.394 3.678 1.00 34.92 159 ARG C CA 1
ATOM 5404 C C . ARG C 1 159 ? -14.028 0.352 4.765 1.00 34.56 159 ARG C C 1
ATOM 5405 O O . ARG C 1 159 ? -13.585 0.454 5.916 1.00 33.91 159 ARG C O 1
ATOM 5413 N N . ARG C 1 160 ? -15.195 0.869 4.369 1.00 34.10 160 ARG C N 1
ATOM 5414 C CA . ARG C 1 160 ? -16.098 1.612 5.257 1.00 33.94 160 ARG C CA 1
ATOM 5415 C C . ARG C 1 160 ? -17.544 1.164 5.034 1.00 34.24 160 ARG C C 1
ATOM 5416 O O . ARG C 1 160 ? -17.921 0.765 3.921 1.00 33.47 160 ARG C O 1
ATOM 5424 N N . LYS C 1 161 ? -18.339 1.220 6.101 1.00 34.93 161 LYS C N 1
ATOM 5425 C CA . LYS C 1 161 ? -19.771 0.898 6.060 1.00 36.28 161 LYS C CA 1
ATOM 5426 C C . LYS C 1 161 ? -20.523 1.695 4.998 1.00 36.37 161 LYS C C 1
ATOM 5427 O O . LYS C 1 161 ? -21.372 1.149 4.310 1.00 36.65 161 LYS C O 1
ATOM 5433 N N . SER C 1 162 ? -20.197 2.983 4.877 1.00 37.06 162 SER C N 1
ATOM 5434 C CA . SER C 1 162 ? -20.894 3.918 3.983 1.00 37.86 162 SER C CA 1
ATOM 5435 C C . SER C 1 162 ? -20.568 3.711 2.503 1.00 38.03 162 SER C C 1
ATOM 5436 O O . SER C 1 162 ? -21.113 4.408 1.641 1.00 37.86 162 SER C O 1
ATOM 5439 N N . GLN C 1 163 ? -19.675 2.767 2.210 1.00 38.16 163 GLN C N 1
ATOM 5440 C CA . GLN C 1 163 ? -19.423 2.370 0.824 1.00 38.56 163 GLN C CA 1
ATOM 5441 C C . GLN C 1 163 ? -20.540 1.477 0.277 1.00 38.86 163 GLN C C 1
ATOM 5442 O O . GLN C 1 163 ? -20.580 1.192 -0.920 1.00 39.62 163 GLN C O 1
ATOM 5448 N N . GLY C 1 164 ? -21.433 1.034 1.160 1.00 38.92 164 GLY C N 1
ATOM 5449 C CA . GLY C 1 164 ? -22.629 0.288 0.765 1.00 39.31 164 GLY C CA 1
ATOM 5450 C C . GLY C 1 164 ? -22.430 -1.152 0.337 1.00 39.38 164 GLY C C 1
ATOM 5451 O O . GLY C 1 164 ? -21.319 -1.701 0.434 1.00 39.91 164 GLY C O 1
ATOM 5452 N N . SER C 1 165 ? -23.524 -1.750 -0.133 1.00 39.45 165 SER C N 1
ATOM 5453 C CA . SER C 1 165 ? -23.588 -3.152 -0.581 1.00 39.70 165 SER C CA 1
ATOM 5454 C C . SER C 1 165 ? -23.078 -4.143 0.474 1.00 39.75 165 SER C C 1
ATOM 5455 O O . SER C 1 165 ? -23.563 -4.149 1.607 1.00 39.77 165 SER C O 1
ATOM 5457 N N . ALA C 1 166 ? -22.105 -4.970 0.096 1.00 39.81 166 ALA C N 1
ATOM 5458 C CA . ALA C 1 166 ? -21.497 -5.942 1.000 1.00 39.77 166 ALA C CA 1
ATOM 5459 C C . ALA C 1 166 ? -20.802 -5.310 2.215 1.00 39.65 166 ALA C C 1
ATOM 5460 O O . ALA C 1 166 ? -20.564 -5.988 3.218 1.00 39.75 166 ALA C O 1
ATOM 5462 N N . ARG C 1 167 ? -20.493 -4.015 2.129 1.00 39.17 167 ARG C N 1
ATOM 5463 C CA . ARG C 1 167 ? -19.719 -3.338 3.176 1.00 38.91 167 ARG C CA 1
ATOM 5464 C C . ARG C 1 167 ? -20.580 -2.714 4.279 1.00 38.92 167 ARG C C 1
ATOM 5465 O O . ARG C 1 167 ? -20.059 -2.331 5.328 1.00 38.58 167 ARG C O 1
ATOM 5473 N N . SER C 1 168 ? -21.891 -2.638 4.044 1.00 39.16 168 SER C N 1
ATOM 5474 C CA . SER C 1 168 ? -22.845 -2.233 5.086 1.00 39.73 168 SER C CA 1
ATOM 5475 C C . SER C 1 168 ? -22.699 -3.125 6.325 1.00 39.83 168 SER C C 1
ATOM 5476 O O . SER C 1 168 ? -22.928 -2.674 7.444 1.00 40.00 168 SER C O 1
ATOM 5479 N N . GLN C 1 169 ? -22.300 -4.380 6.103 1.00 40.12 169 GLN C N 1
ATOM 5480 C CA . GLN C 1 169 ? -22.235 -5.403 7.152 1.00 40.28 169 GLN C CA 1
ATOM 5481 C C . GLN C 1 169 ? -20.839 -5.592 7.742 1.00 40.01 169 GLN C C 1
ATOM 5482 O O . GLN C 1 169 ? -2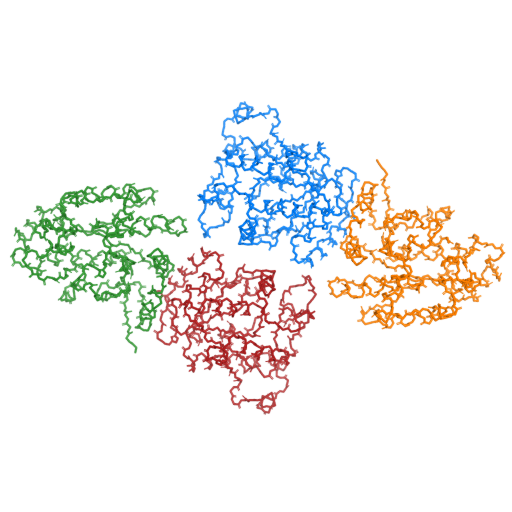0.610 -6.565 8.471 1.00 40.14 169 GLN C O 1
ATOM 5488 N N . LEU C 1 170 ? -19.911 -4.685 7.429 1.00 39.47 170 LEU C N 1
ATOM 5489 C CA . LEU C 1 170 ? -18.545 -4.773 7.955 1.00 39.10 170 LEU C CA 1
ATOM 5490 C C . LEU C 1 170 ? -18.514 -4.686 9.476 1.00 38.16 170 LEU C C 1
ATOM 5491 O O . LEU C 1 170 ? -19.277 -3.917 10.081 1.00 37.94 170 LEU C O 1
ATOM 5496 N N . SER C 1 171 ? -17.619 -5.469 10.077 1.00 37.10 171 SER C N 1
ATOM 5497 C CA . SER C 1 171 ? -17.234 -5.289 11.473 1.00 36.54 171 SER C CA 1
ATOM 5498 C C . SER C 1 171 ? -15.893 -4.564 11.480 1.00 35.98 171 SER C C 1
ATOM 5499 O O . SER C 1 171 ? -15.188 -4.544 10.457 1.00 35.51 171 SER C O 1
ATOM 5502 N N . ILE C 1 172 ? -15.530 -3.974 12.620 1.00 35.41 172 ILE C N 1
ATOM 5503 C CA . ILE C 1 172 ? -14.202 -3.380 12.752 1.00 35.15 172 ILE C CA 1
ATOM 5504 C C . ILE C 1 172 ? -13.111 -4.424 12.511 1.00 34.60 172 ILE C C 1
ATOM 5505 O O . ILE C 1 172 ? -12.174 -4.164 11.773 1.00 34.04 172 ILE C O 1
ATOM 5510 N N . ILE C 1 173 ? -13.243 -5.599 13.129 1.00 34.82 173 ILE C N 1
ATOM 5511 C CA . ILE C 1 173 ? -12.282 -6.694 12.920 1.00 34.88 173 ILE C CA 1
ATOM 5512 C C . ILE C 1 173 ? -12.923 -7.856 12.167 1.00 35.03 173 ILE C C 1
ATOM 5513 O O . ILE C 1 173 ? -13.988 -8.358 12.562 1.00 34.63 173 ILE C O 1
ATOM 5518 N N . GLU C 1 174 ? -12.266 -8.304 11.103 1.00 35.12 174 GLU C N 1
ATOM 5519 C CA . GLU C 1 174 ? -12.678 -9.542 10.460 1.00 36.42 174 GLU C CA 1
ATOM 5520 C C . GLU C 1 174 ? -11.505 -10.481 10.202 1.00 36.02 174 GLU C C 1
ATOM 5521 O O . GLU C 1 174 ? -10.345 -10.077 10.243 1.00 36.21 174 GLU C O 1
ATOM 5527 N N . ILE C 1 175 ? -11.821 -11.749 9.988 1.00 35.59 175 ILE C N 1
ATOM 5528 C CA . ILE C 1 175 ? -10.803 -12.762 9.777 1.00 35.06 175 ILE C CA 1
ATOM 5529 C C . ILE C 1 175 ? -10.957 -13.400 8.390 1.00 35.28 175 ILE C C 1
ATOM 5530 O O . ILE C 1 175 ? -12.058 -13.750 7.975 1.00 34.52 175 ILE C O 1
ATOM 5535 N N . ASP C 1 176 ? -9.835 -13.503 7.680 1.00 35.39 176 ASP C N 1
ATOM 5536 C CA . ASP C 1 176 ? -9.764 -14.168 6.379 1.00 35.52 176 ASP C CA 1
ATOM 5537 C C . ASP C 1 176 ? -8.850 -15.373 6.602 1.00 35.33 176 ASP C C 1
ATOM 5538 O O . ASP C 1 176 ? -7.623 -15.249 6.588 1.00 35.13 176 ASP C O 1
ATOM 5543 N N . GLU C 1 177 ? -9.464 -16.523 6.850 1.00 35.26 177 GLU C N 1
ATOM 5544 C CA . GLU C 1 177 ? -8.740 -17.699 7.303 1.00 36.45 177 GLU C CA 1
ATOM 5545 C C . GLU C 1 177 ? -8.027 -18.464 6.178 1.00 36.09 177 GLU C C 1
ATOM 5546 O O . GLU C 1 177 ? -7.062 -19.192 6.441 1.00 36.59 177 GLU C O 1
ATOM 5552 N N . LEU C 1 178 ? -8.508 -18.316 4.945 1.00 35.59 178 LEU C N 1
ATOM 5553 C CA . LEU C 1 178 ? -7.813 -18.844 3.768 1.00 35.91 178 LEU C CA 1
ATOM 5554 C C . LEU C 1 178 ? -6.452 -18.148 3.527 1.00 35.25 178 LEU C C 1
ATOM 5555 O O . LEU C 1 178 ? -5.463 -18.800 3.175 1.00 35.11 178 LEU C O 1
ATOM 5560 N N . ASN C 1 179 ? -6.419 -16.837 3.711 1.00 34.70 179 ASN C N 1
ATOM 5561 C CA . ASN C 1 179 ? -5.175 -16.062 3.580 1.00 35.09 179 ASN C CA 1
ATOM 5562 C C . ASN C 1 179 ? -4.344 -16.024 4.865 1.00 35.30 179 ASN C C 1
ATOM 5563 O O . ASN C 1 179 ? -3.176 -15.617 4.854 1.00 35.49 179 ASN C O 1
ATOM 5568 N N . GLY C 1 180 ? -4.974 -16.423 5.967 1.00 35.50 180 GLY C N 1
ATOM 5569 C CA . GLY C 1 180 ? -4.310 -16.543 7.264 1.00 35.46 180 GLY C CA 1
ATOM 5570 C C . GLY C 1 180 ? -4.145 -15.219 7.961 1.00 35.18 180 GLY C C 1
ATOM 5571 O O . GLY C 1 180 ? -3.221 -15.046 8.760 1.00 35.65 180 GLY C O 1
ATOM 5572 N N . ILE C 1 181 ? -5.053 -14.289 7.679 1.00 35.02 181 ILE C N 1
ATOM 5573 C CA . ILE C 1 181 ? -4.946 -12.927 8.182 1.00 34.67 181 ILE C CA 1
ATOM 5574 C C . ILE C 1 181 ? -6.195 -12.403 8.881 1.00 34.52 181 ILE C C 1
ATOM 5575 O O . ILE C 1 181 ? -7.329 -12.783 8.588 1.00 34.00 181 ILE C O 1
ATOM 5580 N N . LEU C 1 182 ? -5.954 -11.506 9.815 1.00 34.50 182 LEU C N 1
ATOM 5581 C CA . LEU C 1 182 ? -6.998 -10.719 10.407 1.00 35.02 182 LEU C CA 1
ATOM 5582 C C . LEU C 1 182 ? -7.030 -9.384 9.639 1.00 35.39 182 LEU C C 1
ATOM 5583 O O . LEU C 1 182 ? -6.005 -8.930 9.128 1.00 34.76 182 LEU C O 1
ATOM 5588 N N . LYS C 1 183 ? -8.215 -8.791 9.506 1.00 35.57 183 LYS C N 1
ATOM 5589 C CA . LYS C 1 183 ? -8.362 -7.532 8.787 1.00 35.89 183 LYS C CA 1
ATOM 5590 C C . LYS C 1 183 ? -8.988 -6.505 9.710 1.00 35.52 183 LYS C C 1
ATOM 5591 O O . LYS C 1 183 ? -10.012 -6.769 10.334 1.00 34.16 183 LYS C O 1
ATOM 5597 N N . ILE C 1 184 ? -8.344 -5.342 9.798 1.00 35.37 184 ILE C N 1
ATOM 5598 C CA . ILE C 1 184 ? -8.806 -4.247 10.627 1.00 35.56 184 ILE C CA 1
ATOM 5599 C C . ILE C 1 184 ? -9.307 -3.135 9.714 1.00 35.72 184 ILE C C 1
ATOM 5600 O O . ILE C 1 184 ? -8.601 -2.703 8.778 1.00 35.51 184 ILE C O 1
ATOM 5605 N N . ASN C 1 185 ? -10.526 -2.684 9.981 1.00 35.22 185 ASN C N 1
ATOM 5606 C CA . ASN C 1 185 ? -11.136 -1.621 9.185 1.00 35.48 185 ASN C CA 1
ATOM 5607 C C . ASN C 1 185 ? -11.323 -0.376 10.050 1.00 35.30 185 ASN C C 1
ATOM 5608 O O . ASN C 1 185 ? -12.441 -0.109 10.506 1.00 35.01 185 ASN C O 1
ATOM 5613 N N . PRO C 1 186 ? -10.229 0.396 10.281 1.00 35.29 186 PRO C N 1
ATOM 5614 C CA . PRO C 1 186 ? -10.295 1.428 11.309 1.00 35.22 186 PRO C CA 1
ATOM 5615 C C . PRO C 1 186 ? -11.181 2.608 10.918 1.00 35.23 186 PRO C C 1
ATOM 5616 O O . PRO C 1 186 ? -11.657 3.320 11.790 1.00 34.53 186 PRO C O 1
ATOM 5620 N N . LEU C 1 187 ? -11.419 2.781 9.617 1.00 35.40 187 LEU C N 1
ATOM 5621 C CA . LEU C 1 187 ? -12.246 3.883 9.123 1.00 35.24 187 LEU C CA 1
ATOM 5622 C C . LEU C 1 187 ? -13.665 3.438 8.769 1.00 34.95 187 LEU C C 1
ATOM 5623 O O . LEU C 1 187 ? -14.404 4.144 8.074 1.00 34.63 187 LEU C O 1
ATOM 5628 N N . ILE C 1 188 ? -14.056 2.289 9.317 1.00 34.66 188 ILE C N 1
ATOM 5629 C CA . ILE C 1 188 ? -15.373 1.700 9.080 1.00 35.10 188 ILE C CA 1
ATOM 5630 C C . ILE C 1 188 ? -16.564 2.661 9.270 1.00 34.90 188 ILE C C 1
ATOM 5631 O O . ILE C 1 188 ? -17.548 2.569 8.530 1.00 34.76 188 ILE C O 1
ATOM 5636 N N . ASN C 1 189 ? -16.480 3.563 10.249 1.00 35.02 189 ASN C N 1
ATOM 5637 C CA . ASN C 1 189 ? -17.616 4.455 10.579 1.00 35.22 189 ASN C CA 1
ATOM 5638 C C . ASN C 1 189 ? -17.576 5.843 9.968 1.00 34.44 189 ASN C C 1
ATOM 5639 O O . ASN C 1 189 ? -18.510 6.621 10.168 1.00 34.64 189 ASN C O 1
ATOM 5644 N N . TRP C 1 190 ? -16.504 6.157 9.248 1.00 33.97 190 TRP C N 1
ATOM 5645 C CA . TRP C 1 190 ? -16.354 7.461 8.602 1.00 33.55 190 TRP C CA 1
ATOM 5646 C C . TRP C 1 190 ? -17.057 7.526 7.262 1.00 33.61 190 TRP C C 1
ATOM 5647 O O . TRP C 1 190 ? -17.037 6.564 6.493 1.00 33.76 190 TRP C O 1
ATOM 5658 N N . THR C 1 191 ? -17.677 8.670 6.989 1.00 33.17 191 THR C N 1
ATOM 5659 C CA . THR C 1 191 ? -18.266 8.942 5.687 1.00 32.93 191 THR C CA 1
ATOM 5660 C C . THR C 1 191 ? -17.176 9.434 4.741 1.00 32.61 191 THR C C 1
ATOM 5661 O O . THR C 1 191 ? -16.063 9.742 5.165 1.00 32.28 191 THR C O 1
ATOM 5665 N N . PHE C 1 192 ? -17.513 9.513 3.461 1.00 32.90 192 PHE C N 1
ATOM 5666 C CA . PHE C 1 192 ? -16.584 9.979 2.443 1.00 33.23 192 PHE C CA 1
ATOM 5667 C C . PHE C 1 192 ? -16.169 11.432 2.679 1.00 33.02 192 PHE C C 1
ATOM 5668 O O . PHE C 1 192 ? -15.022 11.792 2.436 1.00 32.77 192 PHE C O 1
ATOM 5676 N N . GLU C 1 193 ? -17.108 12.250 3.159 1.00 33.42 193 GLU C N 1
ATOM 5677 C CA . GLU C 1 193 ? -16.845 13.651 3.508 1.00 33.55 193 GLU C CA 1
ATOM 5678 C C . GLU C 1 193 ? -15.830 13.769 4.648 1.00 33.11 193 GLU C C 1
ATOM 5679 O O . GLU C 1 193 ? -14.920 14.584 4.566 1.00 33.25 193 GLU C O 1
ATOM 5685 N N . GLN C 1 194 ? -15.983 12.960 5.697 1.00 32.98 194 GLN C N 1
ATOM 5686 C CA . GLN C 1 194 ? -14.980 12.874 6.780 1.00 33.50 194 GLN C CA 1
ATOM 5687 C C . GLN C 1 194 ? -13.594 12.474 6.262 1.00 33.39 194 GLN C C 1
ATOM 5688 O O . GLN C 1 194 ? -12.583 13.048 6.680 1.00 33.52 194 GLN C O 1
ATOM 5694 N N . VAL C 1 195 ? -13.557 11.501 5.354 1.00 33.52 195 VAL C N 1
ATOM 5695 C CA . VAL C 1 195 ? -12.313 11.067 4.720 1.00 33.86 195 VAL C CA 1
ATOM 5696 C C . VAL C 1 195 ? -11.673 12.241 3.961 1.00 34.61 195 VAL C C 1
ATOM 5697 O O . VAL C 1 195 ? -10.528 12.606 4.234 1.00 34.53 195 VAL C O 1
ATOM 5701 N N . LYS C 1 196 ? -12.435 12.841 3.044 1.00 35.25 196 LYS C N 1
ATOM 5702 C CA . LYS C 1 196 ? -11.990 13.982 2.241 1.00 36.23 196 LYS C CA 1
ATOM 5703 C C . LYS C 1 196 ? -11.574 15.177 3.110 1.00 36.48 196 LYS C C 1
ATOM 5704 O O . LYS C 1 196 ? -10.580 15.840 2.814 1.00 36.27 196 LYS C O 1
ATOM 5710 N N . GLN C 1 197 ? -12.343 15.431 4.173 1.00 36.53 197 GLN C N 1
ATOM 5711 C CA . GLN C 1 197 ? -12.033 16.445 5.194 1.00 37.21 197 GLN C CA 1
ATOM 5712 C C . GLN C 1 197 ? -10.614 16.260 5.731 1.00 36.40 197 GLN C C 1
ATOM 5713 O O . GLN C 1 197 ? -9.815 17.197 5.703 1.00 36.79 197 GLN C O 1
ATOM 5719 N N . TYR C 1 198 ? -10.304 15.053 6.202 1.00 35.72 198 TYR C N 1
ATOM 5720 C CA . TYR C 1 198 ? -8.958 14.723 6.681 1.00 34.84 198 TYR C CA 1
ATOM 5721 C C . TYR C 1 198 ? -7.871 14.931 5.608 1.00 34.60 198 TYR C C 1
ATOM 5722 O O . TYR C 1 198 ? -6.810 15.485 5.907 1.00 34.10 198 TYR C O 1
ATOM 5731 N N . ILE C 1 199 ? -8.128 14.464 4.383 1.00 34.27 199 ILE C N 1
ATOM 5732 C CA . ILE C 1 199 ? -7.185 14.602 3.258 1.00 33.87 199 ILE C CA 1
ATOM 5733 C C . ILE C 1 199 ? -6.792 16.063 3.022 1.00 34.41 199 ILE C C 1
ATOM 5734 O O . ILE C 1 199 ? -5.608 16.383 2.908 1.00 33.72 199 ILE C O 1
ATOM 5739 N N . ASP C 1 200 ? -7.797 16.938 2.969 1.00 35.27 200 ASP C N 1
ATOM 5740 C CA . ASP C 1 200 ? -7.598 18.349 2.729 1.00 36.12 200 ASP C CA 1
ATOM 5741 C C . ASP C 1 200 ? -6.899 19.031 3.913 1.00 36.25 200 ASP C C 1
ATOM 5742 O O . ASP C 1 200 ? -5.973 19.823 3.727 1.00 36.25 200 ASP C O 1
ATOM 5747 N N . ALA C 1 201 ? -7.352 18.723 5.125 1.00 36.16 201 ALA C N 1
ATOM 5748 C CA . ALA C 1 201 ? -6.830 19.359 6.325 1.00 36.11 201 ALA C CA 1
ATOM 5749 C C . ALA C 1 201 ? -5.359 19.019 6.529 1.00 36.01 201 ALA C C 1
ATOM 5750 O O . ALA C 1 201 ? -4.603 19.819 7.080 1.00 36.01 201 ALA C O 1
ATOM 5752 N N . ASN C 1 202 ? -4.958 17.841 6.055 1.00 35.51 202 ASN C N 1
ATOM 5753 C CA . ASN C 1 202 ? -3.594 17.352 6.236 1.00 35.42 202 ASN C CA 1
ATOM 5754 C C . ASN C 1 202 ? -2.738 17.328 4.965 1.00 35.37 202 ASN C C 1
ATOM 5755 O O . ASN C 1 202 ? -1.649 16.748 4.961 1.00 35.20 202 ASN C O 1
ATOM 5760 N N . ASN C 1 203 ? -3.231 17.958 3.899 1.00 35.52 203 ASN C N 1
ATOM 5761 C CA . ASN C 1 203 ? -2.505 18.037 2.616 1.00 36.17 203 ASN C CA 1
ATOM 5762 C C . ASN C 1 203 ? -1.988 16.677 2.120 1.00 35.87 203 ASN C C 1
ATOM 5763 O O . ASN C 1 203 ? -0.862 16.570 1.623 1.00 36.09 203 ASN C O 1
ATOM 5768 N N . VAL C 1 204 ? -2.810 15.644 2.278 1.00 35.73 204 VAL C N 1
ATOM 5769 C CA . VAL C 1 204 ? -2.448 14.288 1.866 1.00 35.69 204 VAL C CA 1
ATOM 5770 C C . VAL C 1 204 ? -2.599 14.195 0.347 1.00 35.61 204 VAL C C 1
ATOM 5771 O O . VAL C 1 204 ? -3.614 14.633 -0.201 1.00 35.40 204 VAL C O 1
ATOM 5775 N N . PRO C 1 205 ? -1.560 13.688 -0.351 1.00 35.68 205 PRO C N 1
ATOM 5776 C CA . PRO C 1 205 ? -1.680 13.529 -1.798 1.00 35.23 205 PRO C CA 1
ATOM 5777 C C . PRO C 1 205 ? -2.731 12.463 -2.120 1.00 34.52 205 PRO C C 1
ATOM 5778 O O . PRO C 1 205 ? -2.856 11.483 -1.385 1.00 33.67 205 PRO C O 1
ATOM 5782 N N . TYR C 1 206 ? -3.491 12.683 -3.189 1.00 33.87 206 TYR C N 1
ATOM 5783 C CA . TYR C 1 206 ? -4.537 11.759 -3.609 1.00 33.96 206 TYR C CA 1
ATOM 5784 C C . TYR C 1 206 ? -4.554 11.614 -5.134 1.00 34.11 206 TYR C C 1
ATOM 5785 O O . TYR C 1 206 ? -3.883 12.372 -5.833 1.00 34.21 206 TYR C O 1
ATOM 5794 N N . ASN C 1 207 ? -5.304 10.633 -5.639 1.00 33.72 207 ASN C N 1
ATOM 5795 C CA . ASN C 1 207 ? -5.371 10.366 -7.062 1.00 34.00 207 ASN C CA 1
ATOM 5796 C C . ASN C 1 207 ? -6.063 11.513 -7.779 1.00 34.17 207 ASN C C 1
ATOM 5797 O O . ASN C 1 207 ? -7.192 11.867 -7.431 1.00 33.61 207 ASN C O 1
ATOM 5802 N N . GLU C 1 208 ? -5.397 12.087 -8.780 1.00 34.35 208 GLU C N 1
ATOM 5803 C CA . GLU C 1 208 ? -5.979 13.213 -9.512 1.00 35.21 208 GLU C CA 1
ATOM 5804 C C . GLU C 1 208 ? -7.276 12.856 -10.249 1.00 34.87 208 GLU C C 1
ATOM 5805 O O . GLU C 1 208 ? -8.080 13.735 -10.555 1.00 34.43 208 GLU C O 1
ATOM 5811 N N . LEU C 1 209 ? -7.481 11.564 -10.510 1.00 34.88 209 LEU C N 1
ATOM 5812 C CA . LEU C 1 209 ? -8.721 11.097 -11.146 1.00 34.90 209 LEU C CA 1
ATOM 5813 C C . LEU C 1 209 ? -9.971 11.407 -10.317 1.00 35.15 209 LEU C C 1
ATOM 5814 O O . LEU C 1 209 ? -11.071 11.495 -10.865 1.00 34.39 209 LEU C O 1
ATOM 5819 N N . LEU C 1 210 ? -9.791 11.568 -9.007 1.00 35.36 210 LEU C N 1
ATOM 5820 C CA . LEU C 1 210 ? -10.890 11.942 -8.105 1.00 36.44 210 LEU C CA 1
ATOM 5821 C C . LEU C 1 210 ? -11.539 13.272 -8.484 1.00 36.49 210 LEU C C 1
ATOM 5822 O O . LEU C 1 210 ? -12.745 13.436 -8.317 1.00 36.55 210 LEU C O 1
ATOM 5827 N N . ASP C 1 211 ? -10.743 14.213 -8.998 1.00 36.92 211 ASP C N 1
ATOM 5828 C CA . ASP C 1 211 ? -11.271 15.504 -9.429 1.00 37.76 211 ASP C CA 1
ATOM 5829 C C . ASP C 1 211 ? -12.153 15.373 -10.672 1.00 37.51 211 ASP C C 1
ATOM 5830 O O . ASP C 1 211 ? -12.890 16.301 -11.007 1.00 37.42 211 ASP C O 1
ATOM 5835 N N . LEU C 1 212 ? -12.077 14.216 -11.336 1.00 36.97 212 LEU C N 1
ATOM 5836 C CA . LEU C 1 212 ? -12.950 13.889 -12.469 1.00 36.93 212 LEU C CA 1
ATOM 5837 C C . LEU C 1 212 ? -14.213 13.111 -12.067 1.00 36.97 212 LEU C C 1
ATOM 5838 O O . LEU C 1 212 ? -15.077 12.835 -12.906 1.00 37.27 212 LEU C O 1
ATOM 5843 N N . GLY C 1 213 ? -14.321 12.771 -10.786 1.00 37.18 213 GLY C N 1
ATOM 5844 C CA . GLY C 1 213 ? -15.466 12.009 -10.280 1.00 36.64 213 GLY C CA 1
ATOM 5845 C C . GLY C 1 213 ? -15.177 10.531 -10.074 1.00 36.23 213 GLY C C 1
ATOM 5846 O O . GLY C 1 213 ? -16.091 9.740 -9.860 1.00 36.08 213 GLY C O 1
ATOM 5847 N N . TYR C 1 214 ? -13.908 10.146 -10.152 1.00 35.84 214 TYR C N 1
ATOM 5848 C CA . TYR C 1 214 ? -13.508 8.799 -9.792 1.00 35.53 214 TYR C CA 1
ATOM 5849 C C . TYR C 1 214 ? -13.431 8.678 -8.274 1.00 35.56 214 TYR C C 1
ATOM 5850 O O . TYR C 1 214 ? -12.344 8.762 -7.696 1.00 36.53 214 TYR C O 1
ATOM 5859 N N . ARG C 1 215 ? -14.575 8.486 -7.621 1.00 34.99 215 ARG C N 1
ATOM 5860 C CA . ARG C 1 215 ? -14.602 8.360 -6.157 1.00 34.49 215 ARG C CA 1
ATOM 5861 C C . ARG C 1 215 ? -14.112 6.992 -5.662 1.00 34.10 215 ARG C C 1
ATOM 5862 O O . ARG C 1 215 ? -13.774 6.829 -4.480 1.00 34.20 215 ARG C O 1
ATOM 5870 N N . SER C 1 216 ? -14.097 6.013 -6.566 1.00 33.63 216 SER C N 1
ATOM 5871 C CA . SER C 1 216 ? -13.543 4.686 -6.297 1.00 33.13 216 SER C CA 1
ATOM 5872 C C . SER C 1 216 ? -12.749 4.239 -7.511 1.00 33.19 216 SER C C 1
ATOM 5873 O O . SER C 1 216 ? -13.241 4.279 -8.640 1.00 33.52 216 SER C O 1
ATOM 5876 N N . ILE C 1 217 ? -11.519 3.798 -7.285 1.00 33.03 217 ILE C N 1
ATOM 5877 C CA . ILE C 1 217 ? -10.610 3.552 -8.400 1.00 33.11 217 ILE C CA 1
ATOM 5878 C C . ILE C 1 217 ? -10.055 2.148 -8.347 1.00 32.77 217 ILE C C 1
ATOM 5879 O O . ILE C 1 217 ? -9.420 1.764 -7.371 1.00 32.55 217 ILE C O 1
ATOM 5884 N N . GLY C 1 218 ? -10.318 1.382 -9.404 1.00 33.14 218 GLY C N 1
ATOM 5885 C CA . GLY C 1 218 ? -9.771 0.038 -9.530 1.00 33.26 218 GLY C CA 1
ATOM 5886 C C . GLY C 1 218 ? -9.028 -0.070 -10.837 1.00 33.73 218 GLY C C 1
ATOM 5887 O O . GLY C 1 218 ? -8.289 0.849 -11.216 1.00 33.70 218 GLY C O 1
ATOM 5888 N N . ASP C 1 219 ? -9.226 -1.190 -11.530 1.00 33.37 219 ASP C N 1
ATOM 5889 C CA . ASP C 1 219 ? -8.559 -1.426 -12.797 1.00 33.57 219 ASP C CA 1
ATOM 5890 C C . ASP C 1 219 ? -9.200 -0.530 -13.861 1.00 33.71 219 ASP C C 1
ATOM 5891 O O . ASP C 1 219 ? -10.387 -0.195 -13.764 1.00 33.45 219 ASP C O 1
ATOM 5896 N N . TYR C 1 220 ? -8.418 -0.147 -14.866 1.00 33.40 220 TYR C N 1
ATOM 5897 C CA . TYR C 1 220 ? -8.883 0.811 -15.878 1.00 33.29 220 TYR C CA 1
ATOM 5898 C C . TYR C 1 220 ? -10.078 0.303 -16.688 1.00 32.68 220 TYR C C 1
ATOM 5899 O O . TYR C 1 220 ? -10.930 1.086 -17.096 1.00 32.98 220 TYR C O 1
ATOM 5908 N N . HIS C 1 221 ? -10.140 -1.008 -16.902 1.00 32.69 221 HIS C N 1
ATOM 5909 C CA . HIS C 1 221 ? -11.204 -1.639 -17.697 1.00 32.28 221 HIS C CA 1
ATOM 5910 C C . HIS C 1 221 ? -12.492 -1.942 -16.915 1.00 32.04 221 HIS C C 1
ATOM 5911 O O . HIS C 1 221 ? -13.468 -2.444 -17.478 1.00 31.67 221 HIS C O 1
ATOM 5918 N N . SER C 1 222 ? -12.487 -1.649 -15.624 1.00 32.26 222 SER C N 1
ATOM 5919 C CA . SER C 1 222 ? -13.629 -1.950 -14.762 1.00 33.11 222 SER C CA 1
ATOM 5920 C C . SER C 1 222 ? -13.963 -0.781 -13.834 1.00 32.90 222 SER C C 1
ATOM 5921 O O . SER C 1 222 ? -14.638 -0.951 -12.813 1.00 33.58 222 SER C O 1
ATOM 5924 N N . THR C 1 223 ? -13.478 0.404 -14.188 1.00 32.50 223 THR C N 1
ATOM 5925 C CA . THR C 1 223 ? -13.709 1.595 -13.393 1.00 32.05 223 THR C CA 1
ATOM 5926 C C . THR C 1 223 ? -14.226 2.731 -14.270 1.00 31.77 223 THR C C 1
ATOM 5927 O O . THR C 1 223 ? -13.602 3.086 -15.266 1.00 31.35 223 THR C O 1
ATOM 5931 N N . GLN C 1 224 ? -15.374 3.280 -13.881 1.00 31.74 224 GLN C N 1
ATOM 5932 C CA . GLN C 1 224 ? -15.993 4.414 -14.556 1.00 32.04 224 GLN C CA 1
ATOM 5933 C C . GLN C 1 224 ? -16.126 5.558 -13.563 1.00 32.32 224 GLN C C 1
ATOM 5934 O O . GLN C 1 224 ? -16.226 5.321 -12.358 1.00 31.93 224 GLN C O 1
ATOM 5940 N N . PRO C 1 225 ? -16.128 6.812 -14.055 1.00 32.91 225 PRO C N 1
ATOM 5941 C CA . PRO C 1 225 ? -16.399 7.899 -13.109 1.00 32.99 225 PRO C CA 1
ATOM 5942 C C . PRO C 1 225 ? -17.840 7.836 -12.613 1.00 33.38 225 PRO C C 1
ATOM 5943 O O . PRO C 1 225 ? -18.677 7.197 -13.244 1.00 32.79 225 PRO C O 1
ATOM 5947 N N . VAL C 1 226 ? -18.116 8.472 -11.476 1.00 34.14 226 VAL C N 1
ATOM 5948 C CA . VAL C 1 226 ? -19.496 8.593 -11.004 1.00 35.04 226 VAL C CA 1
ATOM 5949 C C . VAL C 1 226 ? -20.012 10.041 -11.003 1.00 35.34 226 VAL C C 1
ATOM 5950 O O . VAL C 1 226 ? -19.231 10.998 -11.065 1.00 35.21 226 VAL C O 1
ATOM 5954 N N . LYS C 1 227 ? -21.333 10.177 -10.977 1.00 35.68 227 LYS C N 1
ATOM 5955 C CA . LYS C 1 227 ? -21.987 11.453 -10.711 1.00 36.55 227 LYS C CA 1
ATOM 5956 C C . LYS C 1 227 ? -22.319 11.537 -9.222 1.00 37.01 227 LYS C C 1
ATOM 5957 O O . LYS C 1 227 ? -22.626 10.524 -8.581 1.00 37.37 227 LYS C O 1
ATOM 5959 N N . GLU C 1 228 ? -22.243 12.753 -8.689 1.00 37.56 228 GLU C N 1
ATOM 5960 C CA . GLU C 1 228 ? -22.542 13.086 -7.287 1.00 37.74 228 GLU C CA 1
ATOM 5961 C C . GLU C 1 228 ? -23.666 12.291 -6.602 1.00 37.38 228 GLU C C 1
ATOM 5962 O O . GLU C 1 228 ? -23.524 11.892 -5.444 1.00 37.55 228 GLU C O 1
ATOM 5968 N N . GLY C 1 229 ? -24.766 12.062 -7.316 1.00 36.91 229 GLY C N 1
ATOM 5969 C CA . GLY C 1 229 ? -25.930 11.369 -6.764 1.00 36.22 229 GLY C CA 1
ATOM 5970 C C . GLY C 1 229 ? -25.799 9.856 -6.708 1.00 36.03 229 GLY C C 1
ATOM 5971 O O . GLY C 1 229 ? -26.557 9.190 -5.990 1.00 36.13 229 GLY C O 1
ATOM 5972 N N . GLU C 1 230 ? -24.853 9.312 -7.473 1.00 35.11 230 GLU C N 1
ATOM 5973 C CA . GLU C 1 230 ? -24.603 7.874 -7.487 1.00 34.83 230 GLU C CA 1
ATOM 5974 C C . GLU C 1 230 ? -23.797 7.489 -6.258 1.00 34.06 230 GLU C C 1
ATOM 5975 O O . GLU C 1 230 ? -23.048 8.307 -5.715 1.00 34.11 230 GLU C O 1
ATOM 5981 N N . ASP C 1 231 ? -23.945 6.239 -5.832 1.00 33.21 231 ASP C N 1
ATOM 5982 C CA . ASP C 1 231 ? -23.132 5.682 -4.754 1.00 32.51 231 ASP C CA 1
ATOM 5983 C C . ASP C 1 231 ? -21.629 5.831 -5.047 1.00 31.81 231 ASP C C 1
ATOM 5984 O O . ASP C 1 231 ? -21.212 5.902 -6.207 1.00 31.59 231 ASP C O 1
ATOM 5989 N N . GLU C 1 232 ? -20.836 5.884 -3.979 1.00 31.05 232 GLU C N 1
ATOM 5990 C CA . GLU C 1 232 ? -19.381 6.063 -4.038 1.00 30.03 232 GLU C CA 1
ATOM 5991 C C . GLU C 1 232 ? -18.684 5.039 -4.928 1.00 29.88 232 GLU C C 1
ATOM 5992 O O . GLU C 1 232 ? -17.722 5.364 -5.631 1.00 30.39 232 GLU C O 1
ATOM 5998 N N . ARG C 1 233 ? -19.168 3.802 -4.903 1.00 29.77 233 ARG C N 1
ATOM 5999 C CA . ARG C 1 233 ? -18.540 2.724 -5.676 1.00 29.76 233 ARG C CA 1
ATOM 6000 C C . ARG C 1 233 ? -19.344 2.267 -6.905 1.00 29.83 233 ARG C C 1
ATOM 6001 O O . ARG C 1 233 ? -19.050 1.215 -7.481 1.00 30.10 233 ARG C O 1
ATOM 6009 N N . ALA C 1 234 ? -20.334 3.062 -7.315 1.00 29.80 234 ALA C N 1
ATOM 6010 C CA . ALA C 1 234 ? -21.185 2.729 -8.466 1.00 30.03 234 ALA C CA 1
ATOM 6011 C C . ALA C 1 234 ? -20.419 2.533 -9.781 1.00 30.42 234 ALA C C 1
ATOM 6012 O O . ALA C 1 234 ? -20.862 1.787 -10.651 1.00 30.57 234 ALA C O 1
ATOM 6014 N N . GLY C 1 235 ? -19.270 3.194 -9.916 1.00 30.93 235 GLY C N 1
ATOM 6015 C CA . GLY C 1 235 ? -18.462 3.099 -11.123 1.00 31.94 235 GLY C CA 1
ATOM 6016 C C . GLY C 1 235 ? -17.563 1.868 -11.165 1.00 33.04 235 GLY C C 1
ATOM 6017 O O . GLY C 1 235 ? -16.810 1.703 -12.107 1.00 33.09 235 GLY C O 1
ATOM 6018 N N . ARG C 1 236 ? -17.644 1.013 -10.145 1.00 34.20 236 ARG C N 1
ATOM 6019 C CA . ARG C 1 236 ? -16.887 -0.239 -10.094 1.00 35.74 236 ARG C CA 1
ATOM 6020 C C . ARG C 1 236 ? -17.653 -1.396 -10.757 1.00 37.64 236 ARG C C 1
ATOM 6021 O O . ARG C 1 236 ? -17.071 -2.181 -11.507 1.00 37.75 236 ARG C O 1
ATOM 6029 N N . TRP C 1 237 ? -18.952 -1.489 -10.499 1.00 40.22 237 TRP C N 1
ATOM 6030 C CA . TRP C 1 237 ? -19.799 -2.460 -11.203 1.00 43.41 237 TRP C CA 1
ATOM 6031 C C . TRP C 1 237 ? -20.658 -1.777 -12.263 1.00 44.84 237 TRP C C 1
ATOM 6032 O O . TRP C 1 237 ? -21.885 -1.811 -12.175 1.00 45.29 237 TRP C O 1
ATOM 6043 N N . LYS C 1 238 ? -20.040 -1.134 -13.252 1.00 46.62 238 LYS C N 1
ATOM 6044 C CA . LYS C 1 238 ? -20.838 -0.584 -14.354 1.00 48.36 238 LYS C CA 1
ATOM 6045 C C . LYS C 1 238 ? -21.136 -1.721 -15.336 1.00 49.25 238 LYS C C 1
ATOM 6046 O O . LYS C 1 238 ? -20.384 -1.980 -16.282 1.00 49.60 238 LYS C O 1
ATOM 6052 N N . GLY C 1 239 ? -22.258 -2.388 -15.077 1.00 50.15 239 GLY C N 1
ATOM 6053 C CA . GLY C 1 239 ? -22.527 -3.748 -15.553 1.00 51.52 239 GLY C CA 1
ATOM 6054 C C . GLY C 1 239 ? -22.755 -4.534 -14.273 1.00 52.28 239 GLY C C 1
ATOM 6055 O O . GLY C 1 239 ? -22.064 -5.524 -13.988 1.00 52.35 239 GLY C O 1
ATOM 6056 N N . LYS C 1 240 ? -23.759 -4.075 -13.525 1.00 52.93 240 LYS C N 1
ATOM 6057 C CA . LYS C 1 240 ? -23.867 -4.259 -12.073 1.00 53.52 240 LYS C CA 1
ATOM 6058 C C . LYS C 1 240 ? -23.753 -5.678 -11.537 1.00 53.52 240 LYS C C 1
ATOM 6059 O O . LYS C 1 240 ? -24.406 -6.607 -12.020 1.00 53.59 240 LYS C O 1
ATOM 6065 N N . ALA C 1 241 ? -22.902 -5.819 -10.527 1.00 53.55 241 ALA C N 1
ATOM 6066 C CA . ALA C 1 241 ? -22.771 -7.051 -9.767 1.00 53.43 241 ALA C CA 1
ATOM 6067 C C . ALA C 1 241 ? -22.974 -6.739 -8.288 1.00 53.24 241 ALA C C 1
ATOM 6068 O O . ALA C 1 241 ? -23.634 -7.497 -7.570 1.00 53.31 241 ALA C O 1
ATOM 6070 N N . LYS C 1 242 ? -22.422 -5.600 -7.860 1.00 53.02 242 LYS C N 1
ATOM 6071 C CA . LYS C 1 242 ? -22.301 -5.207 -6.443 1.00 52.68 242 LYS C CA 1
ATOM 6072 C C . LYS C 1 242 ? -21.464 -6.217 -5.640 1.00 52.25 242 LYS C C 1
ATOM 6073 O O . LYS C 1 242 ? -21.639 -6.385 -4.428 1.00 52.19 242 LYS C O 1
ATOM 6079 N N . THR C 1 243 ? -20.538 -6.863 -6.352 1.00 51.63 243 THR C N 1
ATOM 6080 C CA . THR C 1 243 ? -19.731 -7.968 -5.834 1.00 50.97 243 THR C CA 1
ATOM 6081 C C . THR C 1 243 ? -18.341 -7.492 -5.422 1.00 50.42 243 THR C C 1
ATOM 6082 O O . THR C 1 243 ? -17.742 -6.619 -6.068 1.00 50.36 243 THR C O 1
ATOM 6086 N N . GLU C 1 244 ? -17.846 -8.069 -4.331 1.00 49.64 244 GLU C N 1
ATOM 6087 C CA . GLU C 1 244 ? -16.484 -7.837 -3.878 1.00 48.79 244 GLU C CA 1
ATOM 6088 C C . GLU C 1 244 ? -15.539 -8.744 -4.661 1.00 48.26 244 GLU C C 1
ATOM 6089 O O . GLU C 1 244 ? -15.730 -9.969 -4.695 1.00 47.89 244 GLU C O 1
ATOM 6095 N N . CYS C 1 245 ? -14.532 -8.137 -5.293 1.00 47.26 245 CYS C N 1
ATOM 6096 C CA . CYS C 1 245 ? -13.533 -8.881 -6.064 1.00 46.66 245 CYS C CA 1
ATOM 6097 C C . CYS C 1 245 ? -12.604 -9.733 -5.180 1.00 45.93 245 CYS C C 1
ATOM 6098 O O . CYS C 1 245 ? -12.759 -9.783 -3.952 1.00 45.77 245 CYS C O 1
ATOM 6101 N N . GLY C 1 246 ? -11.640 -10.390 -5.822 1.00 44.98 246 GLY C N 1
ATOM 6102 C CA . GLY C 1 246 ? -10.742 -11.335 -5.174 1.00 44.17 246 GLY C CA 1
ATOM 6103 C C . GLY C 1 246 ? -9.967 -10.880 -3.954 1.00 43.74 246 GLY C C 1
ATOM 6104 O O . GLY C 1 246 ? -9.671 -11.694 -3.083 1.00 43.91 246 GLY C O 1
ATOM 6105 N N . ILE C 1 247 ? -9.636 -9.592 -3.890 1.00 43.09 247 ILE C N 1
ATOM 6106 C CA . ILE C 1 247 ? -8.896 -9.024 -2.749 1.00 42.58 247 ILE C CA 1
ATOM 6107 C C . ILE C 1 247 ? -9.590 -9.285 -1.404 1.00 42.06 247 ILE C C 1
ATOM 6108 O O . ILE C 1 247 ? -8.928 -9.588 -0.407 1.00 41.95 247 ILE C O 1
ATOM 6113 N N . HIS C 1 248 ? -10.917 -9.180 -1.392 1.00 41.36 248 HIS C N 1
ATOM 6114 C CA . HIS C 1 248 ? -11.700 -9.315 -0.162 1.00 40.94 248 HIS C CA 1
ATOM 6115 C C . HIS C 1 248 ? -12.380 -10.669 -0.066 1.00 40.50 248 HIS C C 1
ATOM 6116 O O . HIS C 1 248 ? -12.744 -11.107 1.028 1.00 40.57 248 HIS C O 1
ATOM 6123 N N . GLU C 1 249 ? -12.558 -11.326 -1.211 1.00 39.98 249 GLU C N 1
ATOM 6124 C CA . GLU C 1 249 ? -13.301 -12.584 -1.257 1.00 39.71 249 GLU C CA 1
ATOM 6125 C C . GLU C 1 249 ? -12.657 -13.588 -2.211 1.00 39.23 249 GLU C C 1
ATOM 6126 O O . GLU C 1 249 ? -12.690 -13.412 -3.433 1.00 39.60 249 GLU C O 1
ATOM 6132 N N . ALA C 1 250 ? -12.072 -14.638 -1.641 1.00 38.61 250 ALA C N 1
ATOM 6133 C CA . ALA C 1 250 ? -11.297 -15.606 -2.417 1.00 37.98 250 ALA C CA 1
ATOM 6134 C C . ALA C 1 250 ? -11.559 -17.058 -2.019 1.00 37.46 250 ALA C C 1
ATOM 6135 O O . ALA C 1 250 ? -10.785 -17.948 -2.383 1.00 37.35 250 ALA C O 1
ATOM 6137 N N . SER C 1 251 ? -12.659 -17.296 -1.302 1.00 36.88 251 SER C N 1
ATOM 6138 C CA . SER C 1 251 ? -12.938 -18.606 -0.704 1.00 36.24 251 SER C CA 1
ATOM 6139 C C . SER C 1 251 ? -13.198 -19.719 -1.726 1.00 35.91 251 SER C C 1
ATOM 6140 O O . SER C 1 251 ? -12.963 -20.894 -1.435 1.00 35.65 251 SER C O 1
ATOM 6143 N N . ARG C 1 252 ? -13.668 -19.352 -2.916 1.00 35.42 252 ARG C N 1
ATOM 6144 C CA . ARG C 1 252 ? -13.907 -20.332 -3.978 1.00 35.33 252 ARG C CA 1
ATOM 6145 C C . ARG C 1 252 ? -12.604 -20.883 -4.572 1.00 35.46 252 ARG C C 1
ATOM 6146 O O . ARG C 1 252 ? -12.596 -21.964 -5.173 1.00 35.30 252 ARG C O 1
ATOM 6154 N N . PHE C 1 253 ? -11.516 -20.135 -4.379 1.00 35.45 253 PHE C N 1
ATOM 6155 C CA . PHE C 1 253 ? -10.188 -20.519 -4.862 1.00 35.73 253 PHE C CA 1
ATOM 6156 C C . PHE C 1 253 ? -9.379 -21.340 -3.852 1.00 36.16 253 PHE C C 1
ATOM 6157 O O . PHE C 1 253 ? -8.189 -21.580 -4.063 1.00 36.06 253 PHE C O 1
ATOM 6165 N N . ALA C 1 254 ? -10.030 -21.775 -2.773 1.00 36.93 254 ALA C N 1
ATOM 6166 C CA . ALA C 1 254 ? -9.372 -22.509 -1.691 1.00 37.95 254 ALA C CA 1
ATOM 6167 C C . ALA C 1 254 ? -8.541 -23.695 -2.186 1.00 38.81 254 ALA C C 1
ATOM 6168 O O . ALA C 1 254 ? -7.446 -23.945 -1.677 1.00 38.95 254 ALA C O 1
ATOM 6170 N N . GLN C 1 255 ? -9.074 -24.405 -3.181 1.00 39.80 255 GLN C N 1
ATOM 6171 C CA . GLN C 1 255 ? -8.421 -25.568 -3.798 1.00 40.77 255 GLN C CA 1
ATOM 6172 C C . GLN C 1 255 ? -7.077 -25.245 -4.465 1.00 41.43 255 GLN C C 1
ATOM 6173 O O . GLN C 1 255 ? -6.167 -26.077 -4.454 1.00 41.55 255 GLN C O 1
ATOM 6179 N N . PHE C 1 256 ? -6.968 -24.045 -5.043 1.00 42.21 256 PHE C N 1
ATOM 6180 C CA . PHE C 1 256 ? -5.763 -23.611 -5.766 1.00 43.07 256 PHE C CA 1
ATOM 6181 C C . PHE C 1 256 ? -4.690 -23.007 -4.854 1.00 43.43 256 PHE C C 1
ATOM 6182 O O . PHE C 1 256 ? -3.491 -23.151 -5.115 1.00 43.77 256 PHE C O 1
ATOM 6190 N N . LEU C 1 257 ? -5.123 -22.332 -3.793 1.00 43.68 257 LEU C N 1
ATOM 6191 C CA . LEU C 1 257 ? -4.199 -21.726 -2.839 1.00 43.82 257 LEU C CA 1
ATOM 6192 C C . LEU C 1 257 ? -3.805 -22.725 -1.747 1.00 44.03 257 LEU C C 1
ATOM 6193 O O . LEU C 1 257 ? -4.162 -22.570 -0.575 1.00 44.29 257 LEU C O 1
ATOM 6198 N N . MET D 1 1 ? 8.074 -22.302 17.572 1.00 37.50 1 MET D N 1
ATOM 6199 C CA . MET D 1 1 ? 7.522 -21.188 18.390 1.00 37.50 1 MET D CA 1
ATOM 6200 C C . MET D 1 1 ? 6.730 -21.741 19.578 1.00 36.83 1 MET D C 1
ATOM 6201 O O . MET D 1 1 ? 5.800 -22.528 19.400 1.00 36.87 1 MET D O 1
ATOM 6206 N N . LYS D 1 2 ? 7.113 -21.327 20.784 1.00 36.07 2 LYS D N 1
ATOM 6207 C CA . LYS D 1 2 ? 6.398 -21.678 22.008 1.00 35.57 2 LYS D CA 1
ATOM 6208 C C . LYS D 1 2 ? 5.003 -21.043 21.975 1.00 35.03 2 LYS D C 1
ATOM 6209 O O . LYS D 1 2 ? 4.858 -19.868 21.622 1.00 34.35 2 LYS D O 1
ATOM 6215 N N . THR D 1 3 ? 3.986 -21.843 22.285 1.00 34.70 3 THR D N 1
ATOM 6216 C CA . THR D 1 3 ? 2.637 -21.330 22.499 1.00 35.28 3 THR D CA 1
ATOM 6217 C C . THR D 1 3 ? 2.144 -21.682 23.903 1.00 35.28 3 THR D C 1
ATOM 6218 O O . THR D 1 3 ? 2.523 -22.699 24.479 1.00 34.71 3 THR D O 1
ATOM 6222 N N . TYR D 1 4 ? 1.307 -20.810 24.442 1.00 35.70 4 TYR D N 1
ATOM 6223 C CA . TYR D 1 4 ? 0.751 -20.958 25.778 1.00 36.22 4 TYR D CA 1
ATOM 6224 C C . TYR D 1 4 ? -0.743 -21.157 25.642 1.00 36.76 4 TYR D C 1
ATOM 6225 O O . TYR D 1 4 ? -1.418 -20.390 24.942 1.00 36.11 4 TYR D O 1
ATOM 6234 N N . HIS D 1 5 ? -1.246 -22.191 26.312 1.00 37.08 5 HIS D N 1
ATOM 6235 C CA . HIS D 1 5 ? -2.653 -22.543 26.286 1.00 37.55 5 HIS D CA 1
ATOM 6236 C C . HIS D 1 5 ? -3.332 -22.068 27.567 1.00 37.65 5 HIS D C 1
ATOM 6237 O O . HIS D 1 5 ? -2.983 -22.513 28.667 1.00 37.33 5 HIS D O 1
ATOM 6244 N N . LEU D 1 6 ? -4.287 -21.146 27.413 1.00 37.42 6 LEU D N 1
ATOM 6245 C CA . LEU D 1 6 ? -4.994 -20.537 28.537 1.00 36.95 6 LEU D CA 1
ATOM 6246 C C . LEU D 1 6 ? -6.429 -21.057 28.649 1.00 36.41 6 LEU D C 1
ATOM 6247 O O . LEU D 1 6 ? -6.904 -21.784 27.774 1.00 36.50 6 LEU D O 1
ATOM 6252 N N . ASN D 1 7 ? -7.117 -20.694 29.732 1.00 35.27 7 ASN D N 1
ATOM 6253 C CA . ASN D 1 7 ? -8.541 -21.009 29.866 1.00 34.42 7 ASN D CA 1
ATOM 6254 C C . ASN D 1 7 ? -9.371 -20.355 28.756 1.00 33.76 7 ASN D C 1
ATOM 6255 O O . ASN D 1 7 ? -8.962 -19.338 28.168 1.00 33.15 7 ASN D O 1
ATOM 6260 N N . ASN D 1 8 ? -10.527 -20.948 28.469 1.00 32.92 8 ASN D N 1
ATOM 6261 C CA . ASN D 1 8 ? -11.403 -20.481 27.393 1.00 32.72 8 ASN D CA 1
ATOM 6262 C C . ASN D 1 8 ? -10.785 -20.638 26.011 1.00 32.75 8 ASN D C 1
ATOM 6263 O O . ASN D 1 8 ? -11.105 -19.879 25.082 1.00 32.57 8 ASN D O 1
ATOM 6268 N N . ASP D 1 9 ? -9.897 -21.632 25.894 1.00 32.70 9 ASP D N 1
ATOM 6269 C CA . ASP D 1 9 ? -9.298 -22.035 24.616 1.00 33.49 9 ASP D CA 1
ATOM 6270 C C . ASP D 1 9 ? -8.430 -20.965 23.954 1.00 33.42 9 ASP D C 1
ATOM 6271 O O . ASP D 1 9 ? -8.163 -21.029 22.761 1.00 33.11 9 ASP D O 1
ATOM 6276 N N . ILE D 1 10 ? -7.990 -19.989 24.744 1.00 33.86 10 ILE D N 1
ATOM 6277 C CA . ILE D 1 10 ? -7.140 -18.921 24.247 1.00 34.32 10 ILE D CA 1
ATOM 6278 C C . ILE D 1 10 ? -5.706 -19.412 24.149 1.00 34.78 10 ILE D C 1
ATOM 6279 O O . ILE D 1 10 ? -5.191 -20.056 25.067 1.00 35.75 10 ILE D O 1
ATOM 6284 N N . ILE D 1 11 ? -5.092 -19.140 23.001 1.00 34.82 11 ILE D N 1
ATOM 6285 C CA . ILE D 1 11 ? -3.704 -19.481 22.742 1.00 34.79 11 ILE D CA 1
ATOM 6286 C C . ILE D 1 11 ? -2.937 -18.188 22.537 1.00 34.75 11 ILE D C 1
ATOM 6287 O O . ILE D 1 11 ? -3.414 -17.275 21.845 1.00 35.17 11 ILE D O 1
ATOM 6292 N N . VAL D 1 12 ? -1.756 -18.113 23.148 1.00 34.19 12 VAL D N 1
ATOM 6293 C CA . VAL D 1 12 ? -0.848 -16.979 22.997 1.00 33.35 12 VAL D CA 1
ATOM 6294 C C . VAL D 1 12 ? 0.522 -17.516 22.558 1.00 33.25 12 VAL D C 1
ATOM 6295 O O . VAL D 1 12 ? 1.054 -18.446 23.182 1.00 32.98 12 VAL D O 1
ATOM 6299 N N . THR D 1 13 ? 1.092 -16.955 21.490 1.00 33.04 13 THR D N 1
ATOM 6300 C CA . THR D 1 13 ? 2.425 -17.377 21.031 1.00 32.82 13 THR D CA 1
ATOM 6301 C C . THR D 1 13 ? 3.480 -16.572 21.801 1.00 33.43 13 THR D C 1
ATOM 6302 O O . THR D 1 13 ? 3.165 -15.531 22.372 1.00 32.99 13 THR D O 1
ATOM 6306 N N . GLN D 1 14 ? 4.719 -17.055 21.815 1.00 33.60 14 GLN D N 1
ATOM 6307 C CA . GLN D 1 14 ? 5.816 -16.334 22.444 1.00 34.34 14 GLN D CA 1
ATOM 6308 C C . GLN D 1 14 ? 6.001 -14.943 21.817 1.00 34.26 14 GLN D C 1
ATOM 6309 O O . GLN D 1 14 ? 6.253 -13.960 22.513 1.00 34.16 14 GLN D O 1
ATOM 6315 N N . GLU D 1 15 ? 5.900 -14.892 20.497 1.00 34.52 15 GLU D N 1
ATOM 6316 C CA . GLU D 1 15 ? 5.966 -13.639 19.763 1.00 35.27 15 GLU D CA 1
ATOM 6317 C C . GLU D 1 15 ? 4.904 -12.610 20.190 1.00 34.98 15 GLU D C 1
ATOM 6318 O O . GLU D 1 15 ? 5.239 -11.439 20.377 1.00 35.07 15 GLU D O 1
ATOM 6324 N N . GLN D 1 16 ? 3.646 -13.034 20.352 1.00 34.63 16 GLN D N 1
ATOM 6325 C CA . GLN D 1 16 ? 2.589 -12.131 20.868 1.00 34.60 16 GLN D CA 1
ATOM 6326 C C . GLN D 1 16 ? 2.920 -11.553 22.241 1.00 34.69 16 GLN D C 1
ATOM 6327 O O . GLN D 1 16 ? 2.809 -10.335 22.464 1.00 34.94 16 GLN D O 1
ATOM 6333 N N . LEU D 1 17 ? 3.312 -12.436 23.160 1.00 34.36 17 LEU D N 1
ATOM 6334 C CA . LEU D 1 17 ? 3.702 -12.048 24.504 1.00 34.13 17 LEU D CA 1
ATOM 6335 C C . LEU D 1 17 ? 4.855 -11.045 24.496 1.00 34.02 17 LEU D C 1
ATOM 6336 O O . LEU D 1 17 ? 4.792 -10.020 25.182 1.00 34.42 17 LEU D O 1
ATOM 6341 N N . ASP D 1 18 ? 5.898 -11.340 23.727 1.00 33.75 18 ASP D N 1
ATOM 6342 C CA . ASP D 1 18 ? 7.039 -10.434 23.588 1.00 33.58 18 ASP D CA 1
ATOM 6343 C C . ASP D 1 18 ? 6.625 -9.110 22.953 1.00 33.80 18 ASP D C 1
ATOM 6344 O O . ASP D 1 18 ? 7.119 -8.066 23.351 1.00 34.04 18 ASP D O 1
ATOM 6349 N N . HIS D 1 19 ? 5.727 -9.174 21.966 1.00 33.77 19 HIS D N 1
ATOM 6350 C CA . HIS D 1 19 ? 5.220 -7.997 21.254 1.00 33.98 19 HIS D CA 1
ATOM 6351 C C . HIS D 1 19 ? 4.502 -7.067 22.208 1.00 34.35 19 HIS D C 1
ATOM 6352 O O . HIS D 1 19 ? 4.750 -5.860 22.204 1.00 35.15 19 HIS D O 1
ATOM 6359 N N . TRP D 1 20 ? 3.636 -7.638 23.039 1.00 34.34 20 TRP D N 1
ATOM 6360 C CA . TRP D 1 20 ? 2.851 -6.863 23.973 1.00 34.69 20 TRP D CA 1
ATOM 6361 C C . TRP D 1 20 ? 3.779 -6.184 24.973 1.00 35.10 20 TRP D C 1
ATOM 6362 O O . TRP D 1 20 ? 3.610 -5.013 25.238 1.00 36.02 20 TRP D O 1
ATOM 6373 N N . ASN D 1 21 ? 4.766 -6.905 25.505 1.00 35.15 21 ASN D N 1
ATOM 6374 C CA . ASN D 1 21 ? 5.713 -6.296 26.440 1.00 35.69 21 ASN D CA 1
ATOM 6375 C C . ASN D 1 21 ? 6.564 -5.189 25.826 1.00 36.00 21 ASN D C 1
ATOM 6376 O O . ASN D 1 21 ? 6.808 -4.173 26.483 1.00 35.97 21 ASN D O 1
ATOM 6381 N N . GLU D 1 22 ? 6.987 -5.386 24.573 1.00 36.64 22 GLU D N 1
ATOM 6382 C CA . GLU D 1 22 ? 7.693 -4.363 23.789 1.00 37.93 22 GLU D CA 1
ATOM 6383 C C . GLU D 1 22 ? 6.850 -3.102 23.545 1.00 37.18 22 GLU D C 1
ATOM 6384 O O . GLU D 1 22 ? 7.375 -1.991 23.594 1.00 37.20 22 GLU D O 1
ATOM 6390 N N . GLN D 1 23 ? 5.564 -3.272 23.239 1.00 36.55 23 GLN D N 1
ATOM 6391 C CA . GLN D 1 23 ? 4.713 -2.130 22.875 1.00 36.40 23 GLN D CA 1
ATOM 6392 C C . GLN D 1 23 ? 4.058 -1.444 24.076 1.00 36.55 23 GLN D C 1
ATOM 6393 O O . GLN D 1 23 ? 3.896 -0.223 24.074 1.00 36.68 23 GLN D O 1
ATOM 6399 N N . LEU D 1 24 ? 3.688 -2.224 25.089 1.00 35.95 24 LEU D N 1
ATOM 6400 C CA . LEU D 1 24 ? 3.029 -1.672 26.279 1.00 36.20 24 LEU D CA 1
ATOM 6401 C C . LEU D 1 24 ? 3.903 -0.733 27.119 1.00 36.31 24 LEU D C 1
ATOM 6402 O O . LEU D 1 24 ? 3.377 0.132 27.819 1.00 35.87 24 LEU D O 1
ATOM 6407 N N . ILE D 1 25 ? 5.222 -0.887 27.032 1.00 36.79 25 ILE D N 1
ATOM 6408 C CA . ILE D 1 25 ? 6.153 0.049 27.694 1.00 37.40 25 ILE D CA 1
ATOM 6409 C C . ILE D 1 25 ? 6.047 1.462 27.114 1.00 37.15 25 ILE D C 1
ATOM 6410 O O . ILE D 1 25 ? 6.466 2.438 27.746 1.00 36.86 25 ILE D O 1
ATOM 6415 N N . LYS D 1 26 ? 5.485 1.560 25.913 1.00 37.03 26 LYS D N 1
ATOM 6416 C CA . LYS D 1 26 ? 5.267 2.847 25.256 1.00 37.43 26 LYS D CA 1
ATOM 6417 C C . LYS D 1 26 ? 4.049 3.597 25.798 1.00 37.11 26 LYS D C 1
ATOM 6418 O O . LYS D 1 26 ? 3.856 4.762 25.480 1.00 37.71 26 LYS D O 1
ATOM 6424 N N . LEU D 1 27 ? 3.238 2.940 26.621 1.00 36.86 27 LEU D N 1
ATOM 6425 C CA . LEU D 1 27 ? 2.069 3.592 27.203 1.00 36.98 27 LEU D CA 1
ATOM 6426 C C . LEU D 1 27 ? 2.482 4.439 28.407 1.00 37.07 27 LEU D C 1
ATOM 6427 O O . LEU D 1 27 ? 3.391 4.080 29.162 1.00 37.18 27 LEU D O 1
ATOM 6432 N N . GLU D 1 28 ? 1.839 5.589 28.568 1.00 37.04 28 GLU D N 1
ATOM 6433 C CA . GLU D 1 28 ? 2.339 6.586 29.510 1.00 36.89 28 GLU D CA 1
ATOM 6434 C C . GLU D 1 28 ? 1.828 6.444 30.939 1.00 36.30 28 GLU D C 1
ATOM 6435 O O . GLU D 1 28 ? 2.441 6.967 31.874 1.00 35.98 28 GLU D O 1
ATOM 6441 N N . THR D 1 29 ? 0.709 5.748 31.105 1.00 35.64 29 THR D N 1
ATOM 6442 C CA . THR D 1 29 ? 0.061 5.656 32.411 1.00 35.50 29 THR D CA 1
ATOM 6443 C C . THR D 1 29 ? -0.480 4.247 32.652 1.00 34.85 29 THR D C 1
ATOM 6444 O O . THR D 1 29 ? -0.714 3.500 31.697 1.00 35.01 29 THR D O 1
ATOM 6448 N N . PRO D 1 30 ? -0.645 3.860 33.933 1.00 34.53 30 PRO D N 1
ATOM 6449 C CA . PRO D 1 30 ? -1.301 2.590 34.207 1.00 33.94 30 PRO D CA 1
ATOM 6450 C C . PRO D 1 30 ? -2.705 2.547 33.608 1.00 34.12 30 PRO D C 1
ATOM 6451 O O . PRO D 1 30 ? -3.140 1.489 33.179 1.00 34.27 30 PRO D O 1
ATOM 6455 N N . GLN D 1 31 ? -3.395 3.689 33.576 1.00 34.19 31 GLN D N 1
ATOM 6456 C CA . GLN D 1 31 ? -4.756 3.761 33.040 1.00 34.31 31 GLN D CA 1
ATOM 6457 C C . GLN D 1 31 ? -4.825 3.328 31.584 1.00 34.45 31 GLN D C 1
ATOM 6458 O O . GLN D 1 31 ? -5.783 2.676 31.180 1.00 34.33 31 GLN D O 1
ATOM 6464 N N . GLU D 1 32 ? -3.804 3.694 30.805 1.00 35.01 32 GLU D N 1
ATOM 6465 C CA . GLU D 1 32 ? -3.688 3.283 29.392 1.00 35.37 32 GLU D CA 1
ATOM 6466 C C . GLU D 1 32 ? -3.454 1.787 29.220 1.00 35.29 32 GLU D C 1
ATOM 6467 O O . GLU D 1 32 ? -4.064 1.157 28.349 1.00 35.26 32 GLU D O 1
ATOM 6473 N N . ILE D 1 33 ? -2.561 1.217 30.032 1.00 35.53 33 ILE D N 1
ATOM 6474 C CA . ILE D 1 33 ? -2.355 -0.233 30.048 1.00 35.41 33 ILE D CA 1
ATOM 6475 C C . ILE D 1 33 ? -3.663 -0.938 30.424 1.00 35.64 33 ILE D C 1
ATOM 6476 O O . ILE D 1 33 ? -4.031 -1.933 29.817 1.00 35.94 33 ILE D O 1
ATOM 6481 N N . ILE D 1 34 ? -4.369 -0.403 31.415 1.00 36.07 34 ILE D N 1
ATOM 6482 C CA . ILE D 1 34 ? -5.618 -1.011 31.876 1.00 36.42 34 ILE D CA 1
ATOM 6483 C C . ILE D 1 34 ? -6.681 -0.988 30.765 1.00 36.58 34 ILE D C 1
ATOM 6484 O O . ILE D 1 34 ? -7.357 -1.985 30.536 1.00 37.02 34 ILE D O 1
ATOM 6489 N N . ALA D 1 35 ? -6.798 0.142 30.067 1.00 36.50 35 ALA D N 1
ATOM 6490 C CA . ALA D 1 35 ? -7.780 0.305 29.005 1.00 36.30 35 ALA D CA 1
ATOM 6491 C C . ALA D 1 35 ? -7.492 -0.630 27.829 1.00 36.49 35 ALA D C 1
ATOM 6492 O O . ALA D 1 35 ? -8.424 -1.244 27.276 1.00 35.95 35 ALA D O 1
ATOM 6494 N N . TRP D 1 36 ? -6.213 -0.749 27.457 1.00 36.36 36 TRP D N 1
ATOM 6495 C CA . TRP D 1 36 ? -5.789 -1.742 26.454 1.00 36.73 36 TRP D CA 1
ATOM 6496 C C . TRP D 1 36 ? -6.191 -3.180 26.853 1.00 36.48 36 TRP D C 1
ATOM 6497 O O . TRP D 1 36 ? -6.717 -3.934 26.038 1.00 36.35 36 TRP D O 1
ATOM 6508 N N . SER D 1 37 ? -5.927 -3.544 28.104 1.00 36.15 37 SER D N 1
ATOM 6509 C CA . SER D 1 37 ? -6.257 -4.870 28.625 1.00 35.66 37 SER D CA 1
ATOM 6510 C C . SER D 1 37 ? -7.758 -5.137 28.520 1.00 35.71 37 SER D C 1
ATOM 6511 O O . SER D 1 37 ? -8.171 -6.184 28.034 1.00 35.66 37 SER D O 1
ATOM 6514 N N . ILE D 1 38 ? -8.558 -4.166 28.975 1.00 35.24 38 ILE D N 1
ATOM 6515 C CA . ILE D 1 38 ? -10.029 -4.195 28.884 1.00 34.67 38 ILE D CA 1
ATOM 6516 C C . ILE D 1 38 ? -10.549 -4.497 27.468 1.00 34.25 38 ILE D C 1
ATOM 6517 O O . ILE D 1 38 ? -11.418 -5.361 27.269 1.00 34.13 38 ILE D O 1
ATOM 6522 N N . VAL D 1 39 ? -10.010 -3.779 26.491 1.00 33.73 39 VAL D N 1
ATOM 6523 C CA . VAL D 1 39 ? -10.415 -3.928 25.099 1.00 33.81 39 VAL D CA 1
ATOM 6524 C C . VAL D 1 39 ? -9.931 -5.276 24.536 1.00 33.91 39 VAL D C 1
ATOM 6525 O O . VAL D 1 39 ? -10.631 -5.911 23.751 1.00 33.77 39 VAL D O 1
ATOM 6529 N N . THR D 1 40 ? -8.774 -5.734 25.007 1.00 34.54 40 THR D N 1
ATOM 6530 C CA . THR D 1 40 ? -8.058 -6.861 24.390 1.00 35.03 40 THR D CA 1
ATOM 6531 C C . THR D 1 40 ? -8.480 -8.240 24.899 1.00 35.82 40 THR D C 1
ATOM 6532 O O . THR D 1 40 ? -8.559 -9.197 24.118 1.00 35.92 40 THR D O 1
ATOM 6536 N N . PHE D 1 41 ? -8.769 -8.335 26.196 1.00 36.24 41 PHE D N 1
ATOM 6537 C CA . PHE D 1 41 ? -8.992 -9.627 26.822 1.00 36.96 41 PHE D CA 1
ATOM 6538 C C . PHE D 1 41 ? -10.431 -9.892 27.278 1.00 36.87 41 PHE D C 1
ATOM 6539 O O . PHE D 1 41 ? -10.958 -9.168 28.121 1.00 36.93 41 PHE D O 1
ATOM 6547 N N . PRO D 1 42 ? -11.080 -10.923 26.697 1.00 36.62 42 PRO D N 1
ATOM 6548 C CA . PRO D 1 42 ? -12.315 -11.430 27.324 1.00 36.32 42 PRO D CA 1
ATOM 6549 C C . PRO D 1 42 ? -11.958 -12.202 28.589 1.00 36.20 42 PRO D C 1
ATOM 6550 O O . PRO D 1 42 ? -10.802 -12.593 28.760 1.00 36.37 42 PRO D O 1
ATOM 6554 N N . HIS D 1 43 ? -12.928 -12.389 29.481 1.00 36.30 43 HIS D N 1
ATOM 6555 C CA . HIS D 1 43 ? -12.708 -13.111 30.743 1.00 36.39 43 HIS D CA 1
ATOM 6556 C C . HIS D 1 43 ? -11.599 -12.460 31.583 1.00 35.76 43 HIS D C 1
ATOM 6557 O O . HIS D 1 43 ? -10.727 -13.146 32.121 1.00 35.81 43 HIS D O 1
ATOM 6564 N N . LEU D 1 44 ? -11.647 -11.136 31.670 1.00 35.15 44 LEU D N 1
ATOM 6565 C CA . LEU D 1 44 ? -10.656 -10.343 32.390 1.00 34.27 44 LEU D CA 1
ATOM 6566 C C . LEU D 1 44 ? -11.170 -10.024 33.796 1.00 34.42 44 LEU D C 1
ATOM 6567 O O . LEU D 1 44 ? -12.245 -9.448 33.957 1.00 33.68 44 LEU D O 1
ATOM 6572 N N . PHE D 1 45 ? -10.385 -10.417 34.796 1.00 34.78 45 PHE D N 1
ATOM 6573 C CA . PHE D 1 45 ? -10.694 -10.201 36.212 1.00 35.38 45 PHE D CA 1
ATOM 6574 C C . PHE D 1 45 ? -9.556 -9.414 36.874 1.00 35.51 45 PHE D C 1
ATOM 6575 O O . PHE D 1 45 ? -8.498 -9.201 36.282 1.00 35.63 45 PHE D O 1
ATOM 6583 N N . GLN D 1 46 ? -9.767 -8.981 38.107 1.00 36.21 46 GLN D N 1
ATOM 6584 C CA . GLN D 1 46 ? -8.659 -8.506 38.922 1.00 36.22 46 GLN D CA 1
ATOM 6585 C C . GLN D 1 46 ? -8.542 -9.412 40.141 1.00 36.76 46 GLN D C 1
ATOM 6586 O O . GLN D 1 46 ? -9.555 -9.861 40.682 1.00 36.92 46 GLN D O 1
ATOM 6592 N N . THR D 1 47 ? -7.312 -9.710 40.546 1.00 37.12 47 THR D N 1
ATOM 6593 C CA . THR D 1 47 ? -7.070 -10.354 41.836 1.00 37.81 47 THR D CA 1
ATOM 6594 C C . THR D 1 47 ? -6.484 -9.310 42.777 1.00 37.71 47 THR D C 1
ATOM 6595 O O . THR D 1 47 ? -5.649 -8.508 42.363 1.00 38.21 47 THR D O 1
ATOM 6599 N N . THR D 1 48 ? -6.928 -9.320 44.033 1.00 37.48 48 THR D N 1
ATOM 6600 C CA . THR D 1 48 ? -6.427 -8.382 45.041 1.00 37.20 48 THR D CA 1
ATOM 6601 C C . THR D 1 48 ? -6.461 -8.967 46.448 1.00 36.87 48 THR D C 1
ATOM 6602 O O . THR D 1 48 ? -7.329 -9.778 46.776 1.00 37.30 48 THR D O 1
ATOM 6606 N N . ALA D 1 49 ? -5.499 -8.565 47.270 1.00 36.69 49 ALA D N 1
ATOM 6607 C CA . ALA D 1 49 ? -5.562 -8.805 48.709 1.00 36.25 49 ALA D CA 1
ATOM 6608 C C . ALA D 1 49 ? -5.842 -7.478 49.421 1.00 35.99 49 ALA D C 1
ATOM 6609 O O . ALA D 1 49 ? -5.605 -7.335 50.626 1.00 35.94 49 ALA D O 1
ATOM 6611 N N . PHE D 1 50 ? -6.360 -6.518 48.653 1.00 35.37 50 PHE D N 1
ATOM 6612 C CA . PHE D 1 50 ? -6.639 -5.147 49.104 1.00 34.77 50 PHE D CA 1
ATOM 6613 C C . PHE D 1 50 ? -5.394 -4.410 49.611 1.00 34.69 50 PHE D C 1
ATOM 6614 O O . PHE D 1 50 ? -5.466 -3.534 50.484 1.00 34.40 50 PHE D O 1
ATOM 6622 N N . GLY D 1 51 ? -4.251 -4.783 49.038 1.00 34.44 51 GLY D N 1
ATOM 6623 C CA . GLY D 1 51 ? -3.027 -3.997 49.148 1.00 34.37 51 GLY D CA 1
ATOM 6624 C C . GLY D 1 51 ? -3.218 -2.678 48.427 1.00 34.08 51 GLY D C 1
ATOM 6625 O O . GLY D 1 51 ? -4.077 -2.568 47.549 1.00 33.69 51 GLY D O 1
ATOM 6626 N N . LEU D 1 52 ? -2.422 -1.680 48.812 1.00 34.02 52 LEU D N 1
ATOM 6627 C CA . LEU D 1 52 ? -2.550 -0.310 48.308 1.00 33.84 52 LEU D CA 1
ATOM 6628 C C . LEU D 1 52 ? -2.501 -0.211 46.794 1.00 33.67 52 LEU D C 1
ATOM 6629 O O . LEU D 1 52 ? -3.235 0.579 46.191 1.00 33.20 52 LEU D O 1
ATOM 6634 N N . THR D 1 53 ? -1.624 -1.012 46.198 1.00 33.52 53 THR D N 1
ATOM 6635 C CA . THR D 1 53 ? -1.436 -1.006 44.760 1.00 33.67 53 THR D CA 1
ATOM 6636 C C . THR D 1 53 ? -2.718 -1.451 44.054 1.00 33.84 53 THR D C 1
ATOM 6637 O O . THR D 1 53 ? -3.179 -0.783 43.122 1.00 34.49 53 THR D O 1
ATOM 6641 N N . GLY D 1 54 ? -3.302 -2.554 44.523 1.00 33.69 54 GLY D N 1
ATOM 6642 C CA . GLY D 1 54 ? -4.527 -3.095 43.935 1.00 33.71 54 GLY D CA 1
ATOM 6643 C C . GLY D 1 54 ? -5.747 -2.222 44.149 1.00 33.75 54 GLY D C 1
ATOM 6644 O O . GLY D 1 54 ? -6.659 -2.208 43.322 1.00 33.34 54 GLY D O 1
ATOM 6645 N N . LEU D 1 55 ? -5.762 -1.501 45.270 1.00 34.04 55 LEU D N 1
ATOM 6646 C CA . LEU D 1 55 ? -6.807 -0.522 45.565 1.00 34.43 55 LEU D CA 1
ATOM 6647 C C . LEU D 1 55 ? -6.808 0.634 44.562 1.00 34.80 55 LEU D C 1
ATOM 6648 O O . LEU D 1 55 ? -7.875 1.132 44.180 1.00 35.03 55 LEU D O 1
ATOM 6653 N N . VAL D 1 56 ? -5.613 1.073 44.160 1.00 35.11 56 VAL D N 1
ATOM 6654 C CA . VAL D 1 56 ? -5.470 2.045 43.076 1.00 35.23 56 VAL D CA 1
ATOM 6655 C C . VAL D 1 56 ? -6.092 1.489 41.781 1.00 35.42 56 VAL D C 1
ATOM 6656 O O . VAL D 1 56 ? -6.866 2.174 41.114 1.00 35.64 56 VAL D O 1
ATOM 6660 N N . THR D 1 57 ? -5.761 0.245 41.443 1.00 36.07 57 THR D N 1
ATOM 6661 C CA . THR D 1 57 ? -6.321 -0.420 40.258 1.00 36.09 57 THR D CA 1
ATOM 6662 C C . THR D 1 57 ? -7.865 -0.474 40.281 1.00 36.00 57 THR D C 1
ATOM 6663 O O . THR D 1 57 ? -8.511 -0.201 39.266 1.00 35.86 57 THR D O 1
ATOM 6667 N N . ILE D 1 58 ? -8.437 -0.830 41.433 1.00 35.79 58 ILE D N 1
ATOM 6668 C CA . ILE D 1 58 ? -9.898 -0.860 41.632 1.00 35.70 58 ILE D CA 1
ATOM 6669 C C . ILE D 1 58 ? -10.545 0.505 41.364 1.00 35.63 58 ILE D C 1
ATOM 6670 O O . ILE D 1 58 ? -11.584 0.588 40.701 1.00 35.43 58 ILE D O 1
ATOM 6675 N N . ASP D 1 59 ? -9.926 1.563 41.885 1.00 35.75 59 ASP D N 1
ATOM 6676 C CA . ASP D 1 59 ? -10.396 2.929 41.659 1.00 35.91 59 ASP D CA 1
ATOM 6677 C C . ASP D 1 59 ? -10.257 3.339 40.189 1.00 35.71 59 ASP D C 1
ATOM 6678 O O . ASP D 1 59 ? -11.173 3.921 39.618 1.00 36.08 59 ASP D O 1
ATOM 6683 N N . MET D 1 60 ? -9.113 3.033 39.589 1.00 35.64 60 MET D N 1
ATOM 6684 C CA . MET D 1 60 ? -8.904 3.257 38.146 1.00 35.72 60 MET D CA 1
ATOM 6685 C C . MET D 1 60 ? -9.912 2.504 37.267 1.00 35.35 60 MET D C 1
ATOM 6686 O O . MET D 1 60 ? -10.447 3.059 36.299 1.00 35.25 60 MET D O 1
ATOM 6691 N N . LEU D 1 61 ? -10.165 1.242 37.611 1.00 35.13 61 LEU D N 1
ATOM 6692 C CA . LEU D 1 61 ? -11.179 0.437 36.918 1.00 34.78 61 LEU D CA 1
ATOM 6693 C C . LEU D 1 61 ? -12.589 1.022 37.048 1.00 34.84 61 LEU D C 1
ATOM 6694 O O . LEU D 1 61 ? -13.328 1.086 36.061 1.00 35.16 61 LEU D O 1
ATOM 6699 N N . SER D 1 62 ? -12.941 1.462 38.256 1.00 34.43 62 SER D N 1
ATOM 6700 C CA . SER D 1 62 ? -14.245 2.070 38.524 1.00 34.33 62 SER D CA 1
ATOM 6701 C C . SER D 1 62 ? -14.493 3.280 37.623 1.00 34.06 62 SER D C 1
ATOM 6702 O O . SER D 1 62 ? -15.582 3.445 37.077 1.00 33.89 62 SER D O 1
ATOM 6705 N N . LYS D 1 63 ? -13.465 4.106 37.462 1.00 33.94 63 LYS D N 1
ATOM 6706 C CA . LYS D 1 63 ? -13.538 5.309 36.641 1.00 33.89 63 LYS D CA 1
ATOM 6707 C C . LYS D 1 63 ? -13.556 5.020 35.139 1.00 34.02 63 LYS D C 1
ATOM 6708 O O . LYS D 1 63 ? -14.161 5.769 34.373 1.00 33.97 63 LYS D O 1
ATOM 6714 N N . LEU D 1 64 ? -12.913 3.927 34.723 1.00 34.21 64 LEU D N 1
ATOM 6715 C CA . LEU D 1 64 ? -12.949 3.510 33.323 1.00 34.39 64 LEU D CA 1
ATOM 6716 C C . LEU D 1 64 ? -14.201 2.692 32.975 1.00 34.61 64 LEU D C 1
ATOM 6717 O O . LEU D 1 64 ? -14.502 2.495 31.796 1.00 34.67 64 LEU D O 1
ATOM 6722 N N . SER D 1 65 ? -14.923 2.232 33.999 1.00 34.79 65 SER D N 1
ATOM 6723 C CA . SER D 1 65 ? -16.090 1.357 33.830 1.00 35.20 65 SER D CA 1
ATOM 6724 C C . SER D 1 65 ? -17.298 2.010 33.159 1.00 35.74 65 SER D C 1
ATOM 6725 O O . SER D 1 65 ? -18.160 1.310 32.618 1.00 35.85 65 SER D O 1
ATOM 6728 N N . GLU D 1 66 ? -17.369 3.340 33.217 1.00 36.10 66 GLU D N 1
ATOM 6729 C CA . GLU D 1 66 ? -18.441 4.094 32.561 1.00 36.54 66 GLU D CA 1
ATOM 6730 C C . GLU D 1 66 ? -18.396 3.911 31.043 1.00 36.78 66 GLU D C 1
ATOM 6731 O O . GLU D 1 66 ? -19.425 3.678 30.406 1.00 37.06 66 GLU D O 1
ATOM 6733 N N . LYS D 1 67 ? -17.197 4.005 30.477 1.00 36.95 67 LYS D N 1
ATOM 6734 C CA . LYS D 1 67 ? -16.997 3.794 29.053 1.00 37.11 67 LYS D CA 1
ATOM 6735 C C . LYS D 1 67 ? -17.001 2.301 28.711 1.00 37.14 67 LYS D C 1
ATOM 6736 O O . LYS D 1 67 ? -17.659 1.883 27.754 1.00 37.23 67 LYS D O 1
ATOM 6742 N N . TYR D 1 68 ? -16.284 1.508 29.505 1.00 36.90 68 TYR D N 1
ATOM 6743 C CA . TYR D 1 68 ? -16.107 0.085 29.223 1.00 37.22 68 TYR D CA 1
ATOM 6744 C C . TYR D 1 68 ? -16.975 -0.817 30.111 1.00 37.25 68 TYR D C 1
ATOM 6745 O O . TYR D 1 68 ? -18.184 -0.893 29.921 1.00 37.13 68 TYR D O 1
ATOM 6754 N N . TYR D 1 69 ? -16.340 -1.512 31.055 1.00 37.49 69 TYR D N 1
ATOM 6755 C CA . TYR D 1 69 ? -17.021 -2.354 32.053 1.00 37.50 69 TYR D CA 1
ATOM 6756 C C . TYR D 1 69 ? -16.150 -2.429 33.304 1.00 37.55 69 TYR D C 1
ATOM 6757 O O . TYR D 1 69 ? -14.962 -2.092 33.253 1.00 37.72 69 TYR D O 1
ATOM 6766 N N . MET D 1 70 ? -16.743 -2.845 34.423 1.00 37.55 70 MET D N 1
ATOM 6767 C CA . MET D 1 70 ? -15.975 -3.194 35.616 1.00 37.68 70 MET D CA 1
ATOM 6768 C C . MET D 1 70 ? -15.610 -4.674 35.618 1.00 37.61 70 MET D C 1
ATOM 6769 O O . MET D 1 70 ? -16.490 -5.529 35.761 1.00 37.67 70 MET D O 1
ATOM 6774 N N . PRO D 1 71 ? -14.313 -4.988 35.442 1.00 37.58 71 PRO D N 1
ATOM 6775 C CA . PRO D 1 71 ? -13.891 -6.370 35.628 1.00 37.55 71 PRO D CA 1
ATOM 6776 C C . PRO D 1 71 ? -14.194 -6.853 37.048 1.00 37.67 71 PRO D C 1
ATOM 6777 O O . PRO D 1 71 ? -13.977 -6.121 38.024 1.00 37.76 71 PRO D O 1
ATOM 6781 N N . GLU D 1 72 ? -14.697 -8.077 37.146 1.00 37.71 72 GLU D N 1
ATOM 6782 C CA . GLU D 1 72 ? -15.010 -8.695 38.429 1.00 37.98 72 GLU D CA 1
ATOM 6783 C C . GLU D 1 72 ? -13.738 -8.914 39.244 1.00 37.46 72 GLU D C 1
ATOM 6784 O O . GLU D 1 72 ? -12.640 -8.961 38.689 1.00 37.54 72 GLU D O 1
ATOM 6790 N N . LEU D 1 73 ? -13.892 -9.018 40.560 1.00 37.18 73 LEU D N 1
ATOM 6791 C CA . LEU D 1 73 ? -12.754 -9.033 41.476 1.00 36.73 73 LEU D CA 1
ATOM 6792 C C . LEU D 1 73 ? -12.629 -10.383 42.170 1.00 36.55 73 LEU D C 1
ATOM 6793 O O . LEU D 1 73 ? -13.631 -10.977 42.565 1.00 36.44 73 LEU D O 1
ATOM 6798 N N . LEU D 1 74 ? -11.396 -10.858 42.316 1.00 36.12 74 LEU D N 1
ATOM 6799 C CA . LEU D 1 74 ? -11.133 -12.098 43.033 1.00 36.10 74 LEU D CA 1
ATOM 6800 C C . LEU D 1 74 ? -10.286 -11.856 44.288 1.00 35.93 74 LEU D C 1
ATOM 6801 O O . LEU D 1 74 ? -9.172 -11.340 44.221 1.00 35.65 74 LEU D O 1
ATOM 6806 N N . PHE D 1 75 ? -10.843 -12.234 45.434 1.00 35.98 75 PHE D N 1
ATOM 6807 C CA . PHE D 1 75 ? -10.137 -12.163 46.701 1.00 35.65 75 PHE D CA 1
ATOM 6808 C C . PHE D 1 75 ? -10.034 -13.568 47.271 1.00 35.76 75 PHE D C 1
ATOM 6809 O O . PHE D 1 75 ? -11.040 -14.259 47.423 1.00 35.44 75 PHE D O 1
ATOM 6817 N N . ILE D 1 76 ? -8.811 -13.995 47.564 1.00 35.57 76 ILE D N 1
ATOM 6818 C CA . ILE D 1 76 ? -8.605 -15.262 48.243 1.00 35.64 76 ILE D CA 1
ATOM 6819 C C . ILE D 1 76 ? -8.585 -15.028 49.757 1.00 35.75 76 ILE D C 1
ATOM 6820 O O . ILE D 1 76 ? -7.690 -14.356 50.282 1.00 35.61 76 ILE D O 1
ATOM 6825 N N . ASP D 1 77 ? -9.590 -15.566 50.447 1.00 35.45 77 ASP D N 1
ATOM 6826 C CA . ASP D 1 77 ? -9.630 -15.544 51.904 1.00 35.18 77 ASP D CA 1
ATOM 6827 C C . ASP D 1 77 ? -8.835 -16.745 52.409 1.00 35.27 77 ASP D C 1
ATOM 6828 O O . ASP D 1 77 ? -9.321 -17.877 52.392 1.00 35.04 77 ASP D O 1
ATOM 6833 N N . THR D 1 78 ? -7.601 -16.486 52.839 1.00 35.43 78 THR D N 1
ATOM 6834 C CA . THR D 1 78 ? -6.716 -17.525 53.372 1.00 35.53 78 THR D CA 1
ATOM 6835 C C . THR D 1 78 ? -7.236 -18.094 54.690 1.00 35.61 78 THR D C 1
ATOM 6836 O O . THR D 1 78 ? -6.688 -19.071 55.207 1.00 35.80 78 THR D O 1
ATOM 6840 N N . LEU D 1 79 ? -8.289 -17.470 55.225 1.00 35.68 79 LEU D N 1
ATOM 6841 C CA . LEU D 1 79 ? -8.861 -17.791 56.544 1.00 35.90 79 LEU D CA 1
ATOM 6842 C C . LEU D 1 79 ? -7.942 -17.360 57.692 1.00 36.12 79 LEU D C 1
ATOM 6843 O O . LEU D 1 79 ? -8.244 -17.601 58.868 1.00 36.05 79 LEU D O 1
ATOM 6848 N N . HIS D 1 80 ? -6.835 -16.706 57.337 1.00 36.31 80 HIS D N 1
ATOM 6849 C CA . HIS D 1 80 ? -5.852 -16.212 58.301 1.00 36.51 80 HIS D CA 1
ATOM 6850 C C . HIS D 1 80 ? -5.519 -14.745 58.050 1.00 36.75 80 HIS D C 1
ATOM 6851 O O . HIS D 1 80 ? -4.412 -14.286 58.348 1.00 36.87 80 HIS D O 1
ATOM 6858 N N . HIS D 1 81 ? -6.477 -14.008 57.498 1.00 37.03 81 HIS D N 1
ATOM 6859 C CA . HIS D 1 81 ? -6.288 -12.582 57.257 1.00 37.12 81 HIS D CA 1
ATOM 6860 C C . HIS D 1 81 ? -6.417 -11.789 58.551 1.00 37.43 81 HIS D C 1
ATOM 6861 O O . HIS D 1 81 ? -6.976 -12.285 59.544 1.00 37.26 81 HIS D O 1
ATOM 6868 N N . PHE D 1 82 ? -5.879 -10.567 58.536 1.00 37.63 82 PHE D N 1
ATOM 6869 C CA . PHE D 1 82 ? -6.152 -9.593 59.587 1.00 37.90 82 PHE D CA 1
ATOM 6870 C C . PHE D 1 82 ? -7.657 -9.267 59.560 1.00 38.30 82 PHE D C 1
ATOM 6871 O O . PHE D 1 82 ? -8.230 -9.101 58.472 1.00 38.07 82 PHE D O 1
ATOM 6879 N N . PRO D 1 83 ? -8.313 -9.189 60.752 1.00 38.90 83 PRO D N 1
ATOM 6880 C CA . PRO D 1 83 ? -9.695 -8.652 60.743 1.00 39.41 83 PRO D CA 1
ATOM 6881 C C . PRO D 1 83 ? -9.812 -7.285 60.062 1.00 39.99 83 PRO D C 1
ATOM 6882 O O . PRO D 1 83 ? -10.844 -6.998 59.522 1.00 40.48 83 PRO D O 1
ATOM 6886 N N . GLN D 1 84 ? -8.750 -6.476 60.091 1.00 40.21 84 GLN D N 1
ATOM 6887 C CA . GLN D 1 84 ? -8.661 -5.197 59.389 1.00 40.47 84 GLN D CA 1
ATOM 6888 C C . GLN D 1 84 ? -8.765 -5.390 57.868 1.00 40.40 84 GLN D C 1
ATOM 6889 O O . GLN D 1 84 ? -9.428 -4.607 57.183 1.00 40.60 84 GLN D O 1
ATOM 6895 N N . THR D 1 85 ? -8.106 -6.430 57.354 1.00 40.55 85 THR D N 1
ATOM 6896 C CA . THR D 1 85 ? -8.136 -6.753 55.957 1.00 40.27 85 THR D CA 1
ATOM 6897 C C . THR D 1 85 ? -9.567 -7.084 55.499 1.00 40.15 85 THR D C 1
ATOM 6898 O O . THR D 1 85 ? -9.999 -6.601 54.446 1.00 40.11 85 THR D O 1
ATOM 6902 N N . LEU D 1 86 ? -10.303 -7.902 56.274 1.00 40.02 86 LEU D N 1
ATOM 6903 C CA . LEU D 1 86 ? -11.656 -8.343 55.885 1.00 39.97 86 LEU D CA 1
ATOM 6904 C C . LEU D 1 86 ? -12.699 -7.223 55.951 1.00 39.98 86 LEU D C 1
ATOM 6905 O O . LEU D 1 86 ? -13.622 -7.196 55.125 1.00 40.14 86 LEU D O 1
ATOM 6910 N N . THR D 1 87 ? -12.549 -6.315 56.928 1.00 39.90 87 THR D N 1
ATOM 6911 C CA . THR D 1 87 ? -13.440 -5.145 57.083 1.00 39.72 87 THR D CA 1
ATOM 6912 C C . THR D 1 87 ? -13.265 -4.163 55.916 1.00 39.44 87 THR D C 1
ATOM 6913 O O . THR D 1 87 ? -14.255 -3.478 55.363 1.00 39.31 87 THR D O 1
ATOM 6917 N N . LEU D 1 88 ? -12.001 -4.116 55.419 1.00 39.42 88 LEU D N 1
ATOM 6918 C CA . LEU D 1 88 ? -11.672 -3.346 54.209 1.00 39.27 88 LEU D CA 1
ATOM 6919 C C . LEU D 1 88 ? -12.380 -3.886 52.959 1.00 39.44 88 LEU D C 1
ATOM 6920 O O . LEU D 1 88 ? -12.866 -3.107 52.133 1.00 39.65 88 LEU D O 1
ATOM 6925 N N . LYS D 1 89 ? -12.437 -5.213 52.825 1.00 39.52 89 LYS D N 1
ATOM 6926 C CA . LYS D 1 89 ? -13.152 -5.857 51.714 1.00 39.54 89 LYS D CA 1
ATOM 6927 C C . LYS D 1 89 ? -14.626 -5.443 51.703 1.00 39.43 89 LYS D C 1
ATOM 6928 O O . LYS D 1 89 ? -15.222 -5.280 50.639 1.00 39.36 89 LYS D O 1
ATOM 6934 N N . ASN D 1 90 ? -15.203 -5.277 52.892 1.00 39.48 90 ASN D N 1
ATOM 6935 C CA . ASN D 1 90 ? -16.593 -4.840 53.028 1.00 39.47 90 ASN D CA 1
ATOM 6936 C C . ASN D 1 90 ? -16.808 -3.408 52.528 1.00 39.41 90 ASN D C 1
ATOM 6937 O O . ASN D 1 90 ? -17.738 -3.161 51.731 1.00 39.44 90 ASN D O 1
ATOM 6942 N N . GLU D 1 91 ? -15.939 -2.484 52.985 1.00 39.31 91 GLU D N 1
ATOM 6943 C CA . GLU D 1 91 ? -15.923 -1.105 52.484 1.00 39.38 91 GLU D CA 1
ATOM 6944 C C . GLU D 1 91 ? -15.821 -1.085 50.958 1.00 38.96 91 GLU D C 1
ATOM 6945 O O . GLU D 1 91 ? -16.642 -0.458 50.286 1.00 38.94 91 GLU D O 1
ATOM 6951 N N . ILE D 1 92 ? -14.815 -1.781 50.422 1.00 38.68 92 ILE D N 1
ATOM 6952 C CA . ILE D 1 92 ? -14.552 -1.804 48.976 1.00 38.35 92 ILE D CA 1
ATOM 6953 C C . ILE D 1 92 ? -15.716 -2.397 48.179 1.00 38.27 92 ILE D C 1
ATOM 6954 O O . ILE D 1 92 ? -16.084 -1.865 47.127 1.00 38.17 92 ILE D O 1
ATOM 6959 N N . GLU D 1 93 ? -16.287 -3.491 48.685 1.00 38.18 93 GLU D N 1
ATOM 6960 C CA . GLU D 1 93 ? -17.452 -4.120 48.061 1.00 38.30 93 GLU D CA 1
ATOM 6961 C C . GLU D 1 93 ? -18.625 -3.149 47.959 1.00 38.41 93 GLU D C 1
ATOM 6962 O O . GLU D 1 93 ? -19.253 -3.045 46.907 1.00 38.43 93 GLU D O 1
ATOM 6968 N N . LYS D 1 94 ? -18.906 -2.443 49.054 1.00 38.68 94 LYS D N 1
ATOM 6969 C CA . LYS D 1 94 ? -20.007 -1.478 49.108 1.00 38.74 94 LYS D CA 1
ATOM 6970 C C . LYS D 1 94 ? -19.737 -0.209 48.294 1.00 38.74 94 LYS D C 1
ATOM 6971 O O . LYS D 1 94 ? -20.648 0.332 47.672 1.00 38.87 94 LYS D O 1
ATOM 6973 N N . LYS D 1 95 ? -18.491 0.259 48.297 1.00 38.80 95 LYS D N 1
ATOM 6974 C CA . LYS D 1 95 ? -18.130 1.479 47.572 1.00 38.97 95 LYS D CA 1
ATOM 6975 C C . LYS D 1 95 ? -18.055 1.296 46.051 1.00 38.92 95 LYS D C 1
ATOM 6976 O O . LYS D 1 95 ? -18.510 2.162 45.301 1.00 39.13 95 LYS D O 1
ATOM 6982 N N . TYR D 1 96 ? -17.501 0.172 45.600 1.00 38.75 96 TYR D N 1
ATOM 6983 C CA . TYR D 1 96 ? -17.205 -0.008 44.178 1.00 38.64 96 TYR D CA 1
ATOM 6984 C C . TYR D 1 96 ? -17.996 -1.091 43.438 1.00 38.77 96 TYR D C 1
ATOM 6985 O O . TYR D 1 96 ? -18.130 -1.024 42.215 1.00 38.87 96 TYR D O 1
ATOM 6994 N N . TYR D 1 97 ? -18.498 -2.092 44.156 1.00 38.79 97 TYR D N 1
ATOM 6995 C CA . TYR D 1 97 ? -19.053 -3.283 43.497 1.00 38.84 97 TYR D CA 1
ATOM 6996 C C . TYR D 1 97 ? -20.562 -3.445 43.641 1.00 38.90 97 TYR D C 1
ATOM 6997 O O . TYR D 1 97 ? -21.257 -3.705 42.655 1.00 38.84 97 TYR D O 1
ATOM 7006 N N . GLN D 1 98 ? -21.059 -3.294 44.867 1.00 39.09 98 GLN D N 1
ATOM 7007 C CA . GLN D 1 98 ? -22.496 -3.314 45.140 1.00 39.27 98 GLN D CA 1
ATOM 7008 C C . GLN D 1 98 ? -23.281 -2.335 44.243 1.00 39.30 98 GLN D C 1
ATOM 7009 O O . GLN D 1 98 ? -24.329 -2.713 43.710 1.00 39.47 98 GLN D O 1
ATOM 7015 N N . PRO D 1 99 ? -22.780 -1.086 44.066 1.00 39.31 99 PRO D N 1
ATOM 7016 C CA . PRO D 1 99 ? -23.433 -0.129 43.160 1.00 39.35 99 PRO D CA 1
ATOM 7017 C C . PRO D 1 99 ? -23.441 -0.525 41.676 1.00 39.32 99 PRO D C 1
ATOM 7018 O O . PRO D 1 99 ? -24.037 0.179 40.863 1.00 39.32 99 PRO D O 1
ATOM 7022 N N . LYS D 1 100 ? -22.788 -1.630 41.327 1.00 39.38 100 LYS D N 1
ATOM 7023 C CA . LYS D 1 100 ? -22.755 -2.097 39.940 1.00 39.43 100 LYS D CA 1
ATOM 7024 C C . LYS D 1 100 ? -23.289 -3.524 39.794 1.00 39.26 100 LYS D C 1
ATOM 7025 O O . LYS D 1 100 ? -22.811 -4.285 38.948 1.00 39.25 100 LYS D O 1
ATOM 7031 N N . ASN D 1 101 ? -24.289 -3.871 40.607 1.00 39.05 101 ASN D N 1
ATOM 7032 C CA . ASN D 1 101 ? -24.818 -5.242 40.689 1.00 38.71 101 ASN D CA 1
ATOM 7033 C C . ASN D 1 101 ? -23.709 -6.312 40.689 1.00 38.32 101 ASN D C 1
ATOM 7034 O O . ASN D 1 101 ? -23.823 -7.348 40.029 1.00 38.22 101 ASN D O 1
ATOM 7039 N N . GLN D 1 102 ? -22.637 -6.039 41.430 1.00 37.87 102 GLN D N 1
ATOM 7040 C CA . GLN D 1 102 ? -21.520 -6.968 41.559 1.00 37.52 102 GLN D CA 1
ATOM 7041 C C . GLN D 1 102 ? -21.239 -7.326 43.014 1.00 37.54 102 GLN D C 1
ATOM 7042 O O . GLN D 1 102 ? -21.298 -6.476 43.901 1.00 37.44 102 GLN D O 1
ATOM 7048 N N . THR D 1 103 ? -20.951 -8.601 43.241 1.00 37.53 103 THR D N 1
ATOM 7049 C CA . THR D 1 103 ? -20.402 -9.071 44.503 1.00 37.47 103 THR D CA 1
ATOM 7050 C C . THR D 1 103 ? -18.941 -9.408 44.213 1.00 37.38 103 THR D C 1
ATOM 7051 O O . THR D 1 103 ? -18.626 -9.894 43.123 1.00 37.36 103 THR D O 1
ATOM 7055 N N . ILE D 1 104 ? -18.052 -9.126 45.165 1.00 37.34 104 ILE D N 1
ATOM 7056 C CA . ILE D 1 104 ? -16.660 -9.570 45.065 1.00 37.31 104 ILE D CA 1
ATOM 7057 C C . ILE D 1 104 ? -16.630 -11.088 45.213 1.00 37.17 104 ILE D C 1
ATOM 7058 O O . ILE D 1 104 ? -17.239 -11.644 46.139 1.00 37.00 104 ILE D O 1
ATOM 7063 N N . HIS D 1 105 ? -15.941 -11.747 44.285 1.00 36.87 105 HIS D N 1
ATOM 7064 C CA . HIS D 1 105 ? -15.715 -13.183 44.363 1.00 36.66 105 HIS D CA 1
ATOM 7065 C C . HIS D 1 105 ? -14.717 -13.486 45.463 1.00 36.45 105 HIS D C 1
ATOM 7066 O O . HIS D 1 105 ? -13.631 -12.905 45.513 1.00 36.61 105 HIS D O 1
ATOM 7073 N N . VAL D 1 106 ? -15.102 -14.379 46.365 1.00 36.44 106 VAL D N 1
ATOM 7074 C CA . VAL D 1 106 ? -14.245 -14.752 47.477 1.00 36.34 106 VAL D CA 1
ATOM 7075 C C . VAL D 1 106 ? -14.076 -16.262 47.486 1.00 36.49 106 VAL D C 1
ATOM 7076 O O . VAL D 1 106 ? -15.060 -17.014 47.595 1.00 36.53 106 VAL D O 1
ATOM 7080 N N . TYR D 1 107 ? -12.829 -16.704 47.367 1.00 36.26 107 TYR D N 1
ATOM 7081 C CA . TYR D 1 107 ? -12.521 -18.130 47.404 1.00 36.36 107 TYR D CA 1
ATOM 7082 C C . TYR D 1 107 ? -11.731 -18.501 48.652 1.00 36.47 107 TYR D C 1
ATOM 7083 O O . TYR D 1 107 ? -10.838 -17.770 49.075 1.00 36.51 107 TYR D O 1
ATOM 7092 N N . LYS D 1 108 ? -12.092 -19.633 49.245 1.00 36.59 108 LYS D N 1
ATOM 7093 C CA . LYS D 1 108 ? -11.494 -20.100 50.489 1.00 36.66 108 LYS D CA 1
ATOM 7094 C C . LYS D 1 108 ? -10.867 -21.474 50.254 1.00 36.89 108 LYS D C 1
ATOM 7095 O O . LYS D 1 108 ? -11.214 -22.141 49.275 1.00 36.90 108 LYS D O 1
ATOM 7101 N N . PRO D 1 109 ? -9.928 -21.895 51.133 1.00 37.06 109 PRO D N 1
ATOM 7102 C CA . PRO D 1 109 ? -9.446 -23.283 51.118 1.00 37.30 109 PRO D CA 1
ATOM 7103 C C . PRO D 1 109 ? -10.587 -24.305 50.978 1.00 37.57 109 PRO D C 1
ATOM 7104 O O . PRO D 1 109 ? -11.550 -24.273 51.750 1.00 37.51 109 PRO D O 1
ATOM 7108 N N . ASP D 1 110 ? -10.469 -25.185 49.983 1.00 37.87 110 ASP D N 1
ATOM 7109 C CA . ASP D 1 110 ? -11.531 -26.130 49.629 1.00 38.35 110 ASP D CA 1
ATOM 7110 C C . ASP D 1 110 ? -12.068 -26.869 50.851 1.00 38.29 110 ASP D C 1
ATOM 7111 O O . ASP D 1 110 ? -11.297 -27.361 51.681 1.00 38.21 110 ASP D O 1
ATOM 7116 N N . GLY D 1 111 ? -13.394 -26.913 50.968 1.00 38.51 111 GLY D N 1
ATOM 7117 C CA . GLY D 1 111 ? -14.055 -27.583 52.089 1.00 38.53 111 GLY D CA 1
ATOM 7118 C C . GLY D 1 111 ? -14.188 -26.720 53.333 1.00 38.64 111 GLY D C 1
ATOM 7119 O O . GLY D 1 111 ? -15.120 -26.900 54.116 1.00 39.02 111 GLY D O 1
ATOM 7120 N N . CYS D 1 112 ? -13.256 -25.783 53.514 1.00 38.98 112 CYS D N 1
ATOM 7121 C CA . CYS D 1 112 ? -13.240 -24.899 54.684 1.00 38.77 112 CYS D CA 1
ATOM 7122 C C . CYS D 1 112 ? -14.045 -23.623 54.448 1.00 38.76 112 CYS D C 1
ATOM 7123 O O . CYS D 1 112 ? -14.011 -23.044 53.352 1.00 38.43 112 CYS D O 1
ATOM 7126 N N . GLU D 1 113 ? -14.772 -23.201 55.484 1.00 38.80 113 GLU D N 1
ATOM 7127 C CA . GLU D 1 113 ? -15.483 -21.921 55.463 1.00 38.87 113 GLU D CA 1
ATOM 7128 C C . GLU D 1 113 ? -15.300 -21.149 56.780 1.00 38.71 113 GLU D C 1
ATOM 7129 O O . GLU D 1 113 ? -15.976 -20.148 57.024 1.00 38.96 113 GLU D O 1
ATOM 7135 N N . SER D 1 114 ? -14.382 -21.636 57.621 1.00 38.32 114 SER D N 1
ATOM 7136 C CA . SER D 1 114 ? -13.944 -20.929 58.821 1.00 37.86 114 SER D CA 1
ATOM 7137 C C . SER D 1 114 ? -12.480 -21.262 59.093 1.00 37.65 114 SER D C 1
ATOM 7138 O O . SER D 1 114 ? -11.983 -22.307 58.652 1.00 37.51 114 SER D O 1
ATOM 7140 N N . GLU D 1 115 ? -11.796 -20.369 59.816 1.00 37.52 115 GLU D N 1
ATOM 7141 C CA . GLU D 1 115 ? -10.437 -20.623 60.305 1.00 37.53 115 GLU D CA 1
ATOM 7142 C C . GLU D 1 115 ? -10.380 -21.940 61.092 1.00 37.47 115 GLU D C 1
ATOM 7143 O O . GLU D 1 115 ? -9.438 -22.724 60.930 1.00 37.48 115 GLU D O 1
ATOM 7149 N N . ALA D 1 116 ? -11.406 -22.176 61.915 1.00 37.16 116 ALA D N 1
ATOM 7150 C CA . ALA D 1 116 ? -11.546 -23.402 62.705 1.00 37.11 116 ALA D CA 1
ATOM 7151 C C . ALA D 1 116 ? -11.642 -24.674 61.851 1.00 37.03 116 ALA D C 1
ATOM 7152 O O . ALA D 1 116 ? -11.208 -25.760 62.288 1.00 36.92 116 ALA D O 1
ATOM 7154 N N . ASP D 1 117 ? -12.215 -24.538 60.648 1.00 37.00 117 ASP D N 1
ATOM 7155 C CA . ASP D 1 117 ? -12.289 -25.655 59.700 1.00 36.99 117 ASP D CA 1
ATOM 7156 C C . ASP D 1 117 ? -10.911 -26.011 59.141 1.00 37.07 117 ASP D C 1
ATOM 7157 O O . ASP D 1 117 ? -10.600 -27.195 58.979 1.00 36.90 117 ASP D O 1
ATOM 7162 N N . PHE D 1 118 ? -10.098 -24.985 58.846 1.00 37.26 118 PHE D N 1
ATOM 7163 C CA . PHE D 1 118 ? -8.709 -25.182 58.414 1.00 37.28 118 PHE D CA 1
ATOM 7164 C C . PHE D 1 118 ? -7.912 -25.873 59.521 1.00 37.46 118 PHE D C 1
ATOM 7165 O O . PHE D 1 118 ? -7.094 -26.757 59.246 1.00 37.58 118 PHE D O 1
ATOM 7173 N N . ALA D 1 119 ? -8.176 -25.475 60.766 1.00 37.56 119 ALA D N 1
ATOM 7174 C CA . ALA D 1 119 ? -7.527 -26.051 61.947 1.00 37.74 119 ALA D CA 1
ATOM 7175 C C . ALA D 1 119 ? -7.859 -27.532 62.146 1.00 37.80 119 ALA D C 1
ATOM 7176 O O . ALA D 1 119 ? -6.993 -28.323 62.527 1.00 37.86 119 ALA D O 1
ATOM 7178 N N . SER D 1 120 ? -9.111 -27.899 61.883 1.00 37.89 120 SER D N 1
ATOM 7179 C CA . SER D 1 120 ? -9.582 -29.274 62.078 1.00 37.86 120 SER D CA 1
ATOM 7180 C C . SER D 1 120 ? -9.129 -30.212 60.962 1.00 37.88 120 SER D C 1
ATOM 7181 O O . SER D 1 120 ? -8.840 -31.385 61.206 1.00 37.83 120 SER D O 1
ATOM 7184 N N . LYS D 1 121 ? -9.073 -29.685 59.741 1.00 37.96 121 LYS D N 1
ATOM 7185 C CA . LYS D 1 121 ? -8.709 -30.464 58.559 1.00 38.05 121 LYS D CA 1
ATOM 7186 C C . LYS D 1 121 ? -7.198 -30.679 58.447 1.00 38.02 121 LYS D C 1
ATOM 7187 O O . LYS D 1 121 ? -6.751 -31.745 58.021 1.00 38.00 121 LYS D O 1
ATOM 7193 N N . TYR D 1 122 ? -6.418 -29.670 58.834 1.00 38.11 122 TYR D N 1
ATOM 7194 C CA . TYR D 1 122 ? -4.970 -29.681 58.607 1.00 38.07 122 TYR D CA 1
ATOM 7195 C C . TYR D 1 122 ? -4.112 -29.422 59.845 1.00 38.03 122 TYR D C 1
ATOM 7196 O O . TYR D 1 122 ? -2.884 -29.501 59.771 1.00 37.92 122 TYR D O 1
ATOM 7205 N N . GLY D 1 123 ? -4.753 -29.128 60.976 1.00 38.13 123 GLY D N 1
ATOM 7206 C CA . GLY D 1 123 ? -4.053 -28.555 62.127 1.00 38.13 123 GLY D CA 1
ATOM 7207 C C . GLY D 1 123 ? -3.741 -27.106 61.779 1.00 38.29 123 GLY D C 1
ATOM 7208 O O . GLY D 1 123 ? -4.448 -26.511 60.963 1.00 38.26 123 GLY D O 1
ATOM 7209 N N . ASP D 1 124 ? -2.699 -26.504 62.353 1.00 38.42 124 ASP D N 1
ATOM 7210 C CA . ASP D 1 124 ? -1.799 -27.050 63.372 1.00 38.39 124 ASP D CA 1
ATOM 7211 C C . ASP D 1 124 ? -0.781 -25.928 63.600 1.00 38.32 124 ASP D C 1
ATOM 7212 O O . ASP D 1 124 ? 0.367 -26.180 63.981 1.00 38.41 124 ASP D O 1
ATOM 7214 N N . PHE D 1 125 ? -1.234 -24.689 63.377 1.00 38.11 125 PHE D N 1
ATOM 7215 C CA . PHE D 1 125 ? -0.361 -23.542 63.095 1.00 38.00 125 PHE D CA 1
ATOM 7216 C C . PHE D 1 125 ? 0.530 -23.923 61.912 1.00 37.86 125 PHE D C 1
ATOM 7217 O O . PHE D 1 125 ? 1.757 -23.979 62.024 1.00 37.81 125 PHE D O 1
ATOM 7225 N N . LEU D 1 126 ? -0.120 -24.190 60.780 1.00 37.77 126 LEU D N 1
ATOM 7226 C CA . LEU D 1 126 ? 0.513 -24.841 59.632 1.00 37.76 126 LEU D CA 1
ATOM 7227 C C . LEU D 1 126 ? 1.638 -24.024 58.999 1.00 37.62 126 LEU D C 1
ATOM 7228 O O . LEU D 1 126 ? 2.583 -24.595 58.451 1.00 37.51 126 LEU D O 1
ATOM 7233 N N . TRP D 1 127 ? 1.531 -22.698 59.081 1.00 37.53 127 TRP D N 1
ATOM 7234 C CA . TRP D 1 127 ? 2.535 -21.791 58.511 1.00 37.52 127 TRP D CA 1
ATOM 7235 C C . TRP D 1 127 ? 3.905 -21.978 59.158 1.00 37.55 127 TRP D C 1
ATOM 7236 O O . TRP D 1 127 ? 4.933 -21.894 58.485 1.00 37.62 127 TRP D O 1
ATOM 7247 N N . GLU D 1 128 ? 3.904 -22.238 60.463 1.00 37.64 128 GLU D N 1
ATOM 7248 C CA . GLU D 1 128 ? 5.129 -22.485 61.216 1.00 37.59 128 GLU D CA 1
ATOM 7249 C C . GLU D 1 128 ? 5.684 -23.871 60.897 1.00 37.55 128 GLU D C 1
ATOM 7250 O O . GLU D 1 128 ? 6.884 -24.022 60.658 1.00 37.54 128 GLU D O 1
ATOM 7252 N N . LYS D 1 129 ? 4.797 -24.866 60.872 1.00 37.50 129 LYS D N 1
ATOM 7253 C CA . LYS D 1 129 ? 5.178 -26.266 60.676 1.00 37.51 129 LYS D CA 1
ATOM 7254 C C . LYS D 1 129 ? 5.565 -26.614 59.235 1.00 37.53 129 LYS D C 1
ATOM 7255 O O . LYS D 1 129 ? 6.445 -27.449 59.019 1.00 37.54 129 LYS D O 1
ATOM 7257 N N . ASP D 1 130 ? 4.911 -25.983 58.260 1.00 37.55 130 ASP D N 1
ATOM 7258 C CA . ASP D 1 130 ? 5.168 -26.269 56.845 1.00 37.62 130 ASP D CA 1
ATOM 7259 C C . ASP D 1 130 ? 4.935 -25.044 55.951 1.00 37.72 130 ASP D C 1
ATOM 7260 O O . ASP D 1 130 ? 3.792 -24.638 55.706 1.00 37.66 130 ASP D O 1
ATOM 7265 N N . ASP D 1 131 ? 6.040 -24.474 55.471 1.00 37.79 131 ASP D N 1
ATOM 7266 C CA . ASP D 1 131 ? 6.042 -23.299 54.601 1.00 37.77 131 ASP D CA 1
ATOM 7267 C C . ASP D 1 131 ? 5.217 -23.539 53.331 1.00 37.73 131 ASP D C 1
ATOM 7268 O O . ASP D 1 131 ? 4.305 -22.767 53.014 1.00 37.91 131 ASP D O 1
ATOM 7273 N N . ASP D 1 132 ? 5.533 -24.625 52.625 1.00 37.48 132 ASP D N 1
ATOM 7274 C CA . ASP D 1 132 ? 4.947 -24.926 51.316 1.00 37.12 132 ASP D CA 1
ATOM 7275 C C . ASP D 1 132 ? 3.482 -25.345 51.394 1.00 36.84 132 ASP D C 1
ATOM 7276 O O . ASP D 1 132 ? 2.641 -24.822 50.651 1.00 36.66 132 ASP D O 1
ATOM 7281 N N . LYS D 1 133 ? 3.190 -26.291 52.288 1.00 36.37 133 LYS D N 1
ATOM 7282 C CA . LYS D 1 133 ? 1.848 -26.857 52.423 1.00 35.93 133 LYS D CA 1
ATOM 7283 C C . LYS D 1 133 ? 0.814 -25.792 52.762 1.00 35.62 133 LYS D C 1
ATOM 7284 O O . LYS D 1 133 ? -0.271 -25.777 52.178 1.00 35.67 133 LYS D O 1
ATOM 7286 N N . TYR D 1 134 ? 1.159 -24.898 53.688 1.00 35.25 134 TYR D N 1
ATOM 7287 C CA . TYR D 1 134 ? 0.265 -23.809 54.070 1.00 34.97 134 TYR D CA 1
ATOM 7288 C C . TYR D 1 134 ? 0.008 -22.849 52.912 1.00 34.97 134 TYR D C 1
ATOM 7289 O O . TYR D 1 134 ? -1.131 -22.433 52.693 1.00 34.98 134 TYR D O 1
ATOM 7298 N N . ASP D 1 135 ? 1.064 -22.497 52.181 1.00 34.84 135 ASP D N 1
ATOM 7299 C CA . ASP D 1 135 ? 0.934 -21.608 51.027 1.00 34.88 135 ASP D CA 1
ATOM 7300 C C . ASP D 1 135 ? 0.004 -22.209 49.976 1.00 34.86 135 ASP D C 1
ATOM 7301 O O . ASP D 1 135 ? -0.886 -21.519 49.476 1.00 35.15 135 ASP D O 1
ATOM 7303 N N . TYR D 1 136 ? 0.191 -23.497 49.674 1.00 34.62 136 TYR D N 1
ATOM 7304 C CA . TYR D 1 136 ? -0.666 -24.202 48.721 1.00 34.45 136 TYR D CA 1
ATOM 7305 C C . TYR D 1 136 ? -2.125 -24.240 49.152 1.00 34.47 136 TYR D C 1
ATOM 7306 O O . TYR D 1 136 ? -3.006 -23.855 48.385 1.00 34.43 136 TYR D O 1
ATOM 7315 N N . LEU D 1 137 ? -2.370 -24.708 50.375 1.00 34.45 137 LEU D N 1
ATOM 7316 C CA . LEU D 1 137 ? -3.730 -24.919 50.863 1.00 34.48 137 LEU D CA 1
ATOM 7317 C C . LEU D 1 137 ? -4.482 -23.616 51.117 1.00 34.40 137 LEU D C 1
ATOM 7318 O O . LEU D 1 137 ? -5.675 -23.521 50.826 1.00 34.75 137 LEU D O 1
ATOM 7323 N N . ALA D 1 138 ? -3.790 -22.618 51.651 1.00 34.46 138 ALA D N 1
ATOM 7324 C CA . ALA D 1 138 ? -4.429 -21.346 51.980 1.00 34.69 138 ALA D CA 1
ATOM 7325 C C . ALA D 1 138 ? -4.625 -20.433 50.768 1.00 34.83 138 ALA D C 1
ATOM 7326 O O . ALA D 1 138 ? -5.614 -19.692 50.706 1.00 34.89 138 ALA D O 1
ATOM 7328 N N . LYS D 1 139 ? -3.698 -20.506 49.807 1.00 34.97 139 LYS D N 1
ATOM 7329 C CA . LYS D 1 139 ? -3.605 -19.509 48.729 1.00 34.98 139 LYS D CA 1
ATOM 7330 C C . LYS D 1 139 ? -3.605 -20.052 47.293 1.00 34.81 139 LYS D C 1
ATOM 7331 O O . LYS D 1 139 ? -4.430 -19.636 46.481 1.00 34.79 139 LYS D O 1
ATOM 7333 N N . VAL D 1 140 ? -2.683 -20.965 46.985 1.00 34.76 140 VAL D N 1
ATOM 7334 C CA . VAL D 1 140 ? -2.528 -21.498 45.620 1.00 34.72 140 VAL D CA 1
ATOM 7335 C C . VAL D 1 140 ? -3.753 -22.266 45.124 1.00 34.92 140 VAL D C 1
ATOM 7336 O O . VAL D 1 140 ? -4.287 -21.950 44.055 1.00 34.38 140 VAL D O 1
ATOM 7340 N N . GLU D 1 141 ? -4.180 -23.268 45.904 1.00 35.10 141 GLU D N 1
ATOM 7341 C CA . GLU D 1 141 ? -5.327 -24.111 45.572 1.00 35.52 141 GLU D CA 1
ATOM 7342 C C . GLU D 1 141 ? -6.604 -23.302 45.340 1.00 35.76 141 GLU D C 1
ATOM 7343 O O . GLU D 1 141 ? -7.255 -23.484 44.300 1.00 36.17 141 GLU D O 1
ATOM 7349 N N . PRO D 1 142 ? -6.993 -22.447 46.318 1.00 35.76 142 PRO D N 1
ATOM 7350 C CA . PRO D 1 142 ? -8.203 -21.648 46.145 1.00 35.74 142 PRO D CA 1
ATOM 7351 C C . PRO D 1 142 ? -8.149 -20.762 44.910 1.00 35.76 142 PRO D C 1
ATOM 7352 O O . PRO D 1 142 ? -9.147 -20.674 44.195 1.00 35.66 142 PRO D O 1
ATOM 7356 N N . ALA D 1 143 ? -6.995 -20.132 44.658 1.00 35.96 143 ALA D N 1
ATOM 7357 C CA . ALA D 1 143 ? -6.787 -19.326 43.453 1.00 36.04 143 ALA D CA 1
ATOM 7358 C C . ALA D 1 143 ? -6.985 -20.157 42.194 1.00 36.06 143 ALA D C 1
ATOM 7359 O O . ALA D 1 143 ? -7.745 -19.768 41.310 1.00 36.47 143 ALA D O 1
ATOM 7361 N N . HIS D 1 144 ? -6.286 -21.289 42.119 1.00 35.69 144 HIS D N 1
ATOM 7362 C CA . HIS D 1 144 ? -6.373 -22.186 40.977 1.00 35.33 144 HIS D CA 1
ATOM 7363 C C . HIS D 1 144 ? -7.820 -22.594 40.699 1.00 35.37 144 HIS D C 1
ATOM 7364 O O . HIS D 1 144 ? -8.270 -22.519 39.554 1.00 35.65 144 HIS D O 1
ATOM 7371 N N . ARG D 1 145 ? -8.528 -23.020 41.748 1.00 34.98 145 ARG D N 1
ATOM 7372 C CA . ARG D 1 145 ? -9.947 -23.382 41.663 1.00 35.04 145 ARG D CA 1
ATOM 7373 C C . ARG D 1 145 ? -10.811 -22.215 41.176 1.00 34.73 145 ARG D C 1
ATOM 7374 O O . ARG D 1 145 ? -11.729 -22.411 40.384 1.00 34.34 145 ARG D O 1
ATOM 7382 N N . ALA D 1 146 ? -10.499 -21.005 41.640 1.00 34.84 146 ALA D N 1
ATOM 7383 C CA . ALA D 1 146 ? -11.203 -19.791 41.203 1.00 34.97 146 ALA D CA 1
ATOM 7384 C C . ALA D 1 146 ? -11.082 -19.546 39.699 1.00 35.03 146 ALA D C 1
ATOM 7385 O O . ALA D 1 146 ? -12.087 -19.290 39.031 1.00 35.02 146 ALA D O 1
ATOM 7387 N N . TYR D 1 147 ? -9.860 -19.637 39.173 1.00 35.16 147 TYR D N 1
ATOM 7388 C CA . TYR D 1 147 ? -9.614 -19.381 37.748 1.00 35.33 147 TYR D CA 1
ATOM 7389 C C . TYR D 1 147 ? -10.421 -20.344 36.893 1.00 35.78 147 TYR D C 1
ATOM 7390 O O . TYR D 1 147 ? -10.985 -19.958 35.867 1.00 36.02 147 TYR D O 1
ATOM 7399 N N . LYS D 1 148 ? -10.470 -21.596 37.337 1.00 36.12 148 LYS D N 1
ATOM 7400 C CA . LYS D 1 148 ? -11.190 -22.659 36.653 1.00 36.73 148 LYS D CA 1
ATOM 7401 C C . LYS D 1 148 ? -12.714 -22.481 36.684 1.00 36.74 148 LYS D C 1
ATOM 7402 O O . LYS D 1 148 ? -13.377 -22.577 35.645 1.00 36.87 148 LYS D O 1
ATOM 7408 N N . GLU D 1 149 ? -13.268 -22.243 37.871 1.00 36.43 149 GLU D N 1
ATOM 7409 C CA . GLU D 1 149 ? -14.725 -22.152 38.027 1.00 36.67 149 GLU D CA 1
ATOM 7410 C C . GLU D 1 149 ? -15.310 -20.867 37.452 1.00 36.28 149 GLU D C 1
ATOM 7411 O O . GLU D 1 149 ? -16.441 -20.866 36.944 1.00 36.27 149 GLU D O 1
ATOM 7417 N N . LEU D 1 150 ? -14.538 -19.784 37.554 1.00 35.81 150 LEU D N 1
ATOM 7418 C CA . LEU D 1 150 ? -14.934 -18.468 37.053 1.00 35.71 150 LEU D CA 1
ATOM 7419 C C . LEU D 1 150 ? -14.537 -18.231 35.593 1.00 35.75 150 LEU D C 1
ATOM 7420 O O . LEU D 1 150 ? -14.829 -17.173 35.039 1.00 35.62 150 LEU D O 1
ATOM 7425 N N . HIS D 1 151 ? -13.885 -19.223 34.983 1.00 35.78 151 HIS D N 1
ATOM 7426 C CA . HIS D 1 151 ? -13.458 -19.168 33.583 1.00 35.62 151 HIS D CA 1
ATOM 7427 C C . HIS D 1 151 ? -12.630 -17.918 33.306 1.00 35.37 151 HIS D C 1
ATOM 7428 O O . HIS D 1 151 ? -12.935 -17.134 32.405 1.00 35.46 151 HIS D O 1
ATOM 7435 N N . ILE D 1 152 ? -11.585 -17.735 34.108 1.00 35.10 152 ILE D N 1
ATOM 7436 C CA . ILE D 1 152 ? -10.708 -16.569 33.998 1.00 34.14 152 ILE D CA 1
ATOM 7437 C C . ILE D 1 152 ? -9.552 -16.832 33.036 1.00 34.58 152 ILE D C 1
ATOM 7438 O O . ILE D 1 152 ? -8.909 -17.885 33.103 1.00 34.75 152 ILE D O 1
ATOM 7443 N N . SER D 1 153 ? -9.299 -15.879 32.137 1.00 34.49 153 SER D N 1
ATOM 7444 C CA . SER D 1 153 ? -8.198 -15.986 31.176 1.00 34.51 153 SER D CA 1
ATOM 7445 C C . SER D 1 153 ? -7.112 -14.969 31.475 1.00 34.34 153 SER D C 1
ATOM 7446 O O . SER D 1 153 ? -5.945 -15.198 31.192 1.00 34.44 153 SER D O 1
ATOM 7449 N N . ALA D 1 154 ? -7.494 -13.838 32.045 1.00 34.75 154 ALA D N 1
ATOM 7450 C CA . ALA D 1 154 ? -6.531 -12.772 32.306 1.00 34.78 154 ALA D CA 1
ATOM 7451 C C . ALA D 1 154 ? -6.870 -12.086 33.619 1.00 35.31 154 ALA D C 1
ATOM 7452 O O . ALA D 1 154 ? -8.053 -11.918 33.929 1.00 35.73 154 ALA D O 1
ATOM 7454 N N . VAL D 1 155 ? -5.844 -11.728 34.401 1.00 35.42 155 VAL D N 1
ATOM 7455 C CA . VAL D 1 155 ? -6.037 -10.997 35.676 1.00 35.68 155 VAL D CA 1
ATOM 7456 C C . VAL D 1 155 ? -5.055 -9.842 35.883 1.00 35.71 155 VAL D C 1
ATOM 7457 O O . VAL D 1 155 ? -3.868 -9.939 35.565 1.00 35.48 155 VAL D O 1
ATOM 7461 N N . PHE D 1 156 ? -5.580 -8.755 36.435 1.00 35.67 156 PHE D N 1
ATOM 7462 C CA . PHE D 1 156 ? -4.764 -7.691 36.984 1.00 35.64 156 PHE D CA 1
ATOM 7463 C C . PHE D 1 156 ? -4.228 -8.118 38.336 1.00 35.69 156 PHE D C 1
ATOM 7464 O O . PHE D 1 156 ? -4.966 -8.689 39.149 1.00 35.67 156 PHE D O 1
ATOM 7472 N N . THR D 1 157 ? -2.943 -7.852 38.563 1.00 35.41 157 THR D N 1
ATOM 7473 C CA . THR D 1 157 ? -2.328 -8.027 39.879 1.00 35.54 157 THR D CA 1
ATOM 7474 C C . THR D 1 157 ? -1.691 -6.718 40.341 1.00 35.48 157 THR D C 1
ATOM 7475 O O . THR D 1 157 ? -1.392 -5.828 39.521 1.00 35.05 157 THR D O 1
ATOM 7479 N N . GLY D 1 158 ? -1.456 -6.626 41.649 1.00 35.56 158 GLY D N 1
ATOM 7480 C CA . GLY D 1 158 ? -0.897 -5.423 42.264 1.00 36.16 158 GLY D CA 1
ATOM 7481 C C . GLY D 1 158 ? 0.603 -5.475 42.479 1.00 36.29 158 GLY D C 1
ATOM 7482 O O . GLY D 1 158 ? 1.112 -4.889 43.428 1.00 36.72 158 GLY D O 1
ATOM 7483 N N . ARG D 1 159 ? 1.322 -6.167 41.598 1.00 36.24 159 ARG D N 1
ATOM 7484 C CA . ARG D 1 159 ? 2.771 -6.264 41.726 1.00 36.00 159 ARG D CA 1
ATOM 7485 C C . ARG D 1 159 ? 3.461 -5.115 41.024 1.00 35.49 159 ARG D C 1
ATOM 7486 O O . ARG D 1 159 ? 3.058 -4.709 39.937 1.00 35.08 159 ARG D O 1
ATOM 7494 N N . ARG D 1 160 ? 4.492 -4.580 41.673 1.00 35.20 160 ARG D N 1
ATOM 7495 C CA . ARG D 1 160 ? 5.298 -3.515 41.094 1.00 34.98 160 ARG D CA 1
ATOM 7496 C C . ARG D 1 160 ? 6.777 -3.869 41.180 1.00 35.47 160 ARG D C 1
ATOM 7497 O O . ARG D 1 160 ? 7.191 -4.640 42.053 1.00 35.33 160 ARG D O 1
ATOM 7505 N N . LYS D 1 161 ? 7.559 -3.303 40.267 1.00 35.79 161 LYS D N 1
ATOM 7506 C CA . LYS D 1 161 ? 9.014 -3.454 40.239 1.00 36.72 161 LYS D CA 1
ATOM 7507 C C . LYS D 1 161 ? 9.701 -2.923 41.497 1.00 37.02 161 LYS D C 1
ATOM 7508 O O . LYS D 1 161 ? 10.675 -3.517 41.969 1.00 37.17 161 LYS D O 1
ATOM 7514 N N . SER D 1 162 ? 9.205 -1.798 42.018 1.00 37.38 162 SER D N 1
ATOM 7515 C CA . SER D 1 162 ? 9.817 -1.126 43.172 1.00 38.03 162 SER D CA 1
ATOM 7516 C C . SER D 1 162 ? 9.585 -1.903 44.466 1.00 37.90 162 SER D C 1
ATOM 7517 O O . SER D 1 162 ? 10.075 -1.515 45.523 1.00 37.79 162 SER D O 1
ATOM 7520 N N . GLN D 1 163 ? 8.842 -3.004 44.370 1.00 38.09 163 GLN D N 1
ATOM 7521 C CA . GLN D 1 163 ? 8.590 -3.879 45.513 1.00 38.29 163 GLN D CA 1
ATOM 7522 C C . GLN D 1 163 ? 9.776 -4.800 45.835 1.00 38.91 163 GLN D C 1
ATOM 7523 O O . GLN D 1 163 ? 9.747 -5.536 46.822 1.00 38.98 163 GLN D O 1
ATOM 7529 N N . GLY D 1 164 ? 10.814 -4.746 45.000 1.00 39.46 164 GLY D N 1
ATOM 7530 C CA . GLY D 1 164 ? 12.098 -5.394 45.288 1.00 39.88 164 GLY D CA 1
ATOM 7531 C C . GLY D 1 164 ? 12.123 -6.899 45.106 1.00 39.98 164 GLY D C 1
ATOM 7532 O O . GLY D 1 164 ? 11.125 -7.499 44.709 1.00 40.36 164 GLY D O 1
ATOM 7533 N N . SER D 1 165 ? 13.276 -7.499 45.398 1.00 40.07 165 SER D N 1
ATOM 7534 C CA . SER D 1 165 ? 13.488 -8.951 45.315 1.00 40.21 165 SER D CA 1
ATOM 7535 C C . SER D 1 165 ? 13.096 -9.552 43.956 1.00 40.19 165 SER D C 1
ATOM 7536 O O . SER D 1 165 ? 13.557 -9.085 42.912 1.00 40.27 165 SER D O 1
ATOM 7538 N N . ALA D 1 166 ? 12.244 -10.575 43.975 1.00 40.24 166 ALA D N 1
ATOM 7539 C CA . ALA D 1 166 ? 11.834 -11.277 42.757 1.00 40.23 166 ALA D CA 1
ATOM 7540 C C . ALA D 1 166 ? 10.973 -10.430 41.809 1.00 40.12 166 ALA D C 1
ATOM 7541 O O . ALA D 1 166 ? 10.790 -10.794 40.641 1.00 40.32 166 ALA D O 1
ATOM 7543 N N . ARG D 1 167 ? 10.455 -9.309 42.307 1.00 39.77 167 ARG D N 1
ATOM 7544 C CA . ARG D 1 167 ? 9.567 -8.445 41.523 1.00 39.43 167 ARG D CA 1
ATOM 7545 C C . ARG D 1 167 ? 10.310 -7.394 40.695 1.00 39.42 167 ARG D C 1
ATOM 7546 O O . ARG D 1 167 ? 9.697 -6.607 39.973 1.00 39.49 167 ARG D O 1
ATOM 7554 N N . SER D 1 168 ? 11.632 -7.390 40.792 1.00 39.40 168 SER D N 1
ATOM 7555 C CA . SER D 1 168 ? 12.450 -6.528 39.949 1.00 39.56 168 SER D CA 1
ATOM 7556 C C . SER D 1 168 ? 12.484 -7.022 38.507 1.00 39.27 168 SER D C 1
ATOM 7557 O O . SER D 1 168 ? 12.712 -6.242 37.586 1.00 39.30 168 SER D O 1
ATOM 7560 N N . GLN D 1 169 ? 12.242 -8.319 38.333 1.00 39.28 169 GLN D N 1
ATOM 7561 C CA . GLN D 1 169 ? 12.275 -8.972 37.027 1.00 39.33 169 GLN D CA 1
ATOM 7562 C C . GLN D 1 169 ? 10.899 -9.008 36.360 1.00 38.88 169 GLN D C 1
ATOM 7563 O O . GLN D 1 169 ? 10.721 -9.690 35.353 1.00 39.10 169 GLN D O 1
ATOM 7569 N N . LEU D 1 170 ? 9.931 -8.280 36.916 1.00 38.48 170 LEU D N 1
ATOM 7570 C CA . LEU D 1 170 ? 8.564 -8.284 36.393 1.00 38.23 170 LEU D CA 1
ATOM 7571 C C . LEU D 1 170 ? 8.480 -7.696 34.993 1.00 37.73 170 LEU D C 1
ATOM 7572 O O . LEU D 1 170 ? 9.177 -6.736 34.671 1.00 37.40 170 LEU D O 1
ATOM 7577 N N . SER D 1 171 ? 7.620 -8.292 34.174 1.00 36.87 171 SER D N 1
ATOM 7578 C CA . SER D 1 171 ? 7.242 -7.735 32.893 1.00 36.29 171 SER D CA 1
ATOM 7579 C C . SER D 1 171 ? 5.819 -7.222 33.066 1.00 35.90 171 SER D C 1
ATOM 7580 O O . SER D 1 171 ? 5.137 -7.597 34.029 1.00 35.69 171 SER D O 1
ATOM 7583 N N . ILE D 1 172 ? 5.377 -6.348 32.162 1.00 35.25 172 ILE D N 1
ATOM 7584 C CA . ILE D 1 172 ? 4.007 -5.844 32.196 1.00 35.39 172 ILE D CA 1
ATOM 7585 C C . ILE D 1 172 ? 2.999 -6.988 32.022 1.00 34.96 172 ILE D C 1
ATOM 7586 O O . ILE D 1 172 ? 2.001 -7.045 32.726 1.00 34.83 172 ILE D O 1
ATOM 7591 N N . ILE D 1 173 ? 3.281 -7.888 31.084 1.00 34.85 173 ILE D N 1
ATOM 7592 C CA . ILE D 1 173 ? 2.444 -9.051 30.825 1.00 35.28 173 ILE D CA 1
ATOM 7593 C C . ILE D 1 173 ? 3.233 -10.318 31.087 1.00 35.09 173 ILE D C 1
ATOM 7594 O O . ILE D 1 173 ? 4.381 -10.463 30.648 1.00 33.87 173 ILE D O 1
ATOM 7599 N N . GLU D 1 174 ? 2.590 -11.243 31.789 1.00 35.41 174 GLU D N 1
ATOM 7600 C CA . GLU D 1 174 ? 3.185 -12.531 32.099 1.00 36.06 174 GLU D CA 1
ATOM 7601 C C . GLU D 1 174 ? 2.168 -13.634 31.852 1.00 36.22 174 GLU D C 1
ATOM 7602 O O . GLU D 1 174 ? 0.960 -13.375 31.813 1.00 36.41 174 GLU D O 1
ATOM 7608 N N . ILE D 1 175 ? 2.653 -14.859 31.662 1.00 36.03 175 ILE D N 1
ATOM 7609 C CA . ILE D 1 175 ? 1.766 -16.009 31.511 1.00 36.55 175 ILE D CA 1
ATOM 7610 C C . ILE D 1 175 ? 1.987 -17.020 32.627 1.00 36.61 175 ILE D C 1
ATOM 7611 O O . ILE D 1 175 ? 3.121 -17.415 32.905 1.00 36.21 175 ILE D O 1
ATOM 7616 N N . ASP D 1 176 ? 0.886 -17.433 33.248 1.00 37.01 176 ASP D N 1
ATOM 7617 C CA . ASP D 1 176 ? 0.881 -18.528 34.207 1.00 37.22 176 ASP D CA 1
ATOM 7618 C C . ASP D 1 176 ? 0.124 -19.701 33.581 1.00 37.27 176 ASP D C 1
ATOM 7619 O O . ASP D 1 176 ? -1.095 -19.814 33.716 1.00 37.38 176 ASP D O 1
ATOM 7624 N N . GLU D 1 177 ? 0.852 -20.563 32.879 1.00 37.32 177 GLU D N 1
ATOM 7625 C CA . GLU D 1 177 ? 0.228 -21.638 32.125 1.00 37.46 177 GLU D CA 1
ATOM 7626 C C . GLU D 1 177 ? -0.409 -22.694 33.026 1.00 37.44 177 GLU D C 1
ATOM 7627 O O . GLU D 1 177 ? -1.474 -23.215 32.692 1.00 36.95 177 GLU D O 1
ATOM 7633 N N . LEU D 1 178 ? 0.230 -22.990 34.163 1.00 37.33 178 LEU D N 1
ATOM 7634 C CA . LEU D 1 178 ? -0.315 -23.961 35.118 1.00 37.49 178 LEU D CA 1
ATOM 7635 C C . LEU D 1 178 ? -1.741 -23.573 35.528 1.00 37.10 178 LEU D C 1
ATOM 7636 O O . LEU D 1 178 ? -2.632 -24.419 35.567 1.00 37.09 178 LEU D O 1
ATOM 7641 N N . ASN D 1 179 ? -1.940 -22.288 35.806 1.00 36.80 179 ASN D N 1
ATOM 7642 C CA . ASN D 1 179 ? -3.250 -21.743 36.148 1.00 36.68 179 ASN D CA 1
ATOM 7643 C C . ASN D 1 179 ? -4.077 -21.351 34.928 1.00 36.87 179 ASN D C 1
ATOM 7644 O O . ASN D 1 179 ? -5.246 -20.976 35.075 1.00 37.45 179 ASN D O 1
ATOM 7649 N N . GLY D 1 180 ? -3.463 -21.407 33.743 1.00 36.30 180 GLY D N 1
ATOM 7650 C CA . GLY D 1 180 ? -4.141 -21.099 32.475 1.00 35.85 180 GLY D CA 1
ATOM 7651 C C . GLY D 1 180 ? -4.523 -19.638 32.306 1.00 35.55 180 GLY D C 1
ATOM 7652 O O . GLY D 1 180 ? -5.498 -19.306 31.628 1.00 35.03 180 GLY D O 1
ATOM 7653 N N . ILE D 1 181 ? -3.748 -18.753 32.922 1.00 35.65 181 ILE D N 1
ATOM 7654 C CA . ILE D 1 181 ? -4.072 -17.339 32.894 1.00 35.47 181 ILE D CA 1
ATOM 7655 C C . ILE D 1 181 ? -2.917 -16.457 32.442 1.00 35.86 181 ILE D C 1
ATOM 7656 O O . ILE D 1 181 ? -1.739 -16.794 32.566 1.00 35.73 181 ILE D O 1
ATOM 7661 N N . LEU D 1 182 ? -3.295 -15.309 31.914 1.00 35.84 182 LEU D N 1
ATOM 7662 C CA . LEU D 1 182 ? -2.387 -14.243 31.648 1.00 36.52 182 LEU D CA 1
ATOM 7663 C C . LEU D 1 182 ? -2.465 -13.283 32.849 1.00 36.34 182 LEU D C 1
ATOM 7664 O O . LEU D 1 182 ? -3.547 -13.087 33.420 1.00 36.23 182 LEU D O 1
ATOM 7669 N N . LYS D 1 183 ? -1.311 -12.751 33.263 1.00 36.00 183 LYS D N 1
ATOM 7670 C CA . LYS D 1 183 ? -1.217 -11.803 34.373 1.00 36.33 183 LYS D CA 1
ATOM 7671 C C . LYS D 1 183 ? -0.764 -10.432 33.895 1.00 36.35 183 LYS D C 1
ATOM 7672 O O . LYS D 1 183 ? 0.255 -10.304 33.211 1.00 35.89 183 LYS D O 1
ATOM 7678 N N . ILE D 1 184 ? -1.543 -9.412 34.243 1.00 36.35 184 ILE D N 1
ATOM 7679 C CA . ILE D 1 184 ? -1.264 -8.047 33.804 1.00 36.47 184 ILE D CA 1
ATOM 7680 C C . ILE D 1 184 ? -0.891 -7.251 35.037 1.00 36.03 184 ILE D C 1
ATOM 7681 O O . ILE D 1 184 ? -1.601 -7.296 36.031 1.00 36.01 184 ILE D O 1
ATOM 7686 N N . ASN D 1 185 ? 0.234 -6.548 34.980 1.00 35.79 185 ASN D N 1
ATOM 7687 C CA . ASN D 1 185 ? 0.708 -5.781 36.136 1.00 35.34 185 ASN D CA 1
ATOM 7688 C C . ASN D 1 185 ? 0.734 -4.296 35.774 1.00 35.31 185 ASN D C 1
ATOM 7689 O O . ASN D 1 185 ? 1.775 -3.758 35.433 1.00 35.11 185 ASN D O 1
ATOM 7694 N N . PRO D 1 186 ? -0.433 -3.635 35.820 1.00 35.36 186 PRO D N 1
ATOM 7695 C CA . PRO D 1 186 ? -0.542 -2.293 35.235 1.00 35.11 186 PRO D CA 1
ATOM 7696 C C . PRO D 1 186 ? 0.228 -1.204 35.988 1.00 35.12 186 PRO D C 1
ATOM 7697 O O . PRO D 1 186 ? 0.606 -0.195 35.386 1.00 35.20 186 PRO D O 1
ATOM 7701 N N . LEU D 1 187 ? 0.484 -1.416 37.277 1.00 34.86 187 LEU D N 1
ATOM 7702 C CA . LEU D 1 187 ? 1.243 -0.451 38.072 1.00 34.75 187 LEU D CA 1
ATOM 7703 C C . LEU D 1 187 ? 2.693 -0.884 38.262 1.00 34.71 187 LEU D C 1
ATOM 7704 O O . LEU D 1 187 ? 3.349 -0.492 39.224 1.00 34.75 187 LEU D O 1
ATOM 7709 N N . ILE D 1 188 ? 3.192 -1.675 37.316 1.00 35.02 188 ILE D N 1
ATOM 7710 C CA . ILE D 1 188 ? 4.555 -2.211 37.352 1.00 35.05 188 ILE D CA 1
ATOM 7711 C C . ILE D 1 188 ? 5.628 -1.132 37.575 1.00 35.25 188 ILE D C 1
ATOM 7712 O O . ILE D 1 188 ? 6.603 -1.361 38.300 1.00 34.48 188 ILE D O 1
ATOM 7717 N N . ASN D 1 189 ? 5.430 0.038 36.962 1.00 35.48 189 ASN D N 1
ATOM 7718 C CA . ASN D 1 189 ? 6.438 1.100 36.971 1.00 36.12 189 ASN D CA 1
ATOM 7719 C C . ASN D 1 189 ? 6.141 2.239 37.944 1.00 35.61 189 ASN D C 1
ATOM 7720 O O . ASN D 1 189 ? 6.878 3.213 37.999 1.00 36.47 189 ASN D O 1
ATOM 7725 N N . TRP D 1 190 ? 5.067 2.097 38.716 1.00 35.69 190 TRP D N 1
ATOM 7726 C CA . TRP D 1 190 ? 4.710 3.047 39.762 1.00 34.69 190 TRP D CA 1
ATOM 7727 C C . TRP D 1 190 ? 5.451 2.763 41.056 1.00 35.09 190 TRP D C 1
ATOM 7728 O O . TRP D 1 190 ? 5.566 1.608 41.467 1.00 34.86 190 TRP D O 1
ATOM 7739 N N . THR D 1 191 ? 5.969 3.829 41.673 1.00 34.82 191 THR D N 1
ATOM 7740 C CA . THR D 1 191 ? 6.633 3.744 42.964 1.00 35.08 191 THR D CA 1
ATOM 7741 C C . THR D 1 191 ? 5.576 3.812 44.066 1.00 35.83 191 THR D C 1
ATOM 7742 O O . THR D 1 191 ? 4.405 4.114 43.794 1.00 35.77 191 THR D O 1
ATOM 7746 N N . PHE D 1 192 ? 5.987 3.525 45.302 1.00 36.32 192 PHE D N 1
ATOM 7747 C CA . PHE D 1 192 ? 5.070 3.566 46.431 1.00 37.13 192 PHE D CA 1
ATOM 7748 C C . PHE D 1 192 ? 4.564 4.992 46.692 1.00 37.31 192 PHE D C 1
ATOM 7749 O O . PHE D 1 192 ? 3.405 5.174 47.057 1.00 37.49 192 PHE D O 1
ATOM 7757 N N . GLU D 1 193 ? 5.433 5.988 46.493 1.00 37.35 193 GLU D N 1
ATOM 7758 C CA . GLU D 1 193 ? 5.035 7.406 46.499 1.00 37.40 193 GLU D CA 1
ATOM 7759 C C . GLU D 1 193 ? 3.828 7.685 45.572 1.00 37.07 193 GLU D C 1
ATOM 7760 O O . GLU D 1 193 ? 2.847 8.291 46.005 1.00 37.19 193 GLU D O 1
ATOM 7766 N N . GLN D 1 194 ? 3.905 7.239 44.315 1.00 36.61 194 GLN D N 1
ATOM 7767 C CA . GLN D 1 194 ? 2.792 7.369 43.350 1.00 36.32 194 GLN D CA 1
ATOM 7768 C C . GLN D 1 194 ? 1.501 6.678 43.807 1.00 36.10 194 GLN D C 1
ATOM 7769 O O . GLN D 1 194 ? 0.411 7.245 43.705 1.00 35.74 194 GLN D O 1
ATOM 7775 N N . VAL D 1 195 ? 1.636 5.446 44.290 1.00 36.26 195 VAL D N 1
ATOM 7776 C CA . VAL D 1 195 ? 0.509 4.697 44.870 1.00 36.42 195 VAL D CA 1
ATOM 7777 C C . VAL D 1 195 ? -0.203 5.508 45.961 1.00 37.00 195 VAL D C 1
ATOM 7778 O O . VAL D 1 195 ? -1.404 5.751 45.846 1.00 37.71 195 VAL D O 1
ATOM 7782 N N . LYS D 1 196 ? 0.538 5.946 46.984 1.00 36.84 196 LYS D N 1
ATOM 7783 C CA . LYS D 1 196 ? -0.017 6.739 48.093 1.00 37.34 196 LYS D CA 1
ATOM 7784 C C . LYS D 1 196 ? -0.658 8.047 47.631 1.00 36.85 196 LYS D C 1
ATOM 7785 O O . LYS D 1 196 ? -1.757 8.395 48.072 1.00 37.00 196 LYS D O 1
ATOM 7791 N N . GLN D 1 197 ? 0.044 8.767 46.757 1.00 36.41 197 GLN D N 1
ATOM 7792 C CA . GLN D 1 197 ? -0.437 10.023 46.182 1.00 35.96 197 GLN D CA 1
ATOM 7793 C C . GLN D 1 197 ? -1.814 9.867 45.533 1.00 35.64 197 GLN D C 1
ATOM 7794 O O . GLN D 1 197 ? -2.663 10.749 45.648 1.00 35.81 197 GLN D O 1
ATOM 7800 N N . TYR D 1 198 ? -2.026 8.738 44.868 1.00 34.94 198 TYR D N 1
ATOM 7801 C CA . TYR D 1 198 ? -3.291 8.455 44.196 1.00 34.67 198 TYR D CA 1
ATOM 7802 C C . TYR D 1 198 ? -4.374 8.082 45.201 1.00 35.04 198 TYR D C 1
ATOM 7803 O O . TYR D 1 198 ? -5.510 8.549 45.091 1.00 35.13 198 TYR D O 1
ATOM 7812 N N . ILE D 1 199 ? -4.021 7.226 46.163 1.00 35.49 199 ILE D N 1
ATOM 7813 C CA . ILE D 1 199 ? -4.924 6.848 47.256 1.00 35.97 199 ILE D CA 1
ATOM 7814 C C . ILE D 1 199 ? -5.480 8.100 47.956 1.00 36.47 199 ILE D C 1
ATOM 7815 O O . ILE D 1 199 ? -6.679 8.172 48.241 1.00 36.50 199 ILE D O 1
ATOM 7820 N N . ASP D 1 200 ? -4.604 9.081 48.196 1.00 36.95 200 ASP D N 1
ATOM 7821 C CA . ASP D 1 200 ? -4.965 10.343 48.849 1.00 37.43 200 ASP D CA 1
ATOM 7822 C C . ASP D 1 200 ? -5.803 11.257 47.958 1.00 37.53 200 ASP D C 1
ATOM 7823 O O . ASP D 1 200 ? -6.828 11.778 48.392 1.00 37.30 200 ASP D O 1
ATOM 7828 N N . ALA D 1 201 ? -5.361 11.449 46.716 1.00 37.80 201 ALA D N 1
ATOM 7829 C CA . ALA D 1 201 ? -6.028 12.364 45.785 1.00 38.00 201 ALA D CA 1
ATOM 7830 C C . ALA D 1 201 ? -7.433 11.899 45.395 1.00 38.12 201 ALA D C 1
ATOM 7831 O O . ALA D 1 201 ? -8.259 12.708 44.968 1.00 38.31 201 ALA D O 1
ATOM 7833 N N . ASN D 1 202 ? -7.699 10.605 45.560 1.00 38.13 202 ASN D N 1
ATOM 7834 C CA . ASN D 1 202 ? -8.958 10.003 45.122 1.00 38.35 202 ASN D CA 1
ATOM 7835 C C . ASN D 1 202 ? -9.792 9.390 46.247 1.00 38.81 202 ASN D C 1
ATOM 7836 O O . ASN D 1 202 ? -10.739 8.645 45.986 1.00 38.83 202 ASN D O 1
ATOM 7841 N N . ASN D 1 203 ? -9.443 9.714 47.491 1.00 39.44 203 ASN D N 1
ATOM 7842 C CA . ASN D 1 203 ? -10.150 9.216 48.670 1.00 40.13 203 ASN D CA 1
ATOM 7843 C C . ASN D 1 203 ? -10.649 7.781 48.503 1.00 40.37 203 ASN D C 1
ATOM 7844 O O . ASN D 1 203 ? -11.858 7.518 48.502 1.00 40.48 203 ASN D O 1
ATOM 7849 N N . VAL D 1 204 ? -9.707 6.861 48.325 1.00 40.45 204 VAL D N 1
ATOM 7850 C CA . VAL D 1 204 ? -10.033 5.442 48.263 1.00 40.57 204 VAL D CA 1
ATOM 7851 C C . VAL D 1 204 ? -9.733 4.790 49.620 1.00 40.83 204 VAL D C 1
ATOM 7852 O O . VAL D 1 204 ? -8.695 5.069 50.223 1.00 40.78 204 VAL D O 1
ATOM 7856 N N . PRO D 1 205 ? -10.661 3.942 50.117 1.00 41.09 205 PRO D N 1
ATOM 7857 C CA . PRO D 1 205 ? -10.459 3.249 51.388 1.00 41.28 205 PRO D CA 1
ATOM 7858 C C . PRO D 1 205 ? -9.195 2.391 51.368 1.00 41.47 205 PRO D C 1
ATOM 7859 O O . PRO D 1 205 ? -8.854 1.814 50.334 1.00 41.49 205 PRO D O 1
ATOM 7863 N N . TYR D 1 206 ? -8.502 2.339 52.503 1.00 41.79 206 TYR D N 1
ATOM 7864 C CA . TYR D 1 206 ? -7.299 1.524 52.645 1.00 42.02 206 TYR D CA 1
ATOM 7865 C C . TYR D 1 206 ? -7.235 0.905 54.046 1.00 42.36 206 TYR D C 1
ATOM 7866 O O . TYR D 1 206 ? -8.016 1.285 54.932 1.00 42.55 206 TYR D O 1
ATOM 7875 N N . ASN D 1 207 ? -6.302 -0.043 54.233 1.00 42.68 207 ASN D N 1
ATOM 7876 C CA . ASN D 1 207 ? -6.160 -0.766 55.494 1.00 43.10 207 ASN D CA 1
ATOM 7877 C C . ASN D 1 207 ? -5.661 0.126 56.638 1.00 43.22 207 ASN D C 1
ATOM 7878 O O . ASN D 1 207 ? -4.598 0.744 56.544 1.00 43.41 207 ASN D O 1
ATOM 7883 N N . GLU D 1 208 ? -6.438 0.185 57.717 1.00 43.35 208 GLU D N 1
ATOM 7884 C CA . GLU D 1 208 ? -6.096 0.990 58.895 1.00 43.39 208 GLU D CA 1
ATOM 7885 C C . GLU D 1 208 ? -4.673 0.729 59.423 1.00 43.35 208 GLU D C 1
ATOM 7886 O O . GLU D 1 208 ? -4.050 1.625 60.072 1.00 43.24 208 GLU D O 1
ATOM 7888 N N . LEU D 1 209 ? -4.162 -0.487 59.123 1.00 43.35 209 LEU D N 1
ATOM 7889 C CA . LEU D 1 209 ? -2.830 -0.893 59.582 1.00 43.21 209 LEU D CA 1
ATOM 7890 C C . LEU D 1 209 ? -1.690 -0.157 58.879 1.00 43.05 209 LEU D C 1
ATOM 7891 O O . LEU D 1 209 ? -0.572 -0.111 59.417 1.00 43.19 209 LEU D O 1
ATOM 7896 N N . LEU D 1 210 ? -1.973 0.407 57.684 1.00 42.78 210 LEU D N 1
ATOM 7897 C CA . LEU D 1 210 ? -0.981 1.193 56.934 1.00 42.43 210 LEU D CA 1
ATOM 7898 C C . LEU D 1 210 ? -0.480 2.391 57.749 1.00 42.22 210 LEU D C 1
ATOM 7899 O O . LEU D 1 210 ? 0.720 2.667 57.786 1.00 42.19 210 LEU D O 1
ATOM 7901 N N . ASP D 1 211 ? -1.410 3.080 58.410 1.00 41.86 211 ASP D N 1
ATOM 7902 C CA . ASP D 1 211 ? -1.091 4.203 59.294 1.00 41.71 211 ASP D CA 1
ATOM 7903 C C . ASP D 1 211 ? -0.280 3.763 60.525 1.00 41.43 211 ASP D C 1
ATOM 7904 O O . ASP D 1 211 ? 0.319 4.601 61.222 1.00 41.28 211 ASP D O 1
ATOM 7909 N N . LEU D 1 212 ? -0.264 2.443 60.773 1.00 41.12 212 LEU D N 1
ATOM 7910 C CA . LEU D 1 212 ? 0.547 1.841 61.839 1.00 40.76 212 LEU D CA 1
ATOM 7911 C C . LEU D 1 212 ? 1.800 1.131 61.287 1.00 40.45 212 LEU D C 1
ATOM 7912 O O . LEU D 1 212 ? 2.382 0.274 61.967 1.00 40.45 212 LEU D O 1
ATOM 7917 N N . GLY D 1 213 ? 2.203 1.490 60.057 1.00 40.04 213 GLY D N 1
ATOM 7918 C CA . GLY D 1 213 ? 3.468 1.023 59.475 1.00 39.38 213 GLY D CA 1
ATOM 7919 C C . GLY D 1 213 ? 3.406 -0.221 58.599 1.00 38.89 213 GLY D C 1
ATOM 7920 O O . GLY D 1 213 ? 4.443 -0.722 58.151 1.00 38.70 213 GLY D O 1
ATOM 7921 N N . TYR D 1 214 ? 2.195 -0.722 58.353 1.00 38.45 214 TYR D N 1
ATOM 7922 C CA . TYR D 1 214 ? 2.022 -1.939 57.561 1.00 38.10 214 TYR D CA 1
ATOM 7923 C C . TYR D 1 214 ? 1.820 -1.609 56.077 1.00 37.85 214 TYR D C 1
ATOM 7924 O O . TYR D 1 214 ? 0.692 -1.579 55.572 1.00 38.02 214 TYR D O 1
ATOM 7933 N N . ARG D 1 215 ? 2.933 -1.352 55.392 1.00 37.29 215 ARG D N 1
ATOM 7934 C CA . ARG D 1 215 ? 2.913 -0.997 53.974 1.00 36.97 215 ARG D CA 1
ATOM 7935 C C . ARG D 1 215 ? 2.616 -2.197 53.077 1.00 36.48 215 ARG D C 1
ATOM 7936 O O . ARG D 1 215 ? 2.175 -2.025 51.942 1.00 36.59 215 ARG D O 1
ATOM 7944 N N . SER D 1 216 ? 2.869 -3.400 53.593 1.00 36.05 216 SER D N 1
ATOM 7945 C CA . SER D 1 216 ? 2.550 -4.648 52.891 1.00 35.48 216 SER D CA 1
ATOM 7946 C C . SER D 1 216 ? 1.866 -5.628 53.856 1.00 35.38 216 SER D C 1
ATOM 7947 O O . SER D 1 216 ? 2.418 -5.960 54.904 1.00 35.52 216 SER D O 1
ATOM 7950 N N . ILE D 1 217 ? 0.668 -6.087 53.494 1.00 35.12 217 ILE D N 1
ATOM 7951 C CA . ILE D 1 217 ? -0.188 -6.848 54.409 1.00 34.70 217 ILE D CA 1
ATOM 7952 C C . ILE D 1 217 ? -0.598 -8.222 53.877 1.00 34.61 217 ILE D C 1
ATOM 7953 O O . ILE D 1 217 ? -1.167 -8.341 52.783 1.00 34.62 217 ILE D O 1
ATOM 7958 N N . GLY D 1 218 ? -0.300 -9.254 54.662 1.00 34.17 218 GLY D N 1
ATOM 7959 C CA . GLY D 1 218 ? -0.736 -10.612 54.362 1.00 33.67 218 GLY D CA 1
ATOM 7960 C C . GLY D 1 218 ? -1.522 -11.190 55.521 1.00 33.35 218 GLY D C 1
ATOM 7961 O O . GLY D 1 218 ? -2.442 -10.549 56.045 1.00 32.84 218 GLY D O 1
ATOM 7962 N N . ASP D 1 219 ? -1.152 -12.406 55.916 1.00 33.22 219 ASP D N 1
ATOM 7963 C CA . ASP D 1 219 ? -1.799 -13.109 57.021 1.00 33.21 219 ASP D CA 1
ATOM 7964 C C . ASP D 1 219 ? -1.431 -12.478 58.363 1.00 33.11 219 ASP D C 1
ATOM 7965 O O . ASP D 1 219 ? -0.378 -11.852 58.484 1.00 33.13 219 ASP D O 1
ATOM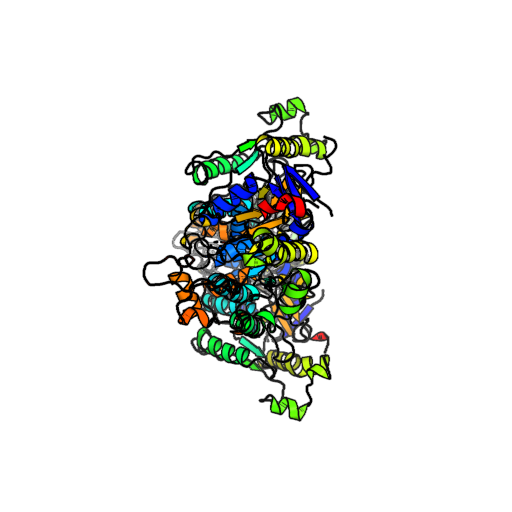 7970 N N . TYR D 1 220 ? -2.290 -12.653 59.368 1.00 33.19 220 TYR D N 1
ATOM 7971 C CA . TYR D 1 220 ? -2.053 -12.032 60.679 1.00 33.16 220 TYR D CA 1
ATOM 7972 C C . TYR D 1 220 ? -0.774 -12.520 61.362 1.00 33.21 220 TYR D C 1
ATOM 7973 O O . TYR D 1 220 ? -0.132 -11.770 62.098 1.00 33.23 220 TYR D O 1
ATOM 7982 N N . HIS D 1 221 ? -0.398 -13.765 61.078 1.00 33.39 221 HIS D N 1
ATOM 7983 C CA . HIS D 1 221 ? 0.712 -14.442 61.755 1.00 33.53 221 HIS D CA 1
ATOM 7984 C C . HIS D 1 221 ? 2.090 -14.229 61.119 1.00 33.71 221 HIS D C 1
ATOM 7985 O O . HIS D 1 221 ? 3.111 -14.532 61.740 1.00 33.51 221 HIS D O 1
ATOM 7992 N N . SER D 1 222 ? 2.117 -13.720 59.888 1.00 34.04 222 SER D N 1
ATOM 7993 C CA . SER D 1 222 ? 3.371 -13.560 59.147 1.00 34.52 222 SER D CA 1
ATOM 7994 C C . SER D 1 222 ? 3.544 -12.164 58.537 1.00 34.97 222 SER D C 1
ATOM 7995 O O . SER D 1 222 ? 4.145 -12.006 57.466 1.00 34.93 222 SER D O 1
ATOM 7998 N N . THR D 1 223 ? 3.020 -11.154 59.226 1.00 35.32 223 THR D N 1
ATOM 7999 C CA . THR D 1 223 ? 3.176 -9.772 58.789 1.00 35.71 223 THR D CA 1
ATOM 8000 C C . THR D 1 223 ? 3.659 -8.909 59.952 1.00 35.83 223 THR D C 1
ATOM 8001 O O . THR D 1 223 ? 3.071 -8.924 61.037 1.00 35.85 223 THR D O 1
ATOM 8005 N N . GLN D 1 224 ? 4.745 -8.177 59.712 1.00 36.06 224 GLN D N 1
ATOM 8006 C CA . GLN D 1 224 ? 5.307 -7.238 60.681 1.00 36.28 224 GLN D CA 1
ATOM 8007 C C . GLN D 1 224 ? 5.216 -5.809 60.149 1.00 36.37 224 GLN D C 1
ATOM 8008 O O . GLN D 1 224 ? 5.034 -5.610 58.944 1.00 36.33 224 GLN D O 1
ATOM 8014 N N . PRO D 1 225 ? 5.334 -4.802 61.038 1.00 36.62 225 PRO D N 1
ATOM 8015 C CA . PRO D 1 225 ? 5.416 -3.435 60.523 1.00 36.68 225 PRO D CA 1
ATOM 8016 C C . PRO D 1 225 ? 6.817 -3.139 59.995 1.00 36.76 225 PRO D C 1
ATOM 8017 O O . PRO D 1 225 ? 7.755 -3.897 60.260 1.00 36.80 225 PRO D O 1
ATOM 8021 N N . VAL D 1 226 ? 6.949 -2.052 59.241 1.00 36.86 226 VAL D N 1
ATOM 8022 C CA . VAL D 1 226 ? 8.252 -1.600 58.752 1.00 36.98 226 VAL D CA 1
ATOM 8023 C C . VAL D 1 226 ? 8.501 -0.129 59.083 1.00 36.95 226 VAL D C 1
ATOM 8024 O O . VAL D 1 226 ? 7.567 0.680 59.104 1.00 36.91 226 VAL D O 1
ATOM 8028 N N . LYS D 1 227 ? 9.761 0.203 59.351 1.00 36.92 227 LYS D N 1
ATOM 8029 C CA . LYS D 1 227 ? 10.169 1.594 59.535 1.00 36.96 227 LYS D CA 1
ATOM 8030 C C . LYS D 1 227 ? 10.100 2.352 58.208 1.00 36.97 227 LYS D C 1
ATOM 8031 O O . LYS D 1 227 ? 10.148 1.742 57.137 1.00 36.75 227 LYS D O 1
ATOM 8037 N N . GLU D 1 228 ? 10.000 3.679 58.291 1.00 37.13 228 GLU D N 1
ATOM 8038 C CA . GLU D 1 228 ? 9.712 4.526 57.124 1.00 37.18 228 GLU D CA 1
ATOM 8039 C C . GLU D 1 228 ? 10.847 4.610 56.087 1.00 37.09 228 GLU D C 1
ATOM 8040 O O . GLU D 1 228 ? 10.645 5.107 54.976 1.00 37.09 228 GLU D O 1
ATOM 8046 N N . GLY D 1 229 ? 12.033 4.128 56.457 1.00 36.97 229 GLY D N 1
ATOM 8047 C CA . GLY D 1 229 ? 13.154 4.017 55.522 1.00 36.63 229 GLY D CA 1
ATOM 8048 C C . GLY D 1 229 ? 13.280 2.634 54.895 1.00 36.36 229 GLY D C 1
ATOM 8049 O O . GLY D 1 229 ? 13.746 2.501 53.761 1.00 36.40 229 GLY D O 1
ATOM 8050 N N . GLU D 1 230 ? 12.853 1.609 55.635 1.00 36.01 230 GLU D N 1
ATOM 8051 C CA . GLU D 1 230 ? 13.004 0.205 55.233 1.00 35.72 230 GLU D CA 1
ATOM 8052 C C . GLU D 1 230 ? 12.263 -0.147 53.940 1.00 35.52 230 GLU D C 1
ATOM 8053 O O . GLU D 1 230 ? 11.352 0.572 53.515 1.00 35.55 230 GLU D O 1
ATOM 8055 N N . ASP D 1 231 ? 12.668 -1.252 53.319 1.00 35.11 231 ASP D N 1
ATOM 8056 C CA . ASP D 1 231 ? 12.040 -1.721 52.084 1.00 34.72 231 ASP D CA 1
ATOM 8057 C C . ASP D 1 231 ? 10.577 -2.152 52.287 1.00 34.24 231 ASP D C 1
ATOM 8058 O O . ASP D 1 231 ? 10.192 -2.628 53.358 1.00 34.15 231 ASP D O 1
ATOM 8063 N N . GLU D 1 232 ? 9.782 -1.970 51.236 1.00 33.61 232 GLU D N 1
ATOM 8064 C CA . GLU D 1 232 ? 8.324 -2.107 51.276 1.00 32.95 232 GLU D CA 1
ATOM 8065 C C . GLU D 1 232 ? 7.806 -3.445 51.818 1.00 32.80 232 GLU D C 1
ATOM 8066 O O . GLU D 1 232 ? 6.800 -3.484 52.535 1.00 32.45 232 GLU D O 1
ATOM 8072 N N . ARG D 1 233 ? 8.502 -4.524 51.471 1.00 32.60 233 ARG D N 1
ATOM 8073 C CA . ARG D 1 233 ? 8.075 -5.879 51.805 1.00 32.66 233 ARG D CA 1
ATOM 8074 C C . ARG D 1 233 ? 8.928 -6.562 52.876 1.00 32.40 233 ARG D C 1
ATOM 8075 O O . ARG D 1 233 ? 8.865 -7.784 53.039 1.00 31.97 233 ARG D O 1
ATOM 8083 N N . ALA D 1 234 ? 9.709 -5.769 53.610 1.00 32.38 234 ALA D N 1
ATOM 8084 C CA . ALA D 1 234 ? 10.609 -6.291 54.644 1.00 32.34 234 ALA D CA 1
ATOM 8085 C C . ALA D 1 234 ? 9.870 -7.020 55.771 1.00 32.41 234 ALA D C 1
ATOM 8086 O O . ALA D 1 234 ? 10.375 -8.004 56.309 1.00 32.31 234 ALA D O 1
ATOM 8088 N N . GLY D 1 235 ? 8.671 -6.543 56.101 1.00 32.51 235 GLY D N 1
ATOM 8089 C CA . GLY D 1 235 ? 7.870 -7.101 57.190 1.00 32.89 235 GLY D CA 1
ATOM 8090 C C . GLY D 1 235 ? 7.222 -8.439 56.883 1.00 33.24 235 GLY D C 1
ATOM 8091 O O . GLY D 1 235 ? 6.519 -9.005 57.726 1.00 33.19 235 GLY D O 1
ATOM 8092 N N . ARG D 1 236 ? 7.465 -8.946 55.677 1.00 33.51 236 ARG D N 1
ATOM 8093 C CA . ARG D 1 236 ? 6.880 -10.197 55.216 1.00 33.76 236 ARG D CA 1
ATOM 8094 C C . ARG D 1 236 ? 7.838 -11.360 55.429 1.00 33.77 236 ARG D C 1
ATOM 8095 O O . ARG D 1 236 ? 7.434 -12.522 55.381 1.00 33.92 236 ARG D O 1
ATOM 8103 N N . GLU D 1 244 ? 8.935 -14.901 47.723 1.00 50.02 244 GLU D N 1
ATOM 8104 C CA . GLU D 1 244 ? 7.754 -14.566 46.931 1.00 50.10 244 GLU D CA 1
ATOM 8105 C C . GLU D 1 244 ? 6.570 -15.477 47.260 1.00 50.00 244 GLU D C 1
ATOM 8106 O O . GLU D 1 244 ? 6.735 -16.684 47.455 1.00 50.00 244 GLU D O 1
ATOM 8112 N N . CYS D 1 245 ? 5.380 -14.880 47.311 1.00 49.96 245 CYS D N 1
ATOM 8113 C CA . CYS D 1 245 ? 4.132 -15.598 47.584 1.00 49.76 245 CYS D CA 1
ATOM 8114 C C . CYS D 1 245 ? 3.858 -16.686 46.537 1.00 49.43 245 CYS D C 1
ATOM 8115 O O . CYS D 1 245 ? 4.016 -16.456 45.333 1.00 49.34 245 CYS D O 1
ATOM 8118 N N . GLY D 1 246 ? 3.449 -17.864 47.011 1.00 49.00 246 GLY D N 1
ATOM 8119 C CA . GLY D 1 246 ? 3.203 -19.028 46.154 1.00 48.46 246 GLY D CA 1
ATOM 8120 C C . GLY D 1 246 ? 2.116 -18.840 45.112 1.00 48.06 246 GLY D C 1
ATOM 8121 O O . GLY D 1 246 ? 2.078 -19.556 44.111 1.00 47.95 246 GLY D O 1
ATOM 8122 N N . ILE D 1 247 ? 1.238 -17.868 45.355 1.00 47.82 247 ILE D N 1
ATOM 8123 C CA . ILE D 1 247 ? 0.136 -17.516 44.452 1.00 47.53 247 ILE D CA 1
ATOM 8124 C C . ILE D 1 247 ? 0.626 -17.017 43.075 1.00 47.34 247 ILE D C 1
ATOM 8125 O O . ILE D 1 247 ? -0.054 -17.211 42.061 1.00 47.34 247 ILE D O 1
ATOM 8130 N N . HIS D 1 248 ? 1.813 -16.405 43.049 1.00 46.96 248 HIS D N 1
ATOM 8131 C CA . HIS D 1 248 ? 2.429 -15.902 41.811 1.00 46.58 248 HIS D CA 1
ATOM 8132 C C . HIS D 1 248 ? 3.422 -16.885 41.193 1.00 46.30 248 HIS D C 1
ATOM 8133 O O . HIS D 1 248 ? 3.796 -16.746 40.026 1.00 46.31 248 HIS D O 1
ATOM 8140 N N . GLU D 1 249 ? 3.857 -17.858 41.988 1.00 45.97 249 GLU D N 1
ATOM 8141 C CA . GLU D 1 249 ? 4.769 -18.903 41.530 1.00 45.63 249 GLU D CA 1
ATOM 8142 C C . GLU D 1 249 ? 4.085 -20.261 41.698 1.00 45.41 249 GLU D C 1
ATOM 8143 O O . GLU D 1 249 ? 4.475 -21.073 42.542 1.00 45.37 249 GLU D O 1
ATOM 8149 N N . ALA D 1 250 ? 3.053 -20.484 40.887 1.00 45.08 250 ALA D N 1
ATOM 8150 C CA . ALA D 1 250 ? 2.199 -21.669 40.989 1.00 44.77 250 ALA D CA 1
ATOM 8151 C C . ALA D 1 250 ? 2.908 -22.977 40.640 1.00 44.56 250 ALA D C 1
ATOM 8152 O O . ALA D 1 250 ? 2.613 -24.015 41.235 1.00 44.48 250 ALA D O 1
ATOM 8154 N N . SER D 1 251 ? 3.840 -22.917 39.687 1.00 44.36 251 SER D N 1
ATOM 8155 C CA . SER D 1 251 ? 4.557 -24.100 39.189 1.00 44.18 251 SER D CA 1
ATOM 8156 C C . SER D 1 251 ? 5.302 -24.883 40.277 1.00 44.11 251 SER D C 1
ATOM 8157 O O . SER D 1 251 ? 5.517 -26.091 40.140 1.00 44.02 251 SER D O 1
ATOM 8160 N N . ARG D 1 252 ? 5.672 -24.188 41.354 1.00 44.07 252 ARG D N 1
ATOM 8161 C CA . ARG D 1 252 ? 6.399 -24.779 42.485 1.00 44.02 252 ARG D CA 1
ATOM 8162 C C . ARG D 1 252 ? 5.578 -25.794 43.291 1.00 44.00 252 ARG D C 1
ATOM 8163 O O . ARG D 1 252 ? 6.109 -26.446 44.195 1.00 44.01 252 ARG D O 1
ATOM 8165 N N . PHE D 1 253 ? 4.297 -25.932 42.950 1.00 43.93 253 PHE D N 1
ATOM 8166 C CA . PHE D 1 253 ? 3.375 -26.799 43.686 1.00 43.85 253 PHE D CA 1
ATOM 8167 C C . PHE D 1 253 ? 2.827 -27.934 42.822 1.00 43.84 253 PHE D C 1
ATOM 8168 O O . PHE D 1 253 ? 2.398 -27.720 41.688 1.00 43.80 253 PHE D O 1
#

GO terms:
  GO:0006750 glutathione biosynthetic process (P, IMP)
  GO:0004604 phosphoadenylyl-sulfate reductase (thioredoxin) activity (F, IDA)
  GO:0019379 sulfate assimilation, phosphoadenylyl sulfate reduction by phosphoadenylyl-sulfate reductase (thioredoxin) (P, IDA)
  GO:0005737 cytoplasm (C, IC)
  GO:0004604 phosphoadenylyl-sulfate reductase (thioredoxin) activity (F, IMP)
  GO:0019379 sulfate assimilation, phosphoadenylyl sulfate reduction by phosphoadenylyl-sulfate reductase (thioredoxin) (P, IMP)
  GO:0098624 3'-phosphoadenylylselenate reductase activity (F, TAS)
  GO:0005829 cytosol (C, TAS)

Secondary structure (DSSP, 8-state):
--EEE-GGG-EEEHHHHHHHHHHHTT--SHHHHHHHHHHH-SSEEEE----HHHHHHHHHHHHHTTTS---EEEEE--S-B-HHHHHHHHHHIIIIIGGGT---EEE-STT-SSHHHHHHHH-TTHHHH-HHHHHIIIIIHHHHHHHHHTT-SEEE----GGG-GGGGG--SEEEETTTTEEEE-TTTT--HHHHHHHHHHHT----GGGGGT-SS--BGGG-----TTS-TTTTT----TTT--GGGS--/--EEE-GGG-EEEHHHHHHHHHHHTT--SHHHHHHHHHHH-SSEEEE----HHHHHHHHHHHHHHTTS----EEEE--S-B-HHHHHHHHHHIIIIIGGGT---EEE-STT-SSHHHHHHHH-TTHHHH-HHHHHIIIIIHHHHHHHHHTT--EEE----GGG-GGGGG--SEEEETTTTEEEE-TTTT--HHHHHHHHHHTT----GGGGGT-SS--BTTS-----SSS-TTTT----SS-GGGGHHHH--/--EEE-GGG-EEEHHHHHHHHHHHTT-SSHHHHHHHHHHH-SSEEEE----HHHHHHHHHHHHHTTTS----EEEE--S-B-HHHHHHHHHHIIIIIGGGT---EEE-STT-SSHHHHHHHH-TTHHHH-HHHHHIIIIIHHHHHHHHHHT--EEE----GGG-GGGGG--SEEEETTTTEEEE-TTTT--HHHHHHHHHHTT----GGGGGT-SS--BGGG-----TTS-TTTTT-SS------TTT--GGGTTT-/--EEE-GGG-EEEHHHHHHHHHHHTT--SHHHHHHHHHHH-SSEEEE----HHHHHHHHHHHHHTTTS----EEEE--S-B-HHHHHHHHHHIIIIIGGGT---EEE-STT--SHHHHHHHH-S-HHHH-HHHHHIIIIIHHHHHHHHHTT--EEE----GGG-GGGGG--SEEEETTTTEEEE-TTTT--HHHHHHHHHHTT----GGGGGT-SS--BTTS-----SSS-TTTT---TTT-GGG-

Radius of gyration: 38.04 Å; Cα contacts (8 Å, |Δi|>4): 1735; chains: 4; bounding box: 71×71×128 Å

Foldseek 3Di:
DDWFFFFPRDIDHPCNVVVCLVVVVVDDALLVVVLCCLVPDDLEAAEDLQALLVLLVLVSLQVVCVVGHRHAYEYEQLQQFDVLSVVLQVVSCVPRPVVRVHHHHYFFQPPDDHPVSVCVVPNPPCCVVPVVVSLCRRPQVRVLVCCRVSRHAEYEYSQELLLDDPLVVDTQWDDDRLSRYIYGHSCRPPDVVRSVVSCVVVVRDGGPCVVVAQLDGDGPVQADGHDPPDRSCPRNDPDRCNVVVVVVSVD/DDWFFFFPRDIDHPCNVVVCLVVVVVDDALLVLVVCCLVPDDLEAAEDLQALQVLLVLVSQQVCCVVPRRHAYEYEQLLQFDVLSVVLLVVSCVPRPVVRVHHHHYWFFPPDDHPVRVCVVQHPPCCVVPVVVSLCRRAQVRLLVCCNVSRHAEYEYRQECLLDDPLVPDTQWDDDRLSRYIYGHSCHHPHVVNSVVSCVVVVGDGRPCVVVQQQDGDGPVQAAGDDDPDGNRVGRPHCNVVVVVVSVVRVD/DDWFFFFPRDIDHPVNVVVCLVPLVVDDALLVLVVVCLVPDDLEAAEDLQALLSLLVLVSQQVCCVVPRHHAYEYEPLQQFDVLSVVLQVVSCVPRPVVRVHGHHYFAFPPDDHPVRCCVVPNPPVCVVDQVVSLCRSAQVRLLCCCVVSRHAEYEYRQECQLDDPLVPDTQWDDDRLSRYIYGHSCHHPDLVNSVVSCVVVVRDGRPCVVVQQLDGDGPVQADHDDPVDRSCCRRPPVDDSDDTNNVDPVVCSVVD/DDWFAFFPRDIDHPVNQVVCLVCVVVDDALLVLVVCCQVPDDQEAAEDLQALLVLLVLLSQQVCCVVGHRHAYEYEQLLQFDPLSVVLLVVSCVPRAVVPVHGHHYFFQPPDDHNVRCCVVPNDVCCVVPVPVSLCRSAAVRLLVCCVVSRHAEYEYRQECQLDDPLVPDTQWDDDRVSRYIYGHSCHHPDVVRSVVSCVVRVGDGGPCVVVQQNDGDGPVAADGDDPVDRNQPRHPRCNVVVVVD

CATH classification: 3.40.50.620

InterPro domains:
  IPR002500 Phosphoadenosine phosphosulphate reductase domain [PF01507] (44-225)
  IPR004511 Phosphoadenosine phosphosulphate/adenosine 5'-phosphosulphate reductase [MF_00063] (16-249)
  IPR004511 Phosphoadenosine phosphosulphate/adenosine 5'-phosphosulphate reductase [NF002537] (13-250)
  IPR004511 Phosphoadenosine phosphosulphate/adenosine 5'-phosphosulphate reductase [PIRSF000857] (13-250)
  IPR004511 Phosphoadenosine phosphosulphate/adenosine 5'-phosphosulphate reductase [TIGR00434] (30-249)
  IPR011800 Phosphoadenosine phosphosulphate reductase CysH [TIGR02057] (17-248)
  IPR014729 Rossmann-like alpha/beta/alpha sandwich fold [G3DSA:3.40.50.620] (1-261)

Organism: Saccharomyces cerevisiae (strain ATCC 204508 / S288c) (NCBI:txid559292)

Solvent-accessible surface area: 42486 Å² total; per-residue (Å²): 113,99,39,32,112,16,16,23,85,3,29,2,0,53,66,16,17,66,22,10,33,109,18,1,91,25,27,75,45,4,63,68,9,0,20,14,0,0,4,3,7,10,56,7,17,2,28,16,46,5,37,16,7,3,0,0,2,0,6,1,0,27,123,33,18,99,73,17,63,12,2,68,0,2,2,23,15,1,20,2,19,19,89,48,2,62,69,4,36,72,80,0,41,131,103,7,0,115,80,63,148,35,92,10,46,53,31,68,3,85,64,5,137,46,58,75,57,2,29,100,115,67,34,88,109,13,40,124,147,60,87,74,100,13,23,41,21,2,36,10,33,0,4,70,64,0,13,98,103,41,100,0,1,0,2,0,8,25,12,0,89,62,24,23,76,61,23,66,86,12,48,5,2,44,34,14,71,89,8,2,0,0,9,0,0,2,1,7,79,17,24,27,39,3,0,49,93,22,4,98,80,44,124,4,21,76,5,101,7,39,101,122,22,30,45,16,31,8,17,92,42,53,1,117,63,12,78,63,30,93,107,17,12,33,10,74,155,120,38,30,0,36,39,34,9,88,109,17,57,92,181,114,101,38,34,109,12,41,33,84,6,28,3,0,55,62,15,16,61,18,9,26,107,12,1,119,80,24,142,54,7,59,55,9,0,19,14,0,0,4,2,9,11,59,5,19,2,27,14,54,3,32,16,6,5,0,0,2,0,4,1,0,24,119,30,11,76,47,12,74,11,0,66,0,1,2,21,13,9,16,3,22,21,93,57,2,68,77,2,37,89,78,0,38,148,100,6,0,116,93,63,148,34,95,9,48,55,29,55,4,87,62,12,128,48,67,66,55,3,22,104,103,71,36,103,120,14,41,135,83,62,81,81,101,2,6,33,24,0,34,2,35,0,3,42,59,0,9,54,97,39,107,0,3,0,1,1,11,23,23,2,86,55,24,25,100,87,36,57,156,21,45,6,1,41,32,19,68,56,8,5,0,0,12,0,0,3,1,5,92,42,58,56,129,81,0,28,59,27,4,98,82,47,126,5,31,90,5,60,14,35,102,132,38,37,19,24,20,8,10,98,41,55,6,112,68,29,189,106,89,48,57,28,52,64,11,67,285,67,0,43,55,41,2,70,123,13,29,134,99,7,158,174,105,121,44,26,111,14,18,23,88,2,32,2,0,51,60,15,16,64,19,8,32,103,9,1,92,80,25,137,53,8,62,61,8,0,19,14,0,0,4,3,4,7,57,6,18,2,20,15,52,3,34,16,6,5,0,0,2,0,7,2,0,23,118,33,8,70,42,8,70,11,1,64,0,0,2,15,13,8,17,2,22,22,94,49,2,60,78,2,33,69,82,0,36,139,99,8,0,110,89,65,148,35,98,9,44,52,33,51,2,77,63,10,126,50,62,75,51,2,28,102,112,54,33,81,106,15,47,125,131,64,106,69,114,8,18,36,23,0,25,3,31,0,4,26,60,0,5,86,106,41,105,0,1,0,0,0,9,24,19,1,84,62,18,23,30,44,24,61,144,12,48,2,2,40,31,25,78,48,6,3,0,0,11,0,0,3,1,3,85,45,58,24,125,66,0,45,122,24,1,85,83,45,124,5,32,67,7,115,10,24,103,129,18,32,57,18,25,7,7,85,44,55,4,95,53,17,45,156,73,61,101,16,9,11,2,79,31,110,76,137,66,95,88,28,38,2,42,47,86,9,73,113,11,54,146,127,48,122,107,35,36,106,14,22,31,83,2,18,2,0,54,53,13,17,63,17,10,31,101,14,0,87,24,27,68,47,3,59,61,10,0,19,14,0,0,4,2,6,10,55,7,14,1,23,15,54,4,32,25,7,4,0,0,1,0,5,2,0,25,122,38,22,101,73,22,62,13,2,66,0,1,0,16,14,15,19,4,17,22,96,70,2,65,79,2,40,85,77,0,38,61,101,8,0,124,84,64,159,35,99,6,48,48,29,68,2,79,70,8,133,41,66,63,53,2,51,104,124,66,25,66,153,20,55,85,81,60,120,93,35,16,27,90,37,1,11,8,32,0,2,63,51,0,8,90,101,36,107,0,2,0,1,0,8,23,18,1,84,60,21,27,89,55,25,52,156,10,46,6,2,34,32,15,67,95,4,3,1,0,12,0,0,3,1,5,77,15,26,27,34,4,0,55,96,26,6,111,85,40,128,6,29,82,7,67,12,29,107,131,23,38,59,19,21,14,23,98,44,57,8,120,62,22,101,62,28,39,103,17,46,56,13,133,84,58,9,37,41,80,4,97,81,78

Sequence (1006 aa):
MKTYHLNNDIIVTQEQLDHWNEQLIKLETPQEIIAWSIVTFPHLFQTTAFGLTGLVTIDMLSKLSEKYYMPELLFIDTLHHFPQTLTLKNEIEKKYYQPKNQTIHVYKPDGCESEADFASKYGDFLWEKDDDKYDYLAKVEPAHRAYKELHISAVFTGRRKSQGSARSQLSIIEIDELNGILKINPLINWTFEQVKQYIDANNVPYNELLDLGYRSIGDYHSTQPVKEGEDERAGRWTECGIHEASRFAQFMKTYHLNNDIIVTQEQLDHWNEQLIKLETPQEIIAWSIVTFPHLFQTTAFGLTGLVTIDMLSKLSEKYYMPELLFIDTLHHFPQTLTLKNEIEKKYYQPKNQTIHVYKPDGCESEADFASKYGDFLWEKDDDKYDYLAKVEPAHRAYKELHISAVFTGRRKSQGSARSQLSIIEIDELNGILKINPLINWTFEQVKQYIDANNVPYNELLDLGYRSIGDYHSTQPVKEGEDERAGRWCGIHEASRFAQFLKQMKTYHLNNDIIVTQEQLDHWNEQLIKLETPQEIIAWSIVTFPHLFQTTAFGLTGLVTIDMLSKLSEKYYMPELLFIDTLHHFPQTLTLKNEIEKKYYQPKNQTIHVYKPDGCESEADFASKYGDFLWEKDDDKYDYLAKVEPAHRAYKELHISAVFTGRRKSQGSARSQLSIIEIDELNGILKINPLINWTFEQVKQYIDANNVPYNELLDLGYRSIGDYHSTQPVKEGEDERAGRWKGKAKTECGIHEASRFAQFLMKTYHLNNDIIVTQEQLDHWNEQLIKLETPQEIIAWSIVTFPHLFQTTAFGLTGLVTIDMLSKLSEKYYMPELLFIDTLHHFPQTLTLKNEIEKKYYQPKNQTIHVYKPDGCESEADFASKYGDFLWEKDDDKYDYLAKVEPAHRAYKELHISAVFTGRRKSQGSARSQLSIIEIDELNGILKINPLINWTFEQVKQYIDANNVPYNELLDLGYRSIGDYHSTQPVKEGEDERAGRECGIHEASRF